Protein AF-A0A8H6S978-F1 (afdb_monomer)

Structure (mmCIF, N/CA/C/O backbone):
data_AF-A0A8H6S978-F1
#
_entry.id   AF-A0A8H6S978-F1
#
loop_
_atom_site.group_PDB
_atom_site.id
_atom_site.type_symbol
_atom_site.label_atom_id
_atom_site.label_alt_id
_atom_site.label_comp_id
_atom_site.label_asym_id
_atom_site.label_entity_id
_atom_site.label_seq_id
_atom_site.pdbx_PDB_ins_code
_atom_site.Cartn_x
_atom_site.Cartn_y
_atom_site.Cartn_z
_atom_site.occupancy
_atom_site.B_iso_or_equiv
_atom_site.auth_seq_id
_atom_site.auth_comp_id
_atom_site.auth_asym_id
_atom_site.auth_atom_id
_atom_site.pdbx_PDB_model_num
ATOM 1 N N . MET A 1 1 ? 49.369 -21.495 -21.274 1.00 32.34 1 MET A N 1
ATOM 2 C CA . MET A 1 1 ? 49.494 -20.547 -20.140 1.00 32.34 1 MET A CA 1
ATOM 3 C C . MET A 1 1 ? 48.156 -20.481 -19.416 1.00 32.34 1 MET A C 1
ATOM 5 O O . MET A 1 1 ? 47.133 -20.612 -20.068 1.00 32.34 1 MET A O 1
ATOM 9 N N . ARG A 1 2 ? 48.191 -20.422 -18.081 1.00 23.97 2 ARG A N 1
ATOM 10 C CA . ARG A 1 2 ? 47.099 -20.751 -17.141 1.00 23.97 2 ARG A CA 1
ATOM 11 C C . ARG A 1 2 ? 45.808 -19.911 -17.319 1.00 23.97 2 ARG A C 1
ATOM 13 O O . ARG A 1 2 ? 45.924 -18.722 -17.604 1.00 23.97 2 ARG A O 1
ATOM 20 N N . PRO A 1 3 ? 44.610 -20.479 -17.059 1.00 29.12 3 PRO A N 1
ATOM 21 C CA . PRO A 1 3 ? 43.333 -19.766 -17.052 1.00 29.12 3 PRO A CA 1
ATOM 22 C C . PRO A 1 3 ? 42.996 -19.294 -15.628 1.00 29.12 3 PRO A C 1
ATOM 24 O O . PRO A 1 3 ? 42.567 -20.088 -14.798 1.00 29.12 3 PRO A O 1
ATOM 27 N N . ALA A 1 4 ? 43.226 -18.017 -15.315 1.00 27.81 4 ALA A N 1
ATOM 28 C CA . ALA A 1 4 ? 42.827 -17.428 -14.030 1.00 27.81 4 ALA A CA 1
ATOM 29 C C . ALA A 1 4 ? 42.823 -15.887 -14.073 1.00 27.81 4 ALA A C 1
ATOM 31 O O . ALA A 1 4 ? 43.575 -15.265 -13.336 1.00 27.81 4 ALA A O 1
ATOM 32 N N . VAL A 1 5 ? 42.025 -15.256 -14.949 1.00 28.95 5 VAL A N 1
ATOM 33 C CA . VAL A 1 5 ? 41.787 -13.786 -14.893 1.00 28.95 5 VAL A CA 1
ATOM 34 C C . VAL A 1 5 ? 40.337 -13.372 -15.239 1.00 28.95 5 VAL A C 1
ATOM 36 O O . VAL A 1 5 ? 39.957 -12.225 -15.045 1.00 28.95 5 VAL A O 1
ATOM 39 N N . PHE A 1 6 ? 39.445 -14.275 -15.660 1.00 24.58 6 PHE A N 1
ATOM 40 C CA . PHE A 1 6 ? 38.125 -13.872 -16.189 1.00 24.58 6 PHE A CA 1
ATOM 41 C C . PHE A 1 6 ? 37.011 -13.637 -15.138 1.00 24.58 6 PHE A C 1
ATOM 43 O O . PHE A 1 6 ? 35.844 -13.524 -15.492 1.00 24.58 6 PHE A O 1
ATOM 50 N N . LEU A 1 7 ? 37.346 -13.546 -13.844 1.00 24.89 7 LEU A N 1
ATOM 51 C CA . LEU A 1 7 ? 36.374 -13.446 -12.736 1.00 24.89 7 LEU A CA 1
ATOM 52 C C . LEU A 1 7 ? 36.363 -12.084 -12.008 1.00 24.89 7 LEU A C 1
ATOM 54 O O . LEU A 1 7 ? 35.766 -11.968 -10.945 1.00 24.89 7 LEU A O 1
ATOM 58 N N . LEU A 1 8 ? 36.980 -11.039 -12.575 1.00 25.45 8 LEU A N 1
ATOM 59 C CA . LEU A 1 8 ? 37.105 -9.712 -11.934 1.00 25.45 8 LEU A CA 1
ATOM 60 C C . LEU A 1 8 ? 36.447 -8.540 -12.688 1.00 25.45 8 LEU A C 1
ATOM 62 O O . LEU A 1 8 ? 36.611 -7.392 -12.293 1.00 25.45 8 LEU A O 1
ATOM 66 N N . PHE A 1 9 ? 35.635 -8.803 -13.716 1.00 23.56 9 PHE A N 1
ATOM 67 C CA . PHE A 1 9 ? 34.916 -7.769 -14.484 1.00 23.56 9 PHE A CA 1
ATOM 68 C C . PHE A 1 9 ? 33.414 -7.676 -14.126 1.00 23.56 9 PHE A C 1
ATOM 70 O O . PHE A 1 9 ? 32.565 -7.531 -14.998 1.00 23.56 9 PHE A O 1
ATOM 77 N N . LEU A 1 10 ? 33.070 -7.770 -12.832 1.00 26.75 10 LEU A N 1
ATOM 78 C CA . LEU A 1 10 ? 31.687 -7.650 -12.322 1.00 26.75 10 LEU A CA 1
ATOM 79 C C . LEU A 1 10 ? 31.459 -6.488 -11.334 1.00 26.75 10 LEU A C 1
ATOM 81 O O . LEU A 1 10 ? 30.420 -6.425 -10.685 1.00 26.75 10 LEU A O 1
ATOM 85 N N . ALA A 1 11 ? 32.374 -5.524 -11.240 1.00 30.28 11 ALA A N 1
ATOM 86 C CA . ALA A 1 11 ? 32.172 -4.326 -10.422 1.00 30.28 11 ALA A CA 1
ATOM 87 C C . ALA A 1 11 ? 32.598 -3.075 -11.198 1.00 30.28 11 ALA A C 1
ATOM 89 O O . ALA A 1 11 ? 33.777 -2.738 -11.236 1.00 30.28 11 ALA A O 1
ATOM 90 N N . GLY A 1 12 ? 31.649 -2.394 -11.848 1.00 26.05 12 GLY A N 1
ATOM 91 C CA . GLY A 1 12 ? 31.983 -1.174 -12.583 1.00 26.05 12 GLY A CA 1
ATOM 92 C C . GLY A 1 12 ? 30.874 -0.564 -13.432 1.00 26.05 12 GLY A C 1
ATOM 93 O O . GLY A 1 12 ? 31.121 -0.273 -14.593 1.00 26.05 12 GLY A O 1
ATOM 94 N N . VAL A 1 13 ? 29.677 -0.330 -12.882 1.00 28.06 13 VAL A N 1
ATOM 95 C CA . VAL A 1 13 ? 28.770 0.705 -13.414 1.00 28.06 13 VAL A CA 1
ATOM 96 C C . VAL A 1 13 ? 28.078 1.407 -12.250 1.00 28.06 13 VAL A C 1
ATOM 98 O O . VAL A 1 13 ? 27.147 0.861 -11.672 1.00 28.06 13 VAL A O 1
ATOM 101 N N . ALA A 1 14 ? 28.546 2.609 -11.915 1.00 27.31 14 ALA A N 1
ATOM 102 C CA . ALA A 1 14 ? 27.720 3.741 -11.486 1.00 27.31 14 ALA A CA 1
ATOM 103 C C . ALA A 1 14 ? 28.640 4.921 -11.147 1.00 27.31 14 ALA A C 1
ATOM 105 O O . ALA A 1 14 ? 29.224 4.952 -10.071 1.00 27.31 14 ALA A O 1
ATOM 106 N N . THR A 1 15 ? 28.797 5.866 -12.076 1.00 26.31 15 THR A N 1
ATOM 107 C CA . THR A 1 15 ? 28.882 7.321 -11.817 1.00 26.31 15 THR A CA 1
ATOM 108 C C . THR A 1 15 ? 29.227 8.044 -13.123 1.00 26.31 15 THR A C 1
ATOM 110 O O . THR A 1 15 ? 30.367 8.049 -13.573 1.00 26.31 15 THR A O 1
ATOM 113 N N . ALA A 1 16 ? 28.232 8.683 -13.740 1.00 28.36 16 ALA A N 1
ATOM 114 C CA . ALA A 1 16 ? 28.463 9.783 -14.670 1.00 28.36 16 ALA A CA 1
ATOM 115 C C . ALA A 1 16 ? 28.036 11.073 -13.958 1.00 28.36 16 ALA A C 1
ATOM 117 O O . ALA A 1 16 ? 26.855 11.290 -13.699 1.00 28.36 16 ALA A O 1
ATOM 118 N N . ASN A 1 17 ? 29.030 11.880 -13.585 1.00 29.11 17 ASN A N 1
ATOM 119 C CA . ASN A 1 17 ? 28.871 13.203 -12.991 1.00 29.11 17 ASN A CA 1
ATOM 120 C C . ASN A 1 17 ? 28.384 14.221 -14.036 1.00 29.11 17 ASN A C 1
ATOM 122 O O . ASN A 1 17 ? 29.030 14.410 -15.067 1.00 29.11 17 ASN A O 1
ATOM 126 N N . LEU A 1 18 ? 27.330 14.966 -13.696 1.00 30.97 18 LEU A N 1
ATOM 127 C CA . LEU A 1 18 ? 27.175 16.362 -14.109 1.00 30.97 18 LEU A CA 1
ATOM 128 C C . LEU A 1 18 ? 28.048 17.219 -13.166 1.00 30.97 18 LEU A C 1
ATOM 130 O O . LEU A 1 18 ? 27.931 17.123 -11.947 1.00 30.97 18 LEU A O 1
ATOM 134 N N . ARG A 1 19 ? 28.983 17.988 -13.742 1.00 27.81 19 ARG A N 1
ATOM 135 C CA . ARG A 1 19 ? 29.936 18.916 -13.079 1.00 27.81 19 ARG A CA 1
ATOM 136 C C . ARG A 1 19 ? 29.170 20.040 -12.342 1.00 27.81 19 ARG A C 1
ATOM 138 O O . ARG A 1 19 ? 28.097 20.391 -12.810 1.00 27.81 19 ARG A O 1
ATOM 145 N N . HIS A 1 20 ? 29.582 20.693 -11.247 1.00 28.23 20 HIS A N 1
ATOM 146 C CA . HIS A 1 20 ? 30.849 21.209 -10.671 1.00 28.23 20 HIS A CA 1
ATOM 147 C C . HIS A 1 20 ? 30.548 21.659 -9.200 1.00 28.23 20 HIS A C 1
ATOM 149 O O . HIS A 1 20 ? 29.366 21.702 -8.861 1.00 28.23 20 HIS A O 1
ATOM 155 N N . PRO A 1 21 ? 31.490 22.169 -8.365 1.00 38.62 21 PRO A N 1
ATOM 156 C CA . PRO A 1 21 ? 32.953 22.063 -8.349 1.00 38.62 21 PRO A CA 1
ATOM 157 C C . PRO A 1 21 ? 33.514 21.533 -7.001 1.00 38.62 21 PRO A C 1
ATOM 159 O O . PRO A 1 21 ? 32.913 21.710 -5.951 1.00 38.62 21 PRO A O 1
ATOM 162 N N . GLY A 1 22 ? 34.712 20.942 -7.057 1.00 36.69 22 GLY A N 1
ATOM 163 C CA . GLY A 1 22 ? 35.703 20.867 -5.972 1.00 36.69 22 GLY A CA 1
ATOM 164 C C . GLY A 1 22 ? 35.261 20.360 -4.595 1.00 36.69 22 GLY A C 1
ATOM 165 O O . GLY A 1 22 ? 34.777 21.134 -3.779 1.00 36.69 22 GLY A O 1
ATOM 166 N N . HIS A 1 23 ? 35.607 19.114 -4.268 1.00 33.22 23 HIS A N 1
ATOM 167 C CA . HIS A 1 23 ? 36.156 18.840 -2.942 1.00 33.22 23 HIS A CA 1
ATOM 168 C C . HIS A 1 23 ? 37.057 17.604 -2.963 1.00 33.22 23 HIS A C 1
ATOM 170 O O . HIS A 1 23 ? 36.661 16.530 -3.414 1.00 33.22 23 HIS A O 1
ATOM 176 N N . ASP A 1 24 ? 38.282 17.827 -2.494 1.00 33.38 24 ASP A N 1
ATOM 177 C CA . ASP A 1 24 ? 39.302 16.840 -2.173 1.00 33.38 24 ASP A CA 1
ATOM 178 C C . ASP A 1 24 ? 38.775 15.701 -1.295 1.00 33.38 24 ASP A C 1
ATOM 180 O O . ASP A 1 24 ? 37.850 15.864 -0.496 1.00 33.38 24 ASP A O 1
ATOM 184 N N . GLY A 1 25 ? 39.412 14.539 -1.443 1.00 32.88 25 GLY A N 1
ATOM 185 C CA . GLY A 1 25 ? 39.165 13.362 -0.628 1.00 32.88 25 GLY A CA 1
ATOM 186 C C . GLY A 1 25 ? 39.464 13.588 0.855 1.00 32.88 25 GLY A C 1
ATOM 187 O O . GLY A 1 25 ? 40.465 14.190 1.231 1.00 32.88 25 GLY A O 1
ATOM 188 N N . GLY A 1 26 ? 38.594 13.029 1.691 1.00 31.67 26 GLY A N 1
ATOM 189 C CA . GLY A 1 26 ? 38.770 12.912 3.130 1.00 31.67 26 GLY A CA 1
ATOM 190 C C . GLY A 1 26 ? 37.582 12.160 3.714 1.00 31.67 26 GLY A C 1
ATOM 191 O O . GLY A 1 26 ? 36.440 12.596 3.592 1.00 31.67 26 GLY A O 1
ATOM 192 N N . HIS A 1 27 ? 37.836 10.998 4.308 1.00 42.81 27 HIS A N 1
ATOM 193 C CA . HIS A 1 27 ? 36.876 10.326 5.174 1.00 42.81 27 HIS A CA 1
ATOM 194 C C . HIS A 1 27 ? 36.425 11.308 6.268 1.00 42.81 27 HIS A C 1
ATOM 196 O O . HIS A 1 27 ? 37.266 11.794 7.016 1.00 42.81 27 HIS A O 1
ATOM 202 N N . GLY A 1 28 ? 35.127 11.614 6.363 1.00 40.69 28 GLY A N 1
ATOM 203 C CA . GLY A 1 28 ? 34.583 12.464 7.429 1.00 40.69 28 GLY A CA 1
ATOM 204 C C . GLY A 1 28 ? 34.590 11.733 8.772 1.00 40.69 28 GLY A C 1
ATOM 205 O O . GLY A 1 28 ? 33.564 11.200 9.185 1.00 40.69 28 GLY A O 1
ATOM 206 N N . HIS A 1 29 ? 35.765 11.673 9.398 1.00 51.75 29 HIS A N 1
ATOM 207 C CA . HIS A 1 29 ? 36.030 11.181 10.755 1.00 51.75 29 HIS A CA 1
ATOM 208 C C . HIS A 1 29 ? 36.187 12.328 11.766 1.00 51.75 29 HIS A C 1
ATOM 210 O O . HIS A 1 29 ? 36.676 12.105 12.870 1.00 51.75 29 HIS A O 1
ATOM 216 N N . ASP A 1 30 ? 35.793 13.548 11.398 1.00 73.81 30 ASP A N 1
ATOM 217 C CA . ASP A 1 30 ? 36.021 14.717 12.237 1.00 73.81 30 ASP A CA 1
ATOM 218 C C . ASP A 1 30 ? 34.826 14.980 13.163 1.00 73.81 30 ASP A C 1
ATOM 220 O O . ASP A 1 30 ? 33.661 14.979 12.743 1.00 73.81 30 ASP A O 1
ATOM 224 N N . ASP A 1 31 ? 35.139 15.238 14.430 1.00 90.56 31 ASP A N 1
ATOM 225 C CA . ASP A 1 31 ? 34.218 15.787 15.417 1.00 90.56 31 ASP A CA 1
ATOM 226 C C . ASP A 1 31 ? 34.239 17.321 15.307 1.00 90.56 31 ASP A C 1
ATOM 228 O O . ASP A 1 31 ? 35.295 17.955 15.309 1.00 90.56 31 ASP A O 1
ATOM 232 N N . CYS A 1 32 ? 33.064 17.938 15.201 1.00 95.88 32 CYS A N 1
ATOM 233 C CA . CYS A 1 32 ? 32.902 19.387 15.126 1.00 95.88 32 CYS A CA 1
ATOM 234 C C . CYS A 1 32 ? 32.482 19.942 16.490 1.00 95.88 32 CYS A C 1
ATOM 236 O O . CYS A 1 32 ? 31.431 19.560 16.993 1.00 95.88 32 CYS A O 1
ATOM 238 N N . THR A 1 33 ? 33.194 20.936 17.023 1.00 96.94 33 THR A N 1
ATOM 239 C CA . THR A 1 33 ? 32.703 21.746 18.154 1.00 96.94 33 THR A CA 1
ATOM 240 C C . THR A 1 33 ? 32.268 23.117 17.649 1.00 96.94 33 THR A C 1
ATOM 242 O O . THR A 1 33 ? 33.056 23.822 17.018 1.00 96.94 33 THR A O 1
ATOM 245 N N . LEU A 1 34 ? 31.016 23.500 17.903 1.00 96.81 34 LEU A N 1
ATOM 246 C CA . LEU A 1 34 ? 30.462 24.782 17.464 1.00 96.81 34 LEU A CA 1
ATOM 247 C C . LEU A 1 34 ? 30.522 25.830 18.575 1.00 96.81 34 LEU A C 1
ATOM 249 O O . LEU A 1 34 ? 30.194 25.547 19.721 1.00 96.81 34 LEU A O 1
ATOM 253 N N . VAL A 1 35 ? 30.877 27.060 18.205 1.00 94.19 35 VAL A N 1
ATOM 254 C CA . VAL A 1 35 ? 30.797 28.256 19.058 1.00 94.19 35 VAL A CA 1
ATOM 255 C C . VAL A 1 35 ? 29.865 29.277 18.412 1.00 94.19 35 VAL A C 1
ATOM 257 O O . VAL A 1 35 ? 29.745 29.320 17.187 1.00 94.19 35 VAL A O 1
ATOM 260 N N . ALA A 1 36 ? 29.190 30.095 19.215 1.00 93.81 36 ALA A N 1
ATOM 261 C CA . ALA A 1 36 ? 28.302 31.134 18.699 1.00 93.81 36 ALA A CA 1
ATOM 262 C C . ALA A 1 36 ? 29.104 32.200 17.937 1.00 93.81 36 ALA A C 1
ATOM 264 O O . ALA A 1 36 ? 30.150 32.647 18.412 1.00 93.81 36 ALA A O 1
ATOM 265 N N . LYS A 1 37 ? 28.610 32.652 16.778 1.00 91.94 37 LYS A N 1
ATOM 266 C CA . LYS A 1 37 ? 29.283 33.705 15.990 1.00 91.94 37 LYS A CA 1
ATOM 267 C C . LYS A 1 37 ? 29.174 35.107 16.585 1.00 91.94 37 LYS A C 1
ATOM 269 O O . LYS A 1 37 ? 29.856 36.020 16.124 1.00 91.94 37 LYS A O 1
ATOM 274 N N . GLY A 1 38 ? 28.323 35.277 17.588 1.00 83.38 38 GLY A N 1
ATOM 275 C CA . GLY A 1 38 ? 28.085 36.538 18.274 1.00 83.38 38 GLY A CA 1
ATOM 276 C C . GLY A 1 38 ? 26.605 36.931 18.279 1.00 83.38 38 GLY A C 1
ATOM 277 O O . GLY A 1 38 ? 25.775 36.276 17.645 1.00 83.38 38 GLY A O 1
ATOM 278 N N . PRO A 1 39 ? 26.246 37.992 19.016 1.00 81.44 39 PRO A N 1
ATOM 279 C CA . PRO A 1 39 ? 24.860 38.433 19.149 1.00 81.44 39 PRO A CA 1
ATOM 280 C C . PRO A 1 39 ? 24.250 38.832 17.799 1.00 81.44 39 PRO A C 1
ATOM 282 O O . PRO A 1 39 ? 24.867 39.568 17.033 1.00 81.44 39 PRO A O 1
ATOM 285 N N . GLY A 1 40 ? 23.032 38.366 17.513 1.00 79.75 40 GLY A N 1
ATOM 286 C CA . GLY A 1 40 ? 22.278 38.740 16.307 1.00 79.75 40 GLY A CA 1
ATOM 287 C C . GLY A 1 40 ? 22.775 38.124 14.993 1.00 79.75 40 GLY A C 1
ATOM 288 O O . GLY A 1 40 ? 22.184 38.384 13.947 1.00 79.75 40 GLY A O 1
ATOM 289 N N . VAL A 1 41 ? 23.829 37.303 15.022 1.00 93.75 41 VAL A N 1
ATOM 290 C CA . VAL A 1 41 ? 24.340 36.595 13.840 1.00 93.75 41 VAL A CA 1
ATOM 291 C C . VAL A 1 41 ? 23.658 35.234 13.713 1.00 93.75 41 VAL A C 1
ATOM 293 O O . VAL A 1 41 ? 23.515 34.522 14.701 1.00 93.75 41 VAL A O 1
ATOM 296 N N . ASP A 1 42 ? 23.257 34.860 12.496 1.00 97.06 42 ASP A N 1
ATOM 297 C CA . ASP A 1 42 ? 22.664 33.549 12.224 1.00 97.06 42 ASP A CA 1
ATOM 298 C C . ASP A 1 42 ? 23.717 32.424 12.234 1.00 97.06 42 ASP A C 1
ATOM 300 O O . ASP A 1 42 ? 24.650 32.375 11.417 1.00 97.06 42 ASP A O 1
ATOM 304 N N . ASP A 1 43 ? 23.536 31.489 13.160 1.00 98.19 43 ASP A N 1
ATOM 305 C CA . ASP A 1 43 ? 24.360 30.304 13.354 1.00 98.19 43 ASP A CA 1
ATOM 306 C C . ASP A 1 43 ? 23.853 29.089 12.553 1.00 98.19 43 ASP A C 1
ATOM 308 O O . ASP A 1 43 ? 24.572 28.092 12.425 1.00 98.19 43 ASP A O 1
ATOM 312 N N . ALA A 1 44 ? 22.673 29.156 11.927 1.00 97.56 44 ALA A N 1
ATOM 313 C CA . ALA A 1 44 ? 22.149 28.048 11.126 1.00 97.56 44 ALA A CA 1
ATOM 314 C C . ALA A 1 44 ? 23.116 27.578 10.014 1.00 97.56 44 ALA A C 1
ATOM 316 O O . ALA A 1 44 ? 23.350 26.369 9.897 1.00 97.56 44 ALA A O 1
ATOM 317 N N . PRO A 1 45 ? 23.797 28.466 9.252 1.00 97.81 45 PRO A N 1
ATOM 318 C CA . PRO A 1 45 ? 24.733 28.034 8.216 1.00 97.81 45 PRO A CA 1
ATOM 319 C C . PRO A 1 45 ? 25.951 27.277 8.752 1.00 97.81 45 PRO A C 1
ATOM 321 O O . PRO A 1 45 ? 26.501 26.439 8.039 1.00 97.81 45 PRO A O 1
ATOM 324 N N . GLN A 1 46 ? 26.414 27.567 9.976 1.00 96.75 46 GLN A N 1
ATOM 325 C CA . GLN A 1 46 ? 27.540 26.816 10.544 1.00 96.75 46 GLN A CA 1
ATOM 326 C C . GLN A 1 46 ? 27.109 25.437 11.042 1.00 96.75 46 GLN A C 1
ATOM 328 O O . GLN A 1 46 ? 27.819 24.464 10.791 1.00 96.75 46 GLN A O 1
ATOM 333 N N . LEU A 1 47 ? 25.919 25.334 11.639 1.00 97.75 47 LEU A N 1
ATOM 334 C CA . LEU A 1 47 ? 25.352 24.056 12.058 1.00 97.75 47 LEU A CA 1
ATOM 335 C C . LEU A 1 47 ? 25.105 23.131 10.854 1.00 97.75 47 LEU A C 1
ATOM 337 O O . LEU A 1 47 ? 25.490 21.965 10.886 1.00 97.75 47 LEU A O 1
ATOM 341 N N . LEU A 1 48 ? 24.566 23.659 9.749 1.00 98.19 48 LEU A N 1
ATOM 342 C CA . LEU A 1 48 ? 24.352 22.891 8.514 1.00 98.19 48 LEU A CA 1
ATOM 343 C C . LEU A 1 48 ? 25.662 22.413 7.867 1.00 98.19 48 LEU A C 1
ATOM 345 O O . LEU A 1 48 ? 25.732 21.294 7.359 1.00 98.19 48 LEU A O 1
ATOM 349 N N . ARG A 1 49 ? 26.728 23.223 7.905 1.00 96.31 49 ARG A N 1
ATOM 350 C CA . ARG A 1 49 ? 28.053 22.797 7.419 1.00 96.31 49 ARG A CA 1
ATOM 351 C C . ARG A 1 49 ? 28.641 21.685 8.285 1.00 96.31 49 ARG A C 1
ATOM 353 O O . ARG A 1 49 ? 29.186 20.728 7.740 1.00 96.31 49 ARG A O 1
ATOM 360 N N . ALA A 1 50 ? 28.511 21.788 9.609 1.00 96.69 50 ALA A N 1
ATOM 361 C CA . ALA A 1 50 ? 28.942 20.734 10.524 1.00 96.69 50 ALA A CA 1
ATOM 362 C C . ALA A 1 50 ? 28.140 19.442 10.314 1.00 96.69 50 ALA A C 1
ATOM 364 O O . ALA A 1 50 ? 28.731 18.369 10.243 1.00 96.69 50 ALA A O 1
ATOM 365 N N . TRP A 1 51 ? 26.825 19.545 10.092 1.00 96.75 51 TRP A N 1
ATOM 366 C CA . TRP A 1 51 ? 25.964 18.410 9.736 1.00 96.75 51 TRP A CA 1
ATOM 367 C C . TRP A 1 51 ? 26.464 17.635 8.520 1.00 96.75 51 TRP A C 1
ATOM 369 O O . TRP A 1 51 ? 26.492 16.403 8.535 1.00 96.75 51 TRP A O 1
ATOM 379 N N . GLN A 1 52 ? 26.903 18.343 7.481 1.00 94.50 52 GLN A N 1
ATOM 380 C CA . GLN A 1 52 ? 27.425 17.717 6.268 1.00 94.50 52 GLN A CA 1
ATOM 381 C C . GLN A 1 52 ? 28.790 17.054 6.491 1.00 94.50 52 GLN A C 1
ATOM 383 O O . GLN A 1 52 ? 29.011 15.956 5.987 1.00 94.50 52 GLN A O 1
ATOM 388 N N . LYS A 1 53 ? 29.688 17.688 7.256 1.00 93.94 53 LYS A N 1
ATOM 389 C CA . LYS A 1 53 ? 31.097 17.269 7.358 1.00 93.94 53 LYS A CA 1
ATOM 390 C C . LYS A 1 53 ? 31.401 16.289 8.492 1.00 93.94 53 LYS A C 1
ATOM 392 O O . LYS A 1 53 ? 32.181 15.368 8.286 1.00 93.94 53 LYS A O 1
ATOM 397 N N . CYS A 1 54 ? 30.791 16.474 9.658 1.00 94.94 54 CYS A N 1
ATOM 398 C CA . CYS A 1 54 ? 31.221 15.831 10.899 1.00 94.94 54 CYS A CA 1
ATOM 399 C C . CYS A 1 54 ? 30.316 14.667 11.313 1.00 94.94 54 CYS A C 1
ATOM 401 O O . CYS A 1 54 ? 29.109 14.682 11.048 1.00 94.94 54 CYS A O 1
ATOM 403 N N . SER A 1 55 ? 30.880 13.644 11.955 1.00 94.31 55 SER A N 1
ATOM 404 C CA . SER A 1 55 ? 30.113 12.533 12.546 1.00 94.31 55 SER A CA 1
ATOM 405 C C . SER A 1 55 ? 29.501 12.918 13.889 1.00 94.31 55 SER A C 1
ATOM 407 O O . SER A 1 55 ? 28.338 12.595 14.142 1.00 94.31 55 SER A O 1
ATOM 409 N N . LYS A 1 56 ? 30.258 13.656 14.709 1.00 97.12 56 LYS A N 1
ATOM 410 C CA . LYS A 1 56 ? 29.806 14.231 15.976 1.00 97.12 56 LYS A CA 1
ATOM 411 C C . LYS A 1 56 ? 29.797 15.755 15.894 1.00 97.12 56 LYS A C 1
ATOM 413 O O . LYS A 1 56 ? 30.709 16.354 15.329 1.00 97.12 56 LYS A O 1
ATOM 418 N N . ILE A 1 57 ? 28.770 16.386 16.450 1.00 98.31 57 ILE A N 1
ATOM 419 C CA . ILE A 1 57 ? 28.647 17.840 16.572 1.00 98.31 57 ILE A CA 1
ATOM 420 C C . ILE A 1 57 ? 28.408 18.164 18.040 1.00 98.31 57 ILE A C 1
ATOM 422 O O . ILE A 1 57 ? 27.337 17.865 18.559 1.00 98.31 57 ILE A O 1
ATOM 426 N N . SER A 1 58 ? 29.379 18.789 18.691 1.00 98.06 58 SER A N 1
ATOM 427 C CA . SER A 1 58 ? 29.291 19.217 20.083 1.00 98.06 58 SER A CA 1
ATOM 428 C C . SER A 1 58 ? 28.970 20.710 20.161 1.00 98.06 58 SER A C 1
ATOM 430 O O . SER A 1 58 ? 29.646 21.546 19.557 1.00 98.06 58 SER A O 1
ATOM 432 N N . ILE A 1 59 ? 27.929 21.056 20.915 1.00 98.31 59 ILE A N 1
ATOM 433 C CA . ILE A 1 59 ? 27.540 22.434 21.238 1.00 98.31 59 ILE A CA 1
ATOM 434 C C . ILE A 1 59 ? 27.740 22.584 22.748 1.00 98.31 59 ILE A C 1
ATOM 436 O O . ILE A 1 59 ? 26.875 22.139 23.504 1.00 98.31 59 ILE A O 1
ATOM 440 N N . PRO A 1 60 ? 28.877 23.133 23.204 1.00 97.38 60 PRO A N 1
ATOM 441 C CA . PRO A 1 60 ? 29.284 23.081 24.603 1.00 97.38 60 PRO A CA 1
ATOM 442 C C . PRO A 1 60 ? 28.440 23.994 25.499 1.00 97.38 60 PRO A C 1
ATOM 444 O O . PRO A 1 60 ? 27.744 24.902 25.031 1.00 97.38 60 PRO A O 1
ATOM 447 N N . HIS A 1 61 ? 28.538 23.776 26.812 1.00 95.94 61 HIS A N 1
ATOM 448 C CA . HIS A 1 61 ? 27.919 24.644 27.814 1.00 95.94 61 HIS A CA 1
ATOM 449 C C . HIS A 1 61 ? 28.241 26.128 27.577 1.00 95.94 61 HIS A C 1
ATOM 451 O O . HIS A 1 61 ? 29.301 26.487 27.064 1.00 95.94 61 HIS A O 1
ATOM 457 N N . HIS A 1 62 ? 27.303 26.997 27.962 1.00 93.25 62 HIS A N 1
ATOM 458 C CA . HIS A 1 62 ? 27.383 28.456 27.795 1.00 93.25 62 HIS A CA 1
ATOM 459 C C . HIS A 1 62 ? 27.446 28.956 26.339 1.00 93.25 62 HIS A C 1
ATOM 461 O O . HIS A 1 62 ? 27.601 30.155 26.116 1.00 93.25 62 HIS A O 1
ATOM 467 N N . THR A 1 63 ? 27.276 28.077 25.345 1.00 96.56 63 THR A N 1
ATOM 468 C CA . THR A 1 63 ? 27.111 28.469 23.939 1.00 96.56 63 THR A CA 1
ATOM 469 C C . THR A 1 63 ? 25.630 28.567 23.592 1.00 96.56 63 THR A C 1
ATOM 471 O O . THR A 1 63 ? 24.898 27.599 23.782 1.00 96.56 63 THR A O 1
ATOM 474 N N . THR A 1 64 ? 25.200 29.700 23.031 1.00 97.00 64 THR A N 1
ATOM 475 C CA . THR A 1 64 ? 23.850 29.872 22.470 1.00 97.00 64 THR A CA 1
ATOM 476 C C . THR A 1 64 ? 23.950 30.117 20.973 1.00 97.00 64 THR A C 1
ATOM 478 O O . THR A 1 64 ? 24.395 31.184 20.557 1.00 97.00 64 THR A O 1
ATOM 481 N N . LEU A 1 65 ? 23.541 29.132 20.173 1.00 97.88 65 LEU A N 1
ATOM 482 C CA . LEU A 1 65 ? 23.436 29.273 18.724 1.00 97.88 65 LEU A CA 1
ATOM 483 C C . LEU A 1 65 ? 22.115 29.966 18.378 1.00 97.88 65 LEU A C 1
ATOM 485 O O . LEU A 1 65 ? 21.045 29.446 18.702 1.00 97.88 65 LEU A O 1
ATOM 489 N N . ASN A 1 66 ? 22.189 31.117 17.711 1.00 96.88 66 ASN A N 1
ATOM 490 C CA . ASN A 1 66 ? 21.017 31.860 17.255 1.00 96.88 66 ASN A CA 1
ATOM 491 C C . ASN A 1 66 ? 20.624 31.395 15.850 1.00 96.88 66 ASN A C 1
ATOM 493 O O . ASN A 1 66 ? 21.340 31.642 14.884 1.00 96.88 66 ASN A O 1
ATOM 497 N N . ILE A 1 67 ? 19.480 30.732 15.720 1.00 97.69 67 ILE A N 1
ATOM 498 C CA . ILE A 1 67 ? 18.975 30.200 14.452 1.00 97.69 67 ILE A CA 1
ATOM 499 C C . ILE A 1 67 ? 17.950 31.179 13.886 1.00 97.69 67 ILE A C 1
ATOM 501 O O . ILE A 1 67 ? 16.824 31.269 14.377 1.00 97.69 67 ILE A O 1
ATOM 505 N N . SER A 1 68 ? 18.345 31.914 12.848 1.00 96.56 68 SER A N 1
ATOM 506 C CA . SER A 1 68 ? 17.474 32.852 12.124 1.00 96.56 68 SER A CA 1
ATOM 507 C C . SER A 1 68 ? 17.075 32.343 10.739 1.00 96.56 68 SER A C 1
ATOM 509 O O . SER A 1 68 ? 16.240 32.962 10.089 1.00 96.56 68 SER A O 1
ATOM 511 N N . THR A 1 69 ? 17.641 31.223 10.277 1.00 97.06 69 THR A N 1
ATOM 512 C CA . THR A 1 69 ? 17.210 30.555 9.043 1.00 97.06 69 THR A CA 1
ATOM 513 C C . THR A 1 69 ? 16.947 29.065 9.246 1.00 97.06 69 THR A C 1
ATOM 515 O O . THR A 1 69 ? 17.470 28.421 10.154 1.00 97.06 69 THR A O 1
ATOM 518 N N . ARG A 1 70 ? 16.069 28.516 8.402 1.00 96.62 70 ARG A N 1
ATOM 519 C CA . ARG A 1 70 ? 15.567 27.136 8.487 1.00 96.62 70 ARG A CA 1
ATOM 520 C C . ARG A 1 70 ? 16.670 26.065 8.413 1.00 96.62 70 ARG A C 1
ATOM 522 O O . ARG A 1 70 ? 17.569 26.136 7.574 1.00 96.62 70 ARG A O 1
ATOM 529 N N . LEU A 1 71 ? 16.554 25.019 9.233 1.00 98.00 71 LEU A N 1
ATOM 530 C CA . LEU A 1 71 ? 17.526 23.927 9.350 1.00 98.00 71 LEU A CA 1
ATOM 531 C C . LEU A 1 71 ? 17.055 22.675 8.596 1.00 98.00 71 LEU A C 1
ATOM 533 O O . LEU A 1 71 ? 16.273 21.881 9.115 1.00 98.00 71 LEU A O 1
ATOM 537 N N . ASN A 1 72 ? 17.551 22.461 7.374 1.00 97.69 72 ASN A N 1
ATOM 538 C CA . ASN A 1 72 ? 17.370 21.186 6.670 1.00 97.69 72 ASN A CA 1
ATOM 539 C C . ASN A 1 72 ? 18.540 20.236 6.965 1.00 97.69 72 ASN A C 1
ATOM 541 O O . ASN A 1 72 ? 19.526 20.202 6.231 1.00 97.69 72 ASN A O 1
ATOM 545 N N . MET A 1 73 ? 18.420 19.462 8.039 1.00 97.94 73 MET A N 1
ATOM 546 C CA . MET A 1 73 ? 19.392 18.453 8.463 1.00 97.94 73 MET A CA 1
ATOM 547 C C . MET A 1 73 ? 18.898 17.046 8.099 1.00 97.94 73 MET A C 1
ATOM 549 O O . MET A 1 73 ? 18.834 16.146 8.934 1.00 97.94 73 MET A O 1
ATOM 553 N N . THR A 1 74 ? 18.519 16.856 6.835 1.00 96.81 74 THR A N 1
ATOM 554 C CA . THR A 1 74 ? 18.131 15.548 6.284 1.00 96.81 74 THR A CA 1
ATOM 555 C C . THR A 1 74 ? 19.330 14.797 5.689 1.00 96.81 74 THR A C 1
ATOM 557 O O . THR A 1 74 ? 20.423 15.350 5.544 1.00 96.81 74 THR A O 1
ATOM 560 N N . GLY A 1 75 ? 19.150 13.506 5.383 1.00 89.50 75 GLY A N 1
ATOM 561 C CA . GLY A 1 75 ? 20.171 12.658 4.752 1.00 89.50 75 GLY A CA 1
ATOM 562 C C . GLY A 1 75 ? 21.345 12.244 5.651 1.00 89.50 75 GLY A C 1
ATOM 563 O O . GLY A 1 75 ? 22.311 11.670 5.151 1.00 89.50 75 GLY A O 1
ATOM 564 N N . GLY A 1 76 ? 21.291 12.506 6.961 1.00 92.50 76 GLY A N 1
ATOM 565 C CA . GLY A 1 76 ? 22.363 12.133 7.886 1.00 92.50 76 GLY A CA 1
ATOM 566 C C . GLY A 1 76 ? 22.485 10.621 8.061 1.00 92.50 76 GLY A C 1
ATOM 567 O O . GLY A 1 76 ? 21.484 9.924 8.179 1.00 92.50 76 GLY A O 1
ATOM 568 N N . VAL A 1 77 ? 23.704 10.090 8.114 1.00 94.88 77 VAL A N 1
ATOM 569 C CA . VAL A 1 77 ? 23.946 8.678 8.442 1.00 94.88 77 VAL A CA 1
ATOM 570 C C . VAL A 1 77 ? 24.988 8.606 9.547 1.00 94.88 77 VAL A C 1
ATOM 572 O O . VAL A 1 77 ? 26.065 9.172 9.382 1.00 94.88 77 VAL A O 1
ATOM 575 N N . ASN A 1 78 ? 24.669 7.911 10.643 1.00 96.00 78 ASN A N 1
ATOM 576 C CA . ASN A 1 78 ? 25.538 7.767 11.820 1.00 96.00 78 ASN A CA 1
ATOM 577 C C . ASN A 1 78 ? 25.981 9.129 12.381 1.00 96.00 78 ASN A C 1
ATOM 579 O O . ASN A 1 78 ? 27.171 9.436 12.428 1.00 96.00 78 ASN A O 1
ATOM 583 N N . LYS A 1 79 ? 25.008 9.964 12.754 1.00 97.50 79 LYS A N 1
ATOM 584 C CA . LYS A 1 79 ? 25.254 11.326 13.246 1.00 97.50 79 LYS A CA 1
ATOM 585 C C . LYS A 1 79 ? 24.969 11.418 14.738 1.00 97.50 79 LYS A C 1
ATOM 587 O O . LYS A 1 79 ? 23.962 10.889 15.203 1.00 97.50 79 LYS A O 1
ATOM 592 N N . HIS A 1 80 ? 25.818 12.130 15.466 1.00 98.31 80 HIS A N 1
ATOM 593 C CA . HIS A 1 80 ? 25.634 12.427 16.885 1.00 98.31 80 HIS A CA 1
ATOM 594 C C . HIS A 1 80 ? 25.690 13.938 17.107 1.00 98.31 80 HIS A C 1
ATOM 596 O O . HIS A 1 80 ? 26.676 14.580 16.770 1.00 98.31 80 HIS A O 1
ATOM 602 N N . ILE A 1 81 ? 24.623 14.514 17.648 1.00 98.50 81 ILE A N 1
ATOM 603 C CA . ILE A 1 81 ? 24.565 15.903 18.094 1.00 98.50 81 ILE A CA 1
ATOM 604 C C . ILE A 1 81 ? 24.585 15.882 19.624 1.00 98.50 81 ILE A C 1
ATOM 606 O O . ILE A 1 81 ? 23.620 15.453 20.249 1.00 98.50 81 ILE A O 1
ATOM 610 N N . GLU A 1 82 ? 25.687 16.335 20.206 1.00 98.31 82 GLU A N 1
ATOM 611 C CA . GLU A 1 82 ? 25.881 16.496 21.645 1.00 98.31 82 GLU A CA 1
ATOM 612 C C . GLU A 1 82 ? 25.617 17.966 22.013 1.00 98.31 82 GLU A C 1
ATOM 614 O O . GLU A 1 82 ? 26.489 18.834 21.951 1.00 98.31 82 GLU A O 1
ATOM 619 N N . LEU A 1 83 ? 24.368 18.260 22.343 1.00 98.31 83 LEU A N 1
ATOM 620 C CA . LEU A 1 83 ? 23.856 19.555 22.756 1.00 98.31 83 LEU A CA 1
ATOM 621 C C . LEU A 1 83 ? 23.966 19.723 24.279 1.00 98.31 83 LEU A C 1
ATOM 623 O O . LEU A 1 83 ? 23.113 19.243 25.014 1.00 98.31 83 LEU A O 1
ATOM 627 N N . GLN A 1 84 ? 24.974 20.465 24.740 1.00 98.38 84 GLN A N 1
ATOM 628 C CA . GLN A 1 84 ? 25.144 20.905 26.139 1.00 98.38 84 GLN A CA 1
ATOM 629 C C . GLN A 1 84 ? 24.764 22.384 26.344 1.00 98.38 84 GLN A C 1
ATOM 631 O O . GLN A 1 84 ? 24.410 22.807 27.446 1.00 98.38 84 GLN A O 1
ATOM 636 N N . GLY A 1 85 ? 24.887 23.189 25.285 1.00 97.94 85 GLY A N 1
ATOM 637 C CA . GLY A 1 85 ? 24.498 24.597 25.232 1.00 97.94 85 GLY A CA 1
ATOM 638 C C . GLY A 1 85 ? 23.023 24.796 24.874 1.00 97.94 85 GLY A C 1
ATOM 639 O O . GLY A 1 85 ? 22.164 23.992 25.229 1.00 97.94 85 GLY A O 1
ATOM 640 N N . THR A 1 86 ? 22.723 25.883 24.163 1.00 98.25 86 THR A N 1
ATOM 641 C CA . THR A 1 86 ? 21.371 26.232 23.705 1.00 98.25 86 THR A CA 1
ATOM 642 C C . THR A 1 86 ? 21.336 26.413 22.189 1.00 98.25 86 THR A C 1
ATOM 644 O O . THR A 1 86 ? 22.175 27.114 21.626 1.00 98.25 86 THR A O 1
ATOM 647 N N . ILE A 1 87 ? 20.340 25.832 21.524 1.00 98.06 87 ILE A N 1
ATOM 648 C CA . ILE A 1 87 ? 19.923 26.234 20.175 1.00 98.06 87 ILE A CA 1
ATOM 649 C C . ILE A 1 87 ? 18.647 27.051 20.347 1.00 98.06 87 ILE A C 1
ATOM 651 O O . ILE A 1 87 ? 17.639 26.525 20.817 1.00 98.06 87 ILE A O 1
ATOM 655 N N . ARG A 1 88 ? 18.691 28.335 19.986 1.00 97.31 88 ARG A N 1
ATOM 656 C CA . ARG A 1 88 ? 17.554 29.249 20.116 1.00 97.31 88 ARG A CA 1
ATOM 657 C C . ARG A 1 88 ? 17.056 29.681 18.743 1.00 97.31 88 ARG A C 1
ATOM 659 O O . ARG A 1 88 ? 17.820 30.242 17.961 1.00 97.31 88 ARG A O 1
ATOM 666 N N . ILE A 1 89 ? 15.775 29.458 18.468 1.00 96.44 89 ILE A N 1
ATOM 667 C CA . ILE A 1 89 ? 15.102 29.949 17.264 1.00 96.44 89 ILE A CA 1
ATOM 668 C C . ILE A 1 89 ? 14.767 31.431 17.467 1.00 96.44 89 ILE A C 1
ATOM 670 O O . ILE A 1 89 ? 14.115 31.809 18.439 1.00 96.44 89 ILE A O 1
ATOM 674 N N . ASN A 1 90 ? 15.238 32.294 16.570 1.00 94.56 90 ASN A N 1
ATOM 675 C CA . ASN A 1 90 ? 14.958 33.727 16.624 1.00 94.56 90 ASN A CA 1
ATOM 676 C C . ASN A 1 90 ? 13.473 33.992 16.283 1.00 94.56 90 ASN A C 1
ATOM 678 O O . ASN A 1 90 ? 13.031 33.517 15.236 1.00 94.56 90 ASN A O 1
ATOM 682 N N . PRO A 1 91 ? 12.688 34.732 17.094 1.00 94.94 91 PRO A N 1
ATOM 683 C CA . PRO A 1 91 ? 11.245 34.906 16.880 1.00 94.94 91 PRO A CA 1
ATOM 684 C C . PRO A 1 91 ? 10.894 35.958 15.803 1.00 94.94 91 PRO A C 1
ATOM 686 O O . PRO A 1 91 ? 10.090 36.860 16.032 1.00 94.94 91 PRO A O 1
ATOM 689 N N . ASP A 1 92 ? 11.485 35.849 14.611 1.00 96.06 92 ASP A N 1
ATOM 690 C CA . ASP A 1 92 ? 11.135 36.673 13.446 1.00 96.06 92 ASP A CA 1
ATOM 691 C C . ASP A 1 92 ? 9.847 36.145 12.789 1.00 96.06 92 ASP A C 1
ATOM 693 O O . ASP A 1 92 ? 9.866 35.248 11.939 1.00 96.06 92 ASP A O 1
ATOM 697 N N . ILE A 1 93 ? 8.708 36.678 13.237 1.00 96.62 93 ILE A N 1
ATOM 698 C CA . ILE A 1 93 ? 7.379 36.231 12.804 1.00 96.62 93 ILE A CA 1
ATOM 699 C C . ILE A 1 93 ? 7.192 36.345 11.279 1.00 96.62 93 ILE A C 1
ATOM 701 O O . ILE A 1 93 ? 6.804 35.338 10.670 1.00 96.62 93 ILE A O 1
ATOM 705 N N . PRO A 1 94 ? 7.468 37.500 10.631 1.00 95.81 94 PRO A N 1
ATOM 706 C CA . PRO A 1 94 ? 7.372 37.615 9.177 1.00 95.81 94 PRO A CA 1
ATOM 707 C C . PRO A 1 94 ? 8.240 36.602 8.428 1.00 95.81 94 PRO A C 1
ATOM 709 O O . PRO A 1 94 ? 7.770 36.003 7.458 1.00 95.81 94 PRO A O 1
ATOM 712 N N . TYR A 1 95 ? 9.481 36.374 8.874 1.00 96.94 95 TYR A N 1
ATOM 713 C CA . TYR A 1 95 ? 10.362 35.408 8.224 1.00 96.94 95 TYR A CA 1
ATOM 714 C C . TYR A 1 95 ? 9.797 33.990 8.315 1.00 96.94 95 TYR A C 1
ATOM 716 O O . TYR A 1 95 ? 9.578 33.352 7.282 1.00 96.94 95 TYR A O 1
ATOM 724 N N . TRP A 1 96 ? 9.541 33.487 9.523 1.00 96.88 96 TRP A N 1
ATOM 725 C CA . TRP A 1 96 ? 9.181 32.080 9.717 1.00 96.88 96 TRP A CA 1
ATOM 726 C C . TRP A 1 96 ? 7.823 31.728 9.116 1.00 96.88 96 TRP A C 1
ATOM 728 O O . TRP A 1 96 ? 7.709 30.672 8.495 1.00 96.88 96 TRP A O 1
ATOM 738 N N . SER A 1 97 ? 6.843 32.633 9.198 1.00 93.25 97 SER A N 1
ATOM 739 C CA . SER A 1 97 ? 5.512 32.426 8.604 1.00 93.25 97 SER A CA 1
ATOM 740 C C . SER A 1 97 ? 5.572 32.242 7.080 1.00 93.25 97 SER A C 1
ATOM 742 O O . SER A 1 97 ? 4.724 31.561 6.510 1.00 93.25 97 SER A O 1
ATOM 744 N N . GLY A 1 98 ? 6.573 32.837 6.414 1.00 92.31 98 GLY A N 1
ATOM 745 C CA . GLY A 1 98 ? 6.779 32.726 4.965 1.00 92.31 98 GLY A CA 1
ATOM 746 C C . GLY A 1 98 ? 7.866 31.736 4.524 1.00 92.31 98 GLY A C 1
ATOM 747 O O . GLY A 1 98 ? 7.889 31.354 3.357 1.00 92.31 98 GLY A O 1
ATOM 748 N N . ASN A 1 99 ? 8.779 31.329 5.416 1.00 95.69 99 ASN A N 1
ATOM 749 C CA . ASN A 1 99 ? 9.983 30.564 5.051 1.00 95.69 99 ASN A CA 1
ATOM 750 C C . ASN A 1 99 ? 10.128 29.204 5.752 1.00 95.69 99 ASN A C 1
ATOM 752 O O . ASN A 1 99 ? 10.992 28.416 5.343 1.00 95.69 99 ASN A O 1
ATOM 756 N N . GLY A 1 100 ? 9.310 28.906 6.770 1.00 94.94 100 GLY A N 1
ATOM 757 C CA . GLY A 1 100 ? 9.263 27.585 7.402 1.00 94.94 100 GLY A CA 1
ATOM 758 C C . GLY A 1 100 ? 8.982 26.470 6.388 1.00 94.94 100 GLY A C 1
ATOM 759 O O . GLY A 1 100 ? 8.395 26.702 5.330 1.00 94.94 100 GLY A O 1
ATOM 760 N N . PHE A 1 101 ? 9.430 25.246 6.671 1.00 97.56 101 PHE A N 1
ATOM 761 C CA . PHE A 1 101 ? 9.162 24.116 5.779 1.00 97.56 101 PHE A CA 1
ATOM 762 C C . PHE A 1 101 ? 7.693 23.693 5.901 1.00 97.56 101 PHE A C 1
ATOM 764 O O . PHE A 1 101 ? 7.284 23.344 7.008 1.00 97.56 101 PHE A O 1
ATOM 771 N N . PRO A 1 102 ? 6.906 23.700 4.810 1.00 95.44 102 PRO A N 1
ATOM 772 C CA . PRO A 1 102 ? 5.478 23.421 4.884 1.00 95.44 102 PRO A CA 1
ATOM 773 C C . PRO A 1 102 ? 5.173 21.921 4.964 1.00 95.44 102 PRO A C 1
ATOM 775 O O . PRO A 1 102 ? 5.766 21.107 4.254 1.00 95.44 102 PRO A O 1
ATOM 778 N N . PHE A 1 103 ? 4.164 21.576 5.761 1.00 90.44 103 PHE A N 1
ATOM 779 C CA . PHE A 1 103 ? 3.511 20.275 5.806 1.00 90.44 103 PHE A CA 1
ATOM 780 C C . PHE A 1 103 ? 2.037 20.414 5.432 1.00 90.44 103 PHE A C 1
ATOM 782 O O . PHE A 1 103 ? 1.296 21.209 6.004 1.00 90.44 103 PHE A O 1
ATOM 789 N N . ALA A 1 104 ? 1.593 19.594 4.477 1.00 83.62 104 ALA A N 1
ATOM 790 C CA . ALA A 1 104 ? 0.214 19.632 3.992 1.00 83.62 104 ALA A CA 1
ATOM 791 C C . ALA A 1 104 ? -0.812 19.233 5.067 1.00 83.62 104 ALA A C 1
ATOM 793 O O . ALA A 1 104 ? -1.944 19.709 5.056 1.00 83.62 104 ALA A O 1
ATOM 794 N N . PHE A 1 105 ? -0.431 18.353 5.997 1.00 84.81 105 PHE A N 1
ATOM 795 C CA . PHE A 1 105 ? -1.315 17.941 7.081 1.00 84.81 105 PHE A CA 1
ATOM 796 C C . PHE A 1 105 ? -1.502 19.095 8.070 1.00 84.81 105 PHE A C 1
ATOM 798 O O . PHE A 1 105 ? -0.530 19.574 8.647 1.00 84.81 105 PHE A O 1
ATOM 805 N N . GLN A 1 106 ? -2.754 19.534 8.230 1.00 87.25 106 GLN A N 1
ATOM 806 C CA . GLN A 1 106 ? -3.155 20.654 9.094 1.00 87.25 106 GLN A CA 1
ATOM 807 C C . GLN A 1 106 ? -2.435 21.982 8.800 1.00 87.25 106 GLN A C 1
ATOM 809 O O . GLN A 1 106 ? -2.423 22.865 9.648 1.00 87.25 106 GLN A O 1
ATOM 814 N N . THR A 1 107 ? -1.888 22.137 7.587 1.00 90.19 107 THR A N 1
ATOM 815 C CA . THR A 1 107 ? -1.212 23.364 7.133 1.00 90.19 107 THR A CA 1
ATOM 816 C C . THR A 1 107 ? -0.142 23.833 8.123 1.00 90.19 107 THR A C 1
ATOM 818 O O . THR A 1 107 ? -0.116 24.988 8.530 1.00 90.19 107 THR A O 1
ATOM 821 N N . GLN A 1 108 ? 0.735 22.920 8.539 1.00 93.75 108 GLN A N 1
ATOM 822 C CA . GLN A 1 108 ? 1.777 23.212 9.523 1.00 93.75 108 GLN A CA 1
ATOM 823 C C . GLN A 1 108 ? 3.081 23.665 8.867 1.00 93.75 108 GLN A C 1
ATOM 825 O O . GLN A 1 108 ? 3.341 23.361 7.701 1.00 93.75 108 GLN A O 1
ATOM 830 N N . ILE A 1 109 ? 3.935 24.358 9.621 1.00 97.06 109 ILE A N 1
ATOM 831 C CA . ILE A 1 109 ? 5.301 24.700 9.200 1.00 97.06 109 ILE A CA 1
ATOM 832 C C . ILE A 1 109 ? 6.320 24.273 10.262 1.00 97.06 109 ILE A C 1
ATOM 834 O O . ILE A 1 109 ? 6.009 24.234 11.446 1.00 97.06 109 ILE A O 1
ATOM 838 N N . THR A 1 110 ? 7.555 23.959 9.864 1.00 97.69 110 THR A N 1
ATOM 839 C CA . THR A 1 110 ? 8.645 23.613 10.799 1.00 97.69 110 THR A CA 1
ATOM 840 C C . THR A 1 110 ? 9.916 24.417 10.545 1.00 97.69 110 THR A C 1
ATOM 842 O O . THR A 1 110 ? 10.231 24.767 9.403 1.00 97.69 110 THR A O 1
ATOM 845 N N . ALA A 1 111 ? 10.661 24.698 11.614 1.00 97.50 111 ALA A N 1
ATOM 846 C CA . ALA A 1 111 ? 11.963 25.351 11.555 1.00 97.50 111 ALA A CA 1
ATOM 847 C C . ALA A 1 111 ? 13.106 24.358 11.287 1.00 97.50 111 ALA A C 1
ATOM 849 O O . ALA A 1 111 ? 14.077 24.717 10.613 1.00 97.50 111 ALA A O 1
ATOM 850 N N . TRP A 1 112 ? 12.996 23.119 11.784 1.00 98.19 112 TRP A N 1
ATOM 851 C CA . TRP A 1 112 ? 14.087 22.142 11.770 1.00 98.19 112 TRP A CA 1
ATOM 852 C C . TRP A 1 112 ? 13.621 20.747 11.348 1.00 98.19 112 TRP A C 1
ATOM 854 O O . TRP A 1 112 ? 12.862 20.081 12.048 1.00 98.19 112 TRP A O 1
ATOM 864 N N . LEU A 1 113 ? 14.150 20.279 10.215 1.00 98.56 113 LEU A N 1
ATOM 865 C CA . LEU A 1 113 ? 14.042 18.897 9.755 1.00 98.56 113 LEU A CA 1
ATOM 866 C C . LEU A 1 113 ? 15.291 18.108 10.155 1.00 98.56 113 LEU A C 1
ATOM 868 O O . LEU A 1 113 ? 16.379 18.384 9.649 1.00 98.56 113 LEU A O 1
ATOM 872 N N . LEU A 1 114 ? 15.131 17.102 11.011 1.00 98.38 114 LEU A N 1
ATOM 873 C CA . LEU A 1 114 ? 16.161 16.131 11.368 1.00 98.38 114 LEU A CA 1
ATOM 874 C C . LEU A 1 114 ? 15.837 14.790 10.695 1.00 98.38 114 LEU A C 1
ATOM 876 O O . LEU A 1 114 ? 14.889 14.109 11.084 1.00 98.38 114 LEU A O 1
ATOM 880 N N . GLY A 1 115 ? 16.603 14.412 9.669 1.00 96.38 115 GLY A N 1
ATOM 881 C CA . GLY A 1 115 ? 16.295 13.250 8.830 1.00 96.38 115 GLY A CA 1
ATOM 882 C C . GLY A 1 115 ? 17.510 12.406 8.461 1.00 96.38 115 GLY A C 1
ATOM 883 O O . GLY A 1 115 ? 18.617 12.923 8.300 1.00 96.38 115 GLY A O 1
ATOM 884 N N . GLY A 1 116 ? 17.304 11.098 8.284 1.00 94.56 116 GLY A N 1
ATOM 885 C CA . GLY A 1 116 ? 18.372 10.149 7.958 1.00 94.56 116 GLY A CA 1
ATOM 886 C C . GLY A 1 116 ? 18.328 8.847 8.763 1.00 94.56 116 GLY A C 1
ATOM 887 O O . GLY A 1 116 ? 17.260 8.400 9.170 1.00 94.56 116 GLY A O 1
ATOM 888 N N . LYS A 1 117 ? 19.477 8.199 8.976 1.00 97.06 117 LYS A N 1
ATOM 889 C CA . LYS A 1 117 ? 19.588 6.896 9.646 1.00 97.06 117 LYS A CA 1
ATOM 890 C C . LYS A 1 117 ? 20.625 6.910 10.768 1.00 97.06 117 LYS A C 1
ATOM 892 O O . LYS A 1 117 ? 21.748 7.348 10.544 1.00 97.06 117 LYS A O 1
ATOM 897 N N . ASN A 1 118 ? 20.292 6.310 11.913 1.00 97.06 118 ASN A N 1
ATOM 898 C CA . ASN A 1 118 ? 21.178 6.200 13.079 1.00 97.06 118 ASN A CA 1
ATOM 899 C C . ASN A 1 118 ? 21.623 7.590 13.564 1.00 97.06 118 ASN A C 1
ATOM 901 O O . ASN A 1 118 ? 22.774 7.986 13.382 1.00 97.06 118 ASN A O 1
ATOM 905 N N . ILE A 1 119 ? 20.680 8.348 14.118 1.00 98.69 119 ILE A N 1
ATOM 906 C CA . ILE A 1 119 ? 20.916 9.712 14.600 1.00 98.69 119 ILE A CA 1
ATOM 907 C C . ILE A 1 119 ? 20.718 9.741 16.113 1.00 98.69 119 ILE A C 1
ATOM 909 O O . ILE A 1 119 ? 19.720 9.224 16.611 1.00 98.69 119 ILE A O 1
ATOM 913 N N . VAL A 1 120 ? 21.652 10.357 16.831 1.00 98.81 120 VAL A N 1
ATOM 914 C CA . VAL A 1 120 ? 21.552 10.611 18.271 1.00 98.81 120 VAL A CA 1
ATOM 915 C C . VAL A 1 120 ? 21.583 12.117 18.511 1.00 98.81 120 VAL A C 1
ATOM 917 O O . VAL A 1 120 ? 22.463 12.794 17.987 1.00 98.81 120 VAL A O 1
ATOM 920 N N . LEU A 1 121 ? 20.633 12.632 19.287 1.00 98.69 121 LEU A N 1
ATOM 921 C CA . LEU A 1 121 ? 20.615 13.993 19.822 1.00 98.69 121 LEU A CA 1
ATOM 922 C C . LEU A 1 121 ? 20.500 13.899 21.346 1.00 98.69 121 LEU A C 1
ATOM 924 O O . LEU A 1 121 ? 19.467 13.460 21.853 1.00 98.69 121 LEU A O 1
ATOM 928 N N . ASP A 1 122 ? 21.550 14.283 22.063 1.00 98.44 122 ASP A N 1
ATOM 929 C CA . ASP A 1 122 ? 21.585 14.280 23.528 1.00 98.44 122 ASP A CA 1
ATOM 930 C C . ASP A 1 122 ? 22.478 15.388 24.097 1.00 98.44 122 ASP A C 1
ATOM 932 O O . ASP A 1 122 ? 22.921 16.242 23.341 1.00 98.44 122 ASP A O 1
ATOM 936 N N . GLY A 1 123 ? 22.719 15.411 25.414 1.00 94.94 123 GLY A N 1
ATOM 937 C CA . GLY A 1 123 ? 23.772 16.240 26.022 1.00 94.94 123 GLY A CA 1
ATOM 938 C C . GLY A 1 123 ? 23.341 17.166 27.166 1.00 94.94 123 GLY A C 1
ATOM 939 O O . GLY A 1 123 ? 24.184 17.885 27.699 1.00 94.94 123 GLY A O 1
ATOM 940 N N . GLY A 1 124 ? 22.070 17.160 27.574 1.00 97.06 124 GLY A N 1
ATOM 941 C CA . GLY A 1 124 ? 21.559 17.941 28.711 1.00 97.06 124 GLY A CA 1
ATOM 942 C C . GLY A 1 124 ? 21.218 19.403 28.397 1.00 97.06 124 GLY A C 1
ATOM 943 O O . GLY A 1 124 ? 20.751 20.126 29.276 1.00 97.06 124 GLY A O 1
ATOM 944 N N . GLY A 1 125 ? 21.463 19.860 27.168 1.00 98.12 125 GLY A N 1
ATOM 945 C CA . GLY A 1 125 ? 21.257 21.238 26.732 1.00 98.12 125 GLY A CA 1
ATOM 946 C C . GLY A 1 125 ? 19.811 21.579 26.361 1.00 98.12 125 GLY A C 1
ATOM 947 O O . GLY A 1 125 ? 18.867 20.833 26.636 1.00 98.12 125 GLY A O 1
ATOM 948 N N . THR A 1 126 ? 19.633 22.755 25.752 1.00 98.75 126 THR A N 1
ATOM 949 C CA . THR A 1 126 ? 18.319 23.390 25.566 1.00 98.75 126 THR A CA 1
ATOM 950 C C . THR A 1 126 ? 17.987 23.682 24.099 1.00 98.75 126 THR A C 1
ATOM 952 O O . THR A 1 126 ? 18.803 24.236 23.364 1.00 98.75 126 THR A O 1
ATOM 955 N N . LEU A 1 127 ? 16.757 23.367 23.688 1.00 98.44 127 LEU A N 1
ATOM 956 C CA . LEU A 1 127 ? 16.121 23.861 22.464 1.00 98.44 127 LEU A CA 1
ATOM 957 C C . LEU A 1 127 ? 15.083 24.921 22.836 1.00 98.44 127 LEU A C 1
ATOM 959 O O . LEU A 1 127 ? 14.096 24.607 23.489 1.00 98.44 127 LEU A O 1
ATOM 963 N N . ASP A 1 128 ? 15.293 26.171 22.443 1.00 98.31 128 ASP A N 1
ATOM 964 C CA . ASP A 1 128 ? 14.435 27.298 22.822 1.00 98.31 128 ASP A CA 1
ATOM 965 C C . ASP A 1 128 ? 13.731 27.887 21.595 1.00 98.31 128 ASP A C 1
ATOM 967 O O . ASP A 1 128 ? 14.372 28.428 20.693 1.00 98.31 128 ASP A O 1
ATOM 971 N N . GLY A 1 129 ? 12.405 27.774 21.555 1.00 97.62 129 GLY A N 1
ATOM 972 C CA . GLY A 1 129 ? 11.566 28.260 20.464 1.00 97.62 129 GLY A CA 1
ATOM 973 C C . GLY A 1 129 ? 11.223 29.750 20.523 1.00 97.62 129 GLY A C 1
ATOM 974 O O . GLY A 1 129 ? 10.639 30.266 19.572 1.00 97.62 129 GLY A O 1
ATOM 975 N N . ALA A 1 130 ? 11.563 30.445 21.616 1.00 96.31 130 ALA A N 1
ATOM 976 C CA . ALA A 1 130 ? 11.253 31.861 21.824 1.00 96.31 130 ALA A CA 1
ATOM 977 C C . ALA A 1 130 ? 9.761 32.231 21.618 1.00 96.31 130 ALA A C 1
ATOM 979 O O . ALA A 1 130 ? 9.431 33.291 21.083 1.00 96.31 130 ALA A O 1
ATOM 980 N N . GLY A 1 131 ? 8.850 31.368 22.074 1.00 97.25 131 GLY A N 1
ATOM 981 C CA . GLY A 1 131 ? 7.415 31.384 21.768 1.00 97.25 131 GLY A CA 1
ATOM 982 C C . GLY A 1 131 ? 6.597 32.597 22.226 1.00 97.25 131 GLY A C 1
ATOM 983 O O . GLY A 1 131 ? 5.511 32.795 21.699 1.00 97.25 131 GLY A O 1
ATOM 984 N N . GLN A 1 132 ? 7.078 33.446 23.143 1.00 97.12 132 GLN A N 1
ATOM 985 C CA . GLN A 1 132 ? 6.251 34.529 23.714 1.00 97.12 132 GLN A CA 1
ATOM 986 C C . GLN A 1 132 ? 5.640 35.454 22.650 1.00 97.12 132 GLN A C 1
ATOM 988 O O . GLN A 1 132 ? 4.429 35.661 22.630 1.00 97.12 132 GLN A O 1
ATOM 993 N N . ALA A 1 133 ? 6.470 35.959 21.731 1.00 95.88 133 ALA A N 1
ATOM 994 C CA . ALA A 1 133 ? 6.006 36.838 20.658 1.00 95.88 133 ALA A CA 1
ATOM 995 C C . ALA A 1 133 ? 4.952 36.151 19.770 1.00 95.88 133 ALA A C 1
ATOM 997 O O . ALA A 1 133 ? 4.035 36.799 19.268 1.00 95.88 133 ALA A O 1
ATOM 998 N N . TRP A 1 134 ? 5.061 34.831 19.612 1.00 97.31 134 TRP A N 1
ATOM 999 C CA . TRP A 1 134 ? 4.122 34.023 18.845 1.00 97.31 134 TRP A CA 1
ATOM 1000 C C . TRP A 1 134 ? 2.787 33.844 19.558 1.00 97.31 134 TRP A C 1
ATOM 1002 O O . TRP A 1 134 ? 1.754 33.938 18.902 1.00 97.31 134 TRP A O 1
ATOM 1012 N N . TYR A 1 135 ? 2.784 33.641 20.877 1.00 97.50 135 TYR A N 1
ATOM 1013 C CA . TYR A 1 135 ? 1.548 33.539 21.659 1.00 97.50 135 TYR A CA 1
ATOM 1014 C C . TYR A 1 135 ? 0.740 34.841 21.589 1.00 97.50 135 TYR A C 1
ATOM 1016 O O . TYR A 1 135 ? -0.470 34.812 21.364 1.00 97.50 135 TYR A O 1
ATOM 1024 N N . ASP A 1 136 ? 1.421 35.985 21.706 1.00 96.25 136 ASP A N 1
ATOM 1025 C CA . ASP A 1 136 ? 0.792 37.306 21.622 1.00 96.25 136 ASP A CA 1
ATOM 1026 C C . ASP A 1 136 ? 0.257 37.600 20.208 1.00 96.25 136 ASP A C 1
ATOM 1028 O O . ASP A 1 136 ? -0.863 38.093 20.041 1.00 96.25 136 ASP A O 1
ATOM 1032 N N . ALA A 1 137 ? 1.023 37.247 19.170 1.00 95.56 137 ALA A N 1
ATOM 1033 C CA . ALA A 1 137 ? 0.607 37.434 17.783 1.00 95.56 137 ALA A CA 1
ATOM 1034 C C . ALA A 1 137 ? -0.548 36.502 17.381 1.00 95.56 137 ALA A C 1
ATOM 1036 O O . ALA A 1 137 ? -1.491 36.942 16.723 1.00 95.56 137 ALA A O 1
ATOM 1037 N N . PHE A 1 138 ? -0.516 35.237 17.807 1.00 96.00 138 PHE A N 1
ATOM 1038 C CA . PHE A 1 138 ? -1.562 34.254 17.511 1.00 96.00 138 PHE A CA 1
ATOM 1039 C C . PHE A 1 138 ? -2.888 34.595 18.192 1.00 96.00 138 PHE A C 1
ATOM 1041 O O . PHE A 1 138 ? -3.950 34.416 17.599 1.00 96.00 138 PHE A O 1
ATOM 1048 N N . ALA A 1 139 ? -2.841 35.166 19.400 1.00 93.94 139 ALA A N 1
ATOM 1049 C CA . ALA A 1 139 ? -4.037 35.675 20.069 1.00 93.94 139 ALA A CA 1
ATOM 1050 C C . ALA A 1 139 ? -4.753 36.764 19.249 1.00 93.94 139 ALA A C 1
ATOM 1052 O O . ALA A 1 139 ? -5.978 36.865 19.300 1.00 93.94 139 ALA A O 1
ATOM 1053 N N . SER A 1 140 ? -4.000 37.545 18.467 1.00 93.44 140 SER A N 1
ATOM 1054 C CA . SER A 1 140 ? -4.542 38.570 17.566 1.00 93.44 140 SER A CA 1
ATOM 1055 C C . SER A 1 140 ? -4.894 38.027 16.173 1.00 93.44 140 SER A C 1
ATOM 1057 O O . SER A 1 140 ? -5.732 38.603 15.483 1.00 93.44 140 SER A O 1
ATOM 1059 N N . ASN A 1 141 ? -4.260 36.932 15.743 1.00 93.50 141 ASN A N 1
ATOM 1060 C CA . ASN A 1 141 ? -4.467 36.301 14.442 1.00 93.50 141 ASN A CA 1
ATOM 1061 C C . ASN A 1 141 ? -4.333 34.772 14.542 1.00 93.50 141 ASN A C 1
ATOM 1063 O O . ASN A 1 141 ? -3.241 34.220 14.403 1.00 93.50 141 ASN A O 1
ATOM 1067 N N . SER A 1 142 ? -5.462 34.078 14.689 1.00 90.38 142 SER A N 1
ATOM 1068 C CA . SER A 1 142 ? -5.513 32.613 14.792 1.00 90.38 142 SER A CA 1
ATOM 1069 C C . SER A 1 142 ? -5.189 31.866 13.491 1.00 90.38 142 SER A C 1
ATOM 1071 O O . SER A 1 142 ? -5.127 30.641 13.490 1.00 90.38 142 SER A O 1
ATOM 1073 N N . SER A 1 143 ? -4.999 32.578 12.373 1.00 91.25 143 SER A N 1
ATOM 1074 C CA . SER A 1 143 ? -4.542 32.003 11.096 1.00 91.25 143 SER A CA 1
ATOM 1075 C C . SER A 1 143 ? -3.026 32.124 10.898 1.00 91.25 143 SER A C 1
ATOM 1077 O O . SER A 1 143 ? -2.516 31.765 9.838 1.00 91.25 143 SER A O 1
ATOM 1079 N N . LEU A 1 144 ? -2.300 32.673 11.880 1.00 94.56 144 LEU A N 1
ATOM 1080 C CA . LEU A 1 144 ? -0.848 32.808 11.827 1.00 94.56 144 LEU A CA 1
ATOM 1081 C C . LEU A 1 144 ? -0.179 31.426 11.835 1.00 94.56 144 LEU A C 1
ATOM 1083 O O . LEU A 1 144 ? -0.363 30.653 12.771 1.00 94.56 144 LEU A O 1
ATOM 1087 N N . LEU A 1 145 ? 0.637 31.147 10.816 1.00 95.88 145 LEU A N 1
ATOM 1088 C CA . LEU A 1 145 ? 1.462 29.942 10.762 1.00 95.88 145 LEU A CA 1
ATOM 1089 C C . LEU A 1 145 ? 2.668 30.096 11.689 1.00 95.88 145 LEU A C 1
ATOM 1091 O O . LEU A 1 145 ? 3.448 31.037 11.544 1.00 95.88 145 LEU A O 1
ATOM 1095 N N . ARG A 1 146 ? 2.838 29.159 12.622 1.00 97.06 146 ARG A N 1
ATOM 1096 C CA . ARG A 1 146 ? 3.911 29.171 13.622 1.00 97.06 146 ARG A CA 1
ATOM 1097 C C . ARG A 1 146 ? 4.794 27.931 13.449 1.00 97.06 146 ARG A C 1
ATOM 1099 O O . ARG A 1 146 ? 4.269 26.853 13.178 1.00 97.06 146 ARG A O 1
ATOM 1106 N N . PRO A 1 147 ? 6.129 28.049 13.555 1.00 97.44 147 PRO A N 1
ATOM 1107 C CA . PRO A 1 147 ? 7.019 26.924 13.302 1.00 97.44 147 PRO A CA 1
ATOM 1108 C C . PRO A 1 147 ? 7.069 25.927 14.464 1.00 97.44 147 PRO A C 1
ATOM 1110 O O . PRO A 1 147 ? 7.325 26.296 15.608 1.00 97.44 147 PRO A O 1
ATOM 1113 N N . ILE A 1 148 ? 6.943 24.645 14.123 1.00 98.38 148 ILE A N 1
ATOM 1114 C CA . ILE A 1 148 ? 7.367 23.507 14.948 1.00 98.38 148 ILE A CA 1
ATOM 1115 C C . ILE A 1 148 ? 8.893 23.565 15.094 1.00 98.38 148 ILE A C 1
ATOM 1117 O O . ILE A 1 148 ? 9.603 23.763 14.102 1.00 98.38 148 ILE A O 1
ATOM 1121 N N . ILE A 1 149 ? 9.422 23.397 16.308 1.00 97.06 149 ILE A N 1
ATOM 1122 C CA . ILE A 1 149 ? 10.860 23.623 16.552 1.00 97.06 149 ILE A CA 1
ATOM 1123 C C . ILE A 1 149 ? 11.749 22.413 16.250 1.00 97.06 149 ILE A C 1
ATOM 1125 O O . ILE A 1 149 ? 12.917 22.605 15.917 1.00 97.06 149 ILE A O 1
ATOM 1129 N N . LEU A 1 150 ? 11.224 21.186 16.327 1.00 98.44 150 LEU A N 1
ATOM 1130 C CA . LEU A 1 150 ? 11.941 19.973 15.932 1.00 98.44 150 LEU A CA 1
ATOM 1131 C C . LEU A 1 150 ? 11.011 18.997 15.208 1.00 98.44 150 LEU A C 1
ATOM 1133 O O . LEU A 1 150 ? 10.003 18.541 15.742 1.00 98.44 150 LEU A O 1
ATOM 1137 N N . THR A 1 151 ? 11.375 18.618 13.987 1.00 98.69 151 THR A N 1
ATOM 1138 C CA . THR A 1 151 ? 10.685 17.568 13.240 1.00 98.69 151 THR A CA 1
ATOM 1139 C C . THR A 1 151 ? 11.647 16.448 12.876 1.00 98.69 151 THR A C 1
ATOM 1141 O O . THR A 1 151 ? 12.559 16.639 12.072 1.00 98.69 151 THR A O 1
ATOM 1144 N N . VAL A 1 152 ? 11.413 15.253 13.418 1.00 98.62 152 VAL A N 1
ATOM 1145 C CA . VAL A 1 152 ? 12.064 14.029 12.944 1.00 98.62 152 VAL A CA 1
ATOM 1146 C C . VAL A 1 152 ? 11.363 13.608 11.658 1.00 98.62 152 VAL A C 1
ATOM 1148 O O . VAL A 1 152 ? 10.211 13.176 11.685 1.00 98.62 152 VAL A O 1
ATOM 1151 N N . PHE A 1 153 ? 12.043 13.778 10.525 1.00 97.81 153 PHE A N 1
ATOM 1152 C CA . PHE A 1 153 ? 11.449 13.681 9.193 1.00 97.81 153 PHE A CA 1
ATOM 1153 C C . PHE A 1 153 ? 12.094 12.567 8.372 1.00 97.81 153 PHE A C 1
ATOM 1155 O O . PHE A 1 153 ? 13.303 12.602 8.128 1.00 97.81 153 PHE A O 1
ATOM 1162 N N . GLN A 1 154 ? 11.291 11.594 7.926 1.00 96.56 154 GLN A N 1
ATOM 1163 C CA . GLN A 1 154 ? 11.741 10.480 7.076 1.00 96.56 154 GLN A CA 1
ATOM 1164 C C . GLN A 1 154 ? 12.995 9.781 7.629 1.00 96.56 154 GLN A C 1
ATOM 1166 O O . GLN A 1 154 ? 13.941 9.457 6.904 1.00 96.56 154 GLN A O 1
ATOM 1171 N N . ALA A 1 155 ? 13.028 9.597 8.949 1.00 94.94 155 ALA A N 1
ATOM 1172 C CA . ALA A 1 155 ? 14.206 9.137 9.665 1.00 94.94 155 ALA A CA 1
ATOM 1173 C C . ALA A 1 155 ? 14.026 7.728 10.231 1.00 94.94 155 ALA A C 1
ATOM 1175 O O . ALA A 1 155 ? 12.921 7.320 10.591 1.00 94.94 155 ALA A O 1
ATOM 1176 N N . ARG A 1 156 ? 15.130 6.985 10.355 1.00 97.38 156 ARG A N 1
ATOM 1177 C CA . ARG A 1 156 ? 15.140 5.644 10.943 1.00 97.38 156 ARG A CA 1
ATOM 1178 C C . ARG A 1 156 ? 16.206 5.484 12.016 1.00 97.38 156 ARG A C 1
ATOM 1180 O O . ARG A 1 156 ? 17.359 5.830 11.779 1.00 97.38 156 ARG A O 1
ATOM 1187 N N . ASN A 1 157 ? 15.858 4.841 13.130 1.00 97.75 157 ASN A N 1
ATOM 1188 C CA . ASN A 1 157 ? 16.758 4.637 14.271 1.00 97.75 157 ASN A CA 1
ATOM 1189 C C . ASN A 1 157 ? 17.254 5.987 14.816 1.00 97.75 157 ASN A C 1
ATOM 1191 O O . ASN A 1 157 ? 18.424 6.340 14.657 1.00 97.75 157 ASN A O 1
ATOM 1195 N N . VAL A 1 158 ? 16.344 6.757 15.405 1.00 98.75 158 VAL A N 1
ATOM 1196 C CA . VAL A 1 158 ? 16.655 8.065 15.997 1.00 98.75 158 VAL A CA 1
ATOM 1197 C C . VAL A 1 158 ? 16.487 7.988 17.507 1.00 98.75 158 VAL A C 1
ATOM 1199 O O . VAL A 1 158 ? 15.472 7.485 17.983 1.00 98.75 158 VAL A O 1
ATOM 1202 N N . LEU A 1 159 ? 17.467 8.495 18.250 1.00 98.81 159 LEU A N 1
ATOM 1203 C CA . LEU A 1 159 ? 17.396 8.671 19.695 1.00 98.81 159 LEU A CA 1
ATOM 1204 C C . LEU A 1 159 ? 17.516 10.159 20.021 1.00 98.81 159 LEU A C 1
ATOM 1206 O O . LEU A 1 159 ? 18.550 10.762 19.754 1.00 98.81 159 LEU A O 1
ATOM 1210 N N . VAL A 1 160 ? 16.478 10.723 20.629 1.00 98.88 160 VAL A N 1
ATOM 1211 C CA . VAL A 1 160 ? 16.513 12.044 21.258 1.00 98.88 160 VAL A CA 1
ATOM 1212 C C . VAL A 1 160 ? 16.432 11.832 22.761 1.00 98.88 160 VAL A C 1
ATOM 1214 O O . VAL A 1 160 ? 15.508 11.181 23.256 1.00 98.88 160 VAL A O 1
ATOM 1217 N N . LYS A 1 161 ? 17.424 12.311 23.503 1.00 98.62 161 LYS A N 1
ATOM 1218 C CA . LYS A 1 161 ? 17.548 11.982 24.918 1.00 98.62 161 LYS A CA 1
ATOM 1219 C C . LYS A 1 161 ? 18.088 13.142 25.730 1.00 98.62 161 LYS A C 1
ATOM 1221 O O . LYS A 1 161 ? 19.038 13.769 25.303 1.00 98.62 161 LYS A O 1
ATOM 1226 N N . ASP A 1 162 ? 17.573 13.318 26.944 1.00 98.38 162 ASP A N 1
ATOM 1227 C CA . ASP A 1 162 ? 18.185 14.199 27.950 1.00 98.38 162 ASP A CA 1
ATOM 1228 C C . ASP A 1 162 ? 18.368 15.632 27.428 1.00 98.38 162 ASP A C 1
ATOM 1230 O O . ASP A 1 162 ? 19.478 16.148 27.356 1.00 98.38 162 ASP A O 1
ATOM 1234 N N . ILE A 1 163 ? 17.270 16.251 26.986 1.00 98.44 163 ILE A N 1
ATOM 1235 C CA . ILE A 1 163 ? 17.252 17.644 26.520 1.00 98.44 163 ILE A CA 1
ATOM 1236 C C . ILE A 1 163 ? 16.067 18.399 27.123 1.00 98.44 163 ILE A C 1
ATOM 1238 O O . ILE A 1 163 ? 15.000 17.830 27.379 1.00 98.44 163 ILE A O 1
ATOM 1242 N N . THR A 1 164 ? 16.250 19.703 27.311 1.00 98.88 164 THR A N 1
ATOM 1243 C CA . THR A 1 164 ? 15.179 20.627 27.697 1.00 98.88 164 THR A CA 1
ATOM 1244 C C . THR A 1 164 ? 14.659 21.357 26.462 1.00 98.88 164 THR A C 1
ATOM 1246 O O . THR A 1 164 ? 15.443 21.838 25.651 1.00 98.88 164 THR A O 1
ATOM 1249 N N . MET A 1 165 ? 13.341 21.459 26.306 1.00 98.81 165 MET A N 1
ATOM 1250 C CA . MET A 1 165 ? 12.706 22.215 25.230 1.00 98.81 165 MET A CA 1
ATOM 1251 C C . MET A 1 165 ? 11.841 23.323 25.828 1.00 98.81 165 MET A C 1
ATOM 1253 O O . MET A 1 165 ? 10.960 23.054 26.645 1.00 98.81 165 MET A O 1
ATOM 1257 N N . LEU A 1 166 ? 12.093 24.569 25.431 1.00 98.56 166 LEU A N 1
ATOM 1258 C CA . LEU A 1 166 ? 11.452 25.757 25.984 1.00 98.56 166 LEU A CA 1
ATOM 1259 C C . LEU A 1 166 ? 10.606 26.474 24.938 1.00 98.56 166 LEU A C 1
ATOM 1261 O O . LEU A 1 166 ? 11.056 26.685 23.815 1.00 98.56 166 LEU A O 1
ATOM 1265 N N . ASN A 1 167 ? 9.414 26.906 25.351 1.00 98.06 167 ASN A N 1
ATOM 1266 C CA . ASN A 1 167 ? 8.587 27.907 24.680 1.00 98.06 167 ASN A CA 1
ATOM 1267 C C . ASN A 1 167 ? 8.510 27.736 23.154 1.00 98.06 167 ASN A C 1
ATOM 1269 O O . ASN A 1 167 ? 8.927 28.622 22.408 1.00 98.06 167 ASN A O 1
ATOM 1273 N N . SER A 1 168 ? 8.012 26.595 22.684 1.00 98.12 168 SER A N 1
ATOM 1274 C CA . SER A 1 168 ? 7.762 26.393 21.256 1.00 98.12 168 SER A CA 1
ATOM 1275 C C . SER A 1 168 ? 6.649 27.332 20.752 1.00 98.12 168 SER A C 1
ATOM 1277 O O . SER A 1 168 ? 5.661 27.509 21.461 1.00 98.12 168 SER A O 1
ATOM 1279 N N . PRO A 1 169 ? 6.759 27.936 19.552 1.00 97.44 169 PRO A N 1
ATOM 1280 C CA . PRO A 1 169 ? 5.680 28.726 18.948 1.00 97.44 169 PRO A CA 1
ATOM 1281 C C . PRO A 1 169 ? 4.382 27.936 18.711 1.00 97.44 169 PRO A C 1
ATOM 1283 O O . PRO A 1 169 ? 3.292 28.484 18.874 1.00 97.44 169 PRO A O 1
ATOM 1286 N N . GLU A 1 170 ? 4.528 26.666 18.326 1.00 95.50 170 GLU A N 1
ATOM 1287 C CA . GLU A 1 170 ? 3.485 25.658 18.060 1.00 95.50 170 GLU A CA 1
ATOM 1288 C C . GLU A 1 170 ? 3.945 24.328 18.707 1.00 95.50 170 GLU A C 1
ATOM 1290 O O . GLU A 1 170 ? 4.535 24.341 19.791 1.00 95.50 170 GLU A O 1
ATOM 1295 N N . TRP A 1 171 ? 3.766 23.180 18.047 1.00 97.94 171 TRP A N 1
ATOM 1296 C CA . TRP A 1 171 ? 4.179 21.868 18.540 1.00 97.94 171 TRP A CA 1
ATOM 1297 C C . TRP A 1 171 ? 5.683 21.827 18.811 1.00 97.94 171 TRP A C 1
ATOM 1299 O O . TRP A 1 171 ? 6.494 22.342 18.036 1.00 97.94 171 TRP A O 1
ATOM 1309 N N . PHE A 1 172 ? 6.075 21.189 19.910 1.00 98.75 172 PHE A N 1
ATOM 1310 C CA . PHE A 1 172 ? 7.483 20.992 20.243 1.00 98.75 172 PHE A CA 1
ATOM 1311 C C . PHE A 1 172 ? 8.137 19.982 19.302 1.00 98.75 172 PHE A C 1
ATOM 1313 O O . PHE A 1 172 ? 9.229 20.231 18.784 1.00 98.75 172 PHE A O 1
ATOM 1320 N N . ASN A 1 173 ? 7.465 18.850 19.078 1.00 98.69 173 ASN A N 1
ATOM 1321 C CA . ASN A 1 173 ? 7.985 17.749 18.280 1.00 98.69 173 ASN A CA 1
ATOM 1322 C C . ASN A 1 173 ? 6.953 17.244 17.276 1.00 98.69 173 ASN A C 1
ATOM 1324 O O . ASN A 1 173 ? 5.820 16.941 17.639 1.00 98.69 173 ASN A O 1
ATOM 1328 N N . LEU A 1 174 ? 7.401 17.023 16.043 1.00 98.69 174 LEU A N 1
ATOM 1329 C CA . LEU A 1 174 ? 6.679 16.231 15.050 1.00 98.69 174 LEU A CA 1
ATOM 1330 C C . LEU A 1 174 ? 7.540 15.039 14.625 1.00 98.69 174 LEU A C 1
ATOM 1332 O O . LEU A 1 174 ? 8.677 15.211 14.189 1.00 98.69 174 LEU A O 1
ATOM 1336 N N . VAL A 1 175 ? 6.993 13.830 14.708 1.00 98.69 175 VAL A N 1
ATOM 1337 C CA . VAL A 1 175 ? 7.575 12.641 14.075 1.00 98.69 175 VAL A CA 1
ATOM 1338 C C . VAL A 1 175 ? 6.774 12.368 12.813 1.00 98.69 175 VAL A C 1
ATOM 1340 O O . VAL A 1 175 ? 5.619 11.956 12.890 1.00 98.69 175 VAL A O 1
ATOM 1343 N N . ASN A 1 176 ? 7.375 12.633 11.655 1.00 97.88 176 ASN A N 1
ATOM 1344 C CA . ASN A 1 176 ? 6.723 12.502 10.359 1.00 97.88 176 ASN A CA 1
ATOM 1345 C C . ASN A 1 176 ? 7.470 11.494 9.482 1.00 97.88 176 ASN A C 1
ATOM 1347 O O . ASN A 1 176 ? 8.652 11.681 9.179 1.00 97.88 176 ASN A O 1
ATOM 1351 N N . GLU A 1 177 ? 6.775 10.435 9.065 1.00 96.56 177 GLU A N 1
ATOM 1352 C CA . GLU A 1 177 ? 7.353 9.341 8.271 1.00 96.56 177 GLU A CA 1
ATOM 1353 C C . GLU A 1 177 ? 8.587 8.700 8.942 1.00 96.56 177 GLU A C 1
ATOM 1355 O O . GLU A 1 177 ? 9.532 8.260 8.285 1.00 96.56 177 GLU A O 1
ATOM 1360 N N . GLY A 1 178 ? 8.592 8.661 10.278 1.00 94.50 178 GLY A N 1
ATOM 1361 C CA . GLY A 1 178 ? 9.670 8.107 11.091 1.00 94.50 178 GLY A CA 1
ATOM 1362 C C . GLY A 1 178 ? 9.498 6.615 11.378 1.00 94.50 178 GLY A C 1
ATOM 1363 O O . GLY A 1 178 ? 8.380 6.113 11.499 1.00 94.50 178 GLY A O 1
ATOM 1364 N N . LYS A 1 179 ? 10.617 5.896 11.533 1.00 97.69 179 LYS A N 1
ATOM 1365 C CA . LYS A 1 179 ? 10.622 4.492 11.970 1.00 97.69 179 LYS A CA 1
ATOM 1366 C C . LYS A 1 179 ? 11.660 4.216 13.053 1.00 97.69 179 LYS A C 1
ATOM 1368 O O . LYS A 1 179 ? 12.840 4.475 12.836 1.00 97.69 179 LYS A O 1
ATOM 1373 N N . ASN A 1 180 ? 11.270 3.586 14.159 1.00 98.31 180 ASN A N 1
ATOM 1374 C CA . ASN A 1 180 ? 12.173 3.315 15.286 1.00 98.31 180 ASN A CA 1
ATOM 1375 C C . ASN A 1 180 ? 12.776 4.621 15.842 1.00 98.31 180 ASN A C 1
ATOM 1377 O O . ASN A 1 180 ? 13.971 4.891 15.694 1.00 98.31 180 ASN A O 1
ATOM 1381 N N . VAL A 1 181 ? 11.912 5.466 16.406 1.00 98.81 181 VAL A N 1
ATOM 1382 C CA . VAL A 1 181 ? 12.262 6.777 16.974 1.00 98.81 181 VAL A CA 1
ATOM 1383 C C . VAL A 1 181 ? 12.003 6.742 18.474 1.00 98.81 181 VAL A C 1
ATOM 1385 O O . VAL A 1 181 ? 10.910 6.390 18.901 1.00 98.81 181 VAL A O 1
ATOM 1388 N N . THR A 1 182 ? 13.002 7.090 19.280 1.00 98.88 182 THR A N 1
ATOM 1389 C CA . THR A 1 182 ? 12.903 7.088 20.743 1.00 98.88 182 THR A CA 1
ATOM 1390 C C . THR A 1 182 ? 13.176 8.473 21.309 1.00 98.88 182 THR A C 1
ATOM 1392 O O . THR A 1 182 ? 14.229 9.047 21.046 1.00 98.88 182 THR A O 1
ATOM 1395 N N . TYR A 1 183 ? 12.258 8.955 22.142 1.00 98.94 183 TYR A N 1
ATOM 1396 C CA . TYR A 1 183 ? 12.419 10.106 23.022 1.00 98.94 183 TYR A CA 1
ATOM 1397 C C . TYR A 1 183 ? 12.479 9.626 24.473 1.00 98.94 183 TYR A C 1
ATOM 1399 O O . TYR A 1 183 ? 11.629 8.848 24.912 1.00 98.94 183 TYR A O 1
ATOM 1407 N N . THR A 1 184 ? 13.479 10.064 25.238 1.00 98.81 184 THR A N 1
ATOM 1408 C CA . THR A 1 184 ? 13.578 9.714 26.665 1.00 98.81 184 THR A CA 1
ATOM 1409 C C . THR A 1 184 ? 14.225 10.821 27.487 1.00 98.81 184 THR A C 1
ATOM 1411 O O . THR A 1 184 ? 15.180 11.441 27.029 1.00 98.81 184 THR A O 1
ATOM 1414 N N . LYS A 1 185 ? 13.743 11.070 28.711 1.00 98.62 185 LYS A N 1
ATOM 1415 C CA . LYS A 1 185 ? 14.267 12.141 29.581 1.00 98.62 185 LYS A CA 1
ATOM 1416 C C . LYS A 1 185 ? 14.168 13.528 28.946 1.00 98.62 185 LYS A C 1
ATOM 1418 O O . LYS A 1 185 ? 15.128 14.289 28.946 1.00 98.62 185 LYS A O 1
ATOM 1423 N N . ILE A 1 186 ? 13.016 13.839 28.365 1.00 98.88 186 ILE A N 1
ATOM 1424 C CA . ILE A 1 186 ? 12.753 15.150 27.772 1.00 98.88 186 ILE A CA 1
ATOM 1425 C C . ILE A 1 186 ? 12.031 16.022 28.799 1.00 98.88 186 ILE A C 1
ATOM 1427 O O . ILE A 1 186 ? 11.106 15.566 29.474 1.00 98.88 186 ILE A O 1
ATOM 1431 N N . ASN A 1 187 ? 12.455 17.277 28.922 1.00 98.81 187 ASN A N 1
ATOM 1432 C CA . ASN A 1 187 ? 11.802 18.273 29.766 1.00 98.81 187 ASN A CA 1
ATOM 1433 C C . ASN A 1 187 ? 11.200 19.377 28.891 1.00 98.81 187 ASN A C 1
ATOM 1435 O O . ASN A 1 187 ? 11.936 20.210 28.368 1.00 98.81 187 ASN A O 1
ATOM 1439 N N . ILE A 1 188 ? 9.880 19.381 28.720 1.00 98.88 188 ILE A N 1
ATOM 1440 C CA . ILE A 1 188 ? 9.151 20.376 27.924 1.00 98.88 188 ILE A CA 1
ATOM 1441 C C . ILE A 1 188 ? 8.555 21.426 28.859 1.00 98.88 188 ILE A C 1
ATOM 1443 O O . ILE A 1 188 ? 7.822 21.081 29.787 1.00 98.88 188 ILE A O 1
ATOM 1447 N N . GLN A 1 189 ? 8.843 22.703 28.606 1.00 98.56 189 GLN A N 1
ATOM 1448 C CA . GLN A 1 189 ? 8.301 23.824 29.373 1.00 98.56 189 GLN A CA 1
ATOM 1449 C C . GLN A 1 189 ? 7.846 24.949 28.441 1.00 98.56 189 GLN A C 1
ATOM 1451 O O . GLN A 1 189 ? 8.657 25.569 27.755 1.00 98.56 189 GLN A O 1
ATOM 1456 N N . ALA A 1 190 ? 6.555 25.258 28.456 1.00 97.69 190 ALA A N 1
ATOM 1457 C CA . ALA A 1 190 ? 5.999 26.460 27.855 1.00 97.69 190 ALA A CA 1
ATOM 1458 C C . ALA A 1 190 ? 5.335 27.323 28.930 1.00 97.69 190 ALA A C 1
ATOM 1460 O O . ALA A 1 190 ? 4.570 26.834 29.762 1.00 97.69 190 ALA A O 1
ATOM 1461 N N . SER A 1 191 ? 5.613 28.622 28.907 1.00 96.12 191 SER A N 1
ATOM 1462 C CA . SER A 1 191 ? 4.930 29.607 29.740 1.00 96.12 191 SER A CA 1
ATOM 1463 C C . SER A 1 191 ? 4.722 30.905 28.969 1.00 96.12 191 SER A C 1
ATOM 1465 O O . SER A 1 191 ? 5.510 31.254 28.091 1.00 96.12 191 SER A O 1
ATOM 1467 N N . SER A 1 192 ? 3.634 31.606 29.290 1.00 95.69 192 SER A N 1
ATOM 1468 C CA . SER A 1 192 ? 3.378 32.958 28.797 1.00 95.69 192 SER A CA 1
ATOM 1469 C C . SER A 1 192 ? 3.592 33.955 29.932 1.00 95.69 192 SER A C 1
ATOM 1471 O O . SER A 1 192 ? 3.169 33.709 31.062 1.00 95.69 192 SER A O 1
ATOM 1473 N N . ASN A 1 193 ? 4.250 35.075 29.641 1.00 94.56 193 ASN A N 1
ATOM 1474 C CA . ASN A 1 193 ? 4.369 36.217 30.547 1.00 94.56 193 ASN A CA 1
ATOM 1475 C C . ASN A 1 193 ? 3.260 37.268 30.336 1.00 94.56 193 ASN A C 1
ATOM 1477 O O . ASN A 1 193 ? 3.234 38.278 31.040 1.00 94.56 193 ASN A O 1
ATOM 1481 N N . SER A 1 194 ? 2.346 37.021 29.394 1.00 93.50 194 SER A N 1
ATOM 1482 C CA . SER A 1 194 ? 1.156 37.825 29.127 1.00 93.50 194 SER A CA 1
ATOM 1483 C C . SER A 1 194 ? -0.117 37.071 29.538 1.00 93.50 194 SER A C 1
ATOM 1485 O O . SER A 1 194 ? -0.072 35.936 30.014 1.00 93.50 194 SER A O 1
ATOM 1487 N N . SER A 1 195 ? -1.287 37.689 29.355 1.00 91.56 195 SER A N 1
ATOM 1488 C CA . SER A 1 195 ? -2.583 37.025 29.561 1.00 91.56 195 SER A CA 1
ATOM 1489 C C . SER A 1 195 ? -2.958 36.051 28.433 1.00 91.56 195 SER A C 1
ATOM 1491 O O . SER A 1 195 ? -3.979 35.365 28.534 1.00 91.56 195 SER A O 1
ATOM 1493 N N . HIS A 1 196 ? -2.170 35.985 27.354 1.00 94.12 196 HIS A N 1
ATOM 1494 C CA . HIS A 1 196 ? -2.456 35.140 26.199 1.00 94.12 196 HIS A CA 1
ATOM 1495 C C . HIS A 1 196 ? -2.079 33.677 26.448 1.00 94.12 196 HIS A C 1
ATOM 1497 O O . HIS A 1 196 ? -1.083 33.365 27.106 1.00 94.12 196 HIS A O 1
ATOM 1503 N N . ARG A 1 197 ? -2.894 32.766 25.903 1.00 91.25 197 ARG A N 1
ATOM 1504 C CA . ARG A 1 197 ? -2.716 31.315 26.049 1.00 91.25 197 ARG A CA 1
ATOM 1505 C C . ARG A 1 197 ? -1.547 30.815 25.198 1.00 91.25 197 ARG A C 1
ATOM 1507 O O . ARG A 1 197 ? -1.387 31.231 24.056 1.00 91.25 197 ARG A O 1
ATOM 1514 N N . ILE A 1 198 ? -0.826 29.825 25.717 1.00 94.69 198 ILE A N 1
ATOM 1515 C CA . ILE A 1 198 ? 0.209 29.056 25.004 1.00 94.69 198 ILE A CA 1
ATOM 1516 C C . ILE A 1 198 ? -0.412 27.978 24.090 1.00 94.69 198 ILE A C 1
ATOM 1518 O O . ILE A 1 198 ? -0.156 26.784 24.239 1.00 94.69 198 ILE A O 1
ATOM 1522 N N . ALA A 1 199 ? -1.304 28.399 23.191 1.00 92.75 199 ALA A N 1
ATOM 1523 C CA . ALA A 1 199 ? -2.123 27.509 22.365 1.00 92.75 199 ALA A CA 1
ATOM 1524 C C . ALA A 1 199 ? -1.281 26.609 21.442 1.00 92.75 199 ALA A C 1
ATOM 1526 O O . ALA A 1 199 ? -0.310 27.088 20.855 1.00 92.75 199 ALA A O 1
ATOM 1527 N N . ASN A 1 200 ? -1.704 25.348 21.275 1.00 95.62 200 ASN A N 1
ATOM 1528 C CA . ASN A 1 200 ? -1.106 24.363 20.361 1.00 95.62 200 ASN A CA 1
ATOM 1529 C C . ASN A 1 200 ? 0.386 24.109 20.610 1.00 95.62 200 ASN A C 1
ATOM 1531 O O . ASN A 1 200 ? 1.181 23.986 19.683 1.00 95.62 200 ASN A O 1
ATOM 1535 N N . THR A 1 201 ? 0.785 24.080 21.879 1.00 98.00 201 THR A N 1
ATOM 1536 C CA . THR A 1 201 ? 2.154 23.747 22.287 1.00 98.00 201 THR A CA 1
ATOM 1537 C C . THR A 1 201 ? 2.300 22.250 22.562 1.00 98.00 201 THR A C 1
ATOM 1539 O O . THR A 1 201 ? 2.828 21.843 23.594 1.00 98.00 201 THR A O 1
ATOM 1542 N N . ASP A 1 202 ? 1.789 21.409 21.662 1.00 98.62 202 ASP A N 1
ATOM 1543 C CA . ASP A 1 202 ? 1.763 19.949 21.779 1.00 98.62 202 ASP A CA 1
ATOM 1544 C C . ASP A 1 202 ? 3.166 19.384 22.076 1.00 98.62 202 ASP A C 1
ATOM 1546 O O . ASP A 1 202 ? 4.173 19.850 21.534 1.00 98.62 202 ASP A O 1
ATOM 1550 N N . GLY A 1 203 ? 3.253 18.386 22.961 1.00 98.69 203 GLY A N 1
ATOM 1551 C CA . GLY A 1 203 ? 4.535 17.773 23.322 1.00 98.69 203 GLY A CA 1
ATOM 1552 C C . GLY A 1 203 ? 5.126 16.970 22.162 1.00 98.69 203 GLY A C 1
ATOM 1553 O O . GLY A 1 203 ? 6.258 17.220 21.731 1.00 98.69 203 GLY A O 1
ATOM 1554 N N . TRP A 1 204 ? 4.330 16.032 21.641 1.00 98.81 204 TRP A N 1
ATOM 1555 C CA . TRP A 1 204 ? 4.647 15.240 20.454 1.00 98.81 204 TRP A CA 1
ATOM 1556 C C . TRP A 1 204 ? 3.417 14.986 19.596 1.00 98.81 204 TRP A C 1
ATOM 1558 O O . TRP A 1 204 ? 2.432 14.429 20.078 1.00 98.81 204 TRP A O 1
ATOM 1568 N N . ASP A 1 205 ? 3.559 15.230 18.301 1.00 98.75 205 ASP A N 1
ATOM 1569 C CA . ASP A 1 205 ? 2.645 14.757 17.272 1.00 98.75 205 ASP A CA 1
ATOM 1570 C C . ASP A 1 205 ? 3.313 13.658 16.456 1.00 98.75 205 ASP A C 1
ATOM 1572 O O . ASP A 1 205 ? 4.402 13.830 15.902 1.00 98.75 205 ASP A O 1
ATOM 1576 N N . ILE A 1 206 ? 2.663 12.500 16.378 1.00 98.69 206 ILE A N 1
ATOM 1577 C CA . ILE A 1 206 ? 3.170 11.351 15.629 1.00 98.69 206 ILE A CA 1
ATOM 1578 C C . ILE A 1 206 ? 2.285 11.164 14.411 1.00 98.69 206 ILE A C 1
ATOM 1580 O O . ILE A 1 206 ? 1.091 10.906 14.549 1.00 98.69 206 ILE A O 1
ATOM 1584 N N . TYR A 1 207 ? 2.867 11.291 13.223 1.00 97.81 207 TYR A N 1
ATOM 1585 C CA . TYR A 1 207 ? 2.165 11.249 11.946 1.00 97.81 207 TYR A CA 1
ATOM 1586 C C . TYR A 1 207 ? 2.888 10.321 10.968 1.00 97.81 207 TYR A C 1
ATOM 1588 O O . TYR A 1 207 ? 4.106 10.409 10.795 1.00 97.81 207 TYR A O 1
ATOM 1596 N N . ARG A 1 208 ? 2.150 9.414 10.315 1.00 96.38 208 ARG A N 1
ATOM 1597 C CA . ARG A 1 208 ? 2.692 8.469 9.315 1.00 96.38 208 ARG A CA 1
ATOM 1598 C C . ARG A 1 208 ? 3.909 7.674 9.798 1.00 96.38 208 ARG A C 1
ATOM 1600 O O . ARG A 1 208 ? 4.812 7.401 9.011 1.00 96.38 208 ARG A O 1
ATOM 1607 N N . SER A 1 209 ? 3.965 7.343 11.083 1.00 97.69 209 SER A N 1
ATOM 1608 C CA . SER A 1 209 ? 5.174 6.816 11.722 1.00 97.69 209 SER A CA 1
ATOM 1609 C C . SER A 1 209 ? 4.941 5.471 12.408 1.00 97.69 209 SER A C 1
ATOM 1611 O O . SER A 1 209 ? 3.825 5.123 12.789 1.00 97.69 209 SER A O 1
ATOM 1613 N N . ASP A 1 210 ? 6.015 4.701 12.550 1.00 97.88 210 ASP A N 1
ATOM 1614 C CA . ASP A 1 210 ? 5.995 3.324 13.048 1.00 97.88 210 ASP A CA 1
ATOM 1615 C C . ASP A 1 210 ? 7.096 3.099 14.094 1.00 97.88 210 ASP A C 1
ATOM 1617 O O . ASP A 1 210 ? 8.220 3.569 13.919 1.00 97.88 210 ASP A O 1
ATOM 1621 N N . GLN A 1 211 ? 6.822 2.338 15.155 1.00 97.88 211 GLN A N 1
ATOM 1622 C CA . GLN A 1 211 ? 7.807 2.028 16.205 1.00 97.88 211 GLN A CA 1
ATOM 1623 C C . GLN A 1 211 ? 8.337 3.301 16.886 1.00 97.88 211 GLN A C 1
ATOM 1625 O O . GLN A 1 211 ? 9.528 3.613 16.815 1.00 97.88 211 GLN A O 1
ATOM 1630 N N . VAL A 1 212 ? 7.449 4.064 17.525 1.00 98.75 212 VAL A N 1
ATOM 1631 C CA . VAL A 1 212 ? 7.823 5.279 18.270 1.00 98.75 212 VAL A CA 1
ATOM 1632 C C . VAL A 1 212 ? 7.732 5.020 19.770 1.00 98.75 212 VAL A C 1
ATOM 1634 O O . VAL A 1 212 ? 6.747 4.469 20.252 1.00 98.75 212 VAL A O 1
ATOM 1637 N N . VAL A 1 213 ? 8.759 5.418 20.519 1.00 98.88 213 VAL A N 1
ATOM 1638 C CA . VAL A 1 213 ? 8.803 5.294 21.981 1.00 98.88 213 VAL A CA 1
ATOM 1639 C C . VAL A 1 213 ? 9.006 6.672 22.597 1.00 98.88 213 VAL A C 1
ATOM 1641 O O . VAL A 1 213 ? 9.975 7.350 22.268 1.00 98.88 213 VAL A O 1
ATOM 1644 N N . ILE A 1 214 ? 8.128 7.080 23.510 1.00 98.88 214 ILE A N 1
ATOM 1645 C CA . ILE A 1 214 ? 8.247 8.327 24.278 1.00 98.88 214 ILE A CA 1
ATOM 1646 C C . ILE A 1 214 ? 8.173 7.967 25.754 1.00 98.88 214 ILE A C 1
ATOM 1648 O O . ILE A 1 214 ? 7.173 7.409 26.205 1.00 98.88 214 ILE A O 1
ATOM 1652 N N . LYS A 1 215 ? 9.227 8.256 26.520 1.00 98.62 215 LYS A N 1
ATOM 1653 C CA . LYS A 1 215 ? 9.248 7.846 27.925 1.00 98.62 215 LYS A CA 1
ATOM 1654 C C . LYS A 1 215 ? 10.014 8.741 28.882 1.00 98.62 215 LYS A C 1
ATOM 1656 O O . LYS A 1 215 ? 10.847 9.545 28.473 1.00 98.62 215 LYS A O 1
ATOM 1661 N N . ASP A 1 216 ? 9.756 8.553 30.171 1.00 98.62 216 ASP A N 1
ATOM 1662 C CA . ASP A 1 216 ? 10.532 9.123 31.278 1.00 98.62 216 ASP A CA 1
ATOM 1663 C C . ASP A 1 216 ? 10.673 10.653 31.173 1.00 98.62 216 ASP A C 1
ATOM 1665 O O . ASP A 1 216 ? 11.774 11.183 31.293 1.00 98.62 216 ASP A O 1
ATOM 1669 N N . SER A 1 217 ? 9.587 11.359 30.845 1.00 98.81 217 SER A N 1
ATOM 1670 C CA . SER A 1 217 ? 9.625 12.781 30.463 1.00 98.81 217 SER A CA 1
ATOM 1671 C C . SER A 1 217 ? 8.624 13.630 31.254 1.00 98.81 217 SER A C 1
ATOM 1673 O O . SER A 1 217 ? 7.598 13.134 31.727 1.00 98.81 217 SER A O 1
ATOM 1675 N N . ILE A 1 218 ? 8.935 14.922 31.401 1.00 98.81 218 ILE A N 1
ATOM 1676 C CA . ILE A 1 218 ? 8.115 15.916 32.111 1.00 98.81 218 ILE A CA 1
ATOM 1677 C C . ILE A 1 218 ? 7.659 16.969 31.107 1.00 98.81 218 ILE A C 1
ATOM 1679 O O . ILE A 1 218 ? 8.469 17.493 30.345 1.00 98.81 218 ILE A O 1
ATOM 1683 N N . ILE A 1 219 ? 6.363 17.265 31.106 1.00 98.69 219 ILE A N 1
ATOM 1684 C CA . ILE A 1 219 ? 5.726 18.115 30.110 1.00 98.69 219 ILE A CA 1
ATOM 1685 C C . ILE A 1 219 ? 4.879 19.163 30.813 1.00 98.69 219 ILE A C 1
ATOM 1687 O O . ILE A 1 219 ? 3.997 18.845 31.606 1.00 98.69 219 ILE A O 1
ATOM 1691 N N . ASN A 1 220 ? 5.136 20.424 30.504 1.00 98.50 220 ASN A N 1
ATOM 1692 C CA . ASN A 1 220 ? 4.311 21.549 30.901 1.00 98.50 220 ASN A CA 1
ATOM 1693 C C . ASN A 1 220 ? 4.002 22.370 29.652 1.00 98.50 220 ASN A C 1
ATOM 1695 O O . ASN A 1 220 ? 4.889 23.034 29.110 1.00 98.50 220 ASN A O 1
ATOM 1699 N N . ASN A 1 221 ? 2.771 22.262 29.166 1.00 98.00 221 ASN A N 1
ATOM 1700 C CA . ASN A 1 221 ? 2.344 22.868 27.913 1.00 98.00 221 ASN A CA 1
ATOM 1701 C C . ASN A 1 221 ? 0.876 23.320 27.970 1.00 98.00 221 ASN A C 1
ATOM 1703 O O . ASN A 1 221 ? 0.268 23.327 29.038 1.00 98.00 221 ASN A O 1
ATOM 1707 N N . GLY A 1 222 ? 0.333 23.750 26.830 1.00 95.06 222 GLY A N 1
ATOM 1708 C CA . GLY A 1 222 ? -1.052 24.210 26.700 1.00 95.06 222 GLY A CA 1
ATOM 1709 C C . GLY A 1 222 ? -1.917 23.423 25.721 1.00 95.06 222 GLY A C 1
ATOM 1710 O O . GLY A 1 222 ? -2.980 23.922 25.359 1.00 95.06 222 GLY A O 1
ATOM 1711 N N . ASP A 1 223 ? -1.465 22.259 25.245 1.00 97.56 223 ASP A N 1
ATOM 1712 C CA . ASP A 1 223 ? -2.237 21.384 24.349 1.00 97.56 223 ASP A CA 1
ATOM 1713 C C . ASP A 1 223 ? -1.860 19.902 24.558 1.00 97.56 223 ASP A C 1
ATOM 1715 O O . ASP A 1 223 ? -1.397 19.550 25.640 1.00 97.56 223 ASP A O 1
ATOM 1719 N N . ASP A 1 224 ? -2.095 18.998 23.601 1.00 98.56 224 ASP A N 1
ATOM 1720 C CA . ASP A 1 224 ? -1.865 17.552 23.753 1.00 98.56 224 ASP A CA 1
ATOM 1721 C C . ASP A 1 224 ? -0.478 17.238 24.346 1.00 98.56 224 ASP A C 1
ATOM 1723 O O . ASP A 1 224 ? 0.546 17.778 23.926 1.00 98.56 224 ASP A O 1
ATOM 1727 N N . CYS A 1 225 ? -0.423 16.343 25.339 1.00 98.50 225 CYS A N 1
ATOM 1728 C CA . CYS A 1 225 ? 0.868 15.871 25.837 1.00 98.50 225 CYS A CA 1
ATOM 1729 C C . CYS A 1 225 ? 1.529 14.970 24.786 1.00 98.50 225 CYS A C 1
ATOM 1731 O O . CYS A 1 225 ? 2.695 15.153 24.441 1.00 98.50 225 CYS A O 1
ATOM 1733 N N . VAL A 1 226 ? 0.751 14.036 24.231 1.00 98.88 226 VAL A N 1
ATOM 1734 C CA . VAL A 1 226 ? 1.111 13.236 23.056 1.00 98.88 226 VAL A CA 1
ATOM 1735 C C . VAL A 1 226 ? -0.130 13.084 22.184 1.00 98.88 226 VAL A C 1
ATOM 1737 O O . VAL A 1 226 ? -1.200 12.749 22.694 1.00 98.88 226 VAL A O 1
ATOM 1740 N N . SER A 1 227 ? 0.019 13.295 20.879 1.00 98.50 227 SER A N 1
ATOM 1741 C CA . SER A 1 227 ? -1.044 13.184 19.887 1.00 98.50 227 SER A CA 1
ATOM 1742 C C . SER A 1 227 ? -0.683 12.157 18.807 1.00 98.50 227 SER A C 1
ATOM 1744 O O . SER A 1 227 ? 0.331 12.274 18.114 1.00 98.50 227 SER A O 1
ATOM 1746 N N . PHE A 1 228 ? -1.523 11.138 18.632 1.00 98.56 228 PHE A N 1
ATOM 1747 C CA . PHE A 1 228 ? -1.363 10.119 17.594 1.00 98.56 228 PHE A CA 1
ATOM 1748 C C . PHE A 1 228 ? -2.200 10.510 16.371 1.00 98.56 228 PHE A C 1
ATOM 1750 O O . PHE A 1 228 ? -3.408 10.275 16.322 1.00 98.56 228 PHE A O 1
ATOM 1757 N N . LYS A 1 229 ? -1.560 11.149 15.390 1.00 97.31 229 LYS A N 1
ATOM 1758 C CA . LYS A 1 229 ? -2.165 11.583 14.122 1.00 97.31 229 LYS A CA 1
ATOM 1759 C C . LYS A 1 229 ? -2.262 10.405 13.128 1.00 97.31 229 LYS A C 1
ATOM 1761 O O . LYS A 1 229 ? -1.766 9.319 13.429 1.00 97.31 229 LYS A O 1
ATOM 1766 N N . PRO A 1 230 ? -2.883 10.575 11.943 1.00 96.19 230 PRO A N 1
ATOM 1767 C CA . PRO A 1 230 ? -3.105 9.474 11.008 1.00 96.19 230 PRO A CA 1
ATOM 1768 C C . PRO A 1 230 ? -1.853 8.695 10.588 1.00 96.19 230 PRO A C 1
ATOM 1770 O O . PRO A 1 230 ? -0.776 9.255 10.369 1.00 96.19 230 PRO A O 1
ATOM 1773 N N . ASN A 1 231 ? -2.060 7.397 10.374 1.00 92.50 231 ASN A N 1
ATOM 1774 C CA . ASN A 1 231 ? -1.085 6.378 9.979 1.00 92.50 231 ASN A CA 1
ATOM 1775 C C . ASN A 1 231 ? 0.054 6.190 10.988 1.00 92.50 231 ASN A C 1
ATOM 1777 O O . ASN A 1 231 ? 1.215 6.051 10.606 1.00 92.50 231 ASN A O 1
ATOM 1781 N N . SER A 1 232 ? -0.296 6.173 12.271 1.00 95.00 232 SER A N 1
ATOM 1782 C CA . SER A 1 232 ? 0.641 6.037 13.386 1.00 95.00 232 SER A CA 1
ATOM 1783 C C . SER A 1 232 ? 0.470 4.684 14.066 1.00 95.00 232 SER A C 1
ATOM 1785 O O . SER A 1 232 ? -0.621 4.360 14.533 1.00 95.00 232 SER A O 1
ATOM 1787 N N . THR A 1 233 ? 1.531 3.870 14.084 1.00 96.44 233 THR A N 1
ATOM 1788 C CA . THR A 1 233 ? 1.447 2.462 14.510 1.00 96.44 233 THR A CA 1
ATOM 1789 C C . THR A 1 233 ? 2.591 2.029 15.420 1.00 96.44 233 THR A C 1
ATOM 1791 O O . THR A 1 233 ? 3.700 2.556 15.326 1.00 96.44 233 THR A O 1
ATOM 1794 N N . ASN A 1 234 ? 2.332 1.046 16.287 1.00 97.69 234 ASN A N 1
ATOM 1795 C CA . ASN A 1 234 ? 3.330 0.439 17.177 1.00 97.69 234 ASN A CA 1
ATOM 1796 C C . ASN A 1 234 ? 4.015 1.484 18.075 1.00 97.69 234 ASN A C 1
ATOM 1798 O O . ASN A 1 234 ? 5.209 1.758 17.934 1.00 97.69 234 ASN A O 1
ATOM 1802 N N . ILE A 1 235 ? 3.248 2.102 18.972 1.00 98.62 235 ILE A N 1
ATOM 1803 C CA . ILE A 1 235 ? 3.715 3.230 19.785 1.00 98.62 235 ILE A CA 1
ATOM 1804 C C . ILE A 1 235 ? 3.664 2.881 21.267 1.00 98.62 235 ILE A C 1
ATOM 1806 O O . ILE A 1 235 ? 2.658 2.375 21.759 1.00 98.62 235 ILE A O 1
ATOM 1810 N N . LEU A 1 236 ? 4.741 3.200 21.982 1.00 98.75 236 LEU A N 1
ATOM 1811 C CA . LEU A 1 236 ? 4.812 3.096 23.435 1.00 98.75 236 LEU A CA 1
ATOM 1812 C C . LEU A 1 236 ? 5.013 4.481 24.047 1.00 98.75 236 LEU A C 1
ATOM 1814 O O . LEU A 1 236 ? 6.017 5.146 23.790 1.00 98.75 236 LEU A O 1
ATOM 1818 N N . VAL A 1 237 ? 4.086 4.877 24.909 1.00 98.88 237 VAL A N 1
ATOM 1819 C CA . VAL A 1 237 ? 4.204 6.034 25.792 1.00 98.88 237 VAL A CA 1
ATOM 1820 C C . VAL A 1 237 ? 4.294 5.524 27.223 1.00 98.88 237 VAL A C 1
ATOM 1822 O O . VAL A 1 237 ? 3.417 4.782 27.658 1.00 98.88 237 VAL A O 1
ATOM 1825 N N . SER A 1 238 ? 5.342 5.885 27.967 1.00 98.75 238 SER A N 1
ATOM 1826 C CA . SER A 1 238 ? 5.485 5.388 29.342 1.00 98.75 238 SER A CA 1
ATOM 1827 C C . SER A 1 238 ? 6.147 6.356 30.314 1.00 98.75 238 SER A C 1
ATOM 1829 O O . SER A 1 238 ? 7.150 6.972 29.969 1.00 98.75 238 SER A O 1
ATOM 1831 N N . ASN A 1 239 ? 5.685 6.402 31.564 1.00 98.62 239 ASN A N 1
ATOM 1832 C CA . ASN A 1 239 ? 6.295 7.200 32.640 1.00 98.62 239 ASN A CA 1
ATOM 1833 C C . ASN A 1 239 ? 6.339 8.703 32.306 1.00 98.62 239 ASN A C 1
ATOM 1835 O O . ASN A 1 239 ? 7.407 9.325 32.318 1.00 98.62 239 ASN A O 1
ATOM 1839 N N . LEU A 1 240 ? 5.187 9.281 31.959 1.00 98.81 240 LEU A N 1
ATOM 1840 C CA . LEU A 1 240 ? 5.071 10.710 31.656 1.00 98.81 240 LEU A CA 1
ATOM 1841 C C . LEU A 1 240 ? 4.399 11.475 32.796 1.00 98.81 240 LEU A C 1
ATOM 1843 O O . LEU A 1 240 ? 3.451 10.989 33.409 1.00 98.81 240 LEU A O 1
ATOM 1847 N N . ASN A 1 241 ? 4.862 12.699 33.040 1.00 98.81 241 ASN A N 1
ATOM 1848 C CA . ASN A 1 241 ? 4.206 13.660 33.924 1.00 98.81 241 ASN A CA 1
ATOM 1849 C C . ASN A 1 241 ? 3.837 14.901 33.111 1.00 98.81 241 ASN A C 1
ATOM 1851 O O . ASN A 1 241 ? 4.721 15.706 32.815 1.00 98.81 241 ASN A O 1
ATOM 1855 N N . CYS A 1 242 ? 2.564 15.039 32.738 1.00 98.81 242 CYS A N 1
ATOM 1856 C CA . CYS A 1 242 ? 2.093 16.174 31.948 1.00 98.81 242 CYS A CA 1
ATOM 1857 C C . CYS A 1 242 ? 1.176 17.091 32.762 1.00 98.81 242 CYS A C 1
ATOM 1859 O O . CYS A 1 242 ? 0.234 16.652 33.425 1.00 98.81 242 CYS A O 1
ATOM 1861 N N . ASN A 1 243 ? 1.451 18.388 32.675 1.00 98.50 243 ASN A N 1
ATOM 1862 C CA . ASN A 1 243 ? 0.742 19.453 33.364 1.00 98.50 243 ASN A CA 1
ATOM 1863 C C . ASN A 1 243 ? 0.223 20.489 32.359 1.00 98.50 243 ASN A C 1
ATOM 1865 O O . ASN A 1 243 ? 0.957 20.871 31.452 1.00 98.50 243 ASN A O 1
ATOM 1869 N N . GLY A 1 244 ? -1.021 20.946 32.529 1.00 96.50 244 GLY A N 1
ATOM 1870 C CA . GLY A 1 244 ? -1.626 21.965 31.654 1.00 96.50 244 GLY A CA 1
ATOM 1871 C C . GLY A 1 244 ? -2.085 21.453 30.281 1.00 96.50 244 GLY A C 1
ATOM 1872 O O . GLY A 1 244 ? -2.608 22.227 29.484 1.00 96.50 244 GLY A O 1
ATOM 1873 N N . SER A 1 245 ? -1.907 20.156 30.011 1.00 97.50 245 SER A N 1
ATOM 1874 C CA . SER A 1 245 ? -2.067 19.566 28.678 1.00 97.50 245 SER A CA 1
ATOM 1875 C C . SER A 1 245 ? -3.524 19.285 28.278 1.00 97.50 245 SER A C 1
ATOM 1877 O O . SER A 1 245 ? -4.448 19.364 29.090 1.00 97.50 245 SER A O 1
ATOM 1879 N N . HIS A 1 246 ? -3.740 18.861 27.033 1.00 97.81 246 HIS A N 1
ATOM 1880 C CA . HIS A 1 246 ? -5.015 18.318 26.554 1.00 97.81 246 HIS A CA 1
ATOM 1881 C C . HIS A 1 246 ? -5.082 16.781 26.553 1.00 97.81 246 HIS A C 1
ATOM 1883 O O . HIS A 1 246 ? -6.042 16.221 26.012 1.00 97.81 246 HIS A O 1
ATOM 1889 N N . GLY A 1 247 ? -4.124 16.119 27.211 1.00 97.75 247 GLY A N 1
ATOM 1890 C CA . GLY A 1 247 ? -4.124 14.678 27.466 1.00 97.75 247 GLY A CA 1
ATOM 1891 C C . GLY A 1 247 ? -3.256 13.858 26.517 1.00 97.75 247 GLY A C 1
ATOM 1892 O O . GLY A 1 247 ? -2.517 14.391 25.684 1.00 97.75 247 GLY A O 1
ATOM 1893 N N . ILE A 1 248 ? -3.346 12.536 26.667 1.00 98.75 248 ILE A N 1
ATOM 1894 C CA . ILE A 1 248 ? -2.804 11.566 25.713 1.00 98.75 248 ILE A CA 1
ATOM 1895 C C . ILE A 1 248 ? -3.910 11.255 24.707 1.00 98.75 248 ILE A C 1
ATOM 1897 O O . ILE A 1 248 ? -4.911 10.617 25.038 1.00 98.75 248 ILE A O 1
ATOM 1901 N N . SER A 1 249 ? -3.734 11.744 23.484 1.00 98.50 249 SER A N 1
ATOM 1902 C CA . SER A 1 249 ? -4.804 11.868 22.502 1.00 98.50 249 SER A CA 1
ATOM 1903 C C . SER A 1 249 ? -4.572 10.995 21.275 1.00 98.50 249 SER A C 1
ATOM 1905 O O . SER A 1 249 ? -3.633 11.205 20.515 1.00 98.50 249 SER A O 1
ATOM 1907 N N . VAL A 1 250 ? -5.492 10.076 20.997 1.00 98.69 250 VAL A N 1
ATOM 1908 C CA . VAL A 1 250 ? -5.628 9.480 19.664 1.00 98.69 250 VAL A CA 1
ATOM 1909 C C . VAL A 1 250 ? -6.426 10.436 18.779 1.00 98.69 250 VAL A C 1
ATOM 1911 O O . VAL A 1 250 ? -7.592 10.728 19.056 1.00 98.69 250 VAL A O 1
ATOM 1914 N N . GLY A 1 251 ? -5.803 10.906 17.700 1.00 92.81 251 GLY A N 1
ATOM 1915 C CA . GLY A 1 251 ? -6.404 11.779 16.701 1.00 92.81 251 GLY A CA 1
ATOM 1916 C C . GLY A 1 251 ? -6.046 13.266 16.833 1.00 92.81 251 GLY A C 1
ATOM 1917 O O . GLY A 1 251 ? -5.096 13.654 17.494 1.00 92.81 251 GLY A O 1
ATOM 1918 N N . SER A 1 252 ? -6.794 14.171 16.205 1.00 94.31 252 SER A N 1
ATOM 1919 C CA . SER A 1 252 ? -8.070 13.896 15.544 1.00 94.31 252 SER A CA 1
ATOM 1920 C C . SER A 1 252 ? -7.921 13.085 14.257 1.00 94.31 252 SER A C 1
ATOM 1922 O O . SER A 1 252 ? -7.029 13.373 13.462 1.00 94.31 252 SER A O 1
ATOM 1924 N N . LEU A 1 253 ? -8.812 12.117 14.044 1.00 95.12 253 LEU A N 1
ATOM 1925 C CA . LEU A 1 253 ? -8.847 11.278 12.839 1.00 95.12 253 LEU A CA 1
ATOM 1926 C C . LEU A 1 253 ? -10.104 11.526 12.010 1.00 95.12 253 LEU A C 1
ATOM 1928 O O . LEU A 1 253 ? -11.134 11.946 12.539 1.00 95.12 253 LEU A O 1
ATOM 1932 N N . GLY A 1 254 ? -10.022 11.226 10.718 1.00 90.44 254 GLY A N 1
ATOM 1933 C CA . GLY A 1 254 ? -11.121 11.350 9.771 1.00 90.44 254 GLY A CA 1
ATOM 1934 C C . GLY A 1 254 ? -11.368 12.788 9.327 1.00 90.44 254 GLY A C 1
ATOM 1935 O O . GLY A 1 254 ? -12.463 13.095 8.889 1.00 90.44 254 GLY A O 1
ATOM 1936 N N . GLN A 1 255 ? -10.397 13.699 9.435 1.00 91.06 255 GLN A N 1
ATOM 1937 C CA . GLN A 1 255 ? -10.635 15.124 9.158 1.00 91.06 255 GLN A CA 1
ATOM 1938 C C . GLN A 1 255 ? -10.951 15.415 7.679 1.00 91.06 255 GLN A C 1
ATOM 1940 O O . GLN A 1 255 ? -11.758 16.292 7.382 1.00 91.06 255 GLN A O 1
ATOM 1945 N N . PHE A 1 256 ? -10.317 14.699 6.745 1.00 87.00 256 PHE A N 1
ATOM 1946 C CA . PHE A 1 256 ? -10.334 15.045 5.321 1.00 87.00 256 PHE A CA 1
ATOM 1947 C C . PHE A 1 256 ? -11.096 14.013 4.481 1.00 87.00 256 PHE A C 1
ATOM 1949 O O . PHE A 1 256 ? -10.783 12.823 4.522 1.00 87.00 256 PHE A O 1
ATOM 1956 N N . ALA A 1 257 ? -12.065 14.469 3.678 1.00 85.62 257 ALA A N 1
ATOM 1957 C CA . ALA A 1 257 ? -12.819 13.623 2.750 1.00 85.62 257 ALA A CA 1
ATOM 1958 C C . ALA A 1 257 ? -11.907 12.762 1.860 1.00 85.62 257 ALA A C 1
ATOM 1960 O O . ALA A 1 257 ? -10.893 13.228 1.341 1.00 85.62 257 ALA A O 1
ATOM 1961 N N . GLY A 1 258 ? -12.294 11.501 1.655 1.00 77.50 258 GLY A N 1
ATOM 1962 C CA . GLY A 1 258 ? -11.550 10.552 0.820 1.00 77.50 258 GLY A CA 1
ATOM 1963 C C . GLY A 1 258 ? -10.268 10.001 1.454 1.00 77.50 258 GLY A C 1
ATOM 1964 O O . GLY A 1 258 ? -9.661 9.099 0.879 1.00 77.50 258 GLY A O 1
ATOM 1965 N N . MET A 1 259 ? -9.876 10.488 2.635 1.00 79.62 259 MET A N 1
ATOM 1966 C CA . MET A 1 259 ? -8.760 9.937 3.402 1.00 79.62 259 MET A CA 1
ATOM 1967 C C . MET A 1 259 ? -9.245 8.830 4.341 1.00 79.62 259 MET A C 1
ATOM 1969 O O . MET A 1 259 ? -10.346 8.897 4.898 1.00 79.62 259 MET A O 1
ATOM 1973 N N . PHE A 1 260 ? -8.409 7.803 4.495 1.00 86.00 260 PHE A N 1
ATOM 1974 C CA . PHE A 1 260 ? -8.594 6.730 5.464 1.00 86.00 260 PHE A CA 1
ATOM 1975 C C . PHE A 1 260 ? -7.459 6.794 6.488 1.00 86.00 260 PHE A C 1
ATOM 1977 O O . PHE A 1 260 ? -6.304 6.536 6.144 1.00 86.00 260 PHE A O 1
ATOM 1984 N N . ASP A 1 261 ? -7.789 7.164 7.721 1.00 90.31 261 ASP A N 1
ATOM 1985 C CA . ASP A 1 261 ? -6.823 7.426 8.784 1.00 90.31 261 ASP A CA 1
ATOM 1986 C C . ASP A 1 261 ? -6.703 6.227 9.732 1.00 90.31 261 ASP A C 1
ATOM 1988 O O . ASP A 1 261 ? -7.707 5.708 10.219 1.00 90.31 261 ASP A O 1
ATOM 1992 N N . ILE A 1 262 ? -5.475 5.791 10.022 1.00 92.50 262 ILE A N 1
ATOM 1993 C CA . ILE A 1 262 ? -5.220 4.620 10.877 1.00 92.50 262 ILE A CA 1
ATOM 1994 C C . ILE A 1 262 ? -4.418 5.018 12.116 1.00 92.50 262 ILE A C 1
ATOM 1996 O O . ILE A 1 262 ? -3.380 5.666 11.992 1.00 92.50 262 ILE A O 1
ATOM 2000 N N . VAL A 1 263 ? -4.848 4.582 13.299 1.00 97.69 263 VAL A N 1
ATOM 2001 C CA . VAL A 1 263 ? -3.997 4.514 14.496 1.00 97.69 263 VAL A CA 1
ATOM 2002 C C . VAL A 1 263 ? -4.147 3.131 15.113 1.00 97.69 263 VAL A C 1
ATOM 2004 O O . VAL A 1 263 ? -5.256 2.726 15.456 1.00 97.69 263 VAL A O 1
ATOM 2007 N N . GLU A 1 264 ? -3.044 2.395 15.233 1.00 97.88 264 GLU A N 1
ATOM 2008 C CA . GLU A 1 264 ? -3.089 0.997 15.671 1.00 97.88 264 GLU A CA 1
ATOM 2009 C C . GLU A 1 264 ? -1.916 0.613 16.575 1.00 97.88 264 GLU A C 1
ATOM 2011 O O . GLU A 1 264 ? -0.777 1.017 16.339 1.00 97.88 264 GLU A O 1
ATOM 2016 N N . ASN A 1 265 ? -2.187 -0.233 17.573 1.00 97.81 265 ASN A N 1
ATOM 2017 C CA . ASN A 1 265 ? -1.187 -0.787 18.485 1.00 97.81 265 ASN A CA 1
ATOM 2018 C C . ASN A 1 265 ? -0.436 0.308 19.259 1.00 97.81 265 ASN A C 1
ATOM 2020 O O . ASN A 1 265 ? 0.755 0.555 19.042 1.00 97.81 265 ASN A O 1
ATOM 2024 N N . VAL A 1 266 ? -1.164 0.992 20.141 1.00 98.75 266 VAL A N 1
ATOM 2025 C CA . VAL A 1 266 ? -0.625 2.057 20.994 1.00 98.75 266 VAL A CA 1
ATOM 2026 C C . VAL A 1 266 ? -0.824 1.684 22.455 1.00 98.75 266 VAL A C 1
ATOM 2028 O O . VAL A 1 266 ? -1.942 1.410 22.881 1.00 98.75 266 VAL A O 1
ATOM 2031 N N . THR A 1 267 ? 0.245 1.736 23.241 1.00 98.81 267 THR A N 1
ATOM 2032 C CA . THR A 1 267 ? 0.181 1.582 24.696 1.00 98.81 267 THR A CA 1
ATOM 2033 C C . THR A 1 267 ? 0.664 2.863 25.357 1.00 98.81 267 THR A C 1
ATOM 2035 O O . THR A 1 267 ? 1.807 3.269 25.156 1.00 98.81 267 THR A O 1
ATOM 2038 N N . ALA A 1 268 ? -0.189 3.486 26.164 1.00 98.81 268 ALA A N 1
ATOM 2039 C CA . ALA A 1 268 ? 0.166 4.558 27.078 1.00 98.81 268 ALA A CA 1
ATOM 2040 C C . ALA A 1 268 ? 0.056 4.039 28.514 1.00 98.81 268 ALA A C 1
ATOM 2042 O O . ALA A 1 268 ? -1.035 3.677 28.946 1.00 98.81 268 ALA A O 1
ATOM 2043 N N . ILE A 1 269 ? 1.174 3.979 29.240 1.00 98.75 269 ILE A N 1
ATOM 2044 C CA . ILE A 1 269 ? 1.237 3.382 30.579 1.00 98.75 269 ILE A CA 1
ATOM 2045 C C . ILE A 1 269 ? 1.967 4.271 31.590 1.00 98.75 269 ILE A C 1
ATOM 2047 O O . ILE A 1 269 ? 2.970 4.899 31.263 1.00 98.75 269 ILE A O 1
ATOM 2051 N N . ASN A 1 270 ? 1.511 4.303 32.842 1.00 98.56 270 ASN A N 1
ATOM 2052 C CA . ASN A 1 270 ? 2.124 5.085 33.926 1.00 98.56 270 ASN A CA 1
ATOM 2053 C C . ASN A 1 270 ? 2.186 6.582 33.581 1.00 98.56 270 ASN A C 1
ATOM 2055 O O . ASN A 1 270 ? 3.262 7.167 33.418 1.00 98.56 270 ASN A O 1
ATOM 2059 N N . VAL A 1 271 ? 1.019 7.199 33.434 1.00 98.88 271 VAL A N 1
ATOM 2060 C CA . VAL A 1 271 ? 0.892 8.597 33.017 1.00 98.88 271 VAL A CA 1
ATOM 2061 C C . VAL A 1 271 ? 0.245 9.409 34.134 1.00 98.88 271 VAL A C 1
ATOM 2063 O O . VAL A 1 271 ? -0.855 9.108 34.584 1.00 98.88 271 VAL A O 1
ATOM 2066 N N . LYS A 1 272 ? 0.920 10.464 34.591 1.00 98.81 272 LYS A N 1
ATOM 2067 C CA . LYS A 1 272 ? 0.368 11.425 35.549 1.00 98.81 272 LYS A CA 1
ATOM 2068 C C . LYS A 1 272 ? -0.097 12.674 34.814 1.00 98.81 272 LYS A C 1
ATOM 2070 O O . LYS A 1 272 ? 0.745 13.400 34.287 1.00 98.81 272 LYS A O 1
ATOM 2075 N N . MET A 1 273 ? -1.401 12.935 34.819 1.00 98.56 273 MET A N 1
ATOM 2076 C CA . MET A 1 273 ? -2.011 14.155 34.285 1.00 98.56 273 MET A CA 1
ATOM 2077 C C . MET A 1 273 ? -2.377 15.116 35.409 1.00 98.56 273 MET A C 1
ATOM 2079 O O . MET A 1 273 ? -2.939 14.730 36.433 1.00 98.56 273 MET A O 1
ATOM 2083 N N . SER A 1 274 ? -2.049 16.396 35.250 1.00 98.44 274 SER A N 1
ATOM 2084 C CA . SER A 1 274 ? -2.364 17.434 36.236 1.00 98.44 274 SER A CA 1
ATOM 2085 C C . SER A 1 274 ? -2.845 18.717 35.569 1.00 98.44 274 SER A C 1
ATOM 2087 O O . SER A 1 274 ? -2.247 19.169 34.596 1.00 98.44 274 SER A O 1
ATOM 2089 N N . ASN A 1 275 ? -3.907 19.328 36.101 1.00 97.81 275 ASN A N 1
ATOM 2090 C CA . ASN A 1 275 ? -4.477 20.576 35.575 1.00 97.81 275 ASN A CA 1
ATOM 2091 C C . ASN A 1 275 ? -4.721 20.519 34.052 1.00 97.81 275 ASN A C 1
ATOM 2093 O O . ASN A 1 275 ? -4.405 21.469 33.339 1.00 97.81 275 ASN A O 1
ATOM 2097 N N . ALA A 1 276 ? -5.190 19.375 33.556 1.00 97.56 276 ALA A N 1
ATOM 2098 C CA . ALA A 1 276 ? -5.293 19.072 32.133 1.00 97.56 276 ALA A CA 1
ATOM 2099 C C . ALA A 1 276 ? -6.755 19.078 31.670 1.00 97.56 276 ALA A C 1
ATOM 2101 O O . ALA A 1 276 ? -7.666 18.801 32.447 1.00 97.56 276 ALA A O 1
ATOM 2102 N N . GLN A 1 277 ? -6.990 19.330 30.384 1.00 96.94 277 GLN A N 1
ATOM 2103 C CA . GLN A 1 277 ? -8.340 19.242 29.824 1.00 96.94 277 GLN A CA 1
ATOM 2104 C C . GLN A 1 277 ? -8.819 17.784 29.748 1.00 96.94 277 GLN A C 1
ATOM 2106 O O . GLN A 1 277 ? -9.999 17.503 29.949 1.00 96.94 277 GLN A O 1
ATOM 2111 N N . ASN A 1 278 ? -7.927 16.841 29.434 1.00 98.19 278 ASN A N 1
ATOM 2112 C CA . ASN A 1 278 ? -8.292 15.431 29.311 1.00 98.19 278 ASN A CA 1
ATOM 2113 C C . ASN A 1 278 ? -7.173 14.525 29.821 1.00 98.19 278 ASN A C 1
ATOM 2115 O O . ASN A 1 278 ? -6.010 14.929 29.827 1.00 98.19 278 ASN A O 1
ATOM 2119 N N . GLY A 1 279 ? -7.546 13.309 30.214 1.00 98.31 279 GLY A N 1
ATOM 2120 C CA . GLY A 1 279 ? -6.619 12.232 30.546 1.00 98.31 279 GLY A CA 1
ATOM 2121 C C . GLY A 1 279 ? -6.315 11.373 29.322 1.00 98.31 279 GLY A C 1
ATOM 2122 O O . GLY A 1 279 ? -5.551 11.766 28.435 1.00 98.31 279 GLY A O 1
ATOM 2123 N N . ALA A 1 280 ? -6.960 10.212 29.252 1.00 98.62 280 ALA A N 1
ATOM 2124 C CA . ALA A 1 280 ? -6.969 9.330 28.091 1.00 98.62 280 ALA A CA 1
ATOM 2125 C C . ALA A 1 280 ? -8.079 9.741 27.106 1.00 98.62 280 ALA A C 1
ATOM 2127 O O . ALA A 1 280 ? -9.264 9.717 27.453 1.00 98.62 280 ALA A O 1
ATOM 2128 N N . ARG A 1 281 ? -7.713 10.119 25.872 1.00 98.62 281 ARG A N 1
ATOM 2129 C CA . ARG A 1 281 ? -8.654 10.691 24.893 1.00 98.62 281 ARG A CA 1
ATOM 2130 C C . ARG A 1 281 ? -8.566 10.033 23.518 1.00 98.62 281 ARG A C 1
ATOM 2132 O O . ARG A 1 281 ? -7.484 9.882 22.961 1.00 98.62 281 ARG A O 1
ATOM 2139 N N . ILE A 1 282 ? -9.719 9.757 22.910 1.00 98.75 282 ILE A N 1
ATOM 2140 C CA . ILE A 1 282 ? -9.858 9.402 21.489 1.00 98.75 282 ILE A CA 1
ATOM 2141 C C . ILE A 1 282 ? -10.824 10.390 20.827 1.00 98.75 282 ILE A C 1
ATOM 2143 O O . ILE A 1 282 ? -11.944 10.558 21.306 1.00 98.75 282 ILE A O 1
ATOM 2147 N N . LYS A 1 283 ? -10.406 11.044 19.734 1.00 97.38 283 LYS A N 1
ATOM 2148 C CA . LYS A 1 283 ? -11.187 12.083 19.033 1.00 97.38 283 LYS A CA 1
ATOM 2149 C C . LYS A 1 283 ? -11.270 11.829 17.523 1.00 97.38 283 LYS A C 1
ATOM 2151 O O . LYS A 1 283 ? -10.250 11.762 16.836 1.00 97.38 283 LYS A O 1
ATOM 2156 N N . CYS A 1 284 ? -12.485 11.716 16.989 1.00 96.69 284 CYS A N 1
ATOM 2157 C CA . CYS A 1 284 ? -12.758 11.477 15.568 1.00 96.69 284 CYS A CA 1
ATOM 2158 C C . CYS A 1 284 ? -13.752 12.505 15.017 1.00 96.69 284 CYS A C 1
ATOM 2160 O O . CYS A 1 284 ? -14.753 12.815 15.661 1.00 96.69 284 CYS A O 1
ATOM 2162 N N . TRP A 1 285 ? -13.481 13.009 13.814 1.00 95.25 285 TRP A N 1
ATOM 2163 C CA . TRP A 1 285 ? -14.355 13.946 13.110 1.00 95.25 285 TRP A CA 1
ATOM 2164 C C . TRP A 1 285 ? -15.652 13.270 12.633 1.00 95.25 285 TRP A C 1
ATOM 2166 O O . TRP A 1 285 ? -15.667 12.080 12.301 1.00 95.25 285 TRP A O 1
ATOM 2176 N N . ALA A 1 286 ? -16.721 14.063 12.559 1.00 90.31 286 ALA A N 1
ATOM 2177 C CA . ALA A 1 286 ? -18.026 13.724 11.992 1.00 90.31 286 ALA A CA 1
ATOM 2178 C C . ALA A 1 286 ? -18.483 14.838 11.029 1.00 90.31 286 ALA A C 1
ATOM 2180 O O . ALA A 1 286 ? -17.957 15.949 11.063 1.00 90.31 286 ALA A O 1
ATOM 2181 N N . GLY A 1 287 ? -19.435 14.563 10.137 1.00 88.38 287 GLY A N 1
ATOM 2182 C CA . GLY A 1 287 ? -19.912 15.540 9.150 1.00 88.38 287 GLY A CA 1
ATOM 2183 C C . GLY A 1 287 ? -19.956 15.022 7.710 1.00 88.38 287 GLY A C 1
ATOM 2184 O O . GLY A 1 287 ? -19.402 13.983 7.375 1.00 88.38 287 GLY A O 1
ATOM 2185 N N . ALA A 1 288 ? -20.612 15.767 6.817 1.00 85.06 288 ALA A N 1
ATOM 2186 C CA . ALA A 1 288 ? -20.850 15.338 5.432 1.00 85.06 288 ALA A CA 1
ATOM 2187 C C . ALA A 1 288 ? -19.577 15.225 4.562 1.00 85.06 288 ALA A C 1
ATOM 2189 O O . ALA A 1 288 ? -19.587 14.539 3.543 1.00 85.06 288 ALA A O 1
ATOM 2190 N N . GLY A 1 289 ? -18.498 15.916 4.941 1.00 85.19 289 GLY A N 1
ATOM 2191 C CA . GLY A 1 289 ? -17.240 16.003 4.187 1.00 85.19 289 GLY A CA 1
ATOM 2192 C C . GLY A 1 289 ? -16.030 15.443 4.934 1.00 85.19 289 GLY A C 1
ATOM 2193 O O . GLY A 1 289 ? -14.908 15.872 4.677 1.00 85.19 289 GLY A O 1
ATOM 2194 N N . VAL A 1 290 ? -16.253 14.543 5.890 1.00 88.69 290 VAL A N 1
ATOM 2195 C CA . VAL A 1 290 ? -15.178 13.940 6.687 1.00 88.69 290 VAL A CA 1
ATOM 2196 C C . VAL A 1 290 ? -14.641 12.670 6.034 1.00 88.69 290 VAL A C 1
ATOM 2198 O O . VAL A 1 290 ? -15.294 12.038 5.201 1.00 88.69 290 VAL A O 1
ATOM 2201 N N . GLY A 1 291 ? -13.415 12.315 6.395 1.00 86.31 291 GLY A N 1
ATOM 2202 C CA . GLY A 1 291 ? -12.787 11.057 6.021 1.00 86.31 291 GLY A CA 1
ATOM 2203 C C . GLY A 1 291 ? -13.366 9.868 6.783 1.00 86.31 291 GLY A C 1
ATOM 2204 O O . GLY A 1 291 ? -14.406 9.940 7.435 1.00 86.31 291 GLY A O 1
ATOM 2205 N N . SER A 1 292 ? -12.663 8.749 6.701 1.00 89.12 292 SER A N 1
ATOM 2206 C CA . SER A 1 292 ? -12.957 7.527 7.456 1.00 89.12 292 SER A CA 1
ATOM 2207 C C . SER A 1 292 ? -11.681 7.025 8.118 1.00 89.12 292 SER A C 1
ATOM 2209 O O . SER A 1 292 ? -10.612 7.598 7.909 1.00 89.12 292 SER A O 1
ATOM 2211 N N . GLY A 1 293 ? -11.764 5.982 8.935 1.00 87.75 293 GLY A N 1
ATOM 2212 C CA . GLY A 1 293 ? -10.565 5.469 9.577 1.00 87.75 293 GLY A CA 1
ATOM 2213 C C . GLY A 1 293 ? -10.804 4.317 10.528 1.00 87.75 293 GLY A C 1
ATOM 2214 O O . GLY A 1 293 ? -11.932 3.848 10.698 1.00 87.75 293 GLY A O 1
ATOM 2215 N N . ILE A 1 294 ? -9.726 3.892 11.176 1.00 91.94 294 ILE A N 1
ATOM 2216 C CA . ILE A 1 294 ? -9.761 2.911 12.252 1.00 91.94 294 ILE A CA 1
ATOM 2217 C C . ILE A 1 294 ? -8.792 3.296 13.373 1.00 91.94 294 ILE A C 1
ATOM 2219 O O . ILE A 1 294 ? -7.632 3.635 13.136 1.00 91.94 294 ILE A O 1
ATOM 2223 N N . VAL A 1 295 ? -9.294 3.223 14.600 1.00 97.25 295 VAL A N 1
ATOM 2224 C CA . VAL A 1 295 ? -8.525 3.207 15.841 1.00 97.25 295 VAL A CA 1
ATOM 2225 C C . VAL A 1 295 ? -8.613 1.794 16.383 1.00 97.25 295 VAL A C 1
ATOM 2227 O O . VAL A 1 295 ? -9.721 1.317 16.631 1.00 97.25 295 VAL A O 1
ATOM 2230 N N . LYS A 1 296 ? -7.479 1.114 16.544 1.00 97.38 296 LYS A N 1
ATOM 2231 C CA . LYS A 1 296 ? -7.483 -0.290 16.955 1.00 97.38 296 LYS A CA 1
ATOM 2232 C C . LYS A 1 296 ? -6.386 -0.626 17.952 1.00 97.38 296 LYS A C 1
ATOM 2234 O O . LYS A 1 296 ? -5.253 -0.187 17.780 1.00 97.38 296 LYS A O 1
ATOM 2239 N N . ASN A 1 297 ? -6.696 -1.476 18.930 1.00 97.19 297 ASN A N 1
ATOM 2240 C CA . ASN A 1 297 ? -5.714 -2.028 19.864 1.00 97.19 297 ASN A CA 1
ATOM 2241 C C . ASN A 1 297 ? -4.959 -0.910 20.604 1.00 97.19 297 ASN A C 1
ATOM 2243 O O . ASN A 1 297 ? -3.757 -0.704 20.408 1.00 97.19 297 ASN A O 1
ATOM 2247 N N . ILE A 1 298 ? -5.709 -0.129 21.383 1.00 98.69 298 ILE A N 1
ATOM 2248 C CA . ILE A 1 298 ? -5.182 0.995 22.163 1.00 98.69 298 ILE A CA 1
ATOM 2249 C C . ILE A 1 298 ? -5.355 0.694 23.646 1.00 98.69 298 ILE A C 1
ATOM 2251 O O . ILE A 1 298 ? -6.471 0.455 24.101 1.00 98.69 298 ILE A O 1
ATOM 2255 N N . THR A 1 299 ? -4.268 0.783 24.403 1.00 98.81 299 THR A N 1
ATOM 2256 C CA . THR A 1 299 ? -4.267 0.574 25.852 1.00 98.81 299 THR A CA 1
ATOM 2257 C C . THR A 1 299 ? -3.847 1.851 26.564 1.00 98.81 299 THR A C 1
ATOM 2259 O O . THR A 1 299 ? -2.743 2.348 26.348 1.00 98.81 299 THR A O 1
ATOM 2262 N N . PHE A 1 300 ? -4.709 2.348 27.444 1.00 98.88 300 PHE A N 1
ATOM 2263 C CA . PHE A 1 300 ? -4.412 3.376 28.433 1.00 98.88 300 PHE A CA 1
ATOM 2264 C C . PHE A 1 300 ? -4.400 2.721 29.813 1.00 98.88 300 PHE A C 1
ATOM 2266 O O . PHE A 1 300 ? -5.435 2.241 30.274 1.00 98.88 300 PHE A O 1
ATOM 2273 N N . GLU A 1 301 ? -3.240 2.680 30.462 1.00 98.75 301 GLU A N 1
ATOM 2274 C CA . GLU A 1 301 ? -3.049 1.937 31.707 1.00 98.75 301 GLU A CA 1
ATOM 2275 C C . GLU A 1 301 ? -2.309 2.759 32.773 1.00 98.75 301 GLU A C 1
ATOM 2277 O O . GLU A 1 301 ? -1.355 3.477 32.476 1.00 98.75 301 GLU A O 1
ATOM 2282 N N . ASN A 1 302 ? -2.714 2.640 34.039 1.00 98.62 302 ASN A N 1
ATOM 2283 C CA . ASN A 1 302 ? -2.062 3.293 35.182 1.00 98.62 302 ASN A CA 1
ATOM 2284 C C . ASN A 1 302 ? -2.005 4.826 35.031 1.00 98.62 302 ASN A C 1
ATOM 2286 O O . ASN A 1 302 ? -0.927 5.432 35.029 1.00 98.62 302 ASN A O 1
ATOM 2290 N N . PHE A 1 303 ? -3.174 5.454 34.888 1.00 98.81 303 PHE A N 1
ATOM 2291 C CA . PHE A 1 303 ? -3.298 6.912 34.822 1.00 98.81 303 PHE A CA 1
ATOM 2292 C C . PHE A 1 303 ? -3.593 7.502 36.210 1.00 98.81 303 PHE A C 1
ATOM 2294 O O . PHE A 1 303 ? -4.457 7.013 36.942 1.00 98.81 303 PHE A O 1
ATOM 2301 N N . SER A 1 304 ? -2.874 8.571 36.564 1.00 98.69 304 SER A N 1
ATOM 2302 C CA . SER A 1 304 ? -3.084 9.361 37.782 1.00 98.69 304 SER A CA 1
ATOM 2303 C C . SER A 1 304 ? -3.547 10.767 37.416 1.00 98.69 304 SER A C 1
ATOM 2305 O O . SER A 1 304 ? -2.778 11.566 36.882 1.00 98.69 304 SER A O 1
ATOM 2307 N N . GLU A 1 305 ? -4.807 11.054 37.711 1.00 98.44 305 GLU A N 1
ATOM 2308 C CA . GLU A 1 305 ? -5.540 12.236 37.269 1.00 98.44 305 GLU A CA 1
ATOM 2309 C C . GLU A 1 305 ? -5.654 13.246 38.418 1.00 98.44 305 GLU A C 1
ATOM 2311 O O . GLU A 1 305 ? -6.154 12.932 39.497 1.00 98.44 305 GLU A O 1
ATOM 2316 N N . ILE A 1 306 ? -5.182 14.477 38.230 1.00 98.25 306 ILE A N 1
ATOM 2317 C CA . ILE A 1 306 ? -5.263 15.526 39.255 1.00 98.25 306 ILE A CA 1
ATOM 2318 C C . ILE A 1 306 ? -5.888 16.774 38.648 1.00 98.25 306 ILE A C 1
ATOM 2320 O O . ILE A 1 306 ? -5.231 17.502 37.902 1.00 98.25 306 ILE A O 1
ATOM 2324 N N . LYS A 1 307 ? -7.142 17.056 39.018 1.00 97.56 307 LYS A N 1
ATOM 2325 C CA . LYS A 1 307 ? -7.905 18.208 38.517 1.00 97.56 307 LYS A CA 1
ATOM 2326 C C . LYS A 1 307 ? -7.947 18.217 36.981 1.00 97.56 307 LYS A C 1
ATOM 2328 O O . LYS A 1 307 ? -7.524 19.184 36.347 1.00 97.56 307 LYS A O 1
ATOM 2333 N N . VAL A 1 308 ? -8.419 17.115 36.402 1.00 98.25 308 VAL A N 1
ATOM 2334 C CA . VAL A 1 308 ? -8.526 16.934 34.945 1.00 98.25 308 VAL A CA 1
ATOM 2335 C C . VAL A 1 308 ? -9.972 17.083 34.484 1.00 98.25 308 VAL A C 1
ATOM 2337 O O . VAL A 1 308 ? -10.861 16.488 35.082 1.00 98.25 308 VAL A O 1
ATOM 2340 N N . ASP A 1 309 ? -10.250 17.890 33.457 1.00 96.19 309 ASP A N 1
ATOM 2341 C CA . ASP A 1 309 ? -11.646 18.200 33.102 1.00 96.19 309 ASP A CA 1
ATOM 2342 C C . ASP A 1 309 ? -12.412 16.963 32.628 1.00 96.19 309 ASP A C 1
ATOM 2344 O O . ASP A 1 309 ? -13.535 16.731 33.072 1.00 96.19 309 ASP A O 1
ATOM 2348 N N . ASN A 1 310 ? -11.788 16.148 31.774 1.00 96.44 310 ASN A N 1
ATOM 2349 C CA . ASN A 1 310 ? -12.355 14.901 31.274 1.00 96.44 310 ASN A CA 1
ATOM 2350 C C . ASN A 1 310 ? -11.311 13.769 31.337 1.00 96.44 310 ASN A C 1
ATOM 2352 O O . ASN A 1 310 ? -10.588 13.537 30.365 1.00 96.44 310 ASN A O 1
ATOM 2356 N N . PRO A 1 311 ? -11.200 13.061 32.472 1.00 98.12 311 PRO A N 1
ATOM 2357 C CA . PRO A 1 311 ? -10.199 12.009 32.652 1.00 98.12 311 PRO A CA 1
ATOM 2358 C C . PRO A 1 311 ? -10.228 10.917 31.571 1.00 98.12 311 PRO A C 1
ATOM 2360 O O . PRO A 1 311 ? -9.182 10.531 31.059 1.00 98.12 311 PRO A O 1
ATOM 2363 N N . VAL A 1 312 ? -11.415 10.450 31.168 1.00 98.50 312 VAL A N 1
ATOM 2364 C CA . VAL A 1 312 ? -11.562 9.405 30.137 1.00 98.50 312 VAL A CA 1
ATOM 2365 C C . VAL A 1 312 ? -12.569 9.834 29.073 1.00 98.50 312 VAL A C 1
ATOM 2367 O O . VAL A 1 312 ? -13.728 10.109 29.392 1.00 98.50 312 VAL A O 1
ATOM 2370 N N . VAL A 1 313 ? -12.148 9.883 27.804 1.00 97.69 313 VAL A N 1
ATOM 2371 C CA . VAL A 1 313 ? -12.981 10.393 26.701 1.00 97.69 313 VAL A CA 1
ATOM 2372 C C . VAL A 1 313 ? -12.870 9.557 25.429 1.00 97.69 313 VAL A C 1
ATOM 2374 O O . VAL A 1 313 ? -11.779 9.346 24.900 1.00 97.69 313 VAL A O 1
ATOM 2377 N N . ILE A 1 314 ? -14.026 9.204 24.865 1.00 98.31 314 ILE A N 1
ATOM 2378 C CA . ILE A 1 314 ? -14.188 8.905 23.437 1.00 98.31 314 ILE A CA 1
ATOM 2379 C C . ILE A 1 314 ? -15.173 9.924 22.864 1.00 98.31 314 ILE A C 1
ATOM 2381 O O . ILE A 1 314 ? -16.299 10.031 23.347 1.00 98.31 314 ILE A O 1
ATOM 2385 N N . ASP A 1 315 ? -14.748 10.655 21.836 1.00 95.00 315 ASP A N 1
ATOM 2386 C CA . ASP A 1 315 ? -15.551 11.657 21.136 1.00 95.00 315 ASP A CA 1
ATOM 2387 C C . ASP A 1 315 ? -15.530 11.398 19.623 1.00 95.00 315 ASP A C 1
ATOM 2389 O O . ASP A 1 315 ? -14.556 11.709 18.931 1.00 95.00 315 ASP A O 1
ATOM 2393 N N . GLN A 1 316 ? -16.614 10.819 19.099 1.00 94.50 316 GLN A N 1
ATOM 2394 C CA . GLN A 1 316 ? -16.839 10.662 17.657 1.00 94.50 316 GLN A CA 1
ATOM 2395 C C . GLN A 1 316 ? -17.676 11.795 17.037 1.00 94.50 316 GLN A C 1
ATOM 2397 O O . GLN A 1 316 ? -18.200 11.631 15.940 1.00 94.50 316 GLN A O 1
ATOM 2402 N N . CYS A 1 317 ? -17.804 12.936 17.716 1.00 89.44 317 CYS A N 1
ATOM 2403 C CA . CYS A 1 317 ? -18.412 14.164 17.204 1.00 89.44 317 CYS A CA 1
ATOM 2404 C C . CYS A 1 317 ? -17.426 15.341 17.270 1.00 89.44 317 CYS A C 1
ATOM 2406 O O . CYS A 1 317 ? -17.833 16.500 17.388 1.00 89.44 317 CYS A O 1
ATOM 2408 N N . TYR A 1 318 ? -16.123 15.063 17.183 1.00 93.00 318 TYR A N 1
ATOM 2409 C CA . TYR A 1 318 ? -15.094 16.069 17.404 1.00 93.00 318 TYR A CA 1
ATOM 2410 C C . TYR A 1 318 ? -15.262 17.252 16.443 1.00 93.00 318 TYR A C 1
ATOM 2412 O O . TYR A 1 318 ? -15.443 17.069 15.235 1.00 93.00 318 TYR A O 1
ATOM 2420 N N . MET A 1 319 ? -15.235 18.471 16.995 1.00 86.00 319 MET A N 1
ATOM 2421 C CA . MET A 1 319 ? -15.419 19.736 16.263 1.00 86.00 319 MET A CA 1
ATOM 2422 C C . MET A 1 319 ? -16.719 19.814 15.437 1.00 86.00 319 MET A C 1
ATOM 2424 O O . MET A 1 319 ? -16.837 20.631 14.524 1.00 86.00 319 MET A O 1
ATOM 2428 N N . THR A 1 320 ? -17.718 18.993 15.776 1.00 83.31 320 THR A N 1
ATOM 2429 C CA . THR A 1 320 ? -18.990 18.879 15.057 1.00 83.31 320 THR A CA 1
ATOM 2430 C C . THR A 1 320 ? -20.141 19.065 16.035 1.00 83.31 320 THR A C 1
ATOM 2432 O O . THR A 1 320 ? -20.210 18.407 17.069 1.00 83.31 320 THR A O 1
ATOM 2435 N N . ASN A 1 321 ? -21.078 19.968 15.736 1.00 82.19 321 ASN A N 1
ATOM 2436 C CA . ASN A 1 321 ? -22.233 20.151 16.616 1.00 82.19 321 ASN A CA 1
ATOM 2437 C C . ASN A 1 321 ? -23.137 18.900 16.627 1.00 82.19 321 ASN A C 1
ATOM 2439 O O . ASN A 1 321 ? -23.165 18.129 15.667 1.00 82.19 321 ASN A O 1
ATOM 2443 N N . ALA A 1 322 ? -23.906 18.718 17.703 1.00 70.44 322 ALA A N 1
ATOM 2444 C CA . ALA A 1 322 ? -24.699 17.507 17.924 1.00 70.44 322 ALA A CA 1
ATOM 2445 C C . ALA A 1 322 ? -25.712 17.208 16.801 1.00 70.44 322 ALA A C 1
ATOM 2447 O O . ALA A 1 322 ? -25.886 16.047 16.429 1.00 70.44 322 ALA A O 1
ATOM 2448 N N . THR A 1 323 ? -26.350 18.235 16.227 1.00 74.06 323 THR A N 1
ATOM 2449 C CA . THR A 1 323 ? -27.310 18.077 15.121 1.00 74.06 323 THR A CA 1
ATOM 2450 C C . THR A 1 323 ? -26.620 17.551 13.865 1.00 74.06 323 THR A C 1
ATOM 2452 O O . THR A 1 323 ? -27.069 16.568 13.278 1.00 74.06 323 THR A O 1
ATOM 2455 N N . ALA A 1 324 ? -25.498 18.163 13.482 1.00 74.56 324 ALA A N 1
ATOM 2456 C CA . ALA A 1 324 ? -24.711 17.750 12.327 1.00 74.56 324 ALA A CA 1
ATOM 2457 C C . ALA A 1 324 ? -24.090 16.362 12.529 1.00 74.56 324 ALA A C 1
ATOM 2459 O O . ALA A 1 324 ? -24.114 15.556 11.605 1.00 74.56 324 ALA A O 1
ATOM 2460 N N . CYS A 1 325 ? -23.604 16.054 13.735 1.00 78.62 325 CYS A N 1
ATOM 2461 C CA . CYS A 1 325 ? -23.060 14.735 14.055 1.00 78.62 325 CYS A CA 1
ATOM 2462 C C . CYS A 1 325 ? -24.140 13.642 14.016 1.00 78.62 325 CYS A C 1
ATOM 2464 O O . CYS A 1 325 ? -23.895 12.546 13.529 1.00 78.62 325 CYS A O 1
ATOM 2466 N N . SER A 1 326 ? -25.361 13.946 14.469 1.00 73.06 326 SER A N 1
ATOM 2467 C CA . SER A 1 326 ? -26.482 12.998 14.400 1.00 73.06 326 SER A CA 1
ATOM 2468 C C . SER A 1 326 ? -26.910 12.716 12.958 1.00 73.06 326 SER A C 1
ATOM 2470 O O . SER A 1 326 ? -27.287 11.593 12.636 1.00 73.06 326 SER A O 1
ATOM 2472 N N . GLN A 1 327 ? -26.858 13.728 12.087 1.00 79.75 327 GLN A N 1
ATOM 2473 C CA . GLN A 1 327 ? -27.179 13.580 10.666 1.00 79.75 327 GLN A CA 1
ATOM 2474 C C . GLN A 1 327 ? -26.056 12.884 9.881 1.00 79.75 327 GLN A C 1
ATOM 2476 O O . GLN A 1 327 ? -26.330 12.112 8.964 1.00 79.75 327 GLN A O 1
ATOM 2481 N N . PHE A 1 328 ? -24.803 13.169 10.230 1.00 84.94 328 PHE A N 1
ATOM 2482 C CA . PHE A 1 328 ? -23.606 12.675 9.558 1.00 84.94 328 PHE A CA 1
ATOM 2483 C C . PHE A 1 328 ? -22.610 12.149 10.602 1.00 84.94 328 PHE A C 1
ATOM 2485 O O . PHE A 1 328 ? -21.652 12.855 10.937 1.00 84.94 328 PHE A O 1
ATOM 2492 N N . PRO A 1 329 ? -22.837 10.940 11.143 1.00 84.06 329 PRO A N 1
ATOM 2493 C CA . PRO A 1 329 ? -21.974 10.367 12.170 1.00 84.06 329 PRO A CA 1
ATOM 2494 C C . PRO A 1 329 ? -20.551 10.125 11.658 1.00 84.06 329 PRO A C 1
ATOM 2496 O O . PRO A 1 329 ? -20.293 10.115 10.451 1.00 84.06 329 PRO A O 1
ATOM 2499 N N . SER A 1 330 ? -19.610 9.918 12.579 1.00 90.06 330 SER A N 1
ATOM 2500 C CA . SER A 1 330 ? -18.230 9.603 12.212 1.00 90.06 330 SER A CA 1
ATOM 2501 C C . SER A 1 330 ? -18.151 8.287 11.440 1.00 90.06 330 SER A C 1
ATOM 2503 O O . SER A 1 330 ? -18.773 7.284 11.798 1.00 90.06 330 SER A O 1
ATOM 2505 N N . ASN A 1 331 ? -17.319 8.274 10.400 1.00 87.19 331 ASN A N 1
ATOM 2506 C CA . ASN A 1 331 ? -17.021 7.070 9.626 1.00 87.19 331 ASN A CA 1
ATOM 2507 C C . ASN A 1 331 ? -15.851 6.259 10.207 1.00 87.19 331 ASN A C 1
ATOM 2509 O O . ASN A 1 331 ? -15.461 5.249 9.619 1.00 87.19 331 ASN A O 1
ATOM 2513 N N . THR A 1 332 ? -15.267 6.704 11.322 1.00 87.94 332 THR A N 1
ATOM 2514 C CA . THR A 1 332 ? -14.123 6.046 11.957 1.00 87.94 332 THR A CA 1
ATOM 2515 C C . THR A 1 332 ? -14.592 4.915 12.868 1.00 87.94 332 THR A C 1
ATOM 2517 O O . THR A 1 332 ? -15.499 5.094 13.677 1.00 87.94 332 THR A O 1
ATOM 2520 N N . PHE A 1 333 ? -13.970 3.745 12.753 1.00 88.19 333 PHE A N 1
ATOM 2521 C CA 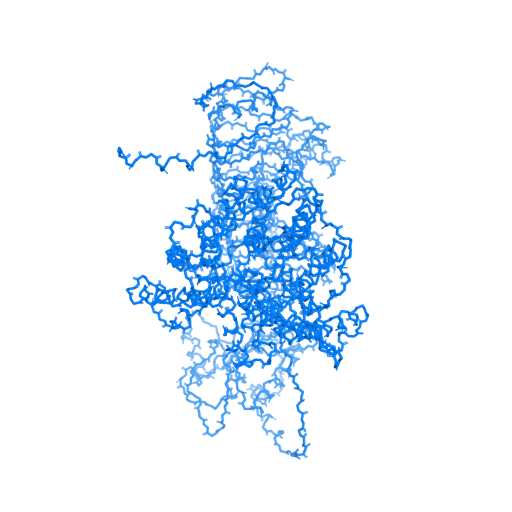. PHE A 1 333 ? -14.194 2.627 13.669 1.00 88.19 333 PHE A CA 1
ATOM 2522 C C . PHE A 1 333 ? -13.227 2.700 14.852 1.00 88.19 333 PHE A C 1
ATOM 2524 O O . PHE A 1 333 ? -12.066 3.052 14.671 1.00 88.19 333 PHE A O 1
ATOM 2531 N N . ILE A 1 334 ? -13.690 2.354 16.050 1.00 95.00 334 ILE A N 1
ATOM 2532 C CA . ILE A 1 334 ? -12.891 2.286 17.277 1.00 95.00 334 ILE A CA 1
ATOM 2533 C C . ILE A 1 334 ? -13.041 0.877 17.851 1.00 95.00 334 ILE A C 1
ATOM 2535 O O . ILE A 1 334 ? -14.145 0.461 18.196 1.00 95.00 334 ILE A O 1
ATOM 2539 N N . GLN A 1 335 ? -11.952 0.118 17.911 1.00 91.19 335 GLN A N 1
ATOM 2540 C CA . GLN A 1 335 ? -11.995 -1.302 18.253 1.00 91.19 335 GLN A CA 1
ATOM 2541 C C . GLN A 1 335 ? -10.869 -1.681 19.209 1.00 91.19 335 GLN A C 1
ATOM 2543 O O . GLN A 1 335 ? -9.772 -1.138 19.114 1.00 91.19 335 GLN A O 1
ATOM 2548 N N . ASP A 1 336 ? -11.123 -2.642 20.094 1.00 89.75 336 ASP A N 1
ATOM 2549 C CA . ASP A 1 336 ? -10.107 -3.214 20.984 1.00 89.75 336 ASP A CA 1
ATOM 2550 C C . ASP A 1 336 ? -9.418 -2.126 21.831 1.00 89.75 336 ASP A C 1
ATOM 2552 O O . ASP A 1 336 ? -8.209 -1.901 21.738 1.00 89.75 336 ASP A O 1
ATOM 2556 N N . ILE A 1 337 ? -10.209 -1.390 22.614 1.00 98.31 337 ILE A N 1
ATOM 2557 C CA . ILE A 1 337 ? -9.710 -0.307 23.471 1.00 98.31 337 ILE A CA 1
ATOM 2558 C C . ILE A 1 337 ? -9.745 -0.754 24.922 1.00 98.31 337 ILE A C 1
ATOM 2560 O O . ILE A 1 337 ? -10.773 -1.231 25.397 1.00 98.31 337 ILE A O 1
ATOM 2564 N N . VAL A 1 338 ? -8.646 -0.547 25.638 1.00 98.44 338 VAL A N 1
ATOM 2565 C CA . VAL A 1 338 ? -8.527 -0.855 27.061 1.00 98.44 338 VAL A CA 1
ATOM 2566 C C . VAL A 1 338 ? -8.227 0.424 27.829 1.00 98.44 338 VAL A 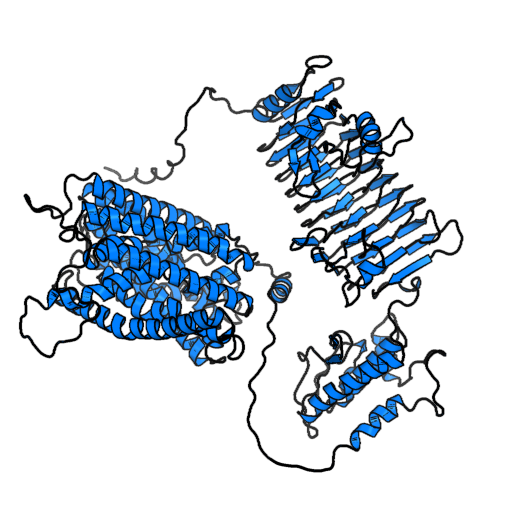C 1
ATOM 2568 O O . VAL A 1 338 ? -7.205 1.067 27.603 1.00 98.44 338 VAL A O 1
ATOM 2571 N N . PHE A 1 339 ? -9.100 0.765 28.770 1.00 98.69 339 PHE A N 1
ATOM 2572 C CA . PHE A 1 339 ? -8.835 1.736 29.824 1.00 98.69 339 PHE A CA 1
ATOM 2573 C C . PHE A 1 339 ? -8.704 0.972 31.137 1.00 98.69 339 PHE A C 1
ATOM 2575 O O . PHE A 1 339 ? -9.675 0.359 31.582 1.00 98.69 339 PHE A O 1
ATOM 2582 N N . LYS A 1 340 ? -7.520 0.985 31.749 1.00 98.44 340 LYS A N 1
ATOM 2583 C CA . LYS A 1 340 ? -7.218 0.167 32.925 1.00 98.44 340 LYS A CA 1
ATOM 2584 C C . LYS A 1 340 ? -6.529 0.971 34.020 1.00 98.44 340 LYS A C 1
ATOM 2586 O O . LYS A 1 340 ? -5.581 1.704 33.750 1.00 98.44 340 LYS A O 1
ATOM 2591 N N . ASN A 1 341 ? -6.967 0.789 35.262 1.00 98.38 341 ASN A N 1
ATOM 2592 C CA . ASN A 1 341 ? -6.351 1.389 36.446 1.00 98.38 341 ASN A CA 1
ATOM 2593 C C . ASN A 1 341 ? -6.195 2.918 36.317 1.00 98.38 341 ASN A C 1
ATOM 2595 O O . ASN A 1 341 ? -5.088 3.464 36.296 1.00 98.38 341 ASN A O 1
ATOM 2599 N N . ILE A 1 342 ? -7.327 3.610 36.165 1.00 98.75 342 ILE A N 1
ATOM 2600 C CA . ILE A 1 342 ? -7.389 5.073 36.040 1.00 98.75 342 ILE A CA 1
ATOM 2601 C C . ILE A 1 342 ? -7.947 5.642 37.341 1.00 98.75 342 ILE A C 1
ATOM 2603 O O . ILE A 1 342 ? -9.064 5.316 37.746 1.00 98.75 342 ILE A O 1
ATOM 2607 N N . SER A 1 343 ? -7.173 6.495 38.013 1.00 98.31 343 SER A N 1
ATOM 2608 C CA . SER A 1 343 ? -7.508 6.983 39.354 1.00 98.31 343 SER A CA 1
ATOM 2609 C C . SER A 1 343 ? -7.238 8.472 39.538 1.00 98.31 343 SER A C 1
ATOM 2611 O O . SER A 1 343 ? -6.333 9.021 38.913 1.00 98.31 343 SER A O 1
ATOM 2613 N N . GLY A 1 344 ? -7.998 9.130 40.421 1.00 97.38 344 GLY A N 1
ATOM 2614 C CA . GLY A 1 344 ? -7.753 10.520 40.808 1.00 97.38 344 GLY A CA 1
ATOM 2615 C C . GLY A 1 344 ? -8.986 11.427 40.820 1.00 97.38 344 GLY A C 1
ATOM 2616 O O . GLY A 1 344 ? -10.086 10.995 41.172 1.00 97.38 344 GLY A O 1
ATOM 2617 N N . THR A 1 345 ? -8.798 12.711 40.504 1.00 97.31 345 THR A N 1
ATOM 2618 C CA . THR A 1 345 ? -9.826 13.760 40.608 1.00 97.31 345 THR A CA 1
ATOM 2619 C C . THR A 1 345 ? -10.074 14.466 39.278 1.00 97.31 345 THR A C 1
ATOM 2621 O O . THR A 1 345 ? -9.144 14.960 38.633 1.00 97.31 345 THR A O 1
ATOM 2624 N N . SER A 1 346 ? -11.344 14.585 38.888 1.00 96.75 346 SER A N 1
ATOM 2625 C CA . SER A 1 346 ? -11.742 15.488 37.807 1.00 96.75 346 SER A CA 1
ATOM 2626 C C . SER A 1 346 ? -11.800 16.949 38.279 1.00 96.75 346 SER A C 1
ATOM 2628 O O . SER A 1 346 ? -11.770 17.230 39.478 1.00 96.75 346 SER A O 1
ATOM 2630 N N . SER A 1 347 ? -11.887 17.913 37.359 1.00 94.19 347 SER A N 1
ATOM 2631 C CA . SER A 1 347 ? -12.143 19.322 37.715 1.00 94.19 347 SER A CA 1
ATOM 2632 C C . SER A 1 347 ? -13.637 19.626 37.912 1.00 94.19 347 SER A C 1
ATOM 2634 O O . SER A 1 347 ? -13.993 20.502 38.701 1.00 94.19 347 SER A O 1
ATOM 2636 N N . GLY A 1 348 ? -14.511 18.884 37.224 1.00 92.06 348 GLY A N 1
ATOM 2637 C CA . GLY A 1 348 ? -15.970 18.994 37.292 1.00 92.06 348 GLY A CA 1
ATOM 2638 C C . GLY A 1 348 ? -16.646 17.658 37.602 1.00 92.06 348 GLY A C 1
ATOM 2639 O O . GLY A 1 348 ? -15.996 16.708 38.021 1.00 92.06 348 GLY A O 1
ATOM 2640 N N . ALA A 1 349 ? -17.961 17.570 37.390 1.00 91.00 349 ALA A N 1
ATOM 2641 C CA . ALA A 1 349 ? -18.740 16.378 37.745 1.00 91.00 349 ALA A CA 1
ATOM 2642 C C . ALA A 1 349 ? -18.471 15.156 36.848 1.00 91.00 349 ALA A C 1
ATOM 2644 O O . ALA A 1 349 ? -18.604 14.023 37.305 1.00 91.00 349 ALA A O 1
ATOM 2645 N N . THR A 1 350 ? -18.148 15.369 35.571 1.00 92.44 350 THR A N 1
ATOM 2646 C CA . THR A 1 350 ? -17.940 14.289 34.597 1.00 92.44 350 THR A CA 1
ATOM 2647 C C . THR A 1 350 ? -16.538 13.716 34.740 1.00 92.44 350 THR A C 1
ATOM 2649 O O . THR A 1 350 ? -15.560 14.444 34.626 1.00 92.44 350 THR A O 1
ATOM 2652 N N . VAL A 1 351 ? -16.451 12.408 34.975 1.00 96.38 351 VAL A N 1
ATOM 2653 C CA . VAL A 1 351 ? -15.174 11.689 35.102 1.00 96.38 351 VAL A CA 1
ATOM 2654 C C . VAL A 1 351 ? -14.884 10.793 33.898 1.00 96.38 351 VAL A C 1
ATOM 2656 O O . VAL A 1 351 ? -13.724 10.545 33.586 1.00 96.38 351 VAL A O 1
ATOM 2659 N N . ALA A 1 352 ? -15.921 10.352 33.183 1.00 96.88 352 ALA A N 1
ATOM 2660 C CA . ALA A 1 352 ? -15.778 9.617 31.933 1.00 96.88 352 ALA A CA 1
ATOM 2661 C C . ALA A 1 352 ? -16.937 9.921 30.977 1.00 96.88 352 ALA A C 1
ATOM 2663 O O . ALA A 1 352 ? -18.095 9.975 31.401 1.00 96.88 352 ALA A O 1
ATOM 2664 N N . ASN A 1 353 ? -16.633 10.082 29.690 1.00 95.06 353 ASN A N 1
ATOM 2665 C CA . ASN A 1 353 ? -17.627 10.234 28.630 1.00 95.06 353 ASN A CA 1
ATOM 2666 C C . ASN A 1 353 ? -17.228 9.423 27.390 1.00 95.06 353 ASN A C 1
ATOM 2668 O O . ASN A 1 353 ? -16.293 9.786 26.677 1.00 95.06 353 ASN A O 1
ATOM 2672 N N . LEU A 1 354 ? -17.937 8.323 27.140 1.00 96.31 354 LEU A N 1
ATOM 2673 C CA . LEU A 1 354 ? -17.668 7.397 26.041 1.00 96.31 354 LEU A CA 1
ATOM 2674 C C . LEU A 1 354 ? -18.772 7.506 24.981 1.00 96.31 354 LEU A C 1
ATOM 2676 O O . LEU A 1 354 ? -19.761 6.772 25.018 1.00 96.31 354 LEU A O 1
ATOM 2680 N N . ALA A 1 355 ? -18.623 8.458 24.059 1.00 89.62 355 ALA A N 1
ATOM 2681 C CA . ALA A 1 355 ? -19.631 8.785 23.057 1.00 89.62 355 ALA A CA 1
ATOM 2682 C C . ALA A 1 355 ? -19.229 8.299 21.658 1.00 89.62 355 ALA A C 1
ATOM 2684 O O . ALA A 1 355 ? -18.388 8.892 20.976 1.00 89.62 355 ALA A O 1
ATOM 2685 N N . CYS A 1 356 ? -19.880 7.223 21.220 1.00 89.69 356 CYS A N 1
ATOM 2686 C CA . CYS A 1 356 ? -19.677 6.626 19.911 1.00 89.69 356 CYS A CA 1
ATOM 2687 C C . CYS A 1 356 ? -20.777 7.020 18.917 1.00 89.69 356 CYS A C 1
ATOM 2689 O O . CYS A 1 356 ? -21.921 7.333 19.264 1.00 89.69 356 CYS A O 1
ATOM 2691 N N . SER A 1 357 ? -20.420 6.984 17.640 1.00 84.75 357 SER A N 1
ATOM 2692 C CA . SER A 1 357 ? -21.355 7.037 16.525 1.00 84.75 357 SER A CA 1
ATOM 2693 C C . SER A 1 357 ? -22.211 5.754 16.480 1.00 84.75 357 SER A C 1
ATOM 2695 O O . SER A 1 357 ? -21.770 4.710 16.968 1.00 84.75 357 SER A O 1
ATOM 2697 N N . PRO A 1 358 ? -23.446 5.816 15.944 1.00 72.81 358 PRO A N 1
ATOM 2698 C CA . PRO A 1 358 ? -24.357 4.669 15.840 1.00 72.81 358 PRO A CA 1
ATOM 2699 C C . PRO A 1 358 ? -23.813 3.557 14.918 1.00 72.81 358 PRO A C 1
ATOM 2701 O O . PRO A 1 358 ? -22.741 3.696 14.341 1.00 72.81 358 PRO A O 1
ATOM 2704 N N . ASP A 1 359 ? -24.554 2.453 14.773 1.00 66.75 359 ASP A N 1
ATOM 2705 C CA . ASP A 1 359 ? -24.249 1.332 13.857 1.00 66.75 359 ASP A CA 1
ATOM 2706 C C . ASP A 1 359 ? -22.989 0.513 14.198 1.00 66.75 359 ASP A C 1
ATOM 2708 O O . ASP A 1 359 ? -22.329 -0.042 13.320 1.00 66.75 359 ASP A O 1
ATOM 2712 N N . GLY A 1 360 ? -22.637 0.416 15.484 1.00 59.00 360 GLY A N 1
ATOM 2713 C CA . GLY A 1 360 ? -21.535 -0.444 15.939 1.00 59.00 360 GLY A CA 1
ATOM 2714 C C . GLY A 1 360 ? -20.139 0.103 15.627 1.00 59.00 360 GLY A C 1
ATOM 2715 O O . GLY A 1 360 ? -19.195 -0.665 15.459 1.00 59.00 360 GLY A O 1
ATOM 2716 N N . ARG A 1 361 ? -19.981 1.434 15.552 1.00 80.81 361 ARG A N 1
ATOM 2717 C CA . ARG A 1 361 ? -18.680 2.087 15.295 1.00 80.81 361 ARG A CA 1
ATOM 2718 C C . ARG A 1 361 ? -17.655 1.853 16.395 1.00 80.81 361 ARG A C 1
ATOM 2720 O O . ARG A 1 361 ? -16.463 1.925 16.111 1.00 80.81 361 ARG A O 1
ATOM 2727 N N . CYS A 1 362 ? -18.115 1.550 17.604 1.00 85.38 362 CYS A N 1
ATOM 2728 C CA . CYS A 1 362 ? -17.279 1.116 18.710 1.00 85.38 362 CYS A CA 1
ATOM 2729 C C . CYS A 1 362 ? -17.547 -0.350 19.049 1.00 85.38 362 CYS A C 1
ATOM 2731 O O . CYS A 1 362 ? -18.698 -0.732 19.265 1.00 85.38 362 CYS A O 1
ATOM 2733 N N . SER A 1 363 ? -16.491 -1.153 19.154 1.00 81.62 363 SER A N 1
ATOM 2734 C CA . SER A 1 363 ? -16.583 -2.556 19.567 1.00 81.62 363 SER A CA 1
ATOM 2735 C C . SER A 1 363 ? -15.429 -2.937 20.485 1.00 81.62 363 SER A C 1
ATOM 2737 O O . SER A 1 363 ? -14.308 -2.485 20.277 1.00 81.62 363 SER A O 1
ATOM 2739 N N . ASN A 1 364 ? -15.686 -3.813 21.458 1.00 81.62 364 ASN A N 1
ATOM 2740 C CA . ASN A 1 364 ? -14.669 -4.295 22.398 1.00 81.62 364 ASN A CA 1
ATOM 2741 C C . ASN A 1 364 ? -13.967 -3.145 23.154 1.00 81.62 364 ASN A C 1
ATOM 2743 O O . ASN A 1 364 ? -12.760 -2.935 23.030 1.00 81.62 364 ASN A O 1
ATOM 2747 N N . ILE A 1 365 ? -14.761 -2.355 23.887 1.00 93.62 365 ILE A N 1
ATOM 2748 C CA . ILE A 1 365 ? -14.274 -1.264 24.737 1.00 93.62 365 ILE A CA 1
ATOM 2749 C C . ILE A 1 365 ? -14.284 -1.747 26.189 1.00 93.62 365 ILE A C 1
ATOM 2751 O O . ILE A 1 365 ? -15.345 -1.876 26.803 1.00 93.62 365 ILE A O 1
ATOM 2755 N N . ASN A 1 366 ? -13.100 -2.016 26.728 1.00 91.19 366 ASN A N 1
ATOM 2756 C CA . ASN A 1 366 ? -12.907 -2.517 28.079 1.00 91.19 366 ASN A CA 1
ATOM 2757 C C . ASN A 1 366 ? -12.555 -1.380 29.044 1.00 91.19 366 ASN A C 1
ATOM 2759 O O . ASN A 1 366 ? -11.623 -0.612 28.797 1.00 91.19 366 ASN A O 1
ATOM 2763 N N . VAL A 1 367 ? -13.285 -1.300 30.155 1.00 94.75 367 VAL A N 1
ATOM 2764 C CA . VAL A 1 367 ? -13.060 -0.351 31.248 1.00 94.75 367 VAL A CA 1
ATOM 2765 C C . VAL A 1 367 ? -12.861 -1.121 32.554 1.00 94.75 367 VAL A C 1
ATOM 2767 O O . VAL A 1 367 ? -13.755 -1.816 33.039 1.00 94.75 367 VAL A O 1
ATOM 2770 N N . GLU A 1 368 ? -11.670 -1.013 33.132 1.00 91.81 368 GLU A N 1
ATOM 2771 C CA . GLU A 1 368 ? -11.256 -1.795 34.297 1.00 91.81 368 GLU A CA 1
ATOM 2772 C C . GLU A 1 368 ? -10.587 -0.897 35.346 1.00 91.81 368 GLU A C 1
ATOM 2774 O O . GLU A 1 368 ? -9.787 -0.018 35.020 1.00 91.81 368 GLU A O 1
ATOM 2779 N N . ASP A 1 369 ? -10.908 -1.126 36.616 1.00 93.31 369 ASP A N 1
ATOM 2780 C CA . ASP A 1 369 ? -10.265 -0.511 37.781 1.00 93.31 369 ASP A CA 1
ATOM 2781 C C . ASP A 1 369 ? -10.301 1.029 37.775 1.00 93.31 369 ASP A C 1
ATOM 2783 O O . ASP A 1 369 ? -9.278 1.713 37.843 1.00 93.31 369 ASP A O 1
ATOM 2787 N N . PHE A 1 370 ? -11.504 1.605 37.687 1.00 97.88 370 PHE A N 1
ATOM 2788 C CA . PHE A 1 370 ? -11.688 3.056 37.792 1.00 97.88 370 PHE A CA 1
ATOM 2789 C C . PHE A 1 370 ? -11.860 3.492 39.250 1.00 97.88 370 PHE A C 1
ATOM 2791 O O . PHE A 1 370 ? -12.768 3.039 39.945 1.00 97.88 370 PHE A O 1
ATOM 2798 N N . ASN A 1 371 ? -11.027 4.436 39.689 1.00 97.00 371 ASN A N 1
ATOM 2799 C CA . ASN A 1 371 ? -11.117 5.083 40.998 1.00 97.00 371 ASN A CA 1
ATOM 2800 C C . ASN A 1 371 ? -11.077 6.611 40.843 1.00 97.00 371 ASN A C 1
ATOM 2802 O O . ASN A 1 371 ? -10.113 7.283 41.224 1.00 97.00 371 ASN A O 1
ATOM 2806 N N . LEU A 1 372 ? -12.116 7.149 40.205 1.00 97.19 372 LEU A N 1
ATOM 2807 C CA . LEU A 1 372 ? -12.246 8.569 39.891 1.00 97.19 372 LEU A CA 1
ATOM 2808 C C . LEU A 1 372 ? -13.239 9.255 40.831 1.00 97.19 372 LEU A C 1
ATOM 2810 O O . LEU A 1 372 ? -14.308 8.730 41.143 1.00 97.19 372 LEU A O 1
ATOM 2814 N N . SER A 1 373 ? -12.895 10.470 41.244 1.00 96.19 373 SER A N 1
ATOM 2815 C CA . SER A 1 373 ? -13.689 11.300 42.148 1.00 96.19 373 SER A CA 1
ATOM 2816 C C . SER A 1 373 ? -13.939 12.683 41.548 1.00 96.19 373 SER A C 1
ATOM 2818 O O . SER A 1 373 ? -13.143 13.175 40.750 1.00 96.19 373 SER A O 1
ATOM 2820 N N . SER A 1 374 ? -15.052 13.313 41.929 1.00 94.00 374 SER A N 1
ATOM 2821 C CA . SER A 1 374 ? -15.415 14.658 41.474 1.00 94.00 374 SER A CA 1
ATOM 2822 C C . SER A 1 374 ? -15.470 15.625 42.662 1.00 94.00 374 SER A C 1
ATOM 2824 O O . SER A 1 374 ? -15.997 15.261 43.719 1.00 94.00 374 SER A O 1
ATOM 2826 N N . PRO A 1 375 ? -15.002 16.878 42.510 1.00 91.25 375 PRO A N 1
ATOM 2827 C CA . PRO A 1 375 ? -15.070 17.881 43.572 1.00 91.25 375 PRO A CA 1
ATOM 2828 C C . PRO A 1 375 ? -16.506 18.357 43.836 1.00 91.25 375 PRO A C 1
ATOM 2830 O O . PRO A 1 375 ? -16.791 18.923 44.886 1.00 91.25 375 PRO A O 1
ATOM 2833 N N . THR A 1 376 ? -17.426 18.120 42.897 1.00 87.19 376 THR A N 1
ATOM 2834 C CA . THR A 1 376 ? -18.833 18.541 42.968 1.00 87.19 376 THR A CA 1
ATOM 2835 C C . THR A 1 376 ? -19.769 17.478 43.559 1.00 87.19 376 THR A C 1
ATOM 2837 O O . THR A 1 376 ? -20.987 17.609 43.457 1.00 87.19 376 THR A O 1
ATOM 2840 N N . GLY A 1 377 ? -19.224 16.413 44.159 1.00 87.19 377 GLY A N 1
ATOM 2841 C CA . GLY A 1 377 ? -19.985 15.277 44.687 1.00 87.19 377 GLY A CA 1
ATOM 2842 C C . GLY A 1 377 ? -19.910 14.056 43.769 1.00 87.19 377 GLY A C 1
ATOM 2843 O O . GLY A 1 377 ? -18.832 13.726 43.274 1.00 87.19 377 GLY A O 1
ATOM 2844 N N . THR A 1 378 ? -21.041 13.380 43.542 1.00 88.88 378 THR A N 1
ATOM 2845 C CA . THR A 1 378 ? -21.109 12.097 42.821 1.00 88.88 378 THR A CA 1
ATOM 2846 C C . THR A 1 378 ? -20.496 12.174 41.411 1.00 88.88 378 THR A C 1
ATOM 2848 O O . THR A 1 378 ? -20.975 12.965 40.592 1.00 88.88 378 THR A O 1
ATOM 2851 N N . PRO A 1 379 ? -19.479 11.347 41.100 1.00 93.50 379 PRO A N 1
ATOM 2852 C CA . PRO A 1 379 ? -18.886 11.271 39.767 1.00 93.50 379 PRO A CA 1
ATOM 2853 C C . PRO A 1 379 ? -19.903 10.857 38.698 1.00 93.50 379 PRO A C 1
ATOM 2855 O O . PRO A 1 379 ? -20.673 9.916 38.896 1.00 93.50 379 PRO A O 1
ATOM 2858 N N . LYS A 1 380 ? -19.897 11.543 37.552 1.00 91.88 380 LYS A N 1
ATOM 2859 C CA . LYS A 1 380 ? -20.747 11.220 36.401 1.00 91.88 380 LYS A CA 1
ATOM 2860 C C . LYS A 1 380 ? -19.967 10.444 35.345 1.00 91.88 380 LYS A C 1
ATOM 2862 O O . LYS A 1 380 ? -18.979 10.943 34.803 1.00 91.88 380 LYS A O 1
ATOM 2867 N N . TYR A 1 381 ? -20.484 9.265 35.022 1.00 93.00 381 TYR A N 1
ATOM 2868 C CA . TYR A 1 381 ? -20.039 8.409 33.929 1.00 93.00 381 TYR A CA 1
ATOM 2869 C C . TYR A 1 381 ? -21.102 8.449 32.830 1.00 93.00 381 TYR A C 1
ATOM 2871 O O . TYR A 1 381 ? -22.278 8.196 33.091 1.00 93.00 381 TYR A O 1
ATOM 2879 N N . LEU A 1 382 ? -20.710 8.828 31.616 1.00 88.44 382 LEU A N 1
ATOM 2880 C CA . LEU A 1 382 ? -21.605 9.005 30.474 1.00 88.44 382 LEU A CA 1
ATOM 2881 C C . LEU A 1 382 ? -21.195 8.072 29.337 1.00 88.44 382 LEU A C 1
ATOM 2883 O O . LEU A 1 382 ? -20.008 7.835 29.113 1.00 88.44 382 LEU A O 1
ATOM 2887 N N . CYS A 1 383 ? -22.178 7.561 28.604 1.00 88.56 383 CYS A N 1
ATOM 2888 C CA . CYS A 1 383 ? -21.947 6.692 27.460 1.00 88.56 383 CYS A CA 1
ATOM 2889 C C . CYS A 1 383 ? -23.036 6.854 26.396 1.00 88.56 383 CYS A C 1
ATOM 2891 O O . CYS A 1 383 ? -24.188 7.170 26.706 1.00 88.56 383 CYS A O 1
ATOM 2893 N N . GLN A 1 384 ? -22.676 6.595 25.139 1.00 82.25 384 GLN A N 1
ATOM 2894 C CA . GLN A 1 384 ? -23.597 6.609 24.006 1.00 82.25 384 GLN A CA 1
ATOM 2895 C C . GLN A 1 384 ? -23.122 5.648 22.907 1.00 82.25 384 GLN A C 1
ATOM 2897 O O . GLN A 1 384 ? -21.953 5.674 22.536 1.00 82.25 384 GLN A O 1
ATOM 2902 N N . ASN A 1 385 ? -24.041 4.830 22.371 1.00 76.69 385 ASN A N 1
ATOM 2903 C CA . ASN A 1 385 ? -23.806 3.874 21.271 1.00 76.69 385 ASN A CA 1
ATOM 2904 C C . ASN A 1 385 ? -22.579 2.964 21.463 1.00 76.69 385 ASN A C 1
ATOM 2906 O O . ASN A 1 385 ? -21.861 2.659 20.512 1.00 76.69 385 ASN A O 1
ATOM 2910 N N . VAL A 1 386 ? -22.323 2.544 22.699 1.00 81.19 386 VAL A N 1
ATOM 2911 C CA . VAL A 1 386 ? -21.168 1.722 23.049 1.00 81.19 386 VAL A CA 1
ATOM 2912 C C . VAL A 1 386 ? -21.592 0.627 24.014 1.00 81.19 386 VAL A C 1
ATOM 2914 O O . VAL A 1 386 ? -22.390 0.871 24.919 1.00 81.19 386 VAL A O 1
ATOM 2917 N N . VAL A 1 387 ? -21.056 -0.572 23.805 1.00 79.25 387 VAL A N 1
ATOM 2918 C CA . VAL A 1 387 ? -21.138 -1.680 24.758 1.00 79.25 387 VAL A CA 1
ATOM 2919 C C . VAL A 1 387 ? -19.801 -1.750 25.480 1.00 79.25 387 VAL A C 1
ATOM 2921 O O . VAL A 1 387 ? -18.755 -1.817 24.833 1.00 79.25 387 VAL A O 1
ATOM 2924 N N . LEU A 1 388 ? -19.851 -1.691 26.808 1.00 84.19 388 LEU A N 1
ATOM 2925 C CA . LEU A 1 388 ? -18.677 -1.672 27.673 1.00 84.19 388 LEU A CA 1
ATOM 2926 C C . LEU A 1 388 ? -18.514 -3.024 28.366 1.00 84.19 388 LEU A C 1
ATOM 2928 O O . LEU A 1 388 ? -19.503 -3.633 28.774 1.00 84.19 388 LEU A O 1
ATOM 2932 N N . THR A 1 389 ? -17.271 -3.465 28.524 1.00 80.38 389 THR A N 1
ATOM 2933 C CA . THR A 1 389 ? -16.897 -4.642 29.322 1.00 80.38 389 THR A CA 1
ATOM 2934 C C . THR A 1 389 ? -15.977 -4.237 30.475 1.00 80.38 389 THR A C 1
ATOM 2936 O O . THR A 1 389 ? -15.460 -3.120 30.488 1.00 80.38 389 THR A O 1
ATOM 2939 N N . GLY A 1 390 ? -15.755 -5.144 31.428 1.00 79.06 390 GLY A N 1
ATOM 2940 C CA . GLY A 1 390 ? -14.873 -4.924 32.579 1.00 79.06 390 GLY A CA 1
ATOM 2941 C C . GLY A 1 390 ? -15.603 -4.425 33.830 1.00 79.06 390 GLY A C 1
ATOM 2942 O O . GLY A 1 390 ? -16.760 -4.004 33.783 1.00 79.06 390 GLY A O 1
ATOM 2943 N N . ASN A 1 391 ? -14.932 -4.497 34.981 1.00 74.38 391 ASN A N 1
ATOM 2944 C CA . ASN A 1 391 ? -15.546 -4.249 36.293 1.00 74.38 391 ASN A CA 1
ATOM 2945 C C . ASN A 1 391 ? -16.006 -2.791 36.506 1.00 74.38 391 ASN A C 1
ATOM 2947 O O . ASN A 1 391 ? -16.868 -2.537 37.348 1.00 74.38 391 ASN A O 1
ATOM 2951 N N . ALA A 1 392 ? -15.480 -1.830 35.742 1.00 85.38 392 ALA A N 1
ATOM 2952 C CA . ALA A 1 392 ? -15.871 -0.426 35.824 1.00 85.38 392 ALA A CA 1
ATOM 2953 C C . ALA A 1 392 ? -17.094 -0.102 34.947 1.00 85.38 392 ALA A C 1
ATOM 2955 O O . ALA A 1 392 ? -17.663 0.986 35.067 1.00 85.38 392 ALA A O 1
ATOM 2956 N N . ALA A 1 393 ? -17.550 -1.036 34.100 1.00 81.88 393 ALA A N 1
ATOM 2957 C CA . ALA A 1 393 ? -18.720 -0.837 33.243 1.00 81.88 393 ALA A CA 1
ATOM 2958 C C . ALA A 1 393 ? -19.996 -0.567 34.062 1.00 81.88 393 ALA A C 1
ATOM 2960 O O . ALA A 1 393 ? -20.849 0.206 33.632 1.00 81.88 393 ALA A O 1
ATOM 2961 N N . GLN A 1 394 ? -20.085 -1.113 35.281 1.00 79.31 394 GLN A N 1
ATOM 2962 C CA . GLN A 1 394 ? -21.198 -0.900 36.215 1.00 79.31 394 GLN A CA 1
ATOM 2963 C C . GLN A 1 394 ? -21.417 0.569 36.620 1.00 79.31 394 GLN A C 1
ATOM 2965 O O . GLN A 1 394 ? -22.504 0.926 37.070 1.00 79.31 394 GLN A O 1
ATOM 2970 N N . PHE A 1 395 ? -20.397 1.426 36.487 1.00 83.38 395 PHE A N 1
ATOM 2971 C CA . PHE A 1 395 ? -20.519 2.847 36.812 1.00 83.38 395 PHE A CA 1
ATOM 2972 C C . PHE A 1 395 ? -21.274 3.635 35.740 1.00 83.38 395 PHE A C 1
ATOM 2974 O O . PHE A 1 395 ? -21.799 4.713 36.026 1.00 83.38 395 PHE A O 1
ATOM 2981 N N . PHE A 1 396 ? -21.345 3.109 34.516 1.00 85.69 396 PHE A N 1
ATOM 2982 C CA . PHE A 1 396 ? -22.041 3.751 33.414 1.00 85.69 396 PHE A CA 1
ATOM 2983 C C . PHE A 1 396 ? -23.541 3.407 33.457 1.00 85.69 396 PHE A C 1
ATOM 2985 O O . PHE A 1 396 ? -23.913 2.247 33.652 1.00 85.69 396 PHE A O 1
ATOM 2992 N N . PRO A 1 397 ? -24.443 4.388 33.264 1.00 68.44 397 PRO A N 1
ATOM 2993 C CA . PRO A 1 397 ? -25.866 4.110 33.092 1.00 68.44 397 PRO A CA 1
ATOM 2994 C C . PRO A 1 397 ? -26.064 3.217 31.862 1.00 68.44 397 PRO A C 1
ATOM 2996 O O . PRO A 1 397 ? -25.318 3.344 30.902 1.00 68.44 397 PRO A O 1
ATOM 2999 N N . GLN A 1 398 ? -27.058 2.322 31.865 1.00 59.53 398 GLN A N 1
ATOM 3000 C CA . GLN A 1 398 ? -27.172 1.287 30.829 1.00 59.53 398 GLN A CA 1
ATOM 3001 C C . GLN A 1 398 ? -27.212 1.842 29.394 1.00 59.53 398 GLN A C 1
ATOM 3003 O O . GLN A 1 398 ? -28.228 2.360 28.922 1.00 59.53 398 GLN A O 1
ATOM 3008 N N . CYS A 1 399 ? -26.087 1.688 28.703 1.00 61.78 399 CYS A N 1
ATOM 3009 C CA . CYS A 1 399 ? -25.852 2.110 27.335 1.00 61.78 399 CYS A CA 1
ATOM 3010 C C . CYS A 1 399 ? -26.441 1.040 26.392 1.00 61.78 399 CYS A C 1
ATOM 3012 O O . CYS A 1 399 ? -25.887 -0.046 26.281 1.00 61.78 399 CYS A O 1
ATOM 3014 N N . GLY A 1 400 ? -27.567 1.308 25.716 1.00 55.75 400 GLY A N 1
ATOM 3015 C CA . GLY A 1 400 ? -28.013 0.475 24.578 1.00 55.75 400 GLY A CA 1
ATOM 3016 C C . GLY A 1 400 ? -29.188 -0.503 24.771 1.00 55.75 400 GLY A C 1
ATOM 3017 O O . GLY A 1 400 ? -29.201 -1.546 24.125 1.00 55.75 400 GLY A O 1
ATOM 3018 N N . ARG A 1 401 ? -30.216 -0.190 25.578 1.00 59.59 401 ARG A N 1
ATOM 3019 C CA . ARG A 1 401 ? -31.488 -0.958 25.571 1.00 59.59 401 ARG A CA 1
ATOM 3020 C C . ARG A 1 401 ? -32.404 -0.567 24.404 1.00 59.59 401 ARG A C 1
ATOM 3022 O O . ARG A 1 401 ? -32.599 0.622 24.147 1.00 59.59 401 ARG A O 1
ATOM 3029 N N . LEU A 1 402 ? -33.063 -1.547 23.782 1.00 62.38 402 LEU A N 1
ATOM 3030 C CA . LEU A 1 402 ? -34.205 -1.317 22.892 1.00 62.38 402 LEU A CA 1
ATOM 3031 C C . LEU A 1 402 ? -35.500 -1.185 23.703 1.00 62.38 402 LEU A C 1
ATOM 3033 O O . LEU A 1 402 ? -35.737 -1.914 24.666 1.00 62.38 402 LEU A O 1
ATOM 3037 N N . LYS A 1 403 ? -36.396 -0.283 23.287 1.00 70.56 403 LYS A N 1
ATOM 3038 C CA . LYS A 1 403 ? -37.766 -0.248 23.826 1.00 70.56 403 LYS A CA 1
ATOM 3039 C C . LYS A 1 403 ? -38.501 -1.516 23.385 1.00 70.56 403 LYS A C 1
ATOM 3041 O O . LYS A 1 403 ? -38.285 -1.991 22.275 1.00 70.56 403 LYS A O 1
ATOM 3046 N N . GLU A 1 404 ? -39.451 -2.012 24.181 1.00 66.94 404 GLU A N 1
ATOM 3047 C CA . GLU A 1 404 ? -40.227 -3.223 23.837 1.00 66.94 404 GLU A CA 1
ATOM 3048 C C . GLU A 1 404 ? -40.893 -3.159 22.452 1.00 66.94 404 GLU A C 1
ATOM 3050 O O . GLU A 1 404 ? -41.025 -4.171 21.766 1.00 66.94 404 GLU A O 1
ATOM 3055 N N . LYS A 1 405 ? -41.302 -1.961 22.014 1.00 70.69 405 LYS A N 1
ATOM 3056 C CA . LYS A 1 405 ? -41.842 -1.736 20.667 1.00 70.69 405 LYS A CA 1
ATOM 3057 C C . LYS A 1 405 ? -40.815 -2.062 19.578 1.00 70.69 405 LYS A C 1
ATOM 3059 O O . LYS A 1 405 ? -41.180 -2.664 18.576 1.00 70.69 405 LYS A O 1
ATOM 3064 N N . ASP A 1 406 ? -39.563 -1.674 19.778 1.00 67.88 406 ASP A N 1
ATOM 3065 C CA . ASP A 1 406 ? -38.482 -1.838 18.805 1.00 67.88 406 ASP A CA 1
ATOM 3066 C C . ASP A 1 406 ? -37.928 -3.268 18.852 1.00 67.88 406 ASP A C 1
ATOM 3068 O O . ASP A 1 406 ? -37.741 -3.892 17.809 1.00 67.88 406 ASP A O 1
ATOM 3072 N N . ALA A 1 407 ? -37.828 -3.852 20.051 1.00 75.12 407 ALA A N 1
ATOM 3073 C CA . ALA A 1 407 ? -37.526 -5.271 20.232 1.00 75.12 407 ALA A CA 1
ATOM 3074 C C . ALA A 1 407 ? -38.574 -6.192 19.573 1.00 75.12 407 ALA A C 1
ATOM 3076 O O . ALA A 1 407 ? -38.237 -7.268 19.086 1.00 75.12 407 ALA A O 1
ATOM 3077 N N . ARG A 1 408 ? -39.843 -5.766 19.486 1.00 76.69 408 ARG A N 1
ATOM 3078 C CA . ARG A 1 408 ? -40.892 -6.500 18.756 1.00 76.69 408 ARG A CA 1
ATOM 3079 C C . ARG A 1 408 ? -40.656 -6.521 17.246 1.00 76.69 408 ARG A C 1
ATOM 3081 O O . ARG A 1 408 ? -40.947 -7.531 16.611 1.00 76.69 408 ARG A O 1
ATOM 3088 N N . HIS A 1 409 ? -40.148 -5.430 16.671 1.00 74.81 409 HIS A N 1
ATOM 3089 C CA . HIS A 1 409 ? -39.788 -5.395 15.251 1.00 74.81 409 HIS A CA 1
ATOM 3090 C C . HIS A 1 409 ? -38.604 -6.327 14.964 1.00 74.81 409 HIS A C 1
ATOM 3092 O O . HIS A 1 409 ? -38.687 -7.123 14.033 1.00 74.81 409 HIS A O 1
ATOM 3098 N N . LEU A 1 410 ? -37.576 -6.302 15.823 1.00 79.62 410 LEU A N 1
ATOM 3099 C CA . LEU A 1 410 ? -36.456 -7.251 15.796 1.00 79.62 410 LEU A CA 1
ATOM 3100 C C . LEU A 1 410 ? -36.939 -8.706 15.859 1.00 79.62 410 LEU A C 1
ATOM 3102 O O . LEU A 1 410 ? -36.584 -9.512 15.002 1.00 79.62 410 LEU A O 1
ATOM 3106 N N . ALA A 1 411 ? -37.786 -9.033 16.841 1.00 82.12 411 ALA A N 1
ATOM 3107 C CA . ALA A 1 411 ? -38.326 -10.379 17.012 1.00 82.12 411 ALA A CA 1
ATOM 3108 C C . ALA A 1 411 ? -39.064 -10.860 15.758 1.00 82.12 411 ALA A C 1
ATOM 3110 O O . ALA A 1 411 ? -38.823 -11.964 15.282 1.00 82.12 411 ALA A O 1
ATOM 3111 N N . ARG A 1 412 ? -39.944 -10.019 15.205 1.00 85.50 412 ARG A N 1
ATOM 3112 C CA . ARG A 1 412 ? -40.743 -10.346 14.021 1.00 85.50 412 ARG A CA 1
ATOM 3113 C C . ARG A 1 412 ? -39.861 -10.737 12.836 1.00 85.50 412 ARG A C 1
ATOM 3115 O O . ARG A 1 412 ? -40.095 -11.776 12.228 1.00 85.50 412 ARG A O 1
ATOM 3122 N N . ASP A 1 413 ? -38.881 -9.905 12.501 1.00 82.94 413 ASP A N 1
ATOM 3123 C CA . ASP A 1 413 ? -38.069 -10.102 11.298 1.00 82.94 413 ASP A CA 1
ATOM 3124 C C . ASP A 1 413 ? -37.192 -11.362 11.414 1.00 82.94 413 ASP A C 1
ATOM 3126 O O . ASP A 1 413 ? -37.081 -12.138 10.464 1.00 82.94 413 ASP A O 1
ATOM 3130 N N . LEU A 1 414 ? -36.651 -11.635 12.605 1.00 87.31 414 LEU A N 1
ATOM 3131 C CA . LEU A 1 414 ? -35.842 -12.831 12.843 1.00 87.31 414 LEU A CA 1
ATOM 3132 C C . LEU A 1 414 ? -36.666 -14.115 12.926 1.00 87.31 414 LEU A C 1
ATOM 3134 O O . LEU A 1 414 ? -36.203 -15.154 12.463 1.00 87.31 414 LEU A O 1
ATOM 3138 N N . ILE A 1 415 ? -37.900 -14.054 13.436 1.00 87.25 415 ILE A N 1
ATOM 3139 C CA . ILE A 1 415 ? -38.833 -15.188 13.370 1.00 87.25 415 ILE A CA 1
ATOM 3140 C C . ILE A 1 415 ? -39.112 -15.551 11.909 1.00 87.25 415 ILE A C 1
ATOM 3142 O O . ILE A 1 415 ? -39.072 -16.731 11.568 1.00 87.25 415 ILE A O 1
ATOM 3146 N N . TYR A 1 416 ? -39.332 -14.567 11.030 1.00 83.31 416 TYR A N 1
ATOM 3147 C CA . TYR A 1 416 ? -39.509 -14.838 9.600 1.00 83.31 416 TYR A CA 1
ATOM 3148 C C . TYR A 1 416 ? -38.265 -15.469 8.966 1.00 83.31 416 TYR A C 1
ATOM 3150 O O . TYR A 1 416 ? -38.392 -16.421 8.195 1.00 83.31 416 TYR A O 1
ATOM 3158 N N . ALA A 1 417 ? -37.071 -14.980 9.309 1.00 85.94 417 ALA A N 1
ATOM 3159 C CA . ALA A 1 417 ? -35.817 -15.534 8.804 1.00 85.94 417 ALA A CA 1
ATOM 3160 C C . ALA A 1 417 ? -35.601 -16.989 9.259 1.00 85.94 417 ALA A C 1
ATOM 3162 O O . ALA A 1 417 ? -35.314 -17.858 8.434 1.00 85.94 417 ALA A O 1
ATOM 3163 N N . LEU A 1 418 ? -35.794 -17.279 10.549 1.00 89.25 418 LEU A N 1
ATOM 3164 C CA . LEU A 1 418 ? -35.662 -18.633 11.094 1.00 89.25 418 LEU A CA 1
ATOM 3165 C C . LEU A 1 418 ? -36.723 -19.575 10.533 1.00 89.25 418 LEU A C 1
ATOM 3167 O O . LEU A 1 418 ? -36.391 -20.673 10.099 1.00 89.25 418 LEU A O 1
ATOM 3171 N N . GLN A 1 419 ? -37.974 -19.122 10.432 1.00 86.44 419 GLN A N 1
ATOM 3172 C CA . GLN A 1 419 ? -39.046 -19.906 9.826 1.00 86.44 419 GLN A CA 1
ATOM 3173 C C . GLN A 1 419 ? -38.731 -20.260 8.368 1.00 86.44 419 GLN A C 1
ATOM 3175 O O . GLN A 1 419 ? -38.992 -21.385 7.938 1.00 86.44 419 GLN A O 1
ATOM 3180 N N . PHE A 1 420 ? -38.160 -19.326 7.603 1.00 85.88 420 PHE A N 1
ATOM 3181 C CA . PHE A 1 420 ? -37.709 -19.600 6.242 1.00 85.88 420 PHE A CA 1
ATOM 3182 C C . PHE A 1 420 ? -36.607 -20.668 6.217 1.00 85.88 420 PHE A C 1
ATOM 3184 O O . PHE A 1 420 ? -36.689 -21.600 5.418 1.00 85.88 420 PHE A O 1
ATOM 3191 N N . CYS A 1 421 ? -35.618 -20.586 7.110 1.00 85.94 421 CYS A N 1
ATOM 3192 C CA . CYS A 1 421 ? -34.549 -21.584 7.209 1.00 85.94 421 CYS A CA 1
ATOM 3193 C C . CYS A 1 421 ? -35.106 -22.967 7.564 1.00 85.94 421 CYS A C 1
ATOM 3195 O O . CYS A 1 421 ? -34.865 -23.937 6.843 1.00 85.94 421 CYS A O 1
ATOM 3197 N N . HIS A 1 422 ? -35.926 -23.045 8.616 1.00 89.88 422 HIS A N 1
ATOM 3198 C CA . HIS A 1 422 ? -36.475 -24.304 9.116 1.00 89.88 422 HIS A CA 1
ATOM 3199 C C . HIS A 1 422 ? -37.367 -24.994 8.078 1.00 89.88 422 HIS A C 1
ATOM 3201 O O . HIS A 1 422 ? -37.280 -26.207 7.909 1.00 89.88 422 HIS A O 1
ATOM 3207 N N . ARG A 1 423 ? -38.161 -24.232 7.310 1.00 83.69 423 ARG A N 1
ATOM 3208 C CA . ARG A 1 423 ? -38.971 -24.765 6.194 1.00 83.69 423 ARG A CA 1
ATOM 3209 C C . ARG A 1 423 ? -38.139 -25.344 5.053 1.00 83.69 423 ARG A C 1
ATOM 3211 O O . ARG A 1 423 ? -38.614 -26.237 4.362 1.00 83.69 423 ARG A O 1
ATOM 3218 N N . ASN A 1 424 ? -36.918 -24.855 4.866 1.00 85.81 424 ASN A N 1
ATOM 3219 C CA . ASN A 1 424 ? -35.974 -25.374 3.878 1.00 85.81 424 ASN A CA 1
ATOM 3220 C C . ASN A 1 424 ? -35.051 -26.459 4.464 1.00 85.81 424 ASN A C 1
ATOM 3222 O O . ASN A 1 424 ? -34.038 -26.797 3.857 1.00 85.81 424 ASN A O 1
ATOM 3226 N N . GLY A 1 425 ? -35.383 -27.002 5.642 1.00 86.50 425 GLY A N 1
ATOM 3227 C CA . GLY A 1 425 ? -34.604 -28.055 6.290 1.00 86.50 425 GLY A CA 1
ATOM 3228 C C . GLY A 1 425 ? -33.251 -27.581 6.819 1.00 86.50 425 GLY A C 1
ATOM 3229 O O . GLY A 1 425 ? -32.359 -28.402 6.990 1.00 86.50 425 GLY A O 1
ATOM 3230 N N . ILE A 1 426 ? -33.072 -26.279 7.067 1.00 91.31 426 ILE A N 1
ATOM 3231 C CA . ILE A 1 426 ? -31.827 -25.690 7.579 1.00 91.31 426 ILE A CA 1
ATOM 3232 C C . ILE A 1 426 ? -32.046 -25.208 9.009 1.00 91.31 426 ILE A C 1
ATOM 3234 O O . ILE A 1 426 ? -32.971 -24.443 9.259 1.00 91.31 426 ILE A O 1
ATOM 3238 N N . VAL A 1 427 ? -31.164 -25.597 9.928 1.00 91.44 427 VAL A N 1
ATOM 3239 C CA . VAL A 1 427 ? -31.063 -25.035 11.286 1.00 91.44 427 VAL A CA 1
ATOM 3240 C C . VAL A 1 427 ? -29.805 -24.165 11.369 1.00 91.44 427 VAL A C 1
ATOM 3242 O O . VAL A 1 427 ? -28.752 -24.570 10.873 1.00 91.44 427 VAL A O 1
ATOM 3245 N N . HIS A 1 428 ? -29.899 -22.972 11.961 1.00 93.62 428 HIS A N 1
ATOM 3246 C CA . HIS A 1 428 ? -28.806 -21.993 12.004 1.00 93.62 428 HIS A CA 1
ATOM 3247 C C . HIS A 1 428 ? -27.728 -22.352 13.040 1.00 93.62 428 HIS A C 1
ATOM 3249 O O . HIS A 1 428 ? -26.537 -22.220 12.768 1.00 93.62 428 HIS A O 1
ATOM 3255 N N . ARG A 1 429 ? -28.149 -22.831 14.215 1.00 91.50 429 ARG A N 1
ATOM 3256 C CA . ARG A 1 429 ? -27.340 -23.297 15.358 1.00 91.50 429 ARG A CA 1
ATOM 3257 C C . ARG A 1 429 ? -26.434 -22.256 16.026 1.00 91.50 429 ARG A C 1
ATOM 3259 O O . ARG A 1 429 ? -25.574 -22.626 16.817 1.00 91.50 429 ARG A O 1
ATOM 3266 N N . ASP A 1 430 ? -26.617 -20.971 15.726 1.00 90.81 430 ASP A N 1
ATOM 3267 C CA . ASP A 1 430 ? -25.807 -19.881 16.300 1.00 90.81 430 ASP A CA 1
ATOM 3268 C C . ASP A 1 430 ? -26.559 -18.541 16.260 1.00 90.81 430 ASP A C 1
ATOM 3270 O O . ASP A 1 430 ? -26.108 -17.544 15.698 1.00 90.81 430 ASP A O 1
ATOM 3274 N N . VAL A 1 431 ? -27.783 -18.527 16.787 1.00 87.31 431 VAL A N 1
ATOM 3275 C CA . VAL A 1 431 ? -28.627 -17.325 16.797 1.00 87.31 431 VAL A CA 1
ATOM 3276 C C . VAL A 1 431 ? -28.238 -16.422 17.968 1.00 87.31 431 VAL A C 1
ATOM 3278 O O . VAL A 1 431 ? -28.553 -16.718 19.118 1.00 87.31 431 VAL A O 1
ATOM 3281 N N . HIS A 1 432 ? -27.581 -15.300 17.671 1.00 85.06 432 HIS A N 1
ATOM 3282 C CA . HIS A 1 432 ? -27.239 -14.253 18.640 1.00 85.06 432 HIS A CA 1
ATOM 3283 C C . HIS A 1 432 ? -27.050 -12.891 17.952 1.00 85.06 432 HIS A C 1
ATOM 3285 O O . HIS A 1 432 ? -26.989 -12.799 16.727 1.00 85.06 432 HIS A O 1
ATOM 3291 N N . TYR A 1 433 ? -26.927 -11.813 18.734 1.00 76.56 433 TYR A N 1
ATOM 3292 C CA . TYR A 1 433 ? -26.950 -10.436 18.213 1.00 76.56 433 TYR A CA 1
ATOM 3293 C C . TYR A 1 433 ? -25.796 -10.080 17.261 1.00 76.56 433 TYR A C 1
ATOM 3295 O O . TYR A 1 433 ? -25.955 -9.174 16.451 1.00 76.56 433 TYR A O 1
ATOM 3303 N N . GLN A 1 434 ? -24.648 -10.768 17.320 1.00 74.38 434 GLN A N 1
ATOM 3304 C CA . GLN A 1 434 ? -23.536 -10.520 16.381 1.00 74.38 434 GLN A CA 1
ATOM 3305 C C . GLN A 1 434 ? -23.823 -11.108 14.988 1.00 74.38 434 GLN A C 1
ATOM 3307 O O . GLN A 1 434 ? -23.223 -10.682 14.006 1.00 74.38 434 GLN A O 1
ATOM 3312 N N . ASN A 1 435 ? -24.778 -12.039 14.905 1.00 83.69 435 ASN A N 1
ATOM 3313 C CA . ASN A 1 435 ? -25.243 -12.672 13.676 1.00 83.69 435 ASN A CA 1
ATOM 3314 C C . ASN A 1 435 ? -26.530 -12.011 13.147 1.00 83.69 435 ASN A C 1
ATOM 3316 O O . ASN A 1 435 ? -27.254 -12.599 12.347 1.00 83.69 435 ASN A O 1
ATOM 3320 N N . VAL A 1 436 ? -26.825 -10.774 13.565 1.00 80.38 436 VAL A N 1
ATOM 3321 C CA . VAL A 1 436 ? -27.963 -9.988 13.074 1.00 80.38 436 VAL A CA 1
ATOM 3322 C C . VAL A 1 436 ? -27.466 -8.682 12.466 1.00 80.38 436 VAL A C 1
ATOM 3324 O O . VAL A 1 436 ? -26.869 -7.848 13.141 1.00 80.38 436 VAL A O 1
ATOM 3327 N N . VAL A 1 437 ? -27.749 -8.480 11.181 1.00 76.81 437 VAL A N 1
ATOM 3328 C CA . VAL A 1 437 ? -27.488 -7.225 10.473 1.00 76.81 437 VAL A CA 1
ATOM 3329 C C . VAL A 1 437 ? -28.704 -6.318 10.597 1.00 76.81 437 VAL A C 1
ATOM 3331 O O . VAL A 1 437 ? -29.830 -6.712 10.286 1.00 76.81 437 VAL A O 1
ATOM 3334 N N . VAL A 1 438 ? -28.469 -5.078 11.018 1.00 70.81 438 VAL A N 1
ATOM 3335 C CA . VAL A 1 438 ? -29.490 -4.031 11.049 1.00 70.81 438 VAL A CA 1
ATOM 3336 C C . VAL A 1 438 ? -29.427 -3.252 9.740 1.00 70.81 438 VAL A C 1
ATOM 3338 O O . VAL A 1 438 ? -28.389 -2.709 9.373 1.00 70.81 438 VAL A O 1
ATOM 3341 N N . THR A 1 439 ? -30.547 -3.193 9.029 1.00 65.50 439 THR A N 1
ATOM 3342 C CA . THR A 1 439 ? -30.733 -2.313 7.868 1.00 65.50 439 THR A CA 1
ATOM 3343 C C . THR A 1 439 ? -31.646 -1.147 8.259 1.00 65.50 439 THR A C 1
ATOM 3345 O O . THR A 1 439 ? -32.330 -1.238 9.281 1.00 65.50 439 THR A O 1
ATOM 3348 N N . PRO A 1 440 ? -31.750 -0.072 7.453 1.00 53.12 440 PRO A N 1
ATOM 3349 C CA . PRO A 1 440 ? -32.643 1.049 7.764 1.00 53.12 440 PRO A CA 1
ATOM 3350 C C . PRO A 1 440 ? -34.117 0.661 7.973 1.00 53.12 440 PRO A C 1
ATOM 3352 O O . PRO A 1 440 ? -34.873 1.434 8.558 1.00 53.12 440 PRO A O 1
ATOM 3355 N N . THR A 1 441 ? -34.546 -0.507 7.479 1.00 62.28 441 THR A N 1
ATOM 3356 C CA . THR A 1 441 ? -35.955 -0.931 7.483 1.00 62.28 441 THR A CA 1
ATOM 3357 C C . THR A 1 441 ? -36.213 -2.335 8.038 1.00 62.28 441 THR A C 1
ATOM 3359 O O . THR A 1 441 ? -37.379 -2.690 8.204 1.00 62.28 441 THR A O 1
ATOM 3362 N N . SER A 1 442 ? -35.183 -3.144 8.312 1.00 74.62 442 SER A N 1
ATOM 3363 C CA . SER A 1 442 ? -35.349 -4.552 8.715 1.00 74.62 442 SER A CA 1
ATOM 3364 C C . SER A 1 442 ? -34.146 -5.130 9.465 1.00 74.62 442 SER A C 1
ATOM 3366 O O . SER A 1 442 ? -33.028 -4.620 9.341 1.00 74.62 442 SER A O 1
ATOM 3368 N N . PHE A 1 443 ? -34.369 -6.230 10.183 1.00 80.06 443 PHE A N 1
ATOM 3369 C CA . PHE A 1 443 ? -33.317 -7.042 10.802 1.00 80.06 443 PHE A CA 1
ATOM 3370 C C . PHE A 1 443 ? -33.105 -8.338 10.017 1.00 80.06 443 PHE A C 1
ATOM 3372 O O . PHE A 1 443 ? -34.061 -9.044 9.706 1.00 80.06 443 PHE A O 1
ATOM 3379 N N . GLN A 1 444 ? -31.855 -8.659 9.688 1.00 82.50 444 GLN A N 1
ATOM 3380 C CA . GLN A 1 444 ? -31.510 -9.796 8.834 1.00 82.50 444 GLN A CA 1
ATOM 3381 C C . GLN A 1 444 ? -30.565 -10.748 9.565 1.00 82.50 444 GLN A C 1
ATOM 3383 O O . GLN A 1 444 ? -29.541 -10.320 10.090 1.00 82.50 444 GLN A O 1
ATOM 3388 N N . LEU A 1 445 ? -30.898 -12.039 9.591 1.00 86.38 445 LEU A N 1
ATOM 3389 C CA . LEU A 1 445 ? -30.039 -13.081 10.156 1.00 86.38 445 LEU A CA 1
ATOM 3390 C C . LEU A 1 445 ? -28.888 -13.394 9.180 1.00 86.38 445 LEU A C 1
ATOM 3392 O O . LEU A 1 445 ? -29.125 -13.580 7.986 1.00 86.38 445 LEU A O 1
ATOM 3396 N N . THR A 1 446 ? -27.653 -13.424 9.674 1.00 81.69 446 THR A N 1
ATOM 3397 C CA . THR A 1 446 ? -26.419 -13.642 8.899 1.00 81.69 446 THR A CA 1
ATOM 3398 C C . THR A 1 446 ? -25.540 -14.709 9.560 1.00 81.69 446 THR A C 1
ATOM 3400 O O . THR A 1 446 ? -25.853 -15.177 10.643 1.00 81.69 446 THR A O 1
ATOM 3403 N N . ASN A 1 447 ? -24.408 -15.050 8.938 1.00 79.00 447 ASN A N 1
ATOM 3404 C CA . ASN A 1 447 ? -23.406 -15.987 9.457 1.00 79.00 447 ASN A CA 1
ATOM 3405 C C . ASN A 1 447 ? -23.921 -17.429 9.661 1.00 79.00 447 ASN A C 1
ATOM 3407 O O . ASN A 1 447 ? -24.000 -17.961 10.762 1.00 79.00 447 ASN A O 1
ATOM 3411 N N . PHE A 1 448 ? -24.161 -18.117 8.546 1.00 87.12 448 PHE A N 1
ATOM 3412 C CA . PHE A 1 448 ? -24.585 -19.521 8.508 1.00 87.12 448 PHE A CA 1
ATOM 3413 C C . PHE A 1 448 ? -23.415 -20.521 8.616 1.00 87.12 448 PHE A C 1
ATOM 3415 O O . PHE A 1 448 ? -23.546 -21.671 8.206 1.00 87.12 448 PHE A O 1
ATOM 3422 N N . ALA A 1 449 ? -22.251 -20.114 9.137 1.00 77.19 449 ALA A N 1
ATOM 3423 C CA . ALA A 1 449 ? -21.056 -20.966 9.187 1.00 77.19 449 ALA A CA 1
ATOM 3424 C C . ALA A 1 449 ? -21.254 -22.236 10.034 1.00 77.19 449 ALA A C 1
ATOM 3426 O O . ALA A 1 449 ? -20.664 -23.276 9.741 1.00 77.19 449 ALA A O 1
ATOM 3427 N N . LEU A 1 450 ? -22.099 -22.148 11.066 1.00 82.50 450 LEU A N 1
ATOM 3428 C CA . LEU A 1 450 ? -22.504 -23.276 11.901 1.00 82.50 450 LEU A CA 1
ATOM 3429 C C . LEU A 1 450 ? -23.846 -23.873 11.475 1.00 82.50 450 LEU A C 1
ATOM 3431 O O . LEU A 1 450 ? -24.263 -24.861 12.069 1.00 82.50 450 LEU A O 1
ATOM 3435 N N . ALA A 1 451 ? -24.509 -23.359 10.441 1.00 89.44 451 ALA A N 1
ATOM 3436 C CA . ALA A 1 451 ? -25.778 -23.915 9.996 1.00 89.44 451 ALA A CA 1
ATOM 3437 C C . ALA A 1 451 ? -25.596 -25.315 9.390 1.00 89.44 451 ALA A C 1
ATOM 3439 O O . ALA A 1 451 ? -24.535 -25.663 8.870 1.00 89.44 451 ALA A O 1
ATOM 3440 N N . THR A 1 452 ? -26.632 -26.147 9.462 1.00 89.38 452 THR A N 1
ATOM 3441 C CA . THR A 1 452 ? -26.638 -27.472 8.827 1.00 89.38 452 THR A CA 1
ATOM 3442 C C . THR A 1 452 ? -28.027 -27.829 8.335 1.00 89.38 452 THR A C 1
ATOM 3444 O O . THR A 1 452 ? -29.026 -27.285 8.808 1.00 89.38 452 THR A O 1
ATOM 3447 N N . ALA A 1 453 ? -28.088 -28.788 7.416 1.00 88.62 453 ALA A N 1
ATOM 3448 C CA . ALA A 1 453 ? -29.331 -29.477 7.127 1.00 88.62 453 ALA A CA 1
ATOM 3449 C C . ALA A 1 453 ? -29.774 -30.297 8.354 1.00 88.62 453 ALA A C 1
ATOM 3451 O O . ALA A 1 453 ? -28.933 -30.924 9.007 1.00 88.62 453 ALA A O 1
ATOM 3452 N N . PHE A 1 454 ? -31.072 -30.304 8.653 1.00 85.25 454 PHE A N 1
ATOM 3453 C CA . PHE A 1 454 ? -31.681 -31.165 9.666 1.00 85.25 454 PHE A CA 1
ATOM 3454 C C . PHE A 1 454 ? -32.841 -31.971 9.070 1.00 85.25 454 PHE A C 1
ATOM 3456 O O . PHE A 1 454 ? -33.522 -31.527 8.146 1.00 85.25 454 PHE A O 1
ATOM 3463 N N . ASN A 1 455 ? -33.068 -33.165 9.616 1.00 82.06 455 ASN A N 1
ATOM 3464 C CA . ASN A 1 455 ? -34.182 -34.042 9.268 1.00 82.06 455 ASN A CA 1
ATOM 3465 C C . ASN A 1 455 ? -34.946 -34.383 10.559 1.00 82.06 455 ASN A C 1
ATOM 3467 O O . ASN A 1 455 ? -34.319 -34.892 11.488 1.00 82.06 455 ASN A O 1
ATOM 3471 N N . PRO A 1 456 ? -36.275 -34.169 10.639 1.00 79.06 456 PRO A N 1
ATOM 3472 C CA . PRO A 1 456 ? -37.070 -34.497 11.830 1.00 79.06 456 PRO A CA 1
ATOM 3473 C C . PRO A 1 456 ? -36.953 -35.958 12.307 1.00 79.06 456 PRO A C 1
ATOM 3475 O O . PRO A 1 456 ? -37.139 -36.254 13.492 1.00 79.06 456 PRO A O 1
ATOM 3478 N N . SER A 1 457 ? -36.631 -36.872 11.386 1.00 79.12 457 SER A N 1
ATOM 3479 C CA . SER A 1 457 ? -36.470 -38.308 11.656 1.00 79.12 457 SER A CA 1
ATOM 3480 C C . SER A 1 457 ? -35.091 -38.671 12.216 1.00 79.12 457 SER A C 1
ATOM 3482 O O . SER A 1 457 ? -34.907 -39.775 12.723 1.00 79.12 457 SER A O 1
ATOM 3484 N N . GLU A 1 458 ? -34.124 -37.757 12.139 1.00 77.62 458 GLU A N 1
ATOM 3485 C CA . GLU A 1 458 ? -32.751 -37.950 12.601 1.00 77.62 458 GLU A CA 1
ATOM 3486 C C . GLU A 1 458 ? -32.451 -37.024 13.788 1.00 77.62 458 GLU A C 1
ATOM 3488 O O . GLU A 1 458 ? -33.257 -36.169 14.170 1.00 77.62 458 GLU A O 1
ATOM 3493 N N . ARG A 1 459 ? -31.315 -37.245 14.453 1.00 84.94 459 ARG A N 1
ATOM 3494 C CA . ARG A 1 459 ? -30.866 -36.408 15.570 1.00 84.94 459 ARG A CA 1
ATOM 3495 C C . ARG A 1 459 ? -29.457 -35.908 15.304 1.00 84.94 459 ARG A C 1
ATOM 3497 O O . ARG A 1 459 ? -28.567 -36.688 14.972 1.00 84.94 459 ARG A O 1
ATOM 3504 N N . LEU A 1 460 ? -29.261 -34.613 15.493 1.00 84.69 460 LEU A N 1
ATOM 3505 C CA . LEU A 1 460 ? -27.967 -33.955 15.493 1.00 84.69 460 LEU A CA 1
ATOM 3506 C C . LEU A 1 460 ? -27.283 -34.195 16.842 1.00 84.69 460 LEU A C 1
ATOM 3508 O O . LEU A 1 460 ? -27.918 -34.141 17.891 1.00 84.69 460 LEU A O 1
ATOM 3512 N N . THR A 1 461 ? -25.981 -34.473 16.813 1.00 81.44 461 THR A N 1
ATOM 3513 C CA . THR A 1 461 ? -25.182 -34.815 18.007 1.00 81.44 461 THR A CA 1
ATOM 3514 C C . THR A 1 461 ? -24.041 -33.837 18.275 1.00 81.44 461 THR A C 1
ATOM 3516 O O . THR A 1 461 ? -23.437 -33.871 19.343 1.00 81.44 461 THR A O 1
ATOM 3519 N N . LEU A 1 462 ? -23.730 -32.957 17.318 1.00 77.31 462 LEU A N 1
ATOM 3520 C CA . LEU A 1 462 ? -22.635 -31.999 17.432 1.00 77.31 462 LEU A CA 1
ATOM 3521 C C . LEU A 1 462 ? -23.058 -30.796 18.286 1.00 77.31 462 LEU A C 1
ATOM 3523 O O . LEU A 1 462 ? -23.955 -30.047 17.893 1.00 77.31 462 LEU A O 1
ATOM 3527 N N . ALA A 1 463 ? -22.380 -30.587 19.414 1.00 73.75 463 ALA A N 1
ATOM 3528 C CA . ALA A 1 463 ? -22.491 -29.358 20.194 1.00 73.75 463 ALA A CA 1
ATOM 3529 C C . ALA A 1 463 ? -21.735 -28.219 19.485 1.00 73.75 463 ALA A C 1
ATOM 3531 O O . ALA A 1 463 ? -20.549 -28.347 19.178 1.00 73.75 463 ALA A O 1
ATOM 3532 N N . CYS A 1 464 ? -22.430 -27.124 19.187 1.00 70.19 464 CYS A N 1
ATOM 3533 C CA . CYS A 1 464 ? -21.893 -25.929 18.534 1.00 70.19 464 CYS A CA 1
ATOM 3534 C C . CYS A 1 464 ? -22.748 -24.707 18.911 1.00 70.19 464 CYS A C 1
ATOM 3536 O O . CYS A 1 464 ? -23.864 -24.881 19.396 1.00 70.19 464 CYS A O 1
ATOM 3538 N N . GLY A 1 465 ? -22.207 -23.503 18.718 1.00 66.81 465 GLY A N 1
ATOM 3539 C CA . GLY A 1 465 ? -22.857 -22.237 19.070 1.00 66.81 465 GLY A CA 1
ATOM 3540 C C . GLY A 1 465 ? -22.116 -21.463 20.164 1.00 66.81 465 GLY A C 1
ATOM 3541 O O . GLY A 1 465 ? -21.210 -21.978 20.826 1.00 66.81 465 GLY A O 1
ATOM 3542 N N . THR A 1 466 ? -22.480 -20.195 20.329 1.00 70.94 466 THR A N 1
ATOM 3543 C CA . THR A 1 466 ? -21.873 -19.288 21.312 1.00 70.94 466 THR A CA 1
ATOM 3544 C C . THR A 1 466 ? -22.411 -19.549 22.727 1.00 70.94 466 THR A C 1
ATOM 3546 O O . THR A 1 466 ? -23.610 -19.438 22.956 1.00 70.94 466 THR A O 1
ATOM 3549 N N . GLY A 1 467 ? -21.528 -19.842 23.696 1.00 69.88 467 GLY A N 1
ATOM 3550 C CA . GLY A 1 467 ? -21.870 -20.395 25.024 1.00 69.88 467 GLY A CA 1
ATOM 3551 C C . GLY A 1 467 ? -23.070 -19.767 25.753 1.00 69.88 467 GLY A C 1
ATOM 3552 O O . GLY A 1 467 ? -23.958 -20.490 26.193 1.00 69.88 467 GLY A O 1
ATOM 3553 N N . TYR A 1 468 ? -23.157 -18.435 25.813 1.00 71.50 468 TYR A N 1
ATOM 3554 C CA . TYR A 1 468 ? -24.256 -17.713 26.481 1.00 71.50 468 TYR A CA 1
ATOM 3555 C C . TYR A 1 468 ? -25.636 -17.879 25.816 1.00 71.50 468 TYR A C 1
ATOM 3557 O O . TYR A 1 468 ? -26.659 -17.602 26.438 1.00 71.50 468 TYR A O 1
ATOM 3565 N N . PHE A 1 469 ? -25.669 -18.312 24.557 1.00 79.38 469 PHE A N 1
ATOM 3566 C CA . PHE A 1 469 ? -26.871 -18.505 23.742 1.00 79.38 469 PHE A CA 1
ATOM 3567 C C . PHE A 1 469 ? -27.210 -19.986 23.545 1.00 79.38 469 PHE A C 1
ATOM 3569 O O . PHE A 1 469 ? -28.181 -20.304 22.861 1.00 79.38 469 PHE A O 1
ATOM 3576 N N . SER A 1 470 ? -26.427 -20.895 24.132 1.00 83.75 470 SER A N 1
ATOM 3577 C CA . SER A 1 470 ? -26.592 -22.335 23.958 1.00 83.75 470 SER A CA 1
ATOM 3578 C C . SER A 1 470 ? -27.799 -22.870 24.728 1.00 83.75 470 SER A C 1
ATOM 3580 O O . SER A 1 470 ? -27.998 -22.562 25.904 1.00 83.75 470 SER A O 1
ATOM 3582 N N . ALA A 1 471 ? -28.588 -23.713 24.061 1.00 84.94 471 ALA A N 1
ATOM 3583 C CA . ALA A 1 471 ? -29.726 -24.399 24.660 1.00 84.94 471 ALA A CA 1
ATOM 3584 C C . ALA A 1 471 ? -29.282 -25.488 25.668 1.00 84.94 471 ALA A C 1
ATOM 3586 O O . ALA A 1 471 ? -28.196 -26.063 25.508 1.00 84.94 471 ALA A O 1
ATOM 3587 N N . PRO A 1 472 ? -30.101 -25.821 26.686 1.00 84.38 472 PRO A N 1
ATOM 3588 C CA . PRO A 1 472 ? -29.768 -26.819 27.710 1.00 84.38 472 PRO A CA 1
ATOM 3589 C C . PRO A 1 472 ? -29.340 -28.183 27.146 1.00 84.38 472 PRO A C 1
ATOM 3591 O O . PRO A 1 472 ? -28.428 -28.823 27.666 1.00 84.38 472 PRO A O 1
ATOM 3594 N N . GLU A 1 473 ? -29.971 -28.630 26.063 1.00 81.88 473 GLU A N 1
ATOM 3595 C CA . GLU A 1 473 ? -29.668 -29.878 25.364 1.00 81.88 473 GLU A CA 1
ATOM 3596 C C . GLU A 1 473 ? -28.260 -29.897 24.749 1.00 81.88 473 GLU A C 1
ATOM 3598 O O . GLU A 1 473 ? -27.605 -30.940 24.791 1.00 81.88 473 GLU A O 1
ATOM 3603 N N . LEU A 1 474 ? -27.750 -28.753 24.273 1.00 83.56 474 LEU A N 1
ATOM 3604 C CA . LEU A 1 474 ? -26.376 -28.623 23.776 1.00 83.56 474 LEU A CA 1
ATOM 3605 C C . LEU A 1 474 ? -25.367 -28.710 24.925 1.00 83.56 474 LEU A C 1
ATOM 3607 O O . LEU A 1 474 ? -24.358 -29.403 24.804 1.00 83.56 474 LEU A O 1
ATOM 3611 N N . LEU A 1 475 ? -25.666 -28.064 26.058 1.00 82.75 475 LEU A N 1
ATOM 3612 C CA . LEU A 1 475 ? -24.819 -28.091 27.258 1.00 82.75 475 LEU A CA 1
ATOM 3613 C C . LEU A 1 475 ? -24.754 -29.486 27.896 1.00 82.75 475 LEU A C 1
ATOM 3615 O O . LEU A 1 475 ? -23.742 -29.863 28.480 1.00 82.75 475 LEU A O 1
ATOM 3619 N N . GLN A 1 476 ? -25.824 -30.273 27.763 1.00 82.50 476 GLN A N 1
ATOM 3620 C CA . GLN A 1 476 ? -25.885 -31.666 28.216 1.00 82.50 476 GLN A CA 1
ATOM 3621 C C . GLN A 1 476 ? -25.343 -32.667 27.185 1.00 82.50 476 GLN A C 1
ATOM 3623 O O . GLN A 1 476 ? -25.393 -33.870 27.445 1.00 82.50 476 GLN A O 1
ATOM 3628 N N . ALA A 1 477 ? -24.873 -32.198 26.021 1.00 82.88 477 ALA A N 1
ATOM 3629 C CA . ALA A 1 477 ? -24.468 -33.029 24.886 1.00 82.88 477 ALA A CA 1
ATOM 3630 C C . ALA A 1 477 ? -25.535 -34.071 24.482 1.00 82.88 477 ALA A C 1
ATOM 3632 O O . ALA A 1 477 ? -25.219 -35.196 24.085 1.00 82.88 477 ALA A O 1
ATOM 3633 N N . LYS A 1 478 ? -26.819 -33.712 24.608 1.00 83.88 478 LYS A N 1
ATOM 3634 C CA . LYS A 1 478 ? -27.940 -34.571 24.217 1.00 83.88 478 LYS A CA 1
ATOM 3635 C C . LYS A 1 478 ? -28.207 -34.442 22.717 1.00 83.88 478 LYS A C 1
ATOM 3637 O O . LYS A 1 478 ? -28.148 -33.332 22.193 1.00 83.88 478 LYS A O 1
ATOM 3642 N N . PRO A 1 479 ? -28.556 -35.538 22.023 1.00 84.88 479 PRO A N 1
ATOM 3643 C CA . PRO A 1 479 ? -29.001 -35.450 20.641 1.00 84.88 479 PRO A CA 1
ATOM 3644 C C . PRO A 1 479 ? -30.283 -34.612 20.520 1.00 84.88 479 PRO A C 1
ATOM 3646 O O . PRO A 1 479 ? -31.215 -34.797 21.305 1.00 84.88 479 PRO A O 1
ATOM 3649 N N . TYR A 1 480 ? -30.343 -33.738 19.519 1.00 84.88 480 TYR A N 1
ATOM 3650 C CA . TYR A 1 480 ? -31.424 -32.769 19.291 1.00 84.88 480 TYR A CA 1
ATOM 3651 C C . TYR A 1 480 ? -31.896 -32.813 17.827 1.00 84.88 480 TYR A C 1
ATOM 3653 O O . TYR A 1 480 ? -31.262 -33.452 16.990 1.00 84.88 480 TYR A O 1
ATOM 3661 N N . ILE A 1 481 ? -33.038 -32.211 17.500 1.00 83.75 481 ILE A N 1
ATOM 3662 C CA . ILE A 1 481 ? -33.601 -32.186 16.140 1.00 83.75 481 ILE A CA 1
ATOM 3663 C C . ILE A 1 481 ? -33.011 -31.017 15.350 1.00 83.75 481 ILE A C 1
ATOM 3665 O O . ILE A 1 481 ? -32.534 -31.212 14.234 1.00 83.75 481 ILE A O 1
ATOM 3669 N N . GLY A 1 482 ? -32.990 -29.819 15.933 1.00 87.12 482 GLY A N 1
ATOM 3670 C CA . GLY A 1 482 ? -32.349 -28.639 15.357 1.00 87.12 482 GLY A CA 1
ATOM 3671 C C . GLY A 1 482 ? -33.087 -27.348 15.702 1.00 87.12 482 GLY A C 1
ATOM 3672 O O . GLY A 1 482 ? -32.559 -26.568 16.492 1.00 87.12 482 GLY A O 1
ATOM 3673 N N . PRO A 1 483 ? -34.269 -27.092 15.110 1.00 90.50 483 PRO A N 1
ATOM 3674 C CA . PRO A 1 483 ? -34.977 -25.814 15.210 1.00 90.50 483 PRO A CA 1
ATOM 3675 C C . PRO A 1 483 ? -35.138 -25.259 16.628 1.00 90.50 483 PRO A C 1
ATOM 3677 O O . PRO A 1 483 ? -35.031 -24.052 16.826 1.00 90.50 483 PRO A O 1
ATOM 3680 N N . GLU A 1 484 ? -35.355 -26.122 17.617 1.00 83.25 484 GLU A N 1
ATOM 3681 C CA . GLU A 1 484 ? -35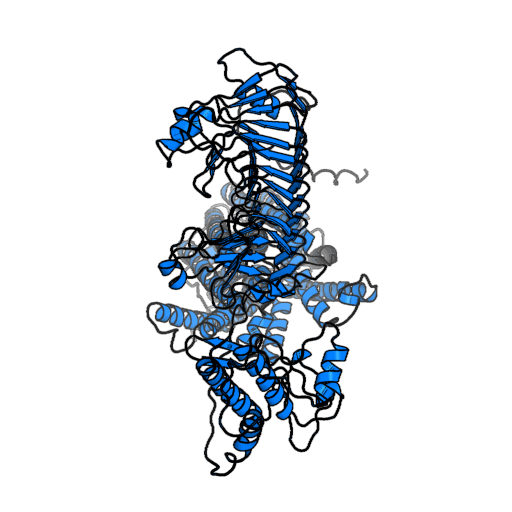.555 -25.762 19.019 1.00 83.25 484 GLU A CA 1
ATOM 3682 C C . GLU A 1 484 ? -34.404 -24.927 19.610 1.00 83.25 484 GLU A C 1
ATOM 3684 O O . GLU A 1 484 ? -34.657 -23.991 20.375 1.00 83.25 484 GLU A O 1
ATOM 3689 N N . ILE A 1 485 ? -33.158 -25.169 19.180 1.00 88.19 485 ILE A N 1
ATOM 3690 C CA . ILE A 1 485 ? -31.983 -24.452 19.698 1.00 88.19 485 ILE A CA 1
ATOM 3691 C C . ILE A 1 485 ? -31.873 -23.031 19.120 1.00 88.19 485 ILE A C 1
ATOM 3693 O O . ILE A 1 485 ? -31.393 -22.122 19.797 1.00 88.19 485 ILE A O 1
ATOM 3697 N N . ASP A 1 486 ? -32.368 -22.807 17.896 1.00 90.38 486 ASP A N 1
ATOM 3698 C CA . ASP A 1 486 ? -32.418 -21.476 17.274 1.00 90.38 486 ASP A CA 1
ATOM 3699 C C . ASP A 1 486 ? -33.447 -20.586 17.975 1.00 90.38 486 ASP A C 1
ATOM 3701 O O . ASP A 1 486 ? -33.223 -19.390 18.184 1.00 90.38 486 ASP A O 1
ATOM 3705 N N . VAL A 1 487 ? -34.580 -21.180 18.365 1.00 87.44 487 VAL A N 1
ATOM 3706 C CA . VAL A 1 487 ? -35.634 -20.474 19.101 1.00 87.44 487 VAL A CA 1
ATOM 3707 C C . VAL A 1 487 ? -35.150 -20.108 20.509 1.00 87.44 487 VAL A C 1
ATOM 3709 O O . VAL A 1 487 ? -35.452 -19.015 20.993 1.00 87.44 487 VAL A O 1
ATOM 3712 N N . TRP A 1 488 ? -34.344 -20.966 21.145 1.00 88.19 488 TRP A N 1
ATOM 3713 C CA . TRP A 1 488 ? -33.676 -20.641 22.407 1.00 88.19 488 TRP A CA 1
ATOM 3714 C C . TRP A 1 488 ? -32.725 -19.444 22.265 1.00 88.19 488 TRP A C 1
ATOM 3716 O O . TRP A 1 488 ? -32.862 -18.464 23.003 1.00 88.19 488 TRP A O 1
ATOM 3726 N N . GLY A 1 489 ? -31.815 -19.477 21.283 1.00 84.94 489 GLY A N 1
ATOM 3727 C CA . GLY A 1 489 ? -30.868 -18.384 21.028 1.00 84.94 489 GLY A CA 1
ATOM 3728 C C . GLY A 1 489 ? -31.565 -17.044 20.754 1.00 84.94 489 GLY A C 1
ATOM 3729 O O . GLY A 1 489 ? -31.194 -16.010 21.319 1.00 84.94 489 GLY A O 1
ATOM 3730 N N . LEU A 1 490 ? -32.662 -17.064 19.986 1.00 88.44 490 LEU A N 1
ATOM 3731 C CA . LEU A 1 490 ? -33.515 -15.890 19.776 1.00 88.44 490 LEU A CA 1
ATOM 3732 C C . LEU A 1 490 ? -34.104 -15.354 21.095 1.00 88.44 490 LEU A C 1
ATOM 3734 O O . LEU A 1 490 ? -34.140 -14.140 21.307 1.00 88.44 490 LEU A O 1
ATOM 3738 N N . GLY A 1 491 ? -34.547 -16.236 21.995 1.00 81.38 491 GLY A N 1
ATOM 3739 C CA . GLY A 1 491 ? -35.090 -15.863 23.303 1.00 81.38 491 GLY A CA 1
ATOM 3740 C C . GLY A 1 491 ? -34.073 -15.141 24.192 1.00 81.38 491 GLY A C 1
ATOM 3741 O O . GLY A 1 491 ? -34.383 -14.087 24.754 1.00 81.38 491 GLY A O 1
ATOM 3742 N N . VAL A 1 492 ? -32.843 -15.657 24.262 1.00 80.69 492 VAL A N 1
ATOM 3743 C CA . VAL A 1 492 ? -31.730 -15.022 24.993 1.00 80.69 492 VAL A CA 1
ATOM 3744 C C . VAL A 1 492 ? -31.414 -13.643 24.409 1.00 80.69 492 VAL A C 1
ATOM 3746 O O . VAL A 1 492 ? -31.260 -12.663 25.139 1.00 80.69 492 VAL A O 1
ATOM 3749 N N . MET A 1 493 ? -31.385 -13.532 23.082 1.00 83.12 493 MET A N 1
ATOM 3750 C CA . MET A 1 493 ? -31.098 -12.273 22.401 1.00 83.12 493 MET A CA 1
ATOM 3751 C C . MET A 1 493 ? -32.176 -11.205 22.643 1.00 83.12 493 MET A C 1
ATOM 3753 O O . MET A 1 493 ? -31.847 -10.042 22.880 1.00 83.12 493 MET A O 1
ATOM 3757 N N . LEU A 1 494 ? -33.459 -11.581 22.636 1.00 78.69 494 LEU A N 1
ATOM 3758 C CA . LEU A 1 494 ? -34.557 -10.659 22.950 1.00 78.69 494 LEU A CA 1
ATOM 3759 C C . LEU A 1 494 ? -34.534 -10.206 24.412 1.00 78.69 494 LEU A C 1
ATOM 3761 O O . LEU A 1 494 ? -34.839 -9.045 24.692 1.00 78.69 494 LEU A O 1
ATOM 3765 N N . TYR A 1 495 ? -34.135 -11.086 25.333 1.00 73.88 495 TYR A N 1
ATOM 3766 C CA . TYR A 1 495 ? -33.932 -10.714 26.730 1.00 73.88 495 TYR A CA 1
ATOM 3767 C C . TYR A 1 495 ? -32.860 -9.627 26.856 1.00 73.88 495 TYR A C 1
ATOM 3769 O O . TYR A 1 495 ? -33.124 -8.584 27.453 1.00 73.88 495 TYR A O 1
ATOM 3777 N N . ILE A 1 496 ? -31.694 -9.826 26.233 1.00 72.56 496 ILE A N 1
ATOM 3778 C CA . ILE A 1 496 ? -30.584 -8.860 26.248 1.00 72.56 496 ILE A CA 1
ATOM 3779 C C . ILE A 1 496 ? -31.013 -7.527 25.627 1.00 72.56 496 ILE A C 1
ATOM 3781 O O . ILE A 1 496 ? -30.771 -6.470 26.206 1.00 72.56 496 ILE A O 1
ATOM 3785 N N . ALA A 1 497 ? -31.717 -7.568 24.493 1.00 70.00 497 ALA A N 1
ATOM 3786 C CA . ALA A 1 497 ? -32.178 -6.370 23.798 1.00 70.00 497 ALA A CA 1
ATOM 3787 C C . ALA A 1 497 ? -33.113 -5.493 24.654 1.00 70.00 497 ALA A C 1
ATOM 3789 O O . ALA A 1 497 ? -33.036 -4.267 24.581 1.00 70.00 497 ALA A O 1
ATOM 3790 N N . VAL A 1 498 ? -33.991 -6.099 25.463 1.00 69.75 498 VAL A N 1
ATOM 3791 C CA . VAL A 1 498 ? -34.983 -5.379 26.287 1.00 69.75 498 VAL A CA 1
ATOM 3792 C C . VAL A 1 498 ? -34.445 -5.042 27.680 1.00 69.75 498 VAL A C 1
ATOM 3794 O O . VAL A 1 498 ? -34.721 -3.965 28.214 1.00 69.75 498 VAL A O 1
ATOM 3797 N N . CYS A 1 499 ? -33.679 -5.948 28.286 1.00 63.66 499 CYS A N 1
ATOM 3798 C CA . CYS A 1 499 ? -33.217 -5.818 29.668 1.00 63.66 499 CYS A CA 1
ATOM 3799 C C . CYS A 1 499 ? -31.849 -5.131 29.777 1.00 63.66 499 CYS A C 1
ATOM 3801 O O . CYS A 1 499 ? -31.526 -4.611 30.845 1.00 63.66 499 CYS A O 1
ATOM 3803 N N . GLY A 1 500 ? -31.067 -5.097 28.692 1.00 57.19 500 GLY A N 1
ATOM 3804 C CA . GLY A 1 500 ? -29.719 -4.516 28.637 1.00 57.19 500 GLY A CA 1
ATOM 3805 C C . GLY A 1 500 ? -28.633 -5.353 29.315 1.00 57.19 500 GLY A C 1
ATOM 3806 O O . GLY A 1 500 ? -27.476 -4.958 29.287 1.00 57.19 500 GLY A O 1
ATOM 3807 N N . ASN A 1 501 ? -29.003 -6.500 29.889 1.00 61.78 501 ASN A N 1
ATOM 3808 C CA . ASN A 1 501 ? -28.129 -7.435 30.592 1.00 61.78 501 ASN A CA 1
ATOM 3809 C C . ASN A 1 501 ? -28.413 -8.866 30.103 1.00 61.78 501 ASN A C 1
ATOM 3811 O O . ASN A 1 501 ? -29.498 -9.139 29.578 1.00 61.78 501 ASN A O 1
ATOM 3815 N N . VAL A 1 502 ? -27.470 -9.786 30.314 1.00 69.75 502 VAL A N 1
ATOM 3816 C CA . VAL A 1 502 ? -27.663 -11.221 30.047 1.00 69.75 502 VAL A CA 1
ATOM 3817 C C . VAL A 1 502 ? -28.669 -11.855 31.026 1.00 69.75 502 VAL A C 1
ATOM 3819 O O . VAL A 1 502 ? -28.874 -11.317 32.117 1.00 69.75 502 VAL A O 1
ATOM 3822 N N . PRO A 1 503 ? -29.352 -12.959 30.654 1.00 67.00 503 PRO A N 1
ATOM 3823 C CA . PRO A 1 503 ? -30.363 -13.572 31.518 1.00 67.00 503 PRO A CA 1
ATOM 3824 C C . PRO A 1 503 ? -29.771 -14.301 32.729 1.00 67.00 503 PRO A C 1
ATOM 3826 O O . PRO A 1 503 ? -30.361 -14.265 33.805 1.00 67.00 503 PRO A O 1
ATOM 3829 N N . TRP A 1 504 ? -28.596 -14.903 32.571 1.00 78.69 504 TRP A N 1
ATOM 3830 C CA . TRP A 1 504 ? -27.822 -15.524 33.645 1.00 78.69 504 TRP A CA 1
ATOM 3831 C C . TRP A 1 504 ? -26.436 -14.885 33.640 1.00 78.69 504 TRP A C 1
ATOM 3833 O O . TRP A 1 504 ? -25.814 -14.805 32.580 1.00 78.69 504 TRP A O 1
ATOM 3843 N N . ASP A 1 505 ? -26.003 -14.383 34.794 1.00 64.38 505 ASP A N 1
ATOM 3844 C CA . ASP A 1 505 ? -24.787 -13.584 34.960 1.00 64.38 505 ASP A CA 1
ATOM 3845 C C . ASP A 1 505 ? -23.977 -14.160 36.123 1.00 64.38 505 ASP A C 1
ATOM 3847 O O . ASP A 1 505 ? -24.491 -14.271 37.238 1.00 64.38 505 ASP A O 1
ATOM 3851 N N . ASP A 1 506 ? -22.753 -14.595 35.839 1.00 68.25 506 ASP A N 1
ATOM 3852 C CA . ASP A 1 506 ? -21.812 -15.152 36.811 1.00 68.25 506 ASP A CA 1
ATOM 3853 C C . ASP A 1 506 ? -20.381 -15.017 36.263 1.00 68.25 506 ASP A C 1
ATOM 3855 O O . ASP A 1 506 ? -20.169 -14.972 35.050 1.00 68.25 506 ASP A O 1
ATOM 3859 N N . GLU A 1 507 ? -19.383 -14.965 37.141 1.00 51.12 507 GLU A N 1
ATOM 3860 C CA . GLU A 1 507 ? -17.975 -14.845 36.740 1.00 51.12 507 GLU A CA 1
ATOM 3861 C C . GLU A 1 507 ? -17.415 -16.169 36.187 1.00 51.12 507 GLU A C 1
ATOM 3863 O O . GLU A 1 507 ? -16.405 -16.174 35.478 1.00 51.12 507 GLU A O 1
ATOM 3868 N N . VAL A 1 508 ? -18.074 -17.297 36.486 1.00 65.31 508 VAL A N 1
ATOM 3869 C CA . VAL A 1 508 ? -17.647 -18.647 36.096 1.00 65.31 508 VAL A CA 1
ATOM 3870 C C . VAL A 1 508 ? -18.654 -19.268 35.126 1.00 65.31 508 VAL A C 1
ATOM 3872 O O . VAL A 1 508 ? -19.814 -19.503 35.468 1.00 65.31 508 VAL A O 1
ATOM 3875 N N . ILE A 1 509 ? -18.209 -19.594 33.907 1.00 70.62 509 ILE A N 1
ATOM 3876 C CA . ILE A 1 509 ? -19.090 -20.090 32.834 1.00 70.62 509 ILE A CA 1
ATOM 3877 C C . ILE A 1 509 ? -19.769 -21.422 33.190 1.00 70.62 509 ILE A C 1
ATOM 3879 O O . ILE A 1 509 ? -20.905 -21.669 32.786 1.00 70.62 509 ILE A O 1
ATOM 3883 N N . GLU A 1 510 ? -19.121 -22.268 33.996 1.00 77.88 510 GLU A N 1
ATOM 3884 C CA . GLU A 1 510 ? -19.717 -23.496 34.523 1.00 77.88 510 GLU A CA 1
ATOM 3885 C C . GLU A 1 510 ? -20.915 -23.225 35.441 1.00 77.88 510 GLU A C 1
ATOM 3887 O O . GLU A 1 510 ? -21.873 -24.002 35.428 1.00 77.88 510 GLU A O 1
ATOM 3892 N N . GLU A 1 511 ? -20.906 -22.126 36.201 1.00 77.75 511 GLU A N 1
ATOM 3893 C CA . GLU A 1 511 ? -22.037 -21.752 37.053 1.00 77.75 511 GLU A CA 1
ATOM 3894 C C . GLU A 1 511 ? -23.184 -21.187 36.213 1.00 77.75 511 GLU A C 1
ATOM 3896 O O . GLU A 1 511 ? -24.339 -21.540 36.448 1.00 77.75 511 GLU A O 1
ATOM 3901 N N . ILE A 1 512 ? -22.884 -20.438 35.147 1.00 74.44 512 ILE A N 1
ATOM 3902 C CA . ILE A 1 512 ? -23.884 -20.032 34.146 1.00 74.44 512 ILE A CA 1
ATOM 3903 C C . ILE A 1 512 ? -24.541 -21.266 33.517 1.00 74.44 512 ILE A C 1
ATOM 3905 O O . ILE A 1 512 ? -25.769 -21.354 33.451 1.00 74.44 512 ILE A O 1
ATOM 3909 N N . HIS A 1 513 ? -23.749 -22.266 33.116 1.00 81.81 513 HIS A N 1
ATOM 3910 C CA . HIS A 1 513 ? -24.288 -23.535 32.630 1.00 81.81 513 HIS A CA 1
ATOM 3911 C C . HIS A 1 513 ? -25.153 -24.214 33.698 1.00 81.81 513 HIS A C 1
ATOM 3913 O O . HIS A 1 513 ? -26.250 -24.673 33.389 1.00 81.81 513 HIS A O 1
ATOM 3919 N N . ARG A 1 514 ? -24.722 -24.241 34.966 1.00 81.06 514 ARG A N 1
ATOM 3920 C CA . ARG A 1 514 ? -25.510 -24.814 36.068 1.00 81.06 514 ARG A CA 1
ATOM 3921 C C . ARG A 1 514 ? -26.850 -24.099 36.246 1.00 81.06 514 ARG A C 1
ATOM 3923 O O . ARG A 1 514 ? -27.866 -24.767 36.434 1.00 81.06 514 ARG A O 1
ATOM 3930 N N . GLN A 1 515 ? -26.874 -22.773 36.136 1.00 77.38 515 GLN A N 1
ATOM 3931 C CA . GLN A 1 515 ? -28.091 -21.966 36.198 1.00 77.38 515 GLN A CA 1
ATOM 3932 C C . GLN A 1 515 ? -29.030 -22.267 35.021 1.00 77.38 515 GLN A C 1
ATOM 3934 O O . GLN A 1 515 ? -30.211 -22.535 35.255 1.00 77.38 515 GLN A O 1
ATOM 3939 N N . ILE A 1 516 ? -28.513 -22.344 33.788 1.00 81.12 516 ILE A N 1
ATOM 3940 C CA . ILE A 1 516 ? -29.289 -22.740 32.598 1.00 81.12 516 ILE A CA 1
ATOM 3941 C C . ILE A 1 516 ? -29.892 -24.143 32.786 1.00 81.12 516 ILE A C 1
ATOM 3943 O O . ILE A 1 516 ? -31.082 -24.358 32.554 1.00 81.12 516 ILE A O 1
ATOM 3947 N N . LEU A 1 517 ? -29.091 -25.096 33.272 1.00 82.06 517 LEU A N 1
ATOM 3948 C CA . LEU A 1 517 ? -29.507 -26.485 33.487 1.00 82.06 517 LEU A CA 1
ATOM 3949 C C . LEU A 1 517 ? -30.447 -26.672 34.687 1.00 82.06 517 LEU A C 1
ATOM 3951 O O . LEU A 1 517 ? -31.171 -27.666 34.736 1.00 82.06 517 LEU A O 1
ATOM 3955 N N . SER A 1 518 ? -30.472 -25.729 35.634 1.00 79.94 518 SER A N 1
ATOM 3956 C CA . SER A 1 518 ? -31.390 -25.753 36.781 1.00 79.94 518 SER A CA 1
ATOM 3957 C C . SER A 1 518 ? -32.851 -25.494 36.393 1.00 79.94 518 SER A C 1
ATOM 3959 O O . SER A 1 518 ? -33.757 -25.774 37.179 1.00 79.94 518 SER A O 1
ATOM 3961 N N . GLY A 1 519 ? -33.088 -24.943 35.196 1.00 66.62 519 GLY A N 1
ATOM 3962 C CA . GLY A 1 519 ? -34.418 -24.560 34.722 1.00 66.62 519 GLY A CA 1
ATOM 3963 C C . GLY A 1 519 ? -35.008 -23.334 35.428 1.00 66.62 519 GLY A C 1
ATOM 3964 O O . GLY A 1 519 ? -36.189 -23.036 35.238 1.00 66.62 519 GLY A O 1
ATOM 3965 N N . HIS A 1 520 ? -34.223 -22.618 36.242 1.00 69.94 520 HIS A N 1
ATOM 3966 C CA . HIS A 1 520 ? -34.667 -21.385 36.887 1.00 69.94 520 HIS A CA 1
ATOM 3967 C C . HIS A 1 520 ? -34.689 -20.234 35.872 1.00 69.94 520 HIS A C 1
ATOM 3969 O O . HIS A 1 520 ? -33.659 -19.853 35.310 1.00 69.94 520 HIS A O 1
ATOM 3975 N N . LEU A 1 521 ? -35.881 -19.688 35.619 1.00 63.06 521 LEU A N 1
ATOM 3976 C CA . LEU A 1 521 ? -36.050 -18.567 34.698 1.00 63.06 521 LEU A CA 1
ATOM 3977 C C . LEU A 1 521 ? -35.519 -17.260 35.316 1.00 63.06 521 LEU A C 1
ATOM 3979 O O . LEU A 1 521 ? -35.716 -17.029 36.513 1.00 63.06 521 LEU A O 1
ATOM 3983 N N . PRO A 1 522 ? -34.901 -16.382 34.510 1.00 65.31 522 PRO A N 1
ATOM 3984 C CA . PRO A 1 522 ? -34.357 -15.111 34.971 1.00 65.31 522 PRO A CA 1
ATOM 3985 C C . PRO A 1 522 ? -35.465 -14.148 35.411 1.00 65.31 522 PRO A C 1
ATOM 3987 O O . PRO A 1 522 ? -36.565 -14.120 34.849 1.00 65.31 522 PRO A O 1
ATOM 3990 N N . SER A 1 523 ? -35.183 -13.338 36.433 1.00 60.97 523 SER A N 1
ATOM 3991 C CA . SER A 1 523 ? -36.142 -12.343 36.917 1.00 60.97 523 SER A CA 1
ATOM 3992 C C . SER A 1 523 ? -36.263 -11.175 35.932 1.00 60.97 523 SER A C 1
ATOM 3994 O O . SER A 1 523 ? -35.269 -10.546 35.581 1.00 60.97 523 SER A O 1
ATOM 3996 N N . PHE A 1 524 ? -37.486 -10.860 35.495 1.00 62.31 524 PHE A N 1
ATOM 3997 C CA . PHE A 1 524 ? -37.730 -9.705 34.630 1.00 62.31 524 PHE A CA 1
ATOM 3998 C C . PHE A 1 524 ? -37.826 -8.419 35.465 1.00 62.31 524 PHE A C 1
ATOM 4000 O O . PHE A 1 524 ? -38.598 -8.380 36.432 1.00 62.31 524 PHE A O 1
ATOM 4007 N N . PRO A 1 525 ? -37.099 -7.350 35.097 1.00 60.00 525 PRO A N 1
ATOM 4008 C CA . PRO A 1 525 ? -37.191 -6.070 35.788 1.00 60.00 525 PRO A CA 1
ATOM 4009 C C . PRO A 1 525 ? -38.606 -5.477 35.766 1.00 60.00 525 PRO A C 1
ATOM 4011 O O . PRO A 1 525 ? -39.366 -5.664 34.818 1.00 60.00 525 PRO A O 1
ATOM 4014 N N . SER A 1 526 ? -38.953 -4.689 36.787 1.00 52.69 526 SER A N 1
ATOM 4015 C CA . SER A 1 526 ? -40.299 -4.114 36.969 1.00 52.69 526 SER A CA 1
ATOM 4016 C C . SER A 1 526 ? -40.778 -3.202 35.832 1.00 52.69 526 SER A C 1
ATOM 4018 O O . SER A 1 526 ? -41.982 -2.988 35.704 1.00 52.69 526 SER A O 1
ATOM 4020 N N . PHE A 1 527 ? -39.855 -2.672 35.023 1.00 59.41 527 PHE A N 1
ATOM 4021 C CA . PHE A 1 527 ? -40.145 -1.826 33.863 1.00 59.41 527 PHE A CA 1
ATOM 4022 C C . PHE A 1 527 ? -40.557 -2.613 32.609 1.00 59.41 527 PHE A C 1
ATOM 4024 O O . PHE A 1 527 ? -41.022 -1.997 31.652 1.00 59.41 527 PHE A O 1
ATOM 4031 N N . VAL A 1 528 ? -40.389 -3.940 32.599 1.00 58.91 528 VAL A N 1
ATOM 4032 C CA . VAL A 1 528 ? -40.899 -4.808 31.532 1.00 58.91 528 VAL A CA 1
ATOM 4033 C C . VAL A 1 528 ? -42.400 -5.007 31.744 1.00 58.91 528 VAL A C 1
ATOM 4035 O O . VAL A 1 528 ? -42.853 -5.315 32.851 1.00 58.91 528 VAL A O 1
ATOM 4038 N N . SER A 1 529 ? -43.193 -4.795 30.696 1.00 60.94 529 SER A N 1
ATOM 4039 C CA . SER A 1 529 ? -44.648 -4.763 30.781 1.00 60.94 529 SER A CA 1
ATOM 4040 C C . SER A 1 529 ? -45.223 -6.104 31.266 1.00 60.94 529 SER A C 1
ATOM 4042 O O . SER A 1 529 ? -45.073 -7.161 30.651 1.00 60.94 529 SER A O 1
ATOM 4044 N N . LYS A 1 530 ? -45.921 -6.073 32.410 1.00 54.47 530 LYS A N 1
ATOM 4045 C CA . LYS A 1 530 ? -46.649 -7.230 32.951 1.00 54.47 530 LYS A CA 1
ATOM 4046 C C . LYS A 1 530 ? -47.983 -7.362 32.222 1.00 54.47 530 LYS A C 1
ATOM 4048 O O . LYS A 1 530 ? -48.969 -6.741 32.608 1.00 54.47 530 LYS A O 1
ATOM 4053 N N . VAL A 1 531 ? -48.035 -8.153 31.157 1.00 45.38 531 VAL A N 1
ATOM 4054 C CA . VAL A 1 531 ? -49.319 -8.493 30.530 1.00 45.38 531 VAL A CA 1
ATOM 4055 C C . VAL A 1 531 ? -50.057 -9.499 31.422 1.00 45.38 531 VAL A C 1
ATOM 4057 O O . VAL A 1 531 ? -49.462 -10.480 31.864 1.00 45.38 531 VAL A O 1
ATOM 4060 N N . ASN A 1 532 ? -51.337 -9.238 31.713 1.00 37.94 532 ASN A N 1
ATOM 4061 C CA . ASN A 1 532 ? -52.192 -10.058 32.580 1.00 37.94 532 ASN A CA 1
ATOM 4062 C C . ASN A 1 532 ? -52.098 -11.553 32.230 1.00 37.94 532 ASN A C 1
ATOM 4064 O O . ASN A 1 532 ? -52.593 -11.981 31.188 1.00 37.94 532 ASN A O 1
ATOM 4068 N N . GLY A 1 533 ? -51.468 -12.324 33.126 1.00 33.84 533 GLY A N 1
ATOM 4069 C CA . GLY A 1 533 ? -51.327 -13.777 33.018 1.00 33.84 533 GLY A CA 1
ATOM 4070 C C . GLY A 1 533 ? -49.895 -14.327 32.972 1.00 33.84 533 GLY A C 1
ATOM 4071 O O . GLY A 1 533 ? -49.647 -15.218 32.174 1.00 33.84 533 GLY A O 1
ATOM 4072 N N . GLY A 1 534 ? -48.981 -13.864 33.834 1.00 32.78 534 GLY A N 1
ATOM 4073 C CA . GLY A 1 534 ? -47.787 -14.620 34.261 1.00 32.78 534 GLY A CA 1
ATOM 4074 C C . GLY A 1 534 ? -46.773 -15.079 33.184 1.00 32.78 534 GLY A C 1
ATOM 4075 O O . GLY A 1 534 ? -46.929 -14.813 31.994 1.00 32.78 534 GLY A O 1
ATOM 4076 N N . PRO A 1 535 ? -45.685 -15.760 33.592 1.00 35.28 535 PRO A N 1
ATOM 4077 C CA . PRO A 1 535 ? -44.509 -16.060 32.765 1.00 35.28 535 PRO A CA 1
ATOM 4078 C C . PRO A 1 535 ? -44.760 -17.217 31.780 1.00 35.28 535 PRO A C 1
ATOM 4080 O O . PRO A 1 535 ? -44.148 -18.276 31.868 1.00 35.28 535 PRO A O 1
ATOM 4083 N N . ARG A 1 536 ? -45.701 -17.042 30.846 1.00 38.47 536 ARG A N 1
ATOM 4084 C CA . ARG A 1 536 ? -46.014 -18.038 29.804 1.00 38.47 536 ARG A CA 1
ATOM 4085 C C . ARG A 1 536 ? -46.090 -17.485 28.381 1.00 38.47 536 ARG A C 1
ATOM 4087 O O . ARG A 1 536 ? -46.305 -18.267 27.468 1.00 38.47 536 ARG A O 1
ATOM 4094 N N . ARG A 1 537 ? -45.865 -16.187 28.130 1.00 41.66 537 ARG A N 1
ATOM 4095 C CA . ARG A 1 537 ? -45.982 -15.632 26.761 1.00 41.66 537 ARG A CA 1
ATOM 4096 C C . ARG A 1 537 ? -44.740 -15.730 25.872 1.00 41.66 537 ARG A C 1
ATOM 4098 O O . ARG A 1 537 ? -44.919 -15.826 24.667 1.00 41.66 537 ARG A O 1
ATOM 4105 N N . ILE A 1 538 ? -43.524 -15.815 26.417 1.00 41.25 538 ILE A N 1
ATOM 4106 C CA . ILE A 1 538 ? -42.356 -16.201 25.595 1.00 41.25 538 ILE A CA 1
ATOM 4107 C C . ILE A 1 538 ? -42.492 -17.678 25.176 1.00 41.25 538 ILE A C 1
ATOM 4109 O O . ILE A 1 538 ? -42.304 -17.996 24.010 1.00 41.25 538 ILE A O 1
ATOM 4113 N N . ALA A 1 539 ? -42.989 -18.542 26.071 1.00 35.50 539 ALA A N 1
ATOM 4114 C CA . ALA A 1 539 ? -43.364 -19.923 25.747 1.00 35.50 539 ALA A CA 1
ATOM 4115 C C . ALA A 1 539 ? -44.600 -20.036 24.821 1.00 35.50 539 ALA A C 1
ATOM 4117 O O . ALA A 1 539 ? -44.701 -20.986 24.056 1.00 35.50 539 ALA A O 1
ATOM 4118 N N . ALA A 1 540 ? -45.531 -19.073 24.834 1.00 35.16 540 ALA A N 1
ATOM 4119 C CA . ALA A 1 540 ? -46.682 -19.061 23.919 1.00 35.16 540 ALA A CA 1
ATOM 4120 C C . ALA A 1 540 ? -46.288 -18.688 22.479 1.00 35.16 540 ALA A C 1
ATOM 4122 O O . ALA A 1 540 ? -46.828 -19.264 21.541 1.00 35.16 540 ALA A O 1
ATOM 4123 N N . VAL A 1 541 ? -45.296 -17.806 22.296 1.00 40.12 541 VAL A N 1
ATOM 4124 C CA . VAL A 1 541 ? -44.684 -17.556 20.974 1.00 40.12 541 VAL A CA 1
ATOM 4125 C C . VAL A 1 541 ? -43.954 -18.806 20.464 1.00 40.12 541 VAL A C 1
ATOM 4127 O O . VAL A 1 541 ? -43.945 -19.055 19.263 1.00 40.12 541 VAL A O 1
ATOM 4130 N N . MET A 1 542 ? -43.423 -19.636 21.370 1.00 39.00 542 MET A N 1
ATOM 4131 C CA . MET A 1 542 ? -42.866 -20.952 21.029 1.00 39.00 542 MET A CA 1
ATOM 4132 C C . MET A 1 542 ? -43.940 -22.005 20.680 1.00 39.00 542 MET A C 1
ATOM 4134 O O . MET A 1 542 ? -43.610 -22.979 20.018 1.00 39.00 542 MET A O 1
ATOM 4138 N N . GLY A 1 543 ? -45.208 -21.822 21.079 1.00 32.53 543 GLY A N 1
ATOM 4139 C CA . GLY A 1 543 ? -46.302 -22.779 20.831 1.00 32.53 543 GLY A CA 1
ATOM 4140 C C . GLY A 1 543 ? -47.237 -22.435 19.660 1.00 32.53 543 GLY A C 1
ATOM 4141 O O . GLY A 1 543 ? -47.787 -23.332 19.032 1.00 32.53 543 GLY A O 1
ATOM 4142 N N . GLU A 1 544 ? -47.424 -21.158 19.312 1.00 34.56 544 GLU A N 1
ATOM 4143 C CA . GLU A 1 544 ? -48.363 -20.758 18.241 1.00 34.56 544 GLU A CA 1
ATOM 4144 C C . GLU A 1 544 ? -47.817 -20.946 16.808 1.00 34.56 544 GLU A C 1
ATOM 4146 O O . GLU A 1 544 ? -48.563 -20.814 15.836 1.00 34.56 544 GLU A O 1
ATOM 4151 N N . LEU A 1 545 ? -46.541 -21.311 16.644 1.00 36.69 545 LEU A N 1
ATOM 4152 C CA . LEU A 1 545 ? -45.919 -21.528 15.330 1.00 36.69 545 LEU A CA 1
ATOM 4153 C C . LEU A 1 545 ? -46.130 -22.939 14.745 1.00 36.69 545 LEU A C 1
ATOM 4155 O O . LEU A 1 545 ? -45.802 -23.154 13.578 1.00 36.69 545 LEU A O 1
ATOM 4159 N N . GLU A 1 546 ? -46.759 -23.863 15.481 1.00 30.72 546 GLU A N 1
ATOM 4160 C CA . GLU A 1 546 ? -47.157 -25.188 14.965 1.00 30.72 546 GLU A CA 1
ATOM 4161 C C . GLU A 1 546 ? -48.451 -25.154 14.119 1.00 30.72 546 GLU A C 1
ATOM 4163 O O . GLU A 1 546 ? -48.688 -26.046 13.307 1.00 30.72 546 GLU A O 1
ATOM 4168 N N . ALA A 1 547 ? -49.276 -24.103 14.217 1.00 28.48 547 ALA A N 1
ATOM 4169 C CA . ALA A 1 547 ? -50.617 -24.083 13.611 1.00 28.48 547 ALA A CA 1
ATOM 4170 C C . ALA A 1 547 ? -50.695 -23.555 12.160 1.00 28.48 547 ALA A C 1
ATOM 4172 O O . ALA A 1 547 ? -51.775 -23.532 11.571 1.00 28.48 547 ALA A O 1
ATOM 4173 N N . VAL A 1 548 ? -49.581 -23.138 11.545 1.00 35.84 548 VAL A N 1
ATOM 4174 C CA . VAL A 1 548 ? -49.580 -22.562 10.176 1.00 35.84 548 VAL A CA 1
ATOM 4175 C C . VAL A 1 548 ? -49.130 -23.584 9.109 1.00 35.84 548 VAL A C 1
ATOM 4177 O O . VAL A 1 548 ? -48.962 -23.246 7.941 1.00 35.84 548 VAL A O 1
ATOM 4180 N N . SER A 1 549 ? -48.960 -24.859 9.481 1.00 28.06 549 SER A N 1
ATOM 4181 C CA . SER A 1 549 ? -48.389 -25.906 8.616 1.00 28.06 549 SER A CA 1
ATOM 4182 C C . SER A 1 549 ? -49.379 -26.635 7.685 1.00 28.06 549 SER A C 1
ATOM 4184 O O . SER A 1 549 ? -48.942 -27.460 6.885 1.00 28.06 549 SER A O 1
ATOM 4186 N N . GLU A 1 550 ? -50.688 -26.364 7.713 1.00 31.88 550 GLU A N 1
ATOM 4187 C CA . GLU A 1 550 ? -51.654 -27.147 6.917 1.00 31.88 550 GLU A CA 1
ATOM 4188 C C . GLU A 1 550 ? -52.663 -26.295 6.129 1.00 31.88 550 GLU A C 1
ATOM 4190 O O . GLU A 1 550 ? -53.818 -26.132 6.532 1.00 31.88 550 GLU A O 1
ATOM 4195 N N . ARG A 1 551 ? -52.257 -25.810 4.942 1.00 27.09 551 ARG A N 1
ATOM 4196 C CA . ARG A 1 551 ? -53.053 -25.956 3.701 1.00 27.09 551 ARG A CA 1
ATOM 4197 C C . ARG A 1 551 ? -52.363 -25.410 2.439 1.00 27.09 551 ARG A C 1
ATOM 4199 O O . ARG A 1 551 ? -52.107 -24.219 2.323 1.00 27.09 551 ARG A O 1
ATOM 4206 N N . LYS A 1 552 ? -52.290 -26.323 1.460 1.00 25.62 552 LYS A N 1
ATOM 4207 C CA . LYS A 1 552 ? -52.213 -26.183 -0.011 1.00 25.62 552 LYS A CA 1
ATOM 4208 C C . LYS A 1 552 ? -50.846 -25.991 -0.687 1.00 25.62 552 LYS A C 1
ATOM 4210 O O . LYS A 1 552 ? -50.383 -24.899 -0.983 1.00 25.62 552 LYS A O 1
ATOM 4215 N N . THR A 1 553 ? -50.323 -27.171 -1.002 1.00 24.23 553 THR A N 1
ATOM 4216 C CA . THR A 1 553 ? -49.572 -27.644 -2.169 1.00 24.23 553 THR A CA 1
ATOM 4217 C C . THR A 1 553 ? -49.911 -27.047 -3.551 1.00 24.23 553 THR A C 1
ATOM 4219 O O . THR A 1 553 ? -51.080 -26.867 -3.887 1.00 24.23 553 THR A O 1
ATOM 4222 N N . TYR A 1 554 ? -48.831 -26.967 -4.350 1.00 23.58 554 TYR A N 1
ATOM 4223 C CA . TYR A 1 554 ? -48.670 -27.143 -5.811 1.00 23.58 554 TYR A CA 1
ATOM 4224 C C . TYR A 1 554 ? -49.139 -26.045 -6.786 1.00 23.58 554 TYR A C 1
ATOM 4226 O O . TYR A 1 554 ? -50.333 -25.898 -7.018 1.00 23.58 554 TYR A O 1
ATOM 4234 N N . SER A 1 555 ? -48.190 -25.366 -7.453 1.00 22.81 555 SER A N 1
ATOM 4235 C CA . SER A 1 555 ? -47.645 -25.802 -8.760 1.00 22.81 555 SER A CA 1
ATOM 4236 C C . SER A 1 555 ? -46.552 -24.849 -9.291 1.00 22.81 555 SER A C 1
ATOM 4238 O O . SER A 1 555 ? -46.760 -23.639 -9.344 1.00 22.81 555 SER A O 1
ATOM 4240 N N . ASP A 1 556 ? -45.461 -25.471 -9.737 1.00 24.80 556 ASP A N 1
ATOM 4241 C CA . ASP A 1 556 ? -44.504 -25.097 -10.790 1.00 24.80 556 ASP A CA 1
ATOM 4242 C C . ASP A 1 556 ? -43.321 -24.135 -10.537 1.00 24.80 556 ASP A C 1
ATOM 4244 O O . ASP A 1 556 ? -43.423 -22.997 -10.079 1.00 24.80 556 ASP A O 1
ATOM 4248 N N . GLU A 1 557 ? -42.168 -24.710 -10.889 1.00 24.45 557 GLU A N 1
ATOM 4249 C CA . GLU A 1 557 ? -40.774 -24.282 -10.880 1.00 24.45 557 GLU A CA 1
ATOM 4250 C C . GLU A 1 557 ? -40.445 -23.348 -12.064 1.00 24.45 557 GLU A C 1
ATOM 4252 O O . GLU A 1 557 ? -40.972 -23.538 -13.152 1.00 24.45 557 GLU A O 1
ATOM 4257 N N . GLU A 1 558 ? -39.544 -22.370 -11.882 1.00 23.75 558 GLU A N 1
ATOM 4258 C CA . GLU A 1 558 ? -38.185 -22.384 -12.474 1.00 23.75 558 GLU A CA 1
ATOM 4259 C C . GLU A 1 558 ? -37.383 -21.105 -12.121 1.00 23.75 558 GLU A C 1
ATOM 4261 O O . GLU A 1 558 ? -37.623 -20.001 -12.603 1.00 23.75 558 GLU A O 1
ATOM 4266 N N . SER A 1 559 ? -36.392 -21.311 -11.247 1.00 23.52 559 SER A N 1
ATOM 4267 C CA . SER A 1 559 ? -35.036 -20.733 -11.209 1.00 23.52 559 SER A CA 1
ATOM 4268 C C . SER A 1 559 ? -34.787 -19.245 -11.535 1.00 23.52 559 SER A C 1
ATOM 4270 O O . SER A 1 559 ? -34.536 -18.864 -12.679 1.00 23.52 559 SER A O 1
ATOM 4272 N N . ALA A 1 560 ? -34.607 -18.444 -10.476 1.00 22.48 560 ALA A N 1
ATOM 4273 C CA . ALA A 1 560 ? -33.772 -17.241 -10.479 1.00 22.48 560 ALA A CA 1
ATOM 4274 C C . ALA A 1 560 ? -32.406 -17.549 -9.833 1.00 22.48 560 ALA A C 1
ATOM 4276 O O . ALA A 1 560 ? -32.314 -17.962 -8.678 1.00 22.48 560 ALA A O 1
ATOM 4277 N N . VAL A 1 561 ? -31.339 -17.364 -10.609 1.00 24.92 561 VAL A N 1
ATOM 4278 C CA . VAL A 1 561 ? -29.943 -17.596 -10.224 1.00 24.92 561 VAL A CA 1
ATOM 4279 C C . VAL A 1 561 ? -29.402 -16.421 -9.398 1.00 24.92 561 VAL A C 1
ATOM 4281 O O . VAL A 1 561 ? -29.254 -15.314 -9.905 1.00 24.92 561 VAL A O 1
ATOM 4284 N N . GLY A 1 562 ? -29.096 -16.717 -8.131 1.00 24.38 562 GLY A N 1
ATOM 4285 C CA . GLY A 1 562 ? -27.904 -16.324 -7.364 1.00 24.38 562 GLY A CA 1
ATOM 4286 C C . GLY A 1 562 ? -27.388 -14.881 -7.420 1.00 24.38 562 GLY A C 1
ATOM 4287 O O . GLY A 1 562 ? -26.592 -14.530 -8.288 1.00 24.38 562 GLY A O 1
ATOM 4288 N N . SER A 1 563 ? -27.686 -14.098 -6.378 1.00 21.92 563 SER A N 1
ATOM 4289 C CA . SER A 1 563 ? -26.921 -12.906 -5.993 1.00 21.92 563 SER A CA 1
ATOM 4290 C C . SER A 1 563 ? -25.818 -13.277 -4.991 1.00 21.92 563 SER A C 1
ATOM 4292 O O . SER A 1 563 ? -26.061 -13.377 -3.789 1.00 21.92 563 SER A O 1
ATOM 4294 N N . THR A 1 564 ? -24.594 -13.485 -5.470 1.00 27.03 564 THR A N 1
ATOM 4295 C CA . THR A 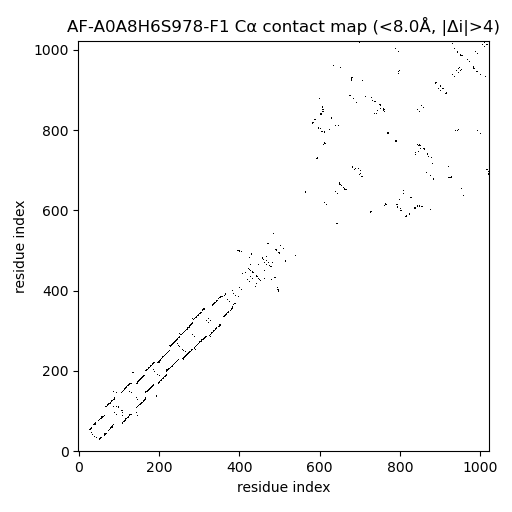1 564 ? -23.398 -13.609 -4.620 1.00 27.03 564 THR A CA 1
ATOM 4296 C C . THR A 1 564 ? -22.978 -12.239 -4.086 1.00 27.03 564 THR A C 1
ATOM 4298 O O . THR A 1 564 ? -22.569 -11.363 -4.852 1.00 27.03 564 THR A O 1
ATOM 4301 N N . SER A 1 565 ? -23.076 -12.064 -2.767 1.00 27.77 565 SER A N 1
ATOM 4302 C CA . SER A 1 565 ? -22.522 -10.943 -2.005 1.00 27.77 565 SER A CA 1
ATOM 4303 C C . SER A 1 565 ? -20.994 -10.932 -2.109 1.00 27.77 565 SER A C 1
ATOM 4305 O O . SER A 1 565 ? -20.341 -11.929 -1.804 1.00 27.77 565 SER A O 1
ATOM 4307 N N . ALA A 1 566 ? -20.434 -9.807 -2.549 1.00 27.38 566 ALA A N 1
ATOM 4308 C CA . ALA A 1 566 ? -18.998 -9.605 -2.686 1.00 27.38 566 ALA A CA 1
ATOM 4309 C C . ALA A 1 566 ? -18.299 -9.651 -1.315 1.00 27.38 566 ALA A C 1
ATOM 4311 O O . ALA A 1 566 ? -18.609 -8.855 -0.428 1.00 27.38 566 ALA A O 1
ATOM 4312 N N . TYR A 1 567 ? -17.340 -10.567 -1.165 1.00 34.62 567 TYR A N 1
ATOM 4313 C CA . TYR A 1 567 ? -16.366 -10.560 -0.074 1.00 34.62 567 TYR A CA 1
ATOM 4314 C C . TYR A 1 567 ? -15.526 -9.279 -0.148 1.00 34.62 567 TYR A C 1
ATOM 4316 O O . TYR A 1 567 ? -15.155 -8.840 -1.237 1.00 34.62 567 TYR A O 1
ATOM 4324 N N . SER A 1 568 ? -15.213 -8.660 0.994 1.00 38.22 568 SER A N 1
ATOM 4325 C CA . SER A 1 568 ? -14.381 -7.451 1.022 1.00 38.22 568 SER A CA 1
ATOM 4326 C C . SER A 1 568 ? -12.902 -7.806 1.209 1.00 38.22 568 SER A C 1
ATOM 4328 O O . SER A 1 568 ? -12.539 -8.618 2.060 1.00 38.22 568 SER A O 1
ATOM 4330 N N . VAL A 1 569 ? -12.025 -7.154 0.439 1.00 37.88 569 VAL A N 1
ATOM 4331 C CA . VAL A 1 569 ? -10.555 -7.290 0.516 1.00 37.88 569 VAL A CA 1
ATOM 4332 C C . VAL A 1 569 ? -10.021 -7.085 1.947 1.00 37.88 569 VAL A C 1
ATOM 4334 O O . VAL A 1 569 ? -9.015 -7.691 2.317 1.00 37.88 569 VAL A O 1
ATOM 4337 N N . GLY A 1 570 ? -10.706 -6.280 2.770 1.00 38.31 570 GLY A N 1
ATOM 4338 C CA . GLY A 1 570 ? -10.336 -6.023 4.166 1.00 38.31 570 GLY A CA 1
ATOM 4339 C C . GLY A 1 570 ? -10.471 -7.243 5.082 1.00 38.31 570 GLY A C 1
ATOM 4340 O O . GLY A 1 570 ? -9.680 -7.409 6.007 1.00 38.31 570 GLY A O 1
ATOM 4341 N N . GLU A 1 571 ? -11.399 -8.151 4.783 1.00 39.69 571 GLU A N 1
ATOM 4342 C CA . GLU A 1 571 ? -11.661 -9.352 5.587 1.00 39.69 571 GLU A CA 1
ATOM 4343 C C . GLU A 1 571 ? -10.574 -10.428 5.399 1.00 39.69 571 GLU A C 1
ATOM 4345 O O . GLU A 1 571 ? -10.270 -11.200 6.307 1.00 39.69 571 GLU A O 1
ATOM 4350 N N . GLN A 1 572 ? -9.923 -10.451 4.232 1.00 38.84 572 GLN A N 1
ATOM 4351 C CA . GLN A 1 572 ? -8.754 -11.301 3.989 1.00 38.84 572 GLN A CA 1
ATOM 4352 C C . GLN A 1 572 ? -7.480 -10.761 4.640 1.00 38.84 572 GLN A C 1
ATOM 4354 O O . GLN A 1 572 ? -6.689 -11.550 5.150 1.00 38.84 572 GLN A O 1
ATOM 4359 N N . ILE A 1 573 ? -7.293 -9.435 4.663 1.00 43.50 573 ILE A N 1
ATOM 4360 C CA . ILE A 1 573 ? -6.156 -8.789 5.345 1.00 43.50 573 ILE A CA 1
ATOM 4361 C C . ILE A 1 573 ? -6.197 -9.111 6.846 1.00 43.50 573 ILE A C 1
ATOM 4363 O O . ILE A 1 573 ? -5.172 -9.440 7.438 1.00 43.50 573 ILE A O 1
ATOM 4367 N N . ALA A 1 574 ? -7.396 -9.123 7.435 1.00 38.84 574 ALA A N 1
ATOM 4368 C CA . ALA A 1 574 ? -7.616 -9.500 8.829 1.00 38.84 574 ALA A CA 1
ATOM 4369 C C . ALA A 1 574 ? -7.375 -10.997 9.127 1.00 38.84 574 ALA A C 1
ATOM 4371 O O . ALA A 1 574 ? -7.097 -11.352 10.267 1.00 38.84 574 ALA A O 1
ATOM 4372 N N . LYS A 1 575 ? -7.446 -11.888 8.125 1.00 39.31 575 LYS A N 1
ATOM 4373 C CA . LYS A 1 575 ? -7.191 -13.336 8.290 1.00 39.31 575 LYS A CA 1
ATOM 4374 C C . LYS A 1 575 ? -5.708 -13.721 8.182 1.00 39.31 575 LYS A C 1
ATOM 4376 O O . LYS A 1 575 ? -5.336 -14.814 8.600 1.00 39.31 575 LYS A O 1
ATOM 4381 N N . GLU A 1 576 ? -4.848 -12.855 7.639 1.00 32.62 576 GLU A N 1
ATOM 4382 C CA . GLU A 1 576 ? -3.399 -13.105 7.513 1.00 32.62 576 GLU A CA 1
ATOM 4383 C C . GLU A 1 576 ? -2.563 -12.529 8.672 1.00 32.62 576 GLU A C 1
ATOM 4385 O O . GLU A 1 576 ? -1.379 -12.857 8.801 1.00 32.62 576 GLU A O 1
ATOM 4390 N N . SER A 1 577 ? -3.173 -11.744 9.569 1.00 34.81 577 SER A N 1
ATOM 4391 C CA . SER A 1 577 ? -2.507 -11.043 10.681 1.00 34.81 577 SER A CA 1
ATOM 4392 C C . SER A 1 577 ? -1.998 -11.948 11.818 1.00 34.81 577 SER A C 1
ATOM 4394 O O . SER A 1 577 ? -1.618 -11.451 12.873 1.00 34.81 577 SER A O 1
ATOM 4396 N N . GLY A 1 578 ? -1.953 -13.267 11.607 1.00 33.94 578 GLY A N 1
ATOM 4397 C CA . GLY A 1 578 ? -1.438 -14.261 12.556 1.00 33.94 578 GLY A CA 1
ATOM 4398 C C . GLY A 1 578 ? -0.423 -15.257 11.977 1.00 33.94 578 GLY A C 1
ATOM 4399 O O . GLY A 1 578 ? 0.020 -16.149 12.696 1.00 33.94 578 GLY A O 1
ATOM 4400 N N . HIS A 1 579 ? -0.032 -15.146 10.699 1.00 32.94 579 HIS A N 1
ATOM 4401 C CA . HIS A 1 579 ? 0.893 -16.098 10.066 1.00 32.94 579 HIS A CA 1
ATOM 4402 C C . HIS A 1 579 ? 2.345 -15.586 10.024 1.00 32.94 579 HIS A C 1
ATOM 4404 O O . HIS A 1 579 ? 2.615 -14.429 9.703 1.00 32.94 579 HIS A O 1
ATOM 4410 N N . ALA A 1 580 ? 3.303 -16.487 10.279 1.00 27.53 580 ALA A N 1
ATOM 4411 C CA . ALA A 1 580 ? 4.744 -16.200 10.325 1.00 27.53 580 ALA A CA 1
ATOM 4412 C C . ALA A 1 580 ? 5.364 -15.758 8.979 1.00 27.53 580 ALA A C 1
ATOM 4414 O O . ALA A 1 580 ? 6.479 -15.239 8.953 1.00 27.53 580 ALA A O 1
ATOM 4415 N N . ILE A 1 581 ? 4.663 -15.962 7.858 1.00 30.47 581 ILE A N 1
ATOM 4416 C CA . ILE A 1 581 ? 5.072 -15.511 6.523 1.00 30.47 581 ILE A CA 1
ATOM 4417 C C . ILE A 1 581 ? 3.959 -14.628 5.965 1.00 30.47 581 ILE A C 1
ATOM 4419 O O . ILE A 1 581 ? 2.860 -15.101 5.688 1.00 30.47 581 ILE A O 1
ATOM 4423 N N . GLN A 1 582 ? 4.273 -13.346 5.801 1.00 39.62 582 GLN A N 1
ATOM 4424 C CA . GLN A 1 582 ? 3.401 -12.339 5.204 1.00 39.62 582 GLN A CA 1
ATOM 4425 C C . GLN A 1 582 ? 3.576 -12.372 3.681 1.00 39.62 582 GLN A C 1
ATOM 4427 O O . GLN A 1 582 ? 4.691 -12.171 3.194 1.00 39.62 582 GLN A O 1
ATOM 4432 N N . TYR A 1 583 ? 2.509 -12.641 2.924 1.00 42.47 583 TYR A N 1
ATOM 4433 C CA . TYR A 1 583 ? 2.582 -12.753 1.459 1.00 42.47 583 TYR A CA 1
ATOM 4434 C C . TYR A 1 583 ? 2.339 -11.407 0.742 1.00 42.47 583 TYR A C 1
ATOM 4436 O O . TYR A 1 583 ? 2.929 -11.167 -0.309 1.00 42.47 583 TYR A O 1
ATOM 4444 N N . ARG A 1 584 ? 1.584 -10.468 1.340 1.00 55.38 584 ARG A N 1
ATOM 4445 C CA . ARG A 1 584 ? 1.311 -9.125 0.777 1.00 55.38 584 ARG A CA 1
ATOM 4446 C C . ARG A 1 584 ? 2.413 -8.101 1.070 1.00 55.38 584 ARG A C 1
ATOM 4448 O O . ARG A 1 584 ? 2.265 -7.203 1.898 1.00 55.38 584 ARG A O 1
ATOM 4455 N N . THR A 1 585 ? 3.563 -8.234 0.411 1.00 59.12 585 THR A N 1
ATOM 4456 C CA . THR A 1 585 ? 4.752 -7.390 0.670 1.00 59.12 585 THR A CA 1
ATOM 4457 C C . THR A 1 585 ? 5.058 -6.365 -0.428 1.00 59.12 585 THR A C 1
ATOM 4459 O O . THR A 1 585 ? 5.920 -5.492 -0.234 1.00 59.12 585 THR A O 1
ATOM 4462 N N . CYS A 1 586 ? 4.358 -6.430 -1.565 1.00 63.78 586 CYS A N 1
ATOM 4463 C CA . CYS A 1 586 ? 4.695 -5.669 -2.762 1.00 63.78 586 CYS A CA 1
ATOM 4464 C C . CYS A 1 586 ? 4.036 -4.276 -2.766 1.00 63.78 586 CYS A C 1
ATOM 4466 O O . CYS A 1 586 ? 2.828 -4.144 -2.588 1.00 63.78 586 CYS A O 1
ATOM 4468 N N . SER A 1 587 ? 4.818 -3.207 -2.951 1.00 81.69 587 SER A N 1
ATOM 4469 C CA . SER A 1 587 ? 4.270 -1.867 -3.226 1.00 81.69 587 SER A CA 1
ATOM 4470 C C . SER A 1 587 ? 3.990 -1.707 -4.722 1.00 81.69 587 SER A C 1
ATOM 4472 O O . SER A 1 587 ? 4.486 -2.497 -5.529 1.00 81.69 587 SER A O 1
ATOM 4474 N N . TRP A 1 588 ? 3.259 -0.667 -5.130 1.00 86.31 588 TRP A N 1
ATOM 4475 C CA . TRP A 1 588 ? 3.000 -0.430 -6.555 1.00 86.31 588 TRP A CA 1
ATOM 4476 C C . TRP A 1 588 ? 4.288 -0.186 -7.358 1.00 86.31 588 TRP A C 1
ATOM 4478 O O . TRP A 1 588 ? 4.376 -0.633 -8.491 1.00 86.31 588 TRP A O 1
ATOM 4488 N N . GLN A 1 589 ? 5.331 0.418 -6.774 1.00 86.56 589 GLN A N 1
ATOM 4489 C CA . GLN A 1 589 ? 6.627 0.600 -7.448 1.00 86.56 589 GLN A CA 1
ATOM 4490 C C . GLN A 1 589 ? 7.364 -0.727 -7.642 1.00 86.56 589 GLN A C 1
ATOM 4492 O O . GLN A 1 589 ? 7.930 -0.973 -8.702 1.00 86.56 589 GLN A O 1
ATOM 4497 N N . LYS A 1 590 ? 7.350 -1.602 -6.626 1.00 81.44 590 LYS A N 1
ATOM 4498 C CA . LYS A 1 590 ? 7.924 -2.949 -6.750 1.00 81.44 590 LYS A CA 1
ATOM 4499 C C . LYS A 1 590 ? 7.150 -3.778 -7.773 1.00 81.44 590 LYS A C 1
ATOM 4501 O O . LYS A 1 590 ? 7.764 -4.486 -8.560 1.00 81.44 590 LYS A O 1
ATOM 4506 N N . THR A 1 591 ? 5.827 -3.628 -7.793 1.00 85.00 591 THR A N 1
ATOM 4507 C CA . THR A 1 591 ? 4.946 -4.254 -8.786 1.00 85.00 591 THR A CA 1
ATOM 4508 C C . THR A 1 591 ? 5.257 -3.732 -10.186 1.00 85.00 591 THR A C 1
ATOM 4510 O O . THR A 1 591 ? 5.408 -4.529 -11.099 1.00 85.00 591 THR A O 1
ATOM 4513 N N . ALA A 1 592 ? 5.463 -2.422 -10.351 1.00 85.31 592 ALA A N 1
ATOM 4514 C CA . ALA A 1 592 ? 5.909 -1.836 -11.613 1.00 85.31 592 ALA A CA 1
ATOM 4515 C C . ALA A 1 592 ? 7.271 -2.400 -12.047 1.00 85.31 592 ALA A C 1
ATOM 4517 O O . ALA A 1 592 ? 7.434 -2.749 -13.205 1.00 85.31 592 ALA A O 1
ATOM 4518 N N . GLY A 1 593 ? 8.228 -2.563 -11.126 1.00 78.62 593 GLY A N 1
ATOM 4519 C CA . GLY A 1 593 ? 9.516 -3.208 -11.409 1.00 78.62 593 GLY A CA 1
ATOM 4520 C C . GLY A 1 593 ? 9.390 -4.669 -11.863 1.00 78.62 593 GLY A C 1
ATOM 4521 O O . GLY A 1 593 ? 10.100 -5.086 -12.776 1.00 78.62 593 GLY A O 1
ATOM 4522 N N . LEU A 1 594 ? 8.466 -5.435 -11.271 1.00 77.94 594 LEU A N 1
ATOM 4523 C CA . LEU A 1 594 ? 8.152 -6.803 -11.703 1.00 77.94 594 LEU A CA 1
ATOM 4524 C C . LEU A 1 594 ? 7.516 -6.818 -13.099 1.00 77.94 594 LEU A C 1
ATOM 4526 O O . LEU A 1 594 ? 8.001 -7.539 -13.968 1.00 77.94 594 LEU A O 1
ATOM 4530 N N . LEU A 1 595 ? 6.511 -5.971 -13.336 1.00 84.62 595 LEU A N 1
ATOM 4531 C CA . LEU A 1 595 ? 5.873 -5.812 -14.646 1.00 84.62 595 LEU A CA 1
ATOM 4532 C C . LEU A 1 595 ? 6.894 -5.375 -15.711 1.00 84.62 595 LEU A C 1
ATOM 4534 O O . LEU A 1 595 ? 6.923 -5.941 -16.793 1.00 84.62 595 LEU A O 1
ATOM 4538 N N . PHE A 1 596 ? 7.813 -4.455 -15.397 1.00 82.44 596 PHE A N 1
ATOM 4539 C CA . PHE A 1 596 ? 8.898 -4.083 -16.310 1.00 82.44 596 PHE A CA 1
ATOM 4540 C C . PHE A 1 596 ? 9.798 -5.264 -16.675 1.00 82.44 596 PHE A C 1
ATOM 4542 O O . PHE A 1 596 ? 10.229 -5.355 -17.820 1.00 82.44 596 PHE A O 1
ATOM 4549 N N . SER A 1 597 ? 10.088 -6.159 -15.728 1.00 76.31 597 SER A N 1
ATOM 4550 C CA . SER A 1 597 ? 10.892 -7.356 -16.005 1.00 76.31 597 SER A CA 1
ATOM 4551 C C . SER A 1 597 ? 10.171 -8.398 -16.859 1.00 76.31 597 SER A C 1
ATOM 4553 O O . SER A 1 597 ? 10.830 -9.156 -17.566 1.00 76.31 597 SER A O 1
ATOM 4555 N N . GLU A 1 598 ? 8.839 -8.413 -16.815 1.00 79.75 598 GLU A N 1
ATOM 4556 C CA . GLU A 1 598 ? 7.995 -9.266 -17.650 1.00 79.75 598 GLU A CA 1
ATOM 4557 C C . GLU A 1 598 ? 7.843 -8.693 -19.066 1.00 79.75 598 GLU A C 1
ATOM 4559 O O . GLU A 1 598 ? 8.072 -9.399 -20.048 1.00 79.75 598 GLU A O 1
ATOM 4564 N N . TYR A 1 599 ? 7.544 -7.400 -19.176 1.00 77.25 599 TYR A N 1
ATOM 4565 C CA . TYR A 1 599 ? 7.198 -6.775 -20.448 1.00 77.25 599 TYR A CA 1
ATOM 4566 C C . TYR A 1 599 ? 8.395 -6.245 -21.239 1.00 77.25 599 TYR A C 1
ATOM 4568 O O . TYR A 1 599 ? 8.454 -6.425 -22.454 1.00 77.25 599 TYR A O 1
ATOM 4576 N N . ILE A 1 600 ? 9.405 -5.649 -20.590 1.00 73.06 600 ILE A N 1
ATOM 4577 C CA . ILE A 1 600 ? 10.654 -5.242 -21.263 1.00 73.06 600 ILE A CA 1
ATOM 4578 C C . ILE A 1 600 ? 11.579 -6.457 -21.346 1.00 73.06 600 ILE A C 1
ATOM 4580 O O . ILE A 1 600 ? 12.632 -6.548 -20.708 1.00 73.06 600 ILE A O 1
ATOM 4584 N N . CYS A 1 601 ? 11.145 -7.426 -22.142 1.00 80.69 601 CYS A N 1
ATOM 4585 C CA . CYS A 1 601 ? 11.811 -8.697 -22.327 1.00 80.69 601 CYS A CA 1
ATOM 4586 C C . CYS A 1 601 ? 12.326 -8.862 -23.759 1.00 80.69 601 CYS A C 1
ATOM 4588 O O . CYS A 1 601 ? 12.323 -7.954 -24.588 1.00 80.69 601 CYS A O 1
ATOM 4590 N N . LEU A 1 602 ? 12.809 -10.063 -24.048 1.00 81.94 602 LEU A N 1
ATOM 4591 C CA . LEU A 1 602 ? 13.460 -10.431 -25.299 1.00 81.94 602 LEU A CA 1
ATOM 4592 C C . LEU A 1 602 ? 12.556 -10.298 -26.538 1.00 81.94 602 LEU A C 1
ATOM 4594 O O . LEU A 1 602 ? 13.058 -10.063 -27.638 1.00 81.94 602 LEU A O 1
ATOM 4598 N N . ALA A 1 603 ? 11.237 -10.422 -26.364 1.00 87.94 603 ALA A N 1
ATOM 4599 C CA . ALA A 1 603 ? 10.250 -10.412 -27.444 1.00 87.94 603 ALA A CA 1
ATOM 4600 C C . ALA A 1 603 ? 10.139 -9.056 -28.170 1.00 87.94 603 ALA A C 1
ATOM 4602 O O . ALA A 1 603 ? 9.799 -9.034 -29.355 1.00 87.94 603 ALA A O 1
ATOM 4603 N N . ILE A 1 604 ? 10.551 -7.949 -27.534 1.00 92.94 604 ILE A N 1
ATOM 4604 C CA . ILE A 1 604 ? 10.599 -6.606 -28.146 1.00 92.94 604 ILE A CA 1
ATOM 4605 C C . ILE A 1 604 ? 11.387 -6.575 -29.463 1.00 92.94 604 ILE A C 1
ATOM 4607 O O . ILE A 1 604 ? 11.053 -5.841 -30.388 1.00 92.94 604 ILE A O 1
ATOM 4611 N N . LEU A 1 605 ? 12.401 -7.430 -29.604 1.00 93.69 605 LEU A N 1
ATOM 4612 C CA . LEU A 1 605 ? 13.236 -7.490 -30.802 1.00 93.69 605 LEU A CA 1
ATOM 4613 C C . LEU A 1 605 ? 12.547 -8.162 -31.998 1.00 93.69 605 LEU A C 1
ATOM 4615 O O . LEU A 1 605 ? 13.181 -8.349 -33.034 1.00 93.69 605 LEU A O 1
ATOM 4619 N N . SER A 1 606 ? 11.266 -8.516 -31.874 1.00 95.06 606 SER A N 1
ATOM 4620 C CA . SER A 1 606 ? 10.392 -8.857 -33.000 1.00 95.06 606 SER A CA 1
ATOM 4621 C C . SER A 1 606 ? 9.760 -7.624 -33.665 1.00 95.06 606 SER A C 1
ATOM 4623 O O . SER A 1 606 ? 9.379 -7.704 -34.830 1.00 95.06 606 SER A O 1
ATOM 4625 N N . PHE A 1 607 ? 9.690 -6.470 -32.982 1.00 96.38 607 PHE A N 1
ATOM 4626 C CA . PHE A 1 607 ? 8.990 -5.272 -33.473 1.00 96.38 607 PHE A CA 1
ATOM 4627 C C . PHE A 1 607 ? 9.559 -4.728 -34.781 1.00 96.38 607 PHE A C 1
ATOM 4629 O O . PHE A 1 607 ? 8.766 -4.460 -35.685 1.00 96.38 607 PHE A O 1
ATOM 4636 N N . PRO A 1 608 ? 10.893 -4.599 -34.946 1.00 96.75 608 PRO A N 1
ATOM 4637 C CA . PRO A 1 608 ? 11.455 -4.151 -36.216 1.00 96.75 608 PRO A CA 1
ATOM 4638 C C . PRO A 1 608 ? 11.043 -5.049 -37.389 1.00 96.75 608 PRO A C 1
ATOM 4640 O O . PRO A 1 608 ? 10.693 -4.556 -38.460 1.00 96.75 608 PRO A O 1
ATOM 4643 N N . TRP A 1 609 ? 11.013 -6.369 -37.171 1.00 95.12 609 TRP A N 1
ATOM 4644 C CA . TRP A 1 609 ? 10.542 -7.323 -38.172 1.00 95.12 609 TRP A CA 1
ATOM 4645 C C . TRP A 1 609 ? 9.041 -7.154 -38.443 1.00 95.12 609 TRP A C 1
ATOM 4647 O O . TRP A 1 609 ? 8.646 -7.024 -39.600 1.00 95.12 609 TRP A O 1
ATOM 4657 N N . SER A 1 610 ? 8.201 -7.038 -37.410 1.00 95.44 610 SER A N 1
ATOM 4658 C CA . SER A 1 610 ? 6.765 -6.783 -37.593 1.00 95.44 610 SER A CA 1
ATOM 4659 C C . SER A 1 610 ? 6.496 -5.487 -38.371 1.00 95.44 610 SER A C 1
ATOM 4661 O O . SER A 1 610 ? 5.589 -5.442 -39.200 1.00 95.44 610 SER A O 1
ATOM 4663 N N . TYR A 1 611 ? 7.300 -4.441 -38.160 1.00 95.81 611 TYR A N 1
ATOM 4664 C CA . TYR A 1 611 ? 7.163 -3.159 -38.860 1.00 95.81 611 TYR A CA 1
ATOM 4665 C C . TYR A 1 611 ? 7.579 -3.263 -40.327 1.00 95.81 611 TYR A C 1
ATOM 4667 O O . TYR A 1 611 ? 6.968 -2.616 -41.172 1.00 95.81 611 TYR A O 1
ATOM 4675 N N . SER A 1 612 ? 8.542 -4.125 -40.657 1.00 93.25 612 SER A N 1
ATOM 4676 C CA . SER A 1 612 ? 8.885 -4.401 -42.058 1.00 93.25 612 SER A CA 1
ATOM 4677 C C . SER A 1 612 ? 7.782 -5.118 -42.833 1.00 93.25 612 SER A C 1
ATOM 4679 O O . SER A 1 612 ? 7.625 -4.918 -44.036 1.00 93.25 612 SER A O 1
ATOM 4681 N N . VAL A 1 613 ? 6.963 -5.910 -42.138 1.00 91.31 613 VAL A N 1
ATOM 4682 C CA . VAL A 1 613 ? 5.819 -6.604 -42.734 1.00 91.31 613 VAL A CA 1
ATOM 4683 C C . VAL A 1 613 ? 4.620 -5.665 -42.883 1.00 91.31 613 VAL A C 1
ATOM 4685 O O . VAL A 1 613 ? 3.982 -5.619 -43.937 1.00 91.31 613 VAL A O 1
ATOM 4688 N N . LEU A 1 614 ? 4.300 -4.914 -41.825 1.00 92.62 614 LEU A N 1
ATOM 4689 C CA . LEU A 1 614 ? 3.124 -4.039 -41.760 1.00 92.62 614 LEU A CA 1
ATOM 4690 C C . LEU A 1 614 ? 3.351 -2.663 -42.409 1.00 92.62 614 LEU A C 1
ATOM 4692 O O . LEU A 1 614 ? 2.396 -1.926 -42.656 1.00 92.62 614 LEU A O 1
ATOM 4696 N N . GLY A 1 615 ? 4.601 -2.294 -42.672 1.00 92.56 615 GLY A N 1
ATOM 4697 C CA . GLY A 1 615 ? 4.990 -0.916 -42.942 1.00 92.56 615 GLY A CA 1
ATOM 4698 C C . GLY A 1 615 ? 4.979 -0.053 -41.676 1.00 92.56 615 GLY A C 1
ATOM 4699 O O . GLY A 1 615 ? 4.356 -0.375 -40.659 1.00 92.56 615 GLY A O 1
ATOM 4700 N N . LEU A 1 616 ? 5.662 1.089 -41.749 1.00 94.75 616 LEU A N 1
ATOM 4701 C CA . LEU A 1 616 ? 5.906 1.950 -40.590 1.00 94.75 616 LEU A CA 1
ATOM 4702 C C . LEU A 1 616 ? 4.612 2.474 -39.941 1.00 94.75 616 LEU A C 1
ATOM 4704 O O . LEU A 1 616 ? 4.495 2.466 -38.717 1.00 94.75 616 LEU A O 1
ATOM 4708 N N . VAL A 1 617 ? 3.640 2.935 -40.739 1.00 95.19 617 VAL A N 1
ATOM 4709 C CA . VAL A 1 617 ? 2.424 3.574 -40.207 1.00 95.19 617 VAL A CA 1
ATOM 4710 C C . VAL A 1 617 ? 1.505 2.544 -39.541 1.00 95.19 617 VAL A C 1
ATOM 4712 O O . VAL A 1 617 ? 1.184 2.732 -38.365 1.00 95.19 617 VAL A O 1
ATOM 4715 N N . PRO A 1 618 ? 1.106 1.437 -40.202 1.00 94.31 618 PRO A N 1
ATOM 4716 C CA . PRO A 1 618 ? 0.301 0.417 -39.539 1.00 94.31 618 PRO A CA 1
ATOM 4717 C C . PRO A 1 618 ? 1.040 -0.275 -38.395 1.00 94.31 618 PRO A C 1
ATOM 4719 O O . PRO A 1 618 ? 0.397 -0.593 -37.404 1.00 94.31 618 PRO A O 1
ATOM 4722 N N . GLY A 1 619 ? 2.365 -0.450 -38.475 1.00 95.06 619 GLY A N 1
ATOM 4723 C CA . GLY A 1 619 ? 3.166 -0.987 -37.371 1.00 95.06 619 GLY A CA 1
ATOM 4724 C C . GLY A 1 619 ? 2.985 -0.189 -36.076 1.00 95.06 619 GLY A C 1
ATOM 4725 O O . GLY A 1 619 ? 2.607 -0.757 -35.053 1.00 95.06 619 GLY A O 1
ATOM 4726 N N . VAL A 1 620 ? 3.152 1.139 -36.137 1.00 96.44 620 VAL A N 1
ATOM 4727 C CA . VAL A 1 620 ? 2.956 2.033 -34.979 1.00 96.44 620 VAL A CA 1
ATOM 4728 C C . VAL A 1 620 ? 1.503 2.038 -34.501 1.00 96.44 620 VAL A C 1
ATOM 4730 O O . VAL A 1 620 ? 1.247 1.943 -33.300 1.00 96.44 620 VAL A O 1
ATOM 4733 N N . LEU A 1 621 ? 0.535 2.115 -35.421 1.00 96.38 621 LEU A N 1
ATOM 4734 C CA . LEU A 1 621 ? -0.887 2.122 -35.062 1.00 96.38 621 LEU A CA 1
ATOM 4735 C C . LEU A 1 621 ? -1.322 0.815 -34.389 1.00 96.38 621 LEU A C 1
ATOM 4737 O O . LEU A 1 621 ? -2.069 0.859 -33.414 1.00 96.38 621 LEU A O 1
ATOM 4741 N N . VAL A 1 622 ? -0.838 -0.331 -34.872 1.00 95.75 622 VAL A N 1
ATOM 4742 C CA . VAL A 1 622 ? -1.099 -1.641 -34.264 1.00 95.75 622 VAL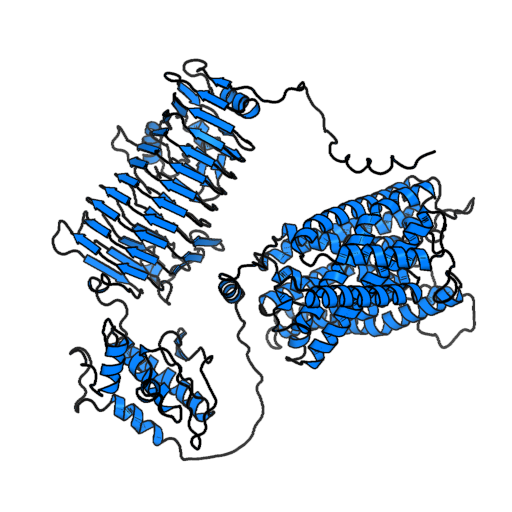 A CA 1
ATOM 4743 C C . VAL A 1 622 ? -0.455 -1.721 -32.883 1.00 95.75 622 VAL A C 1
ATOM 4745 O O . VAL A 1 622 ? -1.131 -2.132 -31.946 1.00 95.75 622 VAL A O 1
ATOM 4748 N N . THR A 1 623 ? 0.793 -1.268 -32.711 1.00 96.25 623 THR A N 1
ATOM 4749 C CA . THR A 1 623 ? 1.438 -1.204 -31.388 1.00 96.25 623 THR A CA 1
ATOM 4750 C C . THR A 1 623 ? 0.609 -0.396 -30.388 1.00 96.25 623 THR A C 1
ATOM 4752 O O . THR A 1 623 ? 0.308 -0.893 -29.304 1.00 96.25 623 THR A O 1
ATOM 4755 N N . ILE A 1 624 ? 0.185 0.818 -30.754 1.00 96.38 624 ILE A N 1
ATOM 4756 C CA . ILE A 1 624 ? -0.618 1.684 -29.876 1.00 96.38 624 ILE A CA 1
ATOM 4757 C C . ILE A 1 624 ? -2.000 1.072 -29.614 1.00 96.38 624 ILE A C 1
ATOM 4759 O O . ILE A 1 624 ? -2.463 1.067 -28.475 1.00 96.38 624 ILE A O 1
ATOM 4763 N N . GLY A 1 625 ? -2.662 0.549 -30.649 1.00 95.69 625 GLY A N 1
ATOM 4764 C CA . GLY A 1 625 ? -3.997 -0.038 -30.539 1.00 95.69 625 GLY A CA 1
ATOM 4765 C C . GLY A 1 625 ? -4.022 -1.278 -29.646 1.00 95.69 625 GLY A C 1
ATOM 4766 O O . GLY A 1 625 ? -4.878 -1.389 -28.766 1.00 95.69 625 GLY A O 1
ATOM 4767 N N . VAL A 1 626 ? -3.046 -2.173 -29.814 1.00 95.06 626 VAL A N 1
ATOM 4768 C CA . VAL A 1 626 ? -2.888 -3.352 -28.958 1.00 95.06 626 VAL A CA 1
ATOM 4769 C C . VAL A 1 626 ? -2.579 -2.923 -27.527 1.00 95.06 626 VAL A C 1
ATOM 4771 O O . VAL A 1 626 ? -3.296 -3.345 -26.624 1.00 95.06 626 VAL A O 1
ATOM 4774 N N . ALA A 1 627 ? -1.614 -2.024 -27.305 1.00 94.69 627 ALA A N 1
ATOM 4775 C CA . ALA A 1 627 ? -1.285 -1.541 -25.962 1.00 94.69 627 ALA A CA 1
ATOM 4776 C C . ALA A 1 627 ? -2.490 -0.883 -25.264 1.00 94.69 627 ALA A C 1
ATOM 4778 O O . ALA A 1 627 ? -2.744 -1.139 -24.090 1.00 94.69 627 ALA A O 1
ATOM 4779 N N . ALA A 1 628 ? -3.296 -0.100 -25.988 1.00 95.12 628 ALA A N 1
ATOM 4780 C CA . ALA A 1 628 ? -4.528 0.481 -25.457 1.00 95.12 628 ALA A CA 1
ATOM 4781 C C . ALA A 1 628 ? -5.571 -0.590 -25.089 1.00 95.12 628 ALA A C 1
ATOM 4783 O O . ALA A 1 628 ? -6.226 -0.486 -24.049 1.00 95.12 628 ALA A O 1
ATOM 4784 N N . SER A 1 629 ? -5.712 -1.642 -25.903 1.00 94.06 629 SER A N 1
ATOM 4785 C CA . SER A 1 629 ? -6.619 -2.759 -25.609 1.00 94.06 629 SER A CA 1
ATOM 4786 C C . SER A 1 629 ? -6.154 -3.591 -24.405 1.00 94.06 629 SER A C 1
ATOM 4788 O O . SER A 1 629 ? -6.967 -3.967 -23.558 1.00 94.06 629 SER A O 1
ATOM 4790 N N . VAL A 1 630 ? -4.844 -3.809 -24.270 1.00 92.88 630 VAL A N 1
ATOM 4791 C CA . VAL A 1 630 ? -4.219 -4.478 -23.122 1.00 92.88 630 VAL A CA 1
ATOM 4792 C C . VAL A 1 630 ? -4.389 -3.643 -21.861 1.00 92.88 630 VAL A C 1
ATOM 4794 O O . VAL A 1 630 ? -4.782 -4.177 -20.826 1.00 92.88 630 VAL A O 1
ATOM 4797 N N . GLN A 1 631 ? -4.173 -2.329 -21.940 1.00 94.44 631 GLN A N 1
ATOM 4798 C CA . GLN A 1 631 ? -4.408 -1.407 -20.830 1.00 94.44 631 GLN A CA 1
ATOM 4799 C C . GLN A 1 631 ? -5.855 -1.497 -20.346 1.00 94.44 631 GLN A C 1
ATOM 4801 O O . GLN A 1 631 ? -6.125 -1.636 -19.152 1.00 94.44 631 GLN A O 1
ATOM 4806 N N . TYR A 1 632 ? -6.799 -1.452 -21.287 1.00 95.12 632 TYR A N 1
ATOM 4807 C CA . TYR A 1 632 ? -8.221 -1.551 -20.997 1.00 95.12 632 TYR A CA 1
ATOM 4808 C C . TYR A 1 632 ? -8.590 -2.884 -20.331 1.00 95.12 632 TYR A C 1
ATOM 4810 O O . TYR A 1 632 ? -9.231 -2.898 -19.277 1.00 95.12 632 TYR A O 1
ATOM 4818 N N . THR A 1 633 ? -8.160 -4.006 -20.910 1.00 94.75 633 THR A N 1
ATOM 4819 C CA . THR A 1 633 ? -8.459 -5.338 -20.369 1.00 94.75 633 THR A CA 1
ATOM 4820 C C . THR A 1 633 ? -7.779 -5.574 -19.023 1.00 94.75 633 THR A C 1
ATOM 4822 O O . THR A 1 633 ? -8.421 -6.087 -18.113 1.00 94.75 633 THR A O 1
ATOM 4825 N N . SER A 1 634 ? -6.549 -5.096 -18.823 1.00 94.2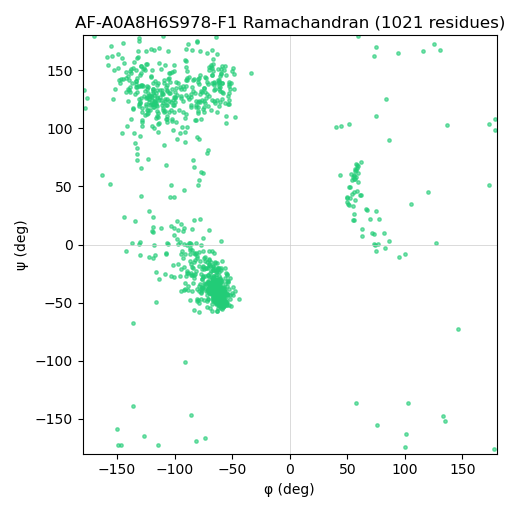5 634 SER A N 1
ATOM 4826 C CA . SER A 1 634 ? -5.839 -5.146 -17.535 1.00 94.25 634 SER A CA 1
ATOM 4827 C C . SER A 1 634 ? -6.578 -4.388 -16.428 1.00 94.25 634 SER A C 1
ATOM 4829 O O . SER A 1 634 ? -6.643 -4.853 -15.288 1.00 94.25 634 SER A O 1
ATOM 4831 N N . LEU A 1 635 ? -7.208 -3.250 -16.747 1.00 94.38 635 LEU A N 1
ATOM 4832 C CA . LEU A 1 635 ? -8.074 -2.534 -15.803 1.00 94.38 635 LEU A CA 1
ATOM 4833 C C . LEU A 1 635 ? -9.356 -3.316 -15.477 1.00 94.38 635 LEU A C 1
ATOM 4835 O O . LEU A 1 635 ? -9.861 -3.203 -14.358 1.00 94.38 635 LEU A O 1
ATOM 4839 N N . ILE A 1 636 ? -9.880 -4.120 -16.410 1.00 93.75 636 ILE 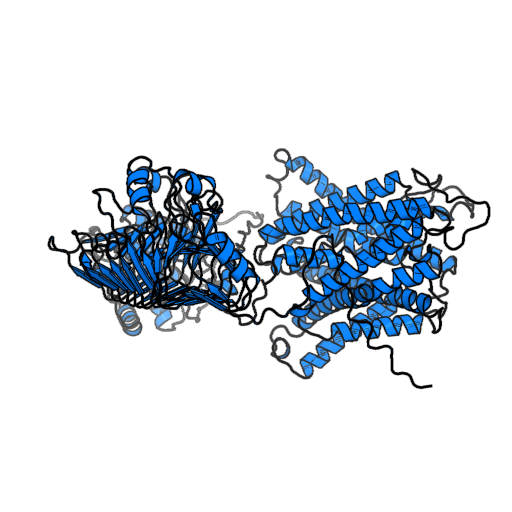A N 1
ATOM 4840 C CA . ILE A 1 636 ? -10.979 -5.053 -16.120 1.00 93.75 636 ILE A CA 1
ATOM 4841 C C . ILE A 1 636 ? -10.506 -6.148 -15.165 1.00 93.75 636 ILE A C 1
ATOM 4843 O O . ILE A 1 636 ? -11.194 -6.390 -14.178 1.00 93.75 636 ILE A O 1
ATOM 4847 N N . VAL A 1 637 ? -9.338 -6.760 -15.402 1.00 93.31 637 VAL A N 1
ATOM 4848 C CA . VAL A 1 637 ? -8.760 -7.768 -14.490 1.00 93.31 637 VAL A CA 1
ATOM 4849 C C . VAL A 1 637 ? -8.616 -7.196 -13.087 1.00 93.31 637 VAL A C 1
ATOM 4851 O O . VAL A 1 637 ? -9.055 -7.807 -12.120 1.00 93.31 637 VAL A O 1
ATOM 4854 N N . TRP A 1 638 ? -8.080 -5.983 -12.972 1.00 93.38 638 TRP A N 1
ATOM 4855 C CA . TRP A 1 638 ? -7.963 -5.295 -11.693 1.00 93.38 638 TRP A CA 1
ATOM 4856 C C . TRP A 1 638 ? -9.314 -5.113 -10.990 1.00 93.38 638 TRP A C 1
ATOM 4858 O O . TRP A 1 638 ? -9.458 -5.496 -9.829 1.00 93.38 638 TRP A O 1
ATOM 4868 N N . LYS A 1 639 ? -10.331 -4.597 -11.694 1.00 92.12 639 LYS A N 1
ATOM 4869 C CA . LYS A 1 639 ? -11.697 -4.478 -11.153 1.00 92.12 639 LYS A CA 1
ATOM 4870 C C . LYS A 1 639 ? -12.281 -5.839 -10.764 1.00 92.12 639 LYS A C 1
ATOM 4872 O O . LYS A 1 639 ? -12.979 -5.925 -9.756 1.00 92.12 639 LYS A O 1
ATOM 4877 N N . PHE A 1 640 ? -11.991 -6.884 -11.537 1.00 91.69 640 PHE A N 1
ATOM 4878 C CA . PHE A 1 640 ? -12.418 -8.251 -11.255 1.00 91.69 640 PHE A CA 1
ATOM 4879 C C . PHE A 1 640 ? -11.803 -8.757 -9.950 1.00 91.69 640 PHE A C 1
ATOM 4881 O O . PHE A 1 640 ? -12.543 -9.163 -9.061 1.00 91.69 640 PHE A O 1
ATOM 4888 N N . CYS A 1 641 ? -10.482 -8.648 -9.788 1.00 86.88 641 CYS A N 1
ATOM 4889 C CA . CYS A 1 641 ? -9.775 -9.051 -8.570 1.00 86.88 641 CYS A CA 1
ATOM 4890 C C . CYS A 1 641 ? -10.222 -8.247 -7.337 1.00 86.88 641 CYS A C 1
ATOM 4892 O O . CYS A 1 641 ? -10.283 -8.788 -6.239 1.00 86.88 641 CYS A O 1
ATOM 4894 N N . LEU A 1 642 ? -10.576 -6.965 -7.498 1.00 81.38 642 LEU A N 1
ATOM 4895 C CA . LEU A 1 642 ? -11.154 -6.178 -6.403 1.00 81.38 642 LEU A CA 1
ATOM 4896 C C . LEU A 1 642 ? -12.562 -6.650 -6.003 1.00 81.38 642 LEU A C 1
ATOM 4898 O O . LEU A 1 642 ? -12.918 -6.537 -4.832 1.00 81.38 642 LEU A O 1
ATOM 4902 N N . LYS A 1 643 ? -13.362 -7.146 -6.958 1.00 81.94 643 LYS A N 1
ATOM 4903 C CA . LYS A 1 643 ? -14.715 -7.685 -6.718 1.00 81.94 643 LYS A CA 1
ATOM 4904 C C . LYS A 1 643 ? -14.697 -9.137 -6.222 1.00 81.94 643 LYS A C 1
ATOM 4906 O O . LYS A 1 643 ? -15.631 -9.542 -5.537 1.00 81.94 643 LYS A O 1
ATOM 4911 N N . HIS A 1 644 ? -13.637 -9.875 -6.546 1.00 80.75 644 HIS A N 1
ATOM 4912 C CA . HIS A 1 644 ? -13.399 -11.270 -6.177 1.00 80.75 644 HIS A CA 1
ATOM 4913 C C . HIS A 1 644 ? -12.065 -11.415 -5.426 1.00 80.75 644 HIS A C 1
ATOM 4915 O O . HIS A 1 644 ? -11.092 -11.912 -6.002 1.00 80.75 644 HIS A O 1
ATOM 4921 N N . PRO A 1 645 ? -11.967 -10.976 -4.155 1.00 70.50 645 PRO A N 1
ATOM 4922 C CA . PRO A 1 645 ? -10.707 -11.013 -3.409 1.00 70.50 645 PRO A CA 1
ATOM 4923 C C . PRO A 1 645 ? -10.162 -12.429 -3.193 1.00 70.50 645 PRO A C 1
ATOM 4925 O O . PRO A 1 645 ? -8.981 -12.613 -2.917 1.00 70.50 645 PRO A O 1
ATOM 4928 N N . GLU A 1 646 ? -11.010 -13.455 -3.281 1.00 72.69 646 GLU A N 1
ATOM 4929 C CA . GLU A 1 646 ? -10.635 -14.869 -3.220 1.00 72.69 646 GLU A CA 1
ATOM 4930 C C . GLU A 1 646 ? -9.701 -15.318 -4.351 1.00 72.69 646 GLU A C 1
ATOM 4932 O O . GLU A 1 646 ? -9.007 -16.322 -4.186 1.00 72.69 646 GLU A O 1
ATOM 4937 N N . VAL A 1 647 ? -9.653 -14.576 -5.460 1.00 80.00 647 VAL A N 1
ATOM 4938 C CA . VAL A 1 647 ? -8.804 -14.867 -6.619 1.00 80.00 647 VAL A CA 1
ATOM 4939 C C . VAL A 1 647 ? -7.328 -14.694 -6.266 1.00 80.00 647 VAL A C 1
ATOM 4941 O O . VAL A 1 647 ? -6.896 -13.619 -5.850 1.00 80.00 647 VAL A O 1
ATOM 4944 N N . ARG A 1 648 ? -6.529 -15.742 -6.487 1.00 76.25 648 ARG A N 1
ATOM 4945 C CA . ARG A 1 648 ? -5.069 -15.724 -6.281 1.00 76.25 648 ARG A CA 1
ATOM 4946 C C . ARG A 1 648 ? -4.283 -15.874 -7.575 1.00 76.25 648 ARG A C 1
ATOM 4948 O O . ARG A 1 648 ? -3.163 -15.373 -7.687 1.00 76.25 648 ARG A O 1
ATOM 4955 N N . ASP A 1 649 ? -4.853 -16.574 -8.546 1.00 84.81 649 ASP A N 1
ATOM 4956 C CA . ASP A 1 649 ? -4.254 -16.776 -9.858 1.00 84.81 649 ASP A CA 1
ATOM 4957 C C . ASP A 1 649 ? -5.317 -16.811 -10.968 1.00 84.81 649 ASP A C 1
ATOM 4959 O O . ASP A 1 649 ? -6.525 -16.764 -10.726 1.00 84.81 649 ASP A O 1
ATOM 4963 N N . VAL A 1 650 ? -4.862 -16.857 -12.221 1.00 89.12 650 VAL A N 1
ATOM 4964 C CA . VAL A 1 650 ? -5.740 -16.848 -13.400 1.00 89.12 650 VAL A CA 1
ATOM 4965 C C . VAL A 1 650 ? -6.700 -18.048 -13.452 1.00 89.12 650 VAL A C 1
ATOM 4967 O O . VAL A 1 650 ? -7.764 -17.954 -14.066 1.00 89.12 650 VAL A O 1
ATOM 4970 N N . CYS A 1 651 ? -6.381 -19.165 -12.788 1.00 90.56 651 CYS A N 1
ATOM 4971 C CA . CYS A 1 651 ? -7.238 -20.350 -12.780 1.00 90.56 651 CYS A CA 1
ATOM 4972 C C . CYS A 1 651 ? -8.496 -20.120 -11.944 1.00 90.56 651 CYS A C 1
ATOM 4974 O O . CYS A 1 651 ? -9.573 -20.567 -12.345 1.00 90.56 651 CYS A O 1
ATOM 4976 N N . ASP A 1 652 ? -8.382 -19.394 -10.827 1.00 87.81 652 ASP A N 1
ATOM 4977 C CA . ASP A 1 652 ? -9.536 -18.986 -10.019 1.00 87.81 652 ASP A CA 1
ATOM 4978 C C . ASP A 1 652 ? -10.498 -18.126 -10.845 1.00 87.81 652 ASP A C 1
ATOM 4980 O O . ASP A 1 652 ? -11.709 -18.348 -10.826 1.00 87.81 652 ASP A O 1
ATOM 4984 N N . ILE A 1 653 ? -9.960 -17.206 -11.653 1.00 90.12 653 ILE A N 1
ATOM 4985 C CA . ILE A 1 653 ? -10.774 -16.383 -12.554 1.00 90.12 653 ILE A CA 1
ATOM 4986 C C . ILE A 1 653 ? -11.461 -17.251 -13.609 1.00 90.12 653 ILE A C 1
ATOM 4988 O O . ILE A 1 653 ? -12.671 -17.133 -13.793 1.00 90.12 653 ILE A O 1
ATOM 4992 N N . GLY A 1 654 ? -10.729 -18.166 -14.255 1.00 91.25 654 GLY A N 1
ATOM 4993 C CA . GLY A 1 654 ? -11.312 -19.116 -15.207 1.00 91.25 654 GLY A CA 1
ATOM 4994 C C . GLY A 1 654 ? -12.460 -19.920 -14.587 1.00 91.25 654 GLY A C 1
ATOM 4995 O O . GLY A 1 654 ? -13.523 -20.062 -15.185 1.00 91.25 654 GLY A O 1
ATOM 4996 N N . ARG A 1 655 ? -12.310 -20.375 -13.340 1.00 91.88 655 ARG A N 1
ATOM 4997 C CA . ARG A 1 655 ? -13.384 -21.064 -12.614 1.00 91.88 655 ARG A CA 1
ATOM 4998 C C . ARG A 1 655 ? -14.619 -20.185 -12.430 1.00 91.88 655 ARG A C 1
ATOM 5000 O O . ARG A 1 655 ? -15.728 -20.656 -12.672 1.00 91.88 655 ARG A O 1
ATOM 5007 N N . ILE A 1 656 ? -14.441 -18.939 -11.998 1.00 91.38 656 ILE A N 1
ATOM 5008 C CA . ILE A 1 656 ? -15.550 -18.008 -11.746 1.00 91.38 656 ILE A CA 1
ATOM 5009 C C . ILE A 1 656 ? -16.251 -17.638 -13.058 1.00 91.38 656 ILE A C 1
ATOM 5011 O O . ILE A 1 656 ? -17.480 -17.658 -13.115 1.00 91.38 656 ILE A O 1
ATOM 5015 N N . ILE A 1 657 ? -15.485 -17.373 -14.123 1.00 92.25 657 ILE A N 1
ATOM 5016 C CA . ILE A 1 657 ? -16.024 -17.000 -15.437 1.00 92.25 657 ILE A CA 1
ATOM 5017 C C . ILE A 1 657 ? -16.994 -18.054 -15.974 1.00 92.25 657 ILE A C 1
ATOM 5019 O O . ILE A 1 657 ? -18.036 -17.723 -16.537 1.00 92.25 657 ILE A O 1
ATOM 5023 N N . PHE A 1 658 ? -16.677 -19.326 -15.748 1.00 91.81 658 PHE A N 1
ATOM 5024 C CA . PHE A 1 658 ? -17.489 -20.459 -16.175 1.00 91.81 658 PHE A CA 1
ATOM 5025 C C . PHE A 1 658 ? -18.333 -21.040 -15.027 1.00 91.81 658 PHE A C 1
ATOM 5027 O O . PHE A 1 658 ? -18.452 -22.259 -14.886 1.00 91.81 658 PHE A O 1
ATOM 5034 N N . GLY A 1 659 ? -18.913 -20.175 -14.187 1.00 85.81 659 GLY A N 1
ATOM 5035 C CA . GLY A 1 659 ? -19.961 -20.551 -13.230 1.00 85.81 659 GLY A CA 1
ATOM 5036 C C . GLY A 1 659 ? -19.506 -21.498 -12.115 1.00 85.81 659 GLY A C 1
ATOM 5037 O O . GLY A 1 659 ? -20.277 -22.337 -11.662 1.00 85.81 659 GLY A O 1
ATOM 5038 N N . GLY A 1 660 ? -18.243 -21.417 -11.695 1.00 87.62 660 GLY A N 1
ATOM 5039 C CA . GLY A 1 660 ? -17.680 -22.265 -10.641 1.00 87.62 660 GLY A CA 1
ATOM 5040 C C . GLY A 1 660 ? -17.134 -23.615 -11.124 1.00 87.62 660 GLY A C 1
ATOM 5041 O O . GLY A 1 660 ? -16.669 -24.405 -10.294 1.00 87.62 660 GLY A O 1
ATOM 5042 N N . SER A 1 661 ? -17.153 -23.880 -12.437 1.00 91.06 661 SER A N 1
ATOM 5043 C CA . SER A 1 661 ? -16.797 -25.172 -13.036 1.00 91.06 661 SER A CA 1
ATOM 5044 C C . SER A 1 661 ? -15.355 -25.604 -12.750 1.00 91.06 661 SER A C 1
ATOM 5046 O O . SER A 1 661 ? -14.383 -24.945 -13.130 1.00 91.06 661 SER A O 1
ATOM 5048 N N . GLN A 1 662 ? -15.203 -26.783 -12.139 1.00 89.06 662 GLN A N 1
ATOM 5049 C CA . GLN A 1 662 ? -13.890 -27.383 -11.885 1.00 89.06 662 GLN A CA 1
ATOM 5050 C C . GLN A 1 662 ? -13.175 -27.786 -13.181 1.00 89.06 662 GLN A C 1
ATOM 5052 O O . GLN A 1 662 ? -11.945 -27.762 -13.246 1.00 89.06 662 GLN A O 1
ATOM 5057 N N . TRP A 1 663 ? -13.933 -28.123 -14.226 1.00 93.50 663 TRP A N 1
ATOM 5058 C CA . TRP A 1 663 ? -13.360 -28.391 -15.540 1.00 93.50 663 TRP A CA 1
ATOM 5059 C C . TRP A 1 663 ? -12.692 -27.136 -16.109 1.00 93.50 663 TRP A C 1
ATOM 5061 O O . TRP A 1 663 ? -11.550 -27.213 -16.552 1.00 93.50 663 TRP A O 1
ATOM 5071 N N . ALA A 1 664 ? -13.343 -25.972 -16.005 1.00 91.31 664 ALA A N 1
ATOM 5072 C CA . ALA A 1 664 ? -12.785 -24.706 -16.484 1.00 91.31 664 ALA A CA 1
ATOM 5073 C C . ALA A 1 664 ? -11.519 -24.296 -15.716 1.00 91.31 664 ALA A C 1
ATOM 5075 O O . ALA A 1 664 ? -10.554 -23.819 -16.315 1.00 91.31 664 ALA A O 1
ATOM 5076 N N . TYR A 1 665 ? -11.480 -24.554 -14.405 1.00 91.25 665 TYR A N 1
ATOM 5077 C CA . TYR A 1 665 ? -10.268 -24.390 -13.598 1.00 91.25 665 TYR A CA 1
ATOM 5078 C C . TYR A 1 665 ? -9.120 -25.270 -14.109 1.00 91.25 665 TYR A C 1
ATOM 5080 O O . TYR A 1 665 ? -8.013 -24.783 -14.322 1.00 91.25 665 TYR A O 1
ATOM 5088 N N . ASN A 1 666 ? -9.379 -26.564 -14.328 1.00 92.00 666 ASN A N 1
ATOM 5089 C CA . ASN A 1 666 ? -8.365 -27.513 -14.790 1.00 92.00 666 ASN A CA 1
ATOM 5090 C C . ASN A 1 666 ? -7.894 -27.197 -16.217 1.00 92.00 666 ASN A C 1
ATOM 5092 O O . ASN A 1 666 ? -6.699 -27.260 -16.487 1.00 92.00 666 ASN A O 1
ATOM 5096 N N . PHE A 1 667 ? -8.807 -26.808 -17.109 1.00 93.69 667 PHE A N 1
ATOM 5097 C CA . PHE A 1 667 ? -8.475 -26.346 -18.456 1.00 93.69 667 PHE A CA 1
ATOM 5098 C C . PHE A 1 667 ? -7.562 -25.114 -18.408 1.00 93.69 667 PHE A C 1
ATOM 5100 O O . PHE A 1 667 ? -6.497 -25.104 -19.023 1.00 93.69 667 PHE A O 1
ATOM 5107 N N . THR A 1 668 ? -7.926 -24.117 -17.597 1.00 93.00 668 THR A N 1
ATOM 5108 C CA . THR A 1 668 ? -7.112 -22.910 -17.400 1.00 93.00 668 THR A CA 1
ATOM 5109 C C . THR A 1 668 ? -5.742 -23.248 -16.814 1.00 93.00 668 THR A C 1
ATOM 5111 O O . THR A 1 668 ? -4.737 -22.705 -17.259 1.00 93.00 668 THR A O 1
ATOM 5114 N N . ALA A 1 669 ? -5.677 -24.193 -15.873 1.00 92.12 669 ALA A N 1
ATOM 5115 C CA . ALA A 1 669 ? -4.427 -24.659 -15.282 1.00 92.12 669 ALA A CA 1
ATOM 5116 C C . ALA A 1 669 ? -3.501 -25.322 -16.313 1.00 92.12 669 ALA A C 1
ATOM 5118 O O . ALA A 1 669 ? -2.297 -25.075 -16.297 1.00 92.12 669 ALA A O 1
ATOM 5119 N N . VAL A 1 670 ? -4.048 -26.133 -17.225 1.00 93.50 670 VAL A N 1
ATOM 5120 C CA . VAL A 1 670 ? -3.277 -26.722 -18.331 1.00 93.50 670 VAL A CA 1
ATOM 5121 C C . VAL A 1 670 ? -2.744 -25.623 -19.248 1.00 93.50 670 VAL A C 1
ATOM 5123 O O . VAL A 1 670 ? -1.551 -25.615 -19.542 1.00 93.50 670 VAL A O 1
ATOM 5126 N N . MET A 1 671 ? -3.587 -24.665 -19.641 1.00 92.88 671 MET A N 1
ATOM 5127 C CA . MET A 1 671 ? -3.170 -23.538 -20.484 1.00 92.88 671 MET A CA 1
ATOM 5128 C C . MET A 1 671 ? -2.098 -22.675 -19.810 1.00 92.88 671 MET A C 1
ATOM 5130 O O . MET A 1 671 ? -1.124 -22.304 -20.453 1.00 92.88 671 MET A O 1
ATOM 5134 N N . PHE A 1 672 ? -2.222 -22.423 -18.507 1.00 92.12 672 PHE A N 1
ATOM 5135 C CA . PHE A 1 672 ? -1.234 -21.695 -17.711 1.00 92.12 672 PHE A CA 1
ATOM 5136 C C . PHE A 1 672 ? 0.131 -22.400 -17.683 1.00 92.12 672 PHE A C 1
ATOM 5138 O O . PHE A 1 672 ? 1.162 -21.775 -17.935 1.00 92.12 672 PHE A O 1
ATOM 5145 N N . ILE A 1 673 ? 0.146 -23.7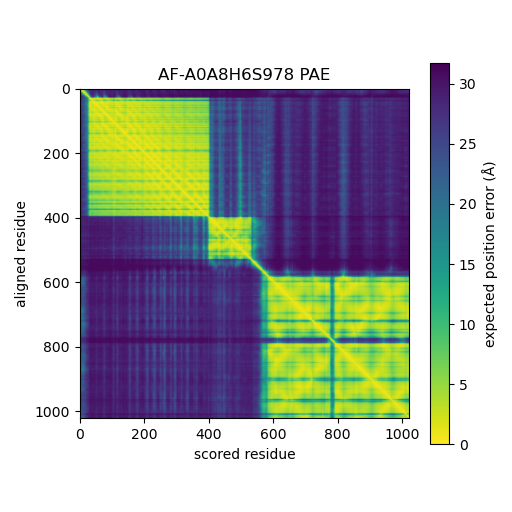12 -17.416 1.00 93.50 673 ILE A N 1
ATOM 5146 C CA . ILE A 1 673 ? 1.381 -24.512 -17.400 1.00 93.50 673 ILE A CA 1
ATOM 5147 C C . ILE A 1 673 ? 2.015 -24.543 -18.794 1.00 93.50 673 ILE A C 1
ATOM 5149 O O . ILE A 1 673 ? 3.228 -24.364 -18.916 1.00 93.50 673 ILE A O 1
ATOM 5153 N N . LEU A 1 674 ? 1.212 -24.752 -19.842 1.00 94.31 674 LEU A N 1
ATOM 5154 C CA . LEU A 1 674 ? 1.699 -24.778 -21.219 1.00 94.31 674 LEU A CA 1
ATOM 5155 C C . LEU A 1 674 ? 2.279 -23.423 -21.622 1.00 94.31 674 LEU A C 1
ATOM 5157 O O . LEU A 1 674 ? 3.431 -23.391 -22.042 1.00 94.31 674 LEU A O 1
ATOM 5161 N N . ASN A 1 675 ? 1.559 -22.320 -21.408 1.00 93.31 675 ASN A N 1
ATOM 5162 C CA . ASN A 1 675 ? 2.043 -20.972 -21.705 1.00 93.31 675 ASN A CA 1
ATOM 5163 C C . ASN A 1 675 ? 3.426 -20.720 -21.086 1.00 93.31 675 ASN A C 1
ATOM 5165 O O . ASN A 1 675 ? 4.391 -20.420 -21.786 1.00 93.31 675 ASN A O 1
ATOM 5169 N N . ASN A 1 676 ? 3.563 -20.969 -19.783 1.00 93.00 676 ASN A N 1
ATOM 5170 C CA . ASN A 1 676 ? 4.825 -20.770 -19.073 1.00 93.00 676 ASN A CA 1
ATOM 5171 C C . ASN A 1 676 ? 5.939 -21.722 -19.541 1.00 93.00 676 ASN A C 1
ATOM 5173 O O . ASN A 1 676 ? 7.123 -21.401 -19.426 1.00 93.00 676 ASN A O 1
ATOM 5177 N N . THR A 1 677 ? 5.592 -22.905 -20.052 1.00 95.75 677 THR A N 1
ATOM 5178 C CA . THR A 1 677 ? 6.561 -23.858 -20.617 1.00 95.75 677 THR A CA 1
ATOM 5179 C C . THR A 1 677 ? 7.031 -23.417 -22.003 1.00 95.75 677 THR A C 1
ATOM 5181 O O . THR A 1 677 ? 8.218 -23.522 -22.302 1.00 95.75 677 THR A O 1
ATOM 5184 N N . PHE A 1 678 ? 6.152 -22.843 -22.826 1.00 95.44 678 PHE A N 1
ATOM 5185 C CA . PHE A 1 678 ? 6.546 -22.214 -24.088 1.00 95.44 678 PHE A CA 1
ATOM 5186 C C . PHE A 1 678 ? 7.433 -20.979 -23.856 1.00 95.44 678 PHE A C 1
ATOM 5188 O O . PHE A 1 678 ? 8.401 -20.781 -24.587 1.00 95.44 678 PHE A O 1
ATOM 5195 N N . ILE A 1 679 ? 7.190 -20.200 -22.793 1.00 93.75 679 ILE A N 1
ATOM 5196 C CA . ILE A 1 679 ? 8.103 -19.113 -22.399 1.00 93.75 679 ILE A CA 1
ATOM 5197 C C . ILE A 1 679 ? 9.483 -19.683 -22.053 1.00 93.75 679 ILE A C 1
ATOM 5199 O O . ILE A 1 679 ? 10.493 -19.217 -22.574 1.00 93.75 679 ILE A O 1
ATOM 5203 N N . GLN A 1 680 ? 9.555 -20.743 -21.242 1.00 96.06 680 GLN A N 1
ATOM 5204 C CA . GLN A 1 680 ? 10.823 -21.437 -20.973 1.00 96.06 680 GLN A CA 1
ATOM 5205 C C . GLN A 1 680 ? 11.501 -21.911 -22.276 1.00 96.06 680 GLN A C 1
ATOM 5207 O O . GLN A 1 680 ? 12.712 -21.743 -22.428 1.00 96.06 680 GLN A O 1
ATOM 5212 N N . ALA A 1 681 ? 10.736 -22.425 -23.246 1.00 97.06 681 ALA A N 1
ATOM 5213 C CA . ALA A 1 681 ? 11.254 -22.851 -24.548 1.00 97.06 681 ALA A CA 1
ATOM 5214 C C . ALA A 1 681 ? 11.857 -21.685 -25.348 1.00 97.06 681 ALA A C 1
ATOM 5216 O O . ALA A 1 681 ? 12.930 -21.827 -25.937 1.00 97.06 681 ALA A O 1
ATOM 5217 N N . LEU A 1 682 ? 11.239 -20.501 -25.299 1.00 95.75 682 LEU A N 1
ATOM 5218 C CA . LEU A 1 682 ? 11.794 -19.267 -25.864 1.00 95.75 682 LEU A CA 1
ATOM 5219 C C . LEU A 1 682 ? 13.167 -18.929 -25.290 1.00 95.75 682 LEU A C 1
ATOM 5221 O O . LEU A 1 682 ? 14.075 -18.554 -26.035 1.00 95.75 682 LEU A O 1
ATOM 5225 N N . HIS A 1 683 ? 13.353 -19.132 -23.991 1.00 95.75 683 HIS A N 1
ATOM 5226 C CA . HIS A 1 683 ? 14.637 -18.914 -23.334 1.00 95.75 683 HIS A CA 1
ATOM 5227 C C . HIS A 1 683 ? 15.691 -19.968 -23.708 1.00 95.75 683 HIS A C 1
ATOM 5229 O O . HIS A 1 683 ? 16.866 -19.623 -23.862 1.00 95.75 683 HIS A O 1
ATOM 5235 N N . CYS A 1 684 ? 15.300 -21.223 -23.951 1.00 96.88 684 CYS A N 1
ATOM 5236 C CA . CYS A 1 684 ? 16.189 -22.231 -24.541 1.00 96.88 684 CYS A CA 1
ATOM 5237 C C . CYS A 1 684 ? 16.605 -21.847 -25.967 1.00 96.88 684 CYS A C 1
ATOM 5239 O O . CYS A 1 684 ? 17.801 -21.780 -26.261 1.00 96.88 684 CYS A O 1
ATOM 5241 N N . LEU A 1 685 ? 15.633 -21.511 -26.824 1.00 96.00 685 LEU A N 1
ATOM 5242 C CA . LEU A 1 685 ? 15.868 -21.155 -28.221 1.00 96.00 685 LEU A CA 1
ATOM 5243 C C . LEU A 1 685 ? 16.798 -19.948 -28.346 1.00 96.00 685 LEU A C 1
ATOM 5245 O O . LEU A 1 685 ? 17.797 -19.992 -29.067 1.00 96.00 685 LEU A O 1
ATOM 5249 N N . VAL A 1 686 ? 16.487 -18.850 -27.655 1.00 95.94 686 VAL A N 1
ATOM 5250 C CA . VAL A 1 686 ? 17.276 -17.624 -27.797 1.00 95.94 686 VAL A CA 1
ATOM 5251 C C . VAL A 1 686 ? 18.601 -17.711 -27.047 1.00 95.94 686 VAL A C 1
ATOM 5253 O O . VAL A 1 686 ? 19.590 -17.154 -27.520 1.00 95.94 686 VAL A O 1
ATOM 5256 N N . GLY A 1 687 ? 18.675 -18.475 -25.954 1.00 96.69 687 GLY A N 1
ATOM 5257 C CA . GLY A 1 687 ? 19.949 -18.826 -25.328 1.00 96.69 687 GLY A CA 1
ATOM 5258 C C . GLY A 1 687 ? 20.871 -19.583 -26.286 1.00 96.69 687 GLY A C 1
ATOM 5259 O O . GLY A 1 687 ? 22.045 -19.232 -26.410 1.00 96.69 687 GLY A O 1
ATOM 5260 N N . ALA A 1 688 ? 20.338 -20.540 -27.053 1.00 96.69 688 ALA A N 1
ATOM 5261 C CA . ALA A 1 688 ? 21.097 -21.223 -28.098 1.00 96.69 688 ALA A CA 1
ATOM 5262 C C . ALA A 1 688 ? 21.567 -20.256 -29.195 1.00 96.69 688 ALA A C 1
ATOM 5264 O O . ALA A 1 688 ? 22.748 -20.260 -29.539 1.00 96.69 688 ALA A O 1
ATOM 5265 N N . LYS A 1 689 ? 20.679 -19.373 -29.684 1.00 95.12 689 LYS A N 1
ATOM 5266 C CA . LYS A 1 689 ? 21.025 -18.333 -30.674 1.00 95.12 689 LYS A CA 1
ATOM 5267 C C . LYS A 1 689 ? 22.135 -17.416 -30.171 1.00 95.12 689 LYS A C 1
ATOM 5269 O O . LYS A 1 689 ? 23.081 -17.135 -30.908 1.00 95.12 689 LYS A O 1
ATOM 5274 N N . LEU A 1 690 ? 22.049 -16.971 -28.919 1.00 96.38 690 LEU A N 1
ATOM 5275 C CA . LEU A 1 690 ? 23.066 -16.146 -28.275 1.00 96.38 690 LEU A CA 1
ATOM 5276 C C . LEU A 1 690 ? 24.412 -16.874 -28.234 1.00 96.38 690 LEU A C 1
ATOM 5278 O O . LEU A 1 690 ? 25.410 -16.335 -28.709 1.00 96.38 690 LEU A O 1
ATOM 5282 N N . LEU A 1 691 ? 24.451 -18.089 -27.686 1.00 96.81 691 LEU A N 1
ATOM 5283 C CA . LEU A 1 691 ? 25.693 -18.843 -27.518 1.00 96.81 691 LEU A CA 1
ATOM 5284 C C . LEU A 1 691 ? 26.327 -19.201 -28.866 1.00 96.81 691 LEU A C 1
ATOM 5286 O O . LEU A 1 691 ? 27.539 -19.042 -29.025 1.00 96.81 691 LEU A O 1
ATOM 5290 N N . ASN A 1 692 ? 25.525 -19.583 -29.861 1.00 95.94 692 ASN A N 1
ATOM 5291 C CA . ASN A 1 692 ? 25.984 -19.768 -31.237 1.00 95.94 692 ASN A CA 1
ATOM 5292 C C . ASN A 1 692 ? 26.589 -18.475 -31.808 1.00 95.94 692 ASN A C 1
ATOM 5294 O O . ASN A 1 692 ? 27.691 -18.497 -32.351 1.00 95.94 692 ASN A O 1
ATOM 5298 N N . THR A 1 693 ? 25.926 -17.332 -31.629 1.00 95.38 693 THR A N 1
ATOM 5299 C CA . THR A 1 693 ? 26.409 -16.036 -32.139 1.00 95.38 693 THR A CA 1
ATOM 5300 C C . THR A 1 693 ? 27.715 -15.605 -31.464 1.00 95.38 693 THR A C 1
ATOM 5302 O O . THR A 1 693 ? 28.666 -15.202 -32.134 1.00 95.38 693 THR A O 1
ATOM 5305 N N . LEU A 1 694 ? 27.802 -15.710 -30.135 1.00 95.50 694 LEU A N 1
ATOM 5306 C CA . LEU A 1 694 ? 28.985 -15.294 -29.376 1.00 95.50 694 LEU A CA 1
ATOM 5307 C C . LEU A 1 694 ? 30.192 -16.202 -29.643 1.00 95.50 694 LEU A C 1
ATOM 5309 O O . LEU A 1 694 ? 31.310 -15.703 -29.785 1.00 95.50 694 LEU A O 1
ATOM 5313 N N . SER A 1 695 ? 29.963 -17.512 -29.757 1.00 95.06 695 SER A N 1
ATOM 5314 C CA . SER A 1 695 ? 31.017 -18.512 -29.961 1.00 95.06 695 SER A CA 1
ATOM 5315 C C . SER A 1 695 ? 31.402 -18.743 -31.424 1.00 95.06 695 SER A C 1
ATOM 5317 O O . SER A 1 695 ? 32.336 -19.496 -31.683 1.00 95.06 695 SER A O 1
ATOM 5319 N N . ASN A 1 696 ? 30.711 -18.108 -32.377 1.00 93.25 696 ASN A N 1
ATOM 5320 C CA . ASN A 1 696 ? 30.786 -18.442 -33.804 1.00 93.25 696 ASN A CA 1
ATOM 5321 C C . ASN A 1 696 ? 30.456 -19.923 -34.077 1.00 93.25 696 ASN A C 1
ATOM 5323 O O . ASN A 1 696 ? 31.134 -20.585 -34.857 1.00 93.25 696 ASN A O 1
ATOM 5327 N N . SER A 1 697 ? 29.395 -20.433 -33.451 1.00 93.62 697 SER A N 1
ATOM 5328 C CA . SER A 1 697 ? 28.891 -21.804 -33.611 1.00 93.62 697 SER A CA 1
ATOM 5329 C C . SER A 1 697 ? 29.883 -22.891 -33.179 1.00 93.62 697 SER A C 1
ATOM 5331 O O . SER A 1 697 ? 30.047 -23.903 -33.855 1.00 93.62 697 SER A O 1
ATOM 5333 N N . ALA A 1 698 ? 30.562 -22.691 -32.043 1.00 93.31 698 ALA A N 1
ATOM 5334 C CA . ALA A 1 698 ? 31.595 -23.616 -31.558 1.00 93.31 698 ALA A CA 1
ATOM 5335 C C . ALA A 1 698 ? 31.061 -24.989 -31.095 1.00 93.31 698 ALA A C 1
ATOM 5337 O O . ALA A 1 698 ? 31.840 -25.922 -30.910 1.00 93.31 698 ALA A O 1
ATOM 5338 N N . LEU A 1 699 ? 29.749 -25.115 -30.883 1.00 93.88 699 LEU A N 1
ATOM 5339 C CA . LEU A 1 699 ? 29.059 -26.346 -30.504 1.00 93.88 699 LEU A CA 1
ATOM 5340 C C . LEU A 1 699 ? 27.787 -26.489 -31.348 1.00 93.88 699 LEU A C 1
ATOM 5342 O O . LEU A 1 699 ? 27.238 -25.501 -31.829 1.00 93.88 699 LEU A O 1
ATOM 5346 N N . CYS A 1 700 ? 27.296 -27.720 -31.492 1.00 93.81 700 CYS A N 1
ATOM 5347 C CA . CYS A 1 700 ? 25.973 -27.988 -32.055 1.00 93.81 700 CYS A CA 1
ATOM 5348 C C . CYS A 1 700 ? 24.881 -27.182 -31.320 1.00 93.81 700 CYS A C 1
ATOM 5350 O O . CYS A 1 700 ? 24.875 -27.124 -30.087 1.00 93.81 700 CYS A O 1
ATOM 5352 N N . THR A 1 701 ? 23.927 -26.618 -32.073 1.00 94.12 701 THR A N 1
ATOM 5353 C CA . THR A 1 701 ? 22.807 -25.813 -31.545 1.00 94.12 701 THR A CA 1
ATOM 5354 C C . THR A 1 701 ? 22.039 -26.514 -30.428 1.00 94.12 701 THR A C 1
ATOM 5356 O O . THR A 1 701 ? 21.790 -25.901 -29.393 1.00 94.12 701 THR A O 1
ATOM 5359 N N . ILE A 1 702 ? 21.759 -27.810 -30.590 1.00 95.69 702 ILE A N 1
ATOM 5360 C CA . ILE A 1 702 ? 21.092 -28.644 -29.579 1.00 95.69 702 ILE A CA 1
ATOM 5361 C C . ILE A 1 702 ? 21.880 -28.624 -28.260 1.00 95.69 702 ILE A C 1
ATOM 5363 O O . ILE A 1 702 ? 21.311 -28.500 -27.178 1.00 95.69 702 ILE A O 1
ATOM 5367 N N . GLY A 1 703 ? 23.212 -28.693 -28.346 1.00 96.00 703 GLY A N 1
ATOM 5368 C CA . GLY A 1 703 ? 24.100 -28.613 -27.189 1.00 96.00 703 GLY A CA 1
ATOM 5369 C C . GLY A 1 703 ? 24.013 -27.258 -26.486 1.00 96.00 703 GLY A C 1
ATOM 5370 O O . GLY A 1 703 ? 23.904 -27.210 -25.263 1.00 96.00 703 GLY A O 1
ATOM 5371 N N . PHE A 1 704 ? 23.996 -26.152 -27.233 1.00 97.25 704 PHE A N 1
ATOM 5372 C CA . PHE A 1 704 ? 23.817 -24.822 -26.641 1.00 97.25 704 PHE A CA 1
ATOM 5373 C C . PHE A 1 704 ? 22.420 -24.602 -26.047 1.00 97.25 704 PHE A C 1
ATOM 5375 O O . PHE A 1 704 ? 22.301 -23.978 -24.992 1.00 97.25 704 PHE A O 1
ATOM 5382 N N . SER A 1 705 ? 21.380 -25.151 -26.670 1.00 96.56 705 SER A N 1
ATOM 5383 C CA . SER A 1 705 ? 20.010 -25.142 -26.148 1.00 96.56 705 SER A CA 1
ATOM 5384 C C . SER A 1 705 ? 19.913 -25.905 -24.822 1.00 96.56 705 SER A C 1
ATOM 5386 O O . SER A 1 705 ? 19.395 -25.376 -23.835 1.00 96.56 705 SER A O 1
ATOM 5388 N N . ALA A 1 706 ? 20.537 -27.087 -24.741 1.00 97.06 706 ALA A N 1
ATOM 5389 C CA . ALA A 1 706 ? 20.638 -27.864 -23.508 1.00 97.06 706 ALA A CA 1
ATOM 5390 C C . ALA A 1 706 ? 21.423 -27.121 -22.411 1.00 97.06 706 ALA A C 1
ATOM 5392 O O . ALA A 1 706 ? 20.992 -27.101 -21.259 1.00 97.06 706 ALA A O 1
ATOM 5393 N N . ILE A 1 707 ? 22.535 -26.456 -22.752 1.00 97.12 707 ILE A N 1
ATOM 5394 C CA . ILE A 1 707 ? 23.285 -25.612 -21.804 1.00 97.12 707 ILE A CA 1
ATOM 5395 C C . ILE A 1 707 ? 22.391 -24.495 -21.258 1.00 97.12 707 ILE A C 1
ATOM 5397 O O . ILE A 1 707 ? 22.367 -24.272 -20.048 1.00 97.12 707 ILE A O 1
ATOM 5401 N N . SER A 1 708 ? 21.625 -23.822 -22.122 1.00 96.69 708 SER A N 1
ATOM 5402 C CA . SER A 1 708 ? 20.689 -22.779 -21.693 1.00 96.69 708 SER A CA 1
ATOM 5403 C C . SER A 1 708 ? 19.619 -23.325 -20.740 1.00 96.69 708 SER A C 1
ATOM 5405 O O . SER A 1 708 ? 19.390 -22.744 -19.678 1.00 96.69 708 SER A O 1
ATOM 5407 N N . ALA A 1 709 ? 19.024 -24.481 -21.060 1.00 97.50 709 ALA A N 1
ATOM 5408 C CA . ALA A 1 709 ? 18.051 -25.157 -20.200 1.00 97.50 709 ALA A CA 1
ATOM 5409 C C . ALA A 1 709 ? 18.644 -25.527 -18.827 1.00 97.50 709 ALA A C 1
ATOM 5411 O O . ALA A 1 709 ? 18.015 -25.287 -17.799 1.00 97.50 709 ALA A O 1
ATOM 5412 N N . ILE A 1 710 ? 19.873 -26.057 -18.789 1.00 97.00 710 ILE A N 1
ATOM 5413 C CA . ILE A 1 710 ? 20.572 -26.420 -17.543 1.00 97.00 710 ILE A CA 1
ATOM 5414 C C . ILE A 1 710 ? 20.866 -25.180 -16.695 1.00 97.00 710 ILE A C 1
ATOM 5416 O O . ILE A 1 710 ? 20.660 -25.201 -15.481 1.00 97.00 710 ILE A O 1
ATOM 5420 N N . LEU A 1 711 ? 21.330 -24.090 -17.313 1.00 95.31 711 LEU A N 1
ATOM 5421 C CA . LEU A 1 711 ? 21.572 -22.839 -16.597 1.00 95.31 711 LEU A CA 1
ATOM 5422 C C . LEU A 1 711 ? 20.277 -22.321 -15.970 1.00 95.31 711 LEU A C 1
ATOM 5424 O O . LEU A 1 711 ? 20.247 -22.047 -14.773 1.00 95.31 711 LEU A O 1
ATOM 5428 N N . CYS A 1 712 ? 19.187 -22.261 -16.732 1.00 94.94 712 CYS A N 1
ATOM 5429 C CA . CYS A 1 712 ? 17.915 -21.785 -16.198 1.00 94.94 712 CYS A CA 1
ATOM 5430 C C . CYS A 1 712 ? 17.329 -22.743 -15.141 1.00 94.94 712 CYS A C 1
ATOM 5432 O O . CYS A 1 712 ? 16.803 -22.288 -14.126 1.00 94.94 712 CYS A O 1
ATOM 5434 N N . PHE A 1 713 ? 17.505 -24.062 -15.289 1.00 95.69 713 PHE A N 1
ATOM 5435 C CA . PHE A 1 713 ? 17.171 -25.049 -14.255 1.00 95.69 713 PHE A CA 1
ATOM 5436 C C . PHE A 1 713 ? 17.857 -24.719 -12.922 1.00 95.69 713 PHE A C 1
ATOM 5438 O O . PHE A 1 713 ? 17.187 -24.637 -11.893 1.00 95.69 713 PHE A O 1
ATOM 5445 N N . ILE A 1 714 ? 19.172 -24.466 -12.935 1.00 93.50 714 ILE A N 1
ATOM 5446 C CA . ILE A 1 714 ? 19.947 -24.152 -11.723 1.00 93.50 714 ILE A CA 1
ATOM 5447 C C . ILE A 1 714 ? 19.415 -22.879 -11.056 1.00 93.50 714 ILE A C 1
ATOM 5449 O O . ILE A 1 714 ? 19.213 -22.856 -9.841 1.00 93.50 714 ILE A O 1
ATOM 5453 N N . PHE A 1 715 ? 19.138 -21.840 -11.846 1.00 90.12 715 PHE A N 1
ATOM 5454 C CA . PHE A 1 715 ? 18.604 -20.573 -11.342 1.00 90.12 715 PHE A CA 1
ATOM 5455 C C . PHE A 1 715 ? 17.137 -20.659 -10.883 1.00 90.12 715 PHE A C 1
ATOM 5457 O O . PHE A 1 715 ? 16.691 -19.794 -10.132 1.00 90.12 715 PHE A O 1
ATOM 5464 N N . THR A 1 716 ? 16.410 -21.720 -11.250 1.00 91.38 716 THR A N 1
ATOM 5465 C CA . THR A 1 716 ? 15.040 -22.007 -10.781 1.00 91.38 716 THR A CA 1
ATOM 5466 C C . THR A 1 716 ? 15.017 -22.755 -9.433 1.00 91.38 716 THR A C 1
ATOM 5468 O O . THR A 1 716 ? 14.008 -22.751 -8.730 1.00 91.38 716 THR A O 1
ATOM 5471 N N . LEU A 1 717 ? 16.114 -23.409 -9.025 1.00 89.31 717 LEU A N 1
ATOM 5472 C CA . LEU A 1 717 ? 16.152 -24.230 -7.802 1.00 89.31 717 LEU A CA 1
ATOM 5473 C C . LEU A 1 717 ? 15.765 -23.497 -6.499 1.00 89.31 717 LEU A C 1
ATOM 5475 O O . LEU A 1 717 ? 15.120 -24.135 -5.655 1.00 89.31 717 LEU A O 1
ATOM 5479 N N . PRO A 1 718 ? 16.125 -22.215 -6.274 1.00 85.44 718 PRO A N 1
ATOM 5480 C CA . PRO A 1 718 ? 15.718 -21.495 -5.070 1.00 85.44 718 PRO A CA 1
ATOM 5481 C C . PRO A 1 718 ? 14.188 -21.426 -4.914 1.00 85.44 718 PRO A C 1
ATOM 5483 O O . PRO A 1 718 ? 13.474 -20.945 -5.784 1.00 85.44 718 PRO A O 1
ATOM 5486 N N . ARG A 1 719 ? 13.662 -21.869 -3.763 1.00 72.81 719 ARG A N 1
ATOM 5487 C CA . ARG A 1 719 ? 12.205 -21.945 -3.519 1.00 72.81 719 ARG A CA 1
ATOM 5488 C C . ARG A 1 719 ? 11.517 -20.624 -3.172 1.00 72.81 719 ARG A C 1
ATOM 5490 O O . ARG A 1 719 ? 10.288 -20.582 -3.116 1.00 72.81 719 ARG A O 1
ATOM 5497 N N . THR A 1 720 ? 12.267 -19.579 -2.828 1.00 63.62 720 THR A N 1
ATOM 5498 C CA . THR A 1 720 ? 11.709 -18.344 -2.259 1.00 63.62 720 THR A CA 1
ATOM 5499 C C . THR A 1 720 ? 11.723 -17.205 -3.276 1.00 63.62 720 THR A C 1
ATOM 5501 O O . THR A 1 720 ? 12.767 -16.824 -3.794 1.00 63.62 720 THR A O 1
ATOM 5504 N N . LEU A 1 721 ? 10.554 -16.597 -3.517 1.00 57.81 721 LEU A N 1
ATOM 5505 C CA . LEU A 1 721 ? 10.414 -15.492 -4.477 1.00 57.81 721 LEU A CA 1
ATOM 5506 C C . LEU A 1 721 ? 10.981 -14.149 -3.962 1.00 57.81 721 LEU A C 1
ATOM 5508 O O . LEU A 1 721 ? 11.165 -13.222 -4.743 1.00 57.81 721 LEU A O 1
ATOM 5512 N N . ASN A 1 722 ? 11.309 -14.032 -2.667 1.00 54.59 722 ASN A N 1
ATOM 5513 C CA . ASN A 1 722 ? 11.766 -12.778 -2.038 1.00 54.59 722 ASN A CA 1
ATOM 5514 C C . ASN A 1 722 ? 13.074 -12.207 -2.619 1.00 54.59 722 ASN A C 1
ATOM 5516 O O . ASN A 1 722 ? 13.348 -11.023 -2.447 1.00 54.59 722 ASN A O 1
ATOM 5520 N N . GLN A 1 723 ? 13.884 -13.026 -3.294 1.00 57.19 723 GLN A N 1
ATOM 5521 C CA . GLN A 1 723 ? 15.115 -12.584 -3.960 1.00 57.19 723 GLN A CA 1
ATOM 5522 C C . GLN A 1 723 ? 14.893 -12.210 -5.438 1.00 57.19 723 GLN A C 1
ATOM 5524 O O . GLN A 1 723 ? 15.758 -11.579 -6.046 1.00 57.19 723 GLN A O 1
ATOM 5529 N N . LEU A 1 724 ? 13.729 -12.537 -6.014 1.00 59.56 724 LEU A N 1
ATOM 5530 C CA . LEU A 1 724 ? 13.468 -12.369 -7.444 1.00 59.56 724 LEU A CA 1
ATOM 5531 C C . LEU A 1 724 ? 13.163 -10.918 -7.828 1.00 59.56 724 LEU A C 1
ATOM 5533 O O . LEU A 1 724 ? 13.622 -10.483 -8.871 1.00 59.56 724 LEU A O 1
ATOM 5537 N N . SER A 1 725 ? 12.507 -10.106 -6.987 1.00 64.06 725 SER A N 1
ATOM 5538 C CA . SER A 1 725 ? 12.173 -8.716 -7.370 1.00 64.06 725 SER A CA 1
ATOM 5539 C C . SER A 1 725 ? 13.406 -7.834 -7.630 1.00 64.06 725 SER A C 1
ATOM 5541 O O . SER A 1 725 ? 13.375 -6.938 -8.475 1.00 64.06 725 SER A O 1
ATOM 5543 N N . GLY A 1 726 ? 14.504 -8.084 -6.907 1.00 71.50 726 GLY A N 1
ATOM 5544 C CA . GLY A 1 726 ? 15.781 -7.402 -7.135 1.00 71.50 726 GLY A CA 1
ATOM 5545 C C . GLY A 1 726 ? 16.453 -7.869 -8.427 1.00 71.50 726 GLY A C 1
ATOM 5546 O O . GLY A 1 726 ? 16.906 -7.049 -9.223 1.00 71.50 726 GLY A O 1
ATOM 5547 N N . LEU A 1 727 ? 16.453 -9.184 -8.663 1.00 77.50 727 LEU A N 1
ATOM 5548 C CA . LEU A 1 727 ? 17.041 -9.790 -9.856 1.00 77.50 727 LEU A CA 1
ATOM 5549 C C . LEU A 1 727 ? 16.248 -9.459 -11.132 1.00 77.50 727 LEU A C 1
ATOM 5551 O O . LEU A 1 727 ? 16.850 -9.215 -12.174 1.00 77.50 727 LEU A O 1
ATOM 5555 N N . GLY A 1 728 ? 14.921 -9.351 -11.037 1.00 79.12 728 GLY A N 1
ATOM 5556 C CA . GLY A 1 728 ? 14.049 -8.933 -12.133 1.00 79.12 728 GLY A CA 1
ATOM 5557 C C . GLY A 1 728 ? 14.275 -7.493 -12.549 1.00 79.12 728 GLY A C 1
ATOM 5558 O O . GLY A 1 728 ? 14.437 -7.226 -13.735 1.00 79.12 728 GLY A O 1
ATOM 5559 N N . THR A 1 729 ? 14.408 -6.576 -11.587 1.00 81.25 729 THR A N 1
ATOM 5560 C CA . THR A 1 729 ? 14.792 -5.188 -11.893 1.00 81.25 729 THR A CA 1
ATOM 5561 C C . THR A 1 729 ? 16.155 -5.133 -12.595 1.00 81.25 729 THR A C 1
ATOM 5563 O O . THR A 1 729 ? 16.304 -4.435 -13.595 1.00 81.25 729 THR A O 1
ATOM 5566 N N . PHE A 1 730 ? 17.145 -5.894 -12.113 1.00 87.31 730 PHE A N 1
ATOM 5567 C CA . PHE A 1 730 ? 18.465 -5.966 -12.747 1.00 87.31 730 PHE A CA 1
ATOM 5568 C C . PHE A 1 730 ? 18.384 -6.494 -14.188 1.00 87.31 730 PHE A C 1
ATOM 5570 O O . PHE A 1 730 ? 18.924 -5.873 -15.103 1.00 87.31 730 PHE A O 1
ATOM 5577 N N . SER A 1 731 ? 17.651 -7.589 -14.402 1.00 88.88 731 SER A N 1
ATOM 5578 C CA . SER A 1 731 ? 17.399 -8.160 -15.726 1.00 88.88 731 SER A CA 1
ATOM 5579 C C . SER A 1 731 ? 16.736 -7.148 -16.669 1.00 88.88 731 SER A C 1
ATOM 5581 O O . SER A 1 731 ? 17.257 -6.917 -17.762 1.00 88.88 731 SER A O 1
ATOM 5583 N N . ALA A 1 732 ? 15.669 -6.472 -16.234 1.00 87.44 732 ALA A N 1
ATOM 5584 C CA . ALA A 1 732 ? 14.966 -5.461 -17.027 1.00 87.44 732 ALA A CA 1
ATOM 5585 C C . ALA A 1 732 ? 15.896 -4.318 -17.466 1.00 87.44 732 ALA A C 1
ATOM 5587 O O . ALA A 1 732 ? 15.902 -3.929 -18.633 1.00 87.44 732 ALA A O 1
ATOM 5588 N N . VAL A 1 733 ? 16.741 -3.817 -16.555 1.00 89.94 733 VAL A N 1
ATOM 5589 C CA . VAL A 1 733 ? 17.722 -2.762 -16.860 1.00 89.94 733 VAL A CA 1
ATOM 5590 C C . VAL A 1 733 ? 18.727 -3.236 -17.909 1.00 89.94 733 VAL A C 1
ATOM 5592 O O . VAL A 1 733 ? 18.980 -2.525 -18.882 1.00 89.94 733 VAL A O 1
ATOM 5595 N N . THR A 1 734 ? 19.277 -4.443 -17.756 1.00 93.50 734 THR A N 1
ATOM 5596 C CA . THR A 1 734 ? 20.235 -4.987 -18.732 1.00 93.50 734 THR A CA 1
ATOM 5597 C C . THR A 1 734 ? 19.600 -5.232 -20.101 1.00 93.50 734 THR A C 1
ATOM 5599 O O . THR A 1 734 ? 20.218 -4.912 -21.117 1.00 93.50 734 THR A O 1
ATOM 5602 N N . MET A 1 735 ? 18.337 -5.675 -20.150 1.00 92.50 735 MET A N 1
ATOM 5603 C CA . MET A 1 735 ? 17.594 -5.786 -21.408 1.00 92.50 735 MET A CA 1
ATOM 5604 C C . MET A 1 735 ? 17.352 -4.418 -22.045 1.00 92.50 735 MET A C 1
ATOM 5606 O O . MET A 1 735 ? 17.551 -4.263 -23.247 1.00 92.50 735 MET A O 1
ATOM 5610 N N . GLY A 1 736 ? 16.980 -3.410 -21.252 1.00 92.00 736 GLY A N 1
ATOM 5611 C CA . GLY A 1 736 ? 16.817 -2.038 -21.729 1.00 92.00 736 GLY A CA 1
ATOM 5612 C C . GLY A 1 736 ? 18.096 -1.492 -22.370 1.00 92.00 736 GLY A C 1
ATOM 5613 O O . GLY A 1 736 ? 18.038 -0.883 -23.437 1.00 92.00 736 GLY A O 1
ATOM 5614 N N . ILE A 1 737 ? 19.262 -1.784 -21.780 1.00 94.12 737 ILE A N 1
ATOM 5615 C CA . ILE A 1 737 ? 20.569 -1.458 -22.372 1.00 94.12 737 ILE A CA 1
ATOM 5616 C C . ILE A 1 737 ? 20.777 -2.221 -23.686 1.00 94.12 737 ILE A C 1
ATOM 5618 O O . ILE A 1 737 ? 21.176 -1.613 -24.677 1.00 94.12 737 ILE A O 1
ATOM 5622 N N . ALA A 1 738 ? 20.479 -3.523 -23.729 1.00 95.62 738 ALA A N 1
ATOM 5623 C CA . ALA A 1 738 ? 20.608 -4.335 -24.940 1.00 95.62 738 ALA A CA 1
ATOM 5624 C C . ALA A 1 738 ? 19.769 -3.776 -26.108 1.00 95.62 738 ALA A C 1
ATOM 5626 O O . ALA A 1 738 ? 20.266 -3.656 -27.229 1.00 95.62 738 ALA A O 1
ATOM 5627 N N . VAL A 1 739 ? 18.520 -3.379 -25.834 1.00 94.88 739 VAL A N 1
ATOM 5628 C CA . VAL A 1 739 ? 17.612 -2.746 -26.806 1.00 94.88 739 VAL A CA 1
ATOM 5629 C C . VAL A 1 739 ? 18.148 -1.392 -27.254 1.00 94.88 739 VAL A C 1
ATOM 5631 O O . VAL A 1 739 ? 18.223 -1.130 -28.453 1.00 94.88 739 VAL A O 1
ATOM 5634 N N . LEU A 1 740 ? 18.555 -0.537 -26.313 1.00 95.31 740 LEU A N 1
ATOM 5635 C CA . LEU A 1 740 ? 19.080 0.788 -26.633 1.00 95.31 740 LEU A CA 1
ATOM 5636 C C . LEU A 1 740 ? 20.331 0.694 -27.516 1.00 95.31 740 LEU A C 1
ATOM 5638 O O . LEU A 1 740 ? 20.447 1.424 -28.498 1.00 95.31 740 LEU A O 1
ATOM 5642 N N . LEU A 1 741 ? 21.235 -0.240 -27.211 1.00 96.75 741 LEU A N 1
ATOM 5643 C CA . LEU A 1 741 ? 22.409 -0.511 -28.037 1.00 96.75 741 LEU A CA 1
ATOM 5644 C C . LEU A 1 741 ? 22.021 -1.014 -29.428 1.00 96.75 741 LEU A C 1
ATOM 5646 O O . LEU A 1 741 ? 22.619 -0.573 -30.404 1.00 96.75 741 LEU A O 1
ATOM 5650 N N . ALA A 1 742 ? 21.011 -1.881 -29.549 1.00 96.19 742 ALA A N 1
ATOM 5651 C CA . ALA A 1 742 ? 20.537 -2.337 -30.854 1.00 96.19 742 ALA A CA 1
ATOM 5652 C C . ALA A 1 742 ? 19.986 -1.185 -31.710 1.00 96.19 742 ALA A C 1
ATOM 5654 O O . ALA A 1 742 ? 20.313 -1.091 -32.893 1.00 96.19 742 ALA A O 1
ATOM 5655 N N . ILE A 1 743 ? 19.220 -0.273 -31.101 1.00 96.69 743 ILE A N 1
ATOM 5656 C CA . ILE A 1 743 ? 18.714 0.940 -31.759 1.00 96.69 743 ILE A CA 1
ATOM 5657 C C . ILE A 1 743 ? 19.881 1.822 -32.216 1.00 96.69 743 ILE A C 1
ATOM 5659 O O . ILE A 1 743 ? 19.965 2.166 -33.393 1.00 96.69 743 ILE A O 1
ATOM 5663 N N . ILE A 1 744 ? 20.809 2.150 -31.313 1.00 96.88 744 ILE A N 1
ATOM 5664 C CA . ILE A 1 744 ? 21.954 3.020 -31.617 1.00 96.88 744 ILE A CA 1
ATOM 5665 C C . ILE A 1 744 ? 22.822 2.409 -32.719 1.00 96.88 744 ILE A C 1
ATOM 5667 O O . ILE A 1 744 ? 23.138 3.080 -33.699 1.00 96.88 744 ILE A O 1
ATOM 5671 N N . PHE A 1 745 ? 23.190 1.133 -32.594 1.00 97.56 745 PHE A N 1
ATOM 5672 C CA . PHE A 1 745 ? 24.043 0.476 -33.578 1.00 97.56 745 PHE A CA 1
ATOM 5673 C C . PHE A 1 745 ? 23.374 0.345 -34.941 1.00 97.56 745 PHE A C 1
ATOM 5675 O O . PHE A 1 745 ? 24.074 0.474 -35.939 1.00 97.56 745 PHE A O 1
ATOM 5682 N N . SER A 1 746 ? 22.048 0.181 -35.007 1.00 95.81 746 SER A N 1
ATOM 5683 C CA . SER A 1 746 ? 21.340 0.175 -36.292 1.00 95.81 746 SER A CA 1
ATOM 5684 C C . SER A 1 746 ? 21.506 1.489 -37.064 1.00 95.81 746 SER A C 1
ATOM 5686 O O . SER A 1 746 ? 21.626 1.445 -38.282 1.00 95.81 746 SER A O 1
ATOM 5688 N N . GLY A 1 747 ? 21.576 2.631 -36.367 1.00 93.81 747 GLY A N 1
ATOM 5689 C CA . GLY A 1 747 ? 21.751 3.948 -36.989 1.00 93.81 747 GLY A CA 1
ATOM 5690 C C . GLY A 1 747 ? 23.205 4.386 -37.189 1.00 93.81 747 GLY A C 1
ATOM 5691 O O . GLY A 1 747 ? 23.463 5.248 -38.023 1.00 93.81 747 GLY A O 1
ATOM 5692 N N . VAL A 1 748 ? 24.155 3.832 -36.425 1.00 95.25 748 VAL A N 1
ATOM 5693 C CA . VAL A 1 748 ? 25.585 4.206 -36.499 1.00 95.25 748 VAL A CA 1
ATOM 5694 C C . VAL A 1 748 ? 26.389 3.285 -37.417 1.00 95.25 748 VAL A C 1
ATOM 5696 O O . VAL A 1 748 ? 27.413 3.706 -37.956 1.00 95.25 748 VAL A O 1
ATOM 5699 N N . GLN A 1 749 ? 25.972 2.029 -37.595 1.00 94.75 749 GLN A N 1
ATOM 5700 C CA . GLN A 1 749 ? 26.659 1.121 -38.510 1.00 94.75 749 GLN A CA 1
ATOM 5701 C C . GLN A 1 749 ? 26.590 1.644 -39.950 1.00 94.75 749 GLN A C 1
ATOM 5703 O O . GLN A 1 749 ? 25.565 2.171 -40.371 1.00 94.75 749 GLN A O 1
ATOM 5708 N N . SER A 1 750 ? 27.678 1.486 -40.707 1.00 89.31 750 SER A N 1
ATOM 5709 C CA . SER A 1 750 ? 27.751 1.960 -42.096 1.00 89.31 750 SER A CA 1
ATOM 5710 C C . SER A 1 750 ? 26.698 1.306 -42.989 1.00 89.31 750 SER A C 1
ATOM 5712 O O . SER A 1 750 ? 26.122 1.963 -43.848 1.00 89.31 750 SER A O 1
ATOM 5714 N N . GLU A 1 751 ? 26.451 0.015 -42.769 1.00 91.31 751 GLU A N 1
ATOM 5715 C CA . GLU A 1 751 ? 25.517 -0.797 -43.540 1.00 91.31 751 GLU A CA 1
ATOM 5716 C C . GLU A 1 751 ? 24.967 -1.959 -42.691 1.00 91.31 751 GLU A C 1
ATOM 5718 O O . GLU A 1 751 ? 25.661 -2.434 -41.778 1.00 91.31 751 GLU A O 1
ATOM 5723 N N . PRO A 1 752 ? 23.729 -2.424 -42.947 1.00 93.00 752 PRO A N 1
ATOM 5724 C CA . PRO A 1 752 ? 23.144 -3.560 -42.242 1.00 93.00 752 PRO A CA 1
ATOM 5725 C C . PRO A 1 752 ? 23.851 -4.882 -42.546 1.00 93.00 752 PRO A C 1
ATOM 5727 O O . PRO A 1 752 ? 24.551 -5.039 -43.545 1.00 93.00 752 PRO A O 1
ATOM 5730 N N . PHE A 1 753 ? 23.676 -5.864 -41.665 1.00 90.88 753 PHE A N 1
ATOM 5731 C CA . PHE A 1 753 ? 24.221 -7.195 -41.911 1.00 90.88 753 PHE A CA 1
ATOM 5732 C C . PHE A 1 753 ? 23.540 -7.842 -43.124 1.00 90.88 753 PHE A C 1
ATOM 5734 O O . PHE A 1 753 ? 22.317 -7.824 -43.236 1.00 90.88 753 PHE A O 1
ATOM 5741 N N . GLY A 1 754 ? 24.340 -8.413 -44.028 1.00 87.44 754 GLY A N 1
ATOM 5742 C CA . GLY A 1 754 ? 23.849 -8.956 -45.299 1.00 87.44 754 GLY A CA 1
ATOM 5743 C C . GLY A 1 754 ? 23.641 -7.911 -46.400 1.00 87.44 754 GLY A C 1
ATOM 5744 O O . GLY A 1 754 ? 23.065 -8.258 -47.427 1.00 87.44 754 GLY A O 1
ATOM 5745 N N . TYR A 1 755 ? 24.106 -6.670 -46.203 1.00 91.31 755 TYR A N 1
ATOM 5746 C CA . TYR A 1 755 ? 24.020 -5.586 -47.184 1.00 91.31 755 TYR A CA 1
ATOM 5747 C C . TYR A 1 755 ? 24.559 -5.974 -48.569 1.00 91.31 755 TYR A C 1
ATOM 5749 O O . TYR A 1 755 ? 25.654 -6.528 -48.695 1.00 91.31 755 TYR A O 1
ATOM 5757 N N . ILE A 1 756 ? 23.795 -5.630 -49.609 1.00 88.25 756 ILE A N 1
ATOM 5758 C CA . ILE A 1 756 ? 24.183 -5.786 -51.011 1.00 88.25 756 ILE A CA 1
ATOM 5759 C C . ILE A 1 756 ? 24.634 -4.414 -51.545 1.00 88.25 756 ILE A C 1
ATOM 5761 O O . ILE A 1 756 ? 23.826 -3.479 -51.557 1.00 88.25 756 ILE A O 1
ATOM 5765 N N . PRO A 1 757 ? 25.893 -4.268 -52.012 1.00 85.94 757 PRO A N 1
ATOM 5766 C CA . PRO A 1 757 ? 26.406 -2.998 -52.520 1.00 85.94 757 PRO A CA 1
ATOM 5767 C C . PRO A 1 757 ? 25.524 -2.378 -53.608 1.00 85.94 757 PRO A C 1
ATOM 5769 O O . PRO A 1 757 ? 25.270 -2.995 -54.640 1.00 85.94 757 PRO A O 1
ATOM 5772 N N . GLY A 1 758 ? 25.101 -1.130 -53.390 1.00 79.81 758 GLY A N 1
ATOM 5773 C CA . GLY A 1 758 ? 24.305 -0.353 -54.346 1.00 79.81 758 GLY A CA 1
ATOM 5774 C C . GLY A 1 758 ? 22.791 -0.418 -54.132 1.00 79.81 758 GLY A C 1
ATOM 5775 O O . GLY A 1 758 ? 22.073 0.393 -54.715 1.00 79.81 758 GLY A O 1
ATOM 5776 N N . GLU A 1 759 ? 22.295 -1.306 -53.268 1.00 84.81 759 GLU A N 1
ATOM 5777 C CA . GLU A 1 759 ? 20.897 -1.280 -52.829 1.00 84.81 759 GLU A CA 1
ATOM 5778 C C . GLU A 1 759 ? 20.735 -0.352 -51.620 1.00 84.81 759 GLU A C 1
ATOM 5780 O O . GLU A 1 759 ? 21.618 -0.266 -50.771 1.00 84.81 759 GLU A O 1
ATOM 5785 N N . THR A 1 760 ? 19.616 0.362 -51.514 1.00 84.44 760 THR A N 1
ATOM 5786 C CA . THR A 1 760 ? 19.273 1.130 -50.307 1.00 84.44 760 THR A CA 1
ATOM 5787 C C . THR A 1 760 ? 18.259 0.358 -49.458 1.00 84.44 760 THR A C 1
ATOM 5789 O O . THR A 1 760 ? 17.445 -0.388 -50.013 1.00 84.44 760 THR A O 1
ATOM 5792 N N . PRO A 1 761 ? 18.278 0.512 -48.118 1.00 87.81 761 PRO A N 1
ATOM 5793 C CA . PRO A 1 761 ? 17.256 -0.065 -47.250 1.00 87.81 761 PRO A CA 1
ATOM 5794 C C . PRO A 1 761 ? 15.841 0.319 -47.697 1.00 87.81 761 PRO A C 1
ATOM 5796 O O . PRO A 1 761 ? 15.489 1.500 -47.755 1.00 87.81 761 PRO A O 1
ATOM 5799 N N . ILE A 1 762 ? 15.009 -0.679 -48.005 1.00 89.38 762 ILE A N 1
ATOM 5800 C CA . ILE A 1 762 ? 13.616 -0.445 -48.396 1.00 89.38 762 ILE A CA 1
ATOM 5801 C C . ILE A 1 762 ? 12.781 -0.191 -47.143 1.00 89.38 762 ILE A C 1
ATOM 5803 O O . ILE A 1 762 ? 12.550 -1.101 -46.346 1.00 89.38 762 ILE A O 1
ATOM 5807 N N . VAL A 1 763 ? 12.276 1.033 -47.006 1.00 92.38 763 VAL A N 1
ATOM 5808 C CA . VAL A 1 763 ? 11.370 1.436 -45.924 1.00 92.38 763 VAL A CA 1
ATOM 5809 C C . VAL A 1 763 ? 10.045 1.875 -46.527 1.00 92.38 763 VAL A C 1
ATOM 5811 O O . VAL A 1 763 ? 9.983 2.849 -47.281 1.00 92.38 763 VAL A O 1
ATOM 5814 N N . THR A 1 764 ? 8.966 1.176 -46.188 1.00 92.31 764 THR A N 1
ATOM 5815 C CA . THR A 1 764 ? 7.626 1.479 -46.690 1.00 92.31 764 THR A CA 1
ATOM 5816 C C . THR A 1 764 ? 6.743 2.053 -45.589 1.00 92.31 764 THR A C 1
ATOM 5818 O O . THR A 1 764 ? 6.773 1.643 -44.427 1.00 92.31 764 THR A O 1
ATOM 5821 N N . LYS A 1 765 ? 5.913 3.037 -45.954 1.00 92.50 765 LYS A N 1
ATOM 5822 C CA . LYS A 1 765 ? 4.905 3.592 -45.033 1.00 92.50 765 LYS A CA 1
ATOM 5823 C C . LYS A 1 765 ? 3.777 2.594 -44.761 1.00 92.50 765 LYS A C 1
ATOM 5825 O O . LYS A 1 765 ? 3.257 2.565 -43.653 1.00 92.50 765 LYS A O 1
ATOM 5830 N N . PHE A 1 766 ? 3.430 1.797 -45.768 1.00 91.38 766 PHE A N 1
ATOM 5831 C CA . PHE A 1 766 ? 2.351 0.808 -45.771 1.00 91.38 766 PHE A CA 1
ATOM 5832 C C . PHE A 1 766 ? 2.901 -0.575 -46.166 1.00 91.38 766 PHE A C 1
ATOM 5834 O O . PHE A 1 766 ? 4.033 -0.635 -46.663 1.00 91.38 766 PHE A O 1
ATOM 5841 N N . PRO A 1 767 ? 2.143 -1.670 -45.963 1.00 86.88 767 PRO A N 1
ATOM 5842 C CA . PRO A 1 767 ? 2.572 -3.004 -46.361 1.00 86.88 767 PRO A CA 1
ATOM 5843 C C . PRO A 1 767 ? 2.875 -3.056 -47.858 1.00 86.88 767 PRO A C 1
ATOM 5845 O O . PRO A 1 767 ? 2.261 -2.339 -48.655 1.00 86.88 767 PRO A O 1
ATOM 5848 N N . LEU A 1 768 ? 3.809 -3.923 -48.246 1.00 82.88 768 LEU A N 1
ATOM 5849 C CA . LEU A 1 768 ? 4.086 -4.169 -49.657 1.00 82.88 768 LEU A CA 1
ATOM 5850 C C . LEU A 1 768 ? 2.831 -4.714 -50.375 1.00 82.88 768 LEU A C 1
ATOM 5852 O O . LEU A 1 768 ? 2.060 -5.475 -49.779 1.00 82.88 768 LEU A O 1
ATOM 5856 N N . PRO A 1 769 ? 2.603 -4.352 -51.653 1.00 77.19 769 PRO A N 1
ATOM 5857 C CA . PRO A 1 769 ? 1.511 -4.923 -52.437 1.00 77.19 769 PRO A CA 1
ATOM 5858 C C . PRO A 1 769 ? 1.571 -6.458 -52.443 1.00 77.19 769 PRO A C 1
ATOM 5860 O O . PRO A 1 769 ? 2.611 -7.036 -52.751 1.00 77.19 769 PRO A O 1
ATOM 5863 N N . GLY A 1 770 ? 0.459 -7.114 -52.095 1.00 71.12 770 GLY A N 1
ATOM 5864 C CA . GLY A 1 770 ? 0.373 -8.576 -51.963 1.00 71.12 770 GLY A CA 1
ATOM 5865 C C . GLY A 1 770 ? 0.448 -9.107 -50.525 1.00 71.12 770 GLY A C 1
ATOM 5866 O O . GLY A 1 770 ? 0.179 -10.288 -50.318 1.00 71.12 770 GLY A O 1
ATOM 5867 N N . THR A 1 771 ? 0.740 -8.265 -49.524 1.00 71.62 771 THR A N 1
ATOM 5868 C CA . THR A 1 771 ? 0.637 -8.648 -48.104 1.00 71.62 771 THR A CA 1
ATOM 5869 C C . THR A 1 771 ? -0.821 -8.857 -47.698 1.00 71.62 771 THR A C 1
ATOM 5871 O O . THR A 1 771 ? -1.613 -7.915 -47.673 1.00 71.62 771 THR A O 1
ATOM 5874 N N . THR A 1 772 ? -1.177 -10.090 -47.337 1.00 72.00 772 THR A N 1
ATOM 5875 C CA . THR A 1 772 ? -2.501 -10.450 -46.805 1.00 72.00 772 THR A CA 1
ATOM 5876 C C . THR A 1 772 ? -2.461 -10.635 -45.287 1.00 72.00 772 THR A C 1
ATOM 5878 O O . THR A 1 772 ? -1.446 -11.040 -44.718 1.00 72.00 772 THR A O 1
ATOM 5881 N N . PHE A 1 773 ? -3.573 -10.318 -44.611 1.00 73.94 773 PHE A N 1
ATOM 5882 C CA . PHE A 1 773 ? -3.658 -10.387 -43.146 1.00 73.94 773 PHE A CA 1
ATOM 5883 C C . PHE A 1 773 ? -3.858 -11.825 -42.651 1.00 73.94 773 PHE A C 1
ATOM 5885 O O . PHE A 1 773 ? -3.085 -12.293 -41.830 1.00 73.94 773 PHE A O 1
ATOM 5892 N N . ILE A 1 774 ? -4.827 -12.554 -43.207 1.00 66.62 774 ILE A N 1
ATOM 5893 C CA . ILE A 1 774 ? -4.973 -14.010 -43.066 1.00 66.62 774 ILE A CA 1
ATOM 5894 C C . ILE A 1 774 ? -5.074 -14.576 -44.476 1.00 66.62 774 ILE A C 1
ATOM 5896 O O . ILE A 1 774 ? -5.795 -14.017 -45.305 1.00 66.62 774 ILE A O 1
ATOM 5900 N N . ALA A 1 775 ? -4.376 -15.673 -44.765 1.00 59.44 775 ALA A N 1
ATOM 5901 C CA . ALA A 1 775 ? -4.547 -16.345 -46.045 1.00 59.44 775 ALA A CA 1
ATOM 5902 C C . ALA A 1 775 ? -5.982 -16.883 -46.177 1.00 59.44 775 ALA A C 1
ATOM 5904 O O . ALA A 1 775 ? -6.373 -17.823 -45.487 1.00 59.44 775 ALA A O 1
ATOM 5905 N N . GLY A 1 776 ? -6.745 -16.330 -47.117 1.00 42.06 776 GLY A N 1
ATOM 5906 C CA . GLY A 1 776 ? -7.754 -17.086 -47.843 1.00 42.06 776 GLY A CA 1
ATOM 5907 C C . GLY A 1 776 ? -7.107 -17.585 -49.128 1.00 42.06 776 GLY A C 1
ATOM 5908 O O . GLY A 1 776 ? -6.570 -16.779 -49.884 1.00 42.06 776 GLY A O 1
ATOM 5909 N N . LYS A 1 777 ? -7.154 -18.894 -49.405 1.00 39.94 777 LYS A N 1
ATOM 5910 C CA . LYS A 1 777 ? -7.008 -19.356 -50.790 1.00 39.94 777 LYS A CA 1
ATOM 5911 C C . LYS A 1 777 ? -8.080 -18.627 -51.601 1.00 39.94 777 LYS A C 1
ATOM 5913 O O . LYS A 1 777 ? -9.260 -18.944 -51.449 1.00 39.94 777 LYS A O 1
ATOM 5918 N N . SER A 1 778 ? -7.705 -17.697 -52.476 1.00 35.69 778 SER A N 1
ATOM 5919 C CA . SER A 1 778 ? -8.520 -17.514 -53.666 1.00 35.69 778 SER A CA 1
ATOM 5920 C C . SER A 1 778 ? -8.518 -18.861 -54.381 1.00 35.69 778 SER A C 1
ATOM 5922 O O . SER A 1 778 ? -7.486 -19.499 -54.576 1.00 35.69 778 SER A O 1
ATOM 5924 N N . PHE A 1 779 ? -9.704 -19.315 -54.750 1.00 37.75 779 PHE A N 1
ATOM 5925 C CA . PHE A 1 779 ? -9.950 -20.477 -55.600 1.00 37.75 779 PHE A CA 1
ATOM 5926 C C . PHE A 1 779 ? -9.308 -20.350 -57.007 1.00 37.75 779 PHE A C 1
ATOM 5928 O O . PHE A 1 779 ? -9.436 -21.241 -57.838 1.00 37.75 779 PHE A O 1
ATOM 5935 N N . LEU A 1 780 ? -8.578 -19.266 -57.272 1.00 43.06 780 LEU A N 1
ATOM 5936 C CA . LEU A 1 780 ? -7.857 -18.987 -58.502 1.00 43.06 780 LEU A CA 1
ATOM 5937 C C . LEU A 1 780 ? -6.408 -18.629 -58.147 1.00 43.06 780 LEU A C 1
ATOM 5939 O O . LEU A 1 780 ? -6.176 -17.668 -57.413 1.00 43.06 780 LEU A O 1
ATOM 5943 N N . ASP A 1 781 ? -5.486 -19.470 -58.626 1.00 36.94 781 ASP A N 1
ATOM 5944 C CA . ASP A 1 781 ? -4.213 -19.111 -59.277 1.00 36.94 781 ASP A CA 1
ATOM 5945 C C . ASP A 1 781 ? -3.007 -19.952 -58.829 1.00 36.94 781 ASP A C 1
ATOM 5947 O O . ASP A 1 781 ? -2.390 -19.764 -57.781 1.00 36.94 781 ASP A O 1
ATOM 5951 N N . GLY A 1 782 ? -2.640 -20.895 -59.703 1.00 39.31 782 GLY A N 1
ATOM 5952 C CA . GLY A 1 782 ? -1.443 -21.729 -59.627 1.00 39.31 782 GLY A CA 1
ATOM 5953 C C . GLY A 1 782 ? -0.160 -20.986 -60.008 1.00 39.31 782 GLY A C 1
ATOM 5954 O O . GLY A 1 782 ? 0.511 -21.385 -60.956 1.00 39.31 782 GLY A O 1
ATOM 5955 N N . CYS A 1 783 ? 0.202 -19.929 -59.272 1.00 41.38 783 CYS A N 1
ATOM 5956 C CA . CYS A 1 783 ? 1.464 -19.207 -59.467 1.00 41.38 783 CYS A CA 1
ATOM 5957 C C . CYS A 1 783 ? 2.395 -19.354 -58.239 1.00 41.38 783 CYS A C 1
ATOM 5959 O O . CYS A 1 783 ? 2.180 -18.691 -57.224 1.00 41.38 783 CYS A O 1
ATOM 5961 N N . PRO A 1 784 ? 3.452 -20.192 -58.296 1.00 43.84 784 PRO A N 1
ATOM 5962 C CA . PRO A 1 784 ? 4.248 -20.575 -57.121 1.00 43.84 784 PRO A CA 1
ATOM 5963 C C . PRO A 1 784 ? 5.130 -19.458 -56.525 1.00 43.84 784 PRO A C 1
ATOM 5965 O O . PRO A 1 784 ? 5.613 -19.601 -55.401 1.00 43.84 784 PRO A O 1
ATOM 5968 N N . TYR A 1 785 ? 5.328 -18.336 -57.228 1.00 38.66 785 TYR A N 1
ATOM 5969 C CA . TYR A 1 785 ? 6.164 -17.221 -56.754 1.00 38.66 785 TYR A CA 1
ATOM 5970 C C . TYR A 1 785 ? 5.408 -16.167 -55.924 1.00 38.66 785 TYR A C 1
ATOM 5972 O O . TYR A 1 785 ? 6.023 -15.526 -55.074 1.00 38.66 785 TYR A O 1
ATOM 5980 N N . LEU A 1 786 ? 4.088 -16.023 -56.097 1.00 39.72 786 LEU A N 1
ATOM 5981 C CA . LEU A 1 786 ? 3.256 -15.062 -55.346 1.00 39.72 786 LEU A CA 1
ATOM 5982 C C . LEU A 1 786 ? 2.734 -15.617 -54.008 1.00 39.72 786 LEU A C 1
ATOM 5984 O O . LEU A 1 786 ? 2.328 -14.860 -53.132 1.00 39.72 786 LEU A O 1
ATOM 5988 N N . THR A 1 787 ? 2.821 -16.930 -53.795 1.00 40.94 787 THR A N 1
ATOM 5989 C CA . THR A 1 787 ? 2.409 -17.608 -52.554 1.00 40.94 787 THR A CA 1
ATOM 5990 C C . THR A 1 787 ? 3.253 -17.254 -51.319 1.00 40.94 787 THR A C 1
ATOM 5992 O O . THR A 1 787 ? 2.783 -17.446 -50.199 1.00 40.94 787 THR A O 1
ATOM 5995 N N . LYS A 1 788 ? 4.470 -16.708 -51.485 1.00 42.06 788 LYS A N 1
ATOM 5996 C CA . LYS A 1 788 ? 5.436 -16.487 -50.385 1.00 42.06 788 LYS A CA 1
ATOM 5997 C C . LYS A 1 788 ? 5.110 -15.330 -49.424 1.00 42.06 788 LYS A C 1
ATOM 5999 O O . LYS A 1 788 ? 5.716 -15.266 -48.363 1.00 42.06 788 LYS A O 1
ATOM 6004 N N . ILE A 1 789 ? 4.179 -14.432 -49.759 1.00 47.75 789 ILE A N 1
ATOM 6005 C CA . ILE A 1 789 ? 3.874 -13.219 -48.959 1.00 47.75 789 ILE A CA 1
ATOM 6006 C C . ILE A 1 789 ? 2.535 -13.356 -48.185 1.00 47.75 789 ILE A C 1
ATOM 6008 O O . ILE A 1 789 ? 2.131 -12.478 -47.425 1.00 47.75 789 ILE A O 1
ATOM 6012 N N . SER A 1 790 ? 1.845 -14.494 -48.314 1.00 51.59 790 SER A N 1
ATOM 6013 C CA . SER A 1 790 ? 0.402 -14.590 -48.038 1.00 51.59 790 SER A CA 1
ATOM 6014 C C . SER A 1 790 ? -0.045 -14.747 -46.564 1.00 51.59 790 SER A C 1
ATOM 6016 O O . SER A 1 790 ? -1.246 -14.812 -46.292 1.00 51.59 790 SER A O 1
ATOM 6018 N N . THR A 1 791 ? 0.856 -14.761 -45.578 1.00 59.66 791 THR A N 1
ATOM 6019 C CA . THR A 1 791 ? 0.484 -15.006 -44.160 1.00 59.66 791 THR A CA 1
ATOM 6020 C C . THR A 1 791 ? 1.163 -14.094 -43.136 1.00 59.66 791 THR A C 1
ATOM 6022 O O . THR A 1 791 ? 0.910 -14.215 -41.941 1.00 59.66 791 THR A O 1
ATOM 6025 N N . LEU A 1 792 ? 2.001 -13.145 -43.557 1.00 72.12 792 LEU A N 1
ATOM 6026 C CA . LEU A 1 792 ? 2.882 -12.440 -42.619 1.00 72.12 792 LEU A CA 1
ATOM 6027 C C . LEU A 1 792 ? 2.166 -11.371 -41.777 1.00 72.12 792 LEU A C 1
ATOM 6029 O O . LEU A 1 792 ? 2.616 -11.072 -40.672 1.00 72.12 792 LEU A O 1
ATOM 6033 N N . GLY A 1 793 ? 1.049 -10.811 -42.260 1.00 86.06 793 GLY A N 1
ATOM 6034 C CA . GLY A 1 793 ? 0.337 -9.727 -41.573 1.00 86.06 793 GLY A CA 1
ATOM 6035 C C . GLY A 1 793 ? -0.191 -10.125 -40.191 1.00 86.06 793 GLY A C 1
ATOM 6036 O O . GLY A 1 793 ? 0.045 -9.409 -39.216 1.00 86.06 793 GLY A O 1
ATOM 6037 N N . MET A 1 794 ? -0.850 -11.286 -40.085 1.00 89.56 794 MET A N 1
ATOM 6038 C CA . MET A 1 794 ? -1.306 -11.821 -38.799 1.00 89.56 794 MET A CA 1
ATOM 6039 C C . MET A 1 794 ? -0.124 -12.214 -37.903 1.00 89.56 794 MET A C 1
ATOM 6041 O O . MET A 1 794 ? -0.150 -11.868 -36.729 1.00 89.56 794 MET A O 1
ATOM 6045 N N . SER A 1 795 ? 0.945 -12.834 -38.416 1.00 90.56 795 SER A N 1
ATOM 6046 C CA . SER A 1 795 ? 2.131 -13.153 -37.594 1.00 90.56 795 SER A CA 1
ATOM 6047 C C . SER A 1 795 ? 2.797 -11.896 -37.015 1.00 90.56 795 SER A C 1
ATOM 6049 O O . SER A 1 795 ? 3.135 -11.844 -35.835 1.00 90.56 795 SER A O 1
ATOM 6051 N N . ALA A 1 796 ? 2.921 -10.828 -37.809 1.00 93.06 796 ALA A N 1
ATOM 6052 C CA . ALA A 1 796 ? 3.442 -9.547 -37.337 1.00 93.06 796 ALA A CA 1
ATOM 6053 C C . ALA A 1 796 ? 2.568 -8.936 -36.228 1.00 93.06 796 ALA A C 1
ATOM 6055 O O . ALA A 1 796 ? 3.099 -8.434 -35.232 1.00 93.06 796 ALA A O 1
ATOM 6056 N N . PHE A 1 797 ? 1.241 -9.022 -36.377 1.00 94.50 797 PHE A N 1
ATOM 6057 C CA . PHE A 1 797 ? 0.276 -8.623 -35.354 1.00 94.50 797 PHE A CA 1
ATOM 6058 C C . PHE A 1 797 ? 0.380 -9.484 -34.082 1.00 94.50 797 PHE A C 1
ATOM 6060 O O . PHE A 1 797 ? 0.382 -8.936 -32.980 1.00 94.50 797 PHE A O 1
ATOM 6067 N N . LEU A 1 798 ? 0.500 -10.809 -34.212 1.00 95.00 798 LEU A N 1
ATOM 6068 C CA . LEU A 1 798 ? 0.610 -11.734 -33.080 1.00 95.00 798 LEU A CA 1
ATOM 6069 C C . LEU A 1 798 ? 1.918 -11.536 -32.310 1.00 95.00 798 LEU A C 1
ATOM 6071 O O . LEU A 1 798 ? 1.899 -11.563 -31.088 1.00 95.00 798 LEU A O 1
ATOM 6075 N N . ASN A 1 799 ? 3.033 -11.248 -32.983 1.00 94.69 799 ASN A N 1
ATOM 6076 C CA . ASN A 1 799 ? 4.291 -10.911 -32.307 1.00 94.69 799 ASN A CA 1
ATOM 6077 C C . ASN A 1 799 ? 4.179 -9.635 -31.457 1.00 94.69 799 ASN A C 1
ATOM 6079 O O . ASN A 1 799 ? 4.653 -9.598 -30.318 1.00 94.69 799 ASN A O 1
ATOM 6083 N N . ILE A 1 800 ? 3.538 -8.592 -32.005 1.00 95.44 800 ILE A N 1
ATOM 6084 C CA . ILE A 1 800 ? 3.268 -7.349 -31.267 1.00 95.44 800 ILE A CA 1
ATOM 6085 C C . ILE A 1 800 ? 2.337 -7.640 -30.084 1.00 95.44 800 ILE A C 1
ATOM 6087 O O . ILE A 1 800 ? 2.600 -7.178 -28.977 1.00 95.44 800 ILE A O 1
ATOM 6091 N N . SER A 1 801 ? 1.286 -8.432 -30.315 1.00 94.38 801 SER A N 1
ATOM 6092 C CA . SER A 1 801 ? 0.310 -8.829 -29.294 1.00 94.38 801 SER A CA 1
ATOM 6093 C C . SER A 1 801 ? 0.966 -9.581 -28.149 1.00 94.38 801 SER A C 1
ATOM 6095 O O . SER A 1 801 ? 0.853 -9.143 -27.012 1.00 94.38 801 SER A O 1
ATOM 6097 N N . TYR A 1 802 ? 1.738 -10.620 -28.454 1.00 92.62 802 TYR A N 1
ATOM 6098 C CA . TYR A 1 802 ? 2.458 -11.412 -27.466 1.00 92.62 802 TYR A CA 1
ATOM 6099 C C . TYR A 1 802 ? 3.359 -10.593 -26.562 1.00 92.62 802 TYR A C 1
ATOM 6101 O O . TYR A 1 802 ? 3.393 -10.780 -25.354 1.00 92.62 802 TYR A O 1
ATOM 6109 N N . THR A 1 803 ? 4.084 -9.648 -27.146 1.00 91.50 803 THR A N 1
ATOM 6110 C CA . THR A 1 803 ? 5.025 -8.846 -26.367 1.00 91.50 803 THR A CA 1
ATOM 6111 C C . THR A 1 803 ? 4.312 -7.868 -25.426 1.00 91.50 803 THR A C 1
ATOM 6113 O O . THR A 1 803 ? 4.883 -7.473 -24.415 1.00 91.50 803 THR A O 1
ATOM 6116 N N . LEU A 1 804 ? 3.082 -7.459 -25.754 1.00 91.31 804 LEU A N 1
ATOM 6117 C CA . LEU A 1 804 ? 2.292 -6.519 -24.956 1.00 91.31 804 LEU A CA 1
ATOM 6118 C C . LEU A 1 804 ? 1.330 -7.221 -23.983 1.00 91.31 804 LEU A C 1
ATOM 6120 O O . LEU A 1 804 ? 0.892 -6.600 -23.023 1.00 91.31 804 LEU A O 1
ATOM 6124 N N . ILE A 1 805 ? 0.973 -8.486 -24.210 1.00 90.81 805 ILE A N 1
ATOM 6125 C CA . ILE A 1 805 ? 0.009 -9.232 -23.390 1.00 90.81 805 ILE A CA 1
ATOM 6126 C C . ILE A 1 805 ? 0.750 -10.014 -22.300 1.00 90.81 805 ILE A C 1
ATOM 6128 O O . ILE A 1 805 ? 1.465 -10.968 -22.572 1.00 90.81 805 ILE A O 1
ATOM 6132 N N . GLY A 1 806 ? 0.538 -9.642 -21.038 1.00 82.44 806 GLY A N 1
ATOM 6133 C CA . GLY A 1 806 ? 1.111 -10.324 -19.862 1.00 82.44 806 GLY A CA 1
ATOM 6134 C C . GLY A 1 806 ? 0.151 -10.353 -18.680 1.00 82.44 806 GLY A C 1
ATOM 6135 O O . GLY A 1 806 ? 0.538 -10.521 -17.527 1.00 82.44 806 GLY A O 1
ATOM 6136 N N . GLN A 1 807 ? -1.152 -10.238 -18.949 1.00 87.94 807 GLN A N 1
ATOM 6137 C CA . GLN A 1 807 ? -2.182 -10.239 -17.913 1.00 87.94 807 GLN A CA 1
ATOM 6138 C C . GLN A 1 807 ? -2.302 -11.576 -17.160 1.00 87.94 807 GLN A C 1
ATOM 6140 O O . GLN A 1 807 ? -3.018 -11.650 -16.162 1.00 87.94 807 GLN A O 1
ATOM 6145 N N . ILE A 1 808 ? -1.600 -12.627 -17.593 1.00 85.50 808 ILE A N 1
ATOM 6146 C CA . ILE A 1 808 ? -1.630 -13.951 -16.963 1.00 85.50 808 ILE A CA 1
ATOM 6147 C C . ILE A 1 808 ? -1.079 -13.942 -15.523 1.00 85.50 808 ILE A C 1
ATOM 6149 O O . ILE A 1 808 ? -1.542 -14.718 -14.686 1.00 85.50 808 ILE A O 1
ATOM 6153 N N . THR A 1 809 ? -0.134 -13.049 -15.211 1.00 80.94 809 THR A N 1
ATOM 6154 C CA . THR A 1 809 ? 0.497 -12.901 -13.884 1.00 80.94 809 THR A CA 1
ATOM 6155 C C . THR A 1 809 ? -0.144 -11.799 -13.036 1.00 80.94 809 THR A C 1
ATOM 6157 O O . THR A 1 809 ? 0.006 -11.803 -11.810 1.00 80.94 809 THR A O 1
ATOM 6160 N N . ILE A 1 810 ? -0.913 -10.892 -13.656 1.00 88.12 810 ILE A N 1
ATOM 6161 C CA . ILE A 1 810 ? -1.557 -9.750 -12.989 1.00 88.12 810 ILE A CA 1
ATOM 6162 C C . ILE A 1 810 ? -2.366 -10.164 -11.749 1.00 88.12 810 ILE A C 1
ATOM 6164 O O . ILE A 1 810 ? -2.175 -9.526 -10.713 1.00 88.12 810 ILE A O 1
ATOM 6168 N N . PRO A 1 811 ? -3.219 -11.212 -11.771 1.00 88.25 811 PRO A N 1
ATOM 6169 C CA . PRO A 1 811 ? -3.966 -11.619 -10.580 1.00 88.25 811 PRO A CA 1
ATOM 6170 C C . PRO A 1 811 ? -3.053 -11.955 -9.398 1.00 88.25 811 PRO A C 1
ATOM 6172 O O . PRO A 1 811 ? -3.319 -11.531 -8.275 1.00 88.25 811 PRO A O 1
ATOM 6175 N N . SER A 1 812 ? -1.938 -12.641 -9.657 1.00 82.00 812 SER A N 1
ATOM 6176 C CA . SER A 1 812 ? -0.961 -12.999 -8.629 1.00 82.00 812 SER A CA 1
ATOM 6177 C C . SER A 1 812 ? -0.199 -11.781 -8.113 1.00 82.00 812 SER A C 1
ATOM 6179 O O . SER A 1 812 ? -0.001 -11.657 -6.907 1.00 82.00 812 SER A O 1
ATOM 6181 N N . PHE A 1 813 ? 0.162 -10.833 -8.984 1.00 82.69 813 PHE A N 1
ATOM 6182 C CA . PHE A 1 813 ? 0.775 -9.579 -8.542 1.00 82.69 813 PHE A CA 1
ATOM 6183 C C . PHE A 1 813 ? -0.180 -8.746 -7.691 1.00 82.69 813 PHE A C 1
ATOM 6185 O O . PHE A 1 813 ? 0.214 -8.304 -6.616 1.00 82.69 813 PHE A O 1
ATOM 6192 N N . ILE A 1 814 ? -1.437 -8.588 -8.116 1.00 84.81 814 ILE A N 1
ATOM 6193 C CA . ILE A 1 814 ? -2.474 -7.878 -7.354 1.00 84.81 814 ILE A CA 1
ATOM 6194 C C . ILE A 1 814 ? -2.689 -8.544 -5.989 1.00 84.81 814 ILE A C 1
ATOM 6196 O O . ILE A 1 814 ? -2.776 -7.844 -4.981 1.00 84.81 814 ILE A O 1
ATOM 6200 N N . ALA A 1 815 ? -2.725 -9.878 -5.934 1.00 75.31 815 ALA A N 1
ATOM 6201 C CA . ALA A 1 815 ? -2.892 -10.625 -4.689 1.00 75.31 815 ALA A CA 1
ATOM 6202 C C . ALA A 1 815 ? -1.727 -10.432 -3.697 1.00 75.31 815 ALA A C 1
ATOM 6204 O O . ALA A 1 815 ? -1.945 -10.540 -2.489 1.00 75.31 815 ALA A O 1
ATOM 6205 N N . GLU A 1 816 ? -0.518 -10.121 -4.183 1.00 75.44 816 GLU A N 1
ATOM 6206 C CA . GLU A 1 816 ? 0.684 -9.840 -3.379 1.00 75.44 816 GLU A CA 1
ATOM 6207 C C . GLU A 1 816 ? 0.898 -8.338 -3.076 1.00 75.44 816 GLU A C 1
ATOM 6209 O O . GLU A 1 816 ? 1.806 -7.971 -2.313 1.00 75.44 816 GLU A O 1
ATOM 6214 N N . MET A 1 817 ? 0.072 -7.448 -3.640 1.00 76.50 817 MET A N 1
ATOM 6215 C CA . MET A 1 817 ? 0.144 -6.012 -3.365 1.00 76.50 817 MET A CA 1
ATOM 6216 C C . MET A 1 817 ? -0.345 -5.676 -1.955 1.00 76.50 817 MET A C 1
ATOM 6218 O O . MET A 1 817 ? -1.368 -6.171 -1.487 1.00 76.50 817 MET A O 1
ATOM 6222 N N . LYS A 1 818 ? 0.363 -4.751 -1.298 1.00 71.38 818 LYS A N 1
ATOM 6223 C CA . LYS A 1 818 ? -0.052 -4.162 -0.014 1.00 71.38 818 LYS A CA 1
ATOM 6224 C C . LYS A 1 818 ? -1.385 -3.421 -0.124 1.00 71.38 818 LYS A C 1
ATOM 6226 O O . LYS A 1 818 ? -2.221 -3.538 0.759 1.00 71.38 818 LYS A O 1
ATOM 6231 N N . GLU A 1 819 ? -1.556 -2.668 -1.209 1.00 77.56 819 GLU A N 1
ATOM 6232 C CA . GLU A 1 819 ? -2.782 -1.944 -1.546 1.00 77.56 819 GLU A CA 1
ATOM 6233 C C . GLU A 1 819 ? -3.157 -2.265 -3.003 1.00 77.56 819 GLU A C 1
ATOM 6235 O O . GLU A 1 819 ? -2.648 -1.624 -3.927 1.00 77.56 819 GLU A O 1
ATOM 6240 N N . PRO A 1 820 ? -4.007 -3.280 -3.244 1.00 79.75 820 PRO A N 1
ATOM 6241 C CA . PRO A 1 820 ? -4.445 -3.675 -4.584 1.00 79.75 820 PRO A CA 1
ATOM 6242 C C . PRO A 1 820 ? -5.083 -2.545 -5.407 1.00 79.75 820 PRO A C 1
ATOM 6244 O O . PRO A 1 820 ? -5.057 -2.586 -6.638 1.00 79.75 820 PRO A O 1
ATOM 6247 N N . ARG A 1 821 ? -5.641 -1.503 -4.770 1.00 84.00 821 ARG A N 1
ATOM 6248 C CA . ARG A 1 821 ? -6.224 -0.348 -5.480 1.00 84.00 821 ARG A CA 1
ATOM 6249 C C . ARG A 1 821 ? -5.185 0.521 -6.183 1.00 84.00 821 ARG A C 1
ATOM 6251 O O . ARG A 1 821 ? -5.544 1.252 -7.101 1.00 84.00 821 ARG A O 1
ATOM 6258 N N . ASP A 1 822 ? -3.913 0.412 -5.805 1.00 88.19 822 ASP A N 1
ATOM 6259 C CA . ASP A 1 822 ? -2.819 1.157 -6.428 1.00 88.19 822 ASP A CA 1
ATOM 6260 C C . ASP A 1 822 ? -2.287 0.506 -7.714 1.00 88.19 822 ASP A C 1
ATOM 6262 O O . ASP A 1 822 ? -1.480 1.123 -8.412 1.00 88.19 822 ASP A O 1
ATOM 6266 N N . PHE A 1 823 ? -2.736 -0.705 -8.066 1.00 91.44 823 PHE A N 1
ATOM 6267 C CA . PHE A 1 823 ? -2.288 -1.418 -9.267 1.00 91.44 823 PHE A CA 1
ATOM 6268 C C . PHE A 1 823 ? -2.337 -0.576 -10.562 1.00 91.44 823 PHE A C 1
ATOM 6270 O O . PHE A 1 823 ? -1.350 -0.598 -11.302 1.00 91.44 823 PHE A O 1
ATOM 6277 N N . PRO A 1 824 ? -3.378 0.248 -10.829 1.00 94.31 824 PRO A N 1
ATOM 6278 C CA . PRO A 1 824 ? -3.409 1.099 -12.018 1.00 94.31 824 PRO A CA 1
ATOM 6279 C C . PRO A 1 824 ? -2.211 2.049 -12.144 1.00 94.31 824 PRO A C 1
ATOM 6281 O O . PRO A 1 824 ? -1.818 2.363 -13.262 1.00 94.31 824 PRO A O 1
ATOM 6284 N N . LYS A 1 825 ? -1.595 2.489 -11.034 1.00 92.44 825 LYS A N 1
ATOM 6285 C CA . LYS A 1 825 ? -0.388 3.338 -11.067 1.00 92.44 825 LYS A CA 1
ATOM 6286 C C . LYS A 1 825 ? 0.794 2.591 -11.684 1.00 92.44 825 LYS A C 1
ATOM 6288 O O . LYS A 1 825 ? 1.496 3.141 -12.527 1.00 92.44 825 LYS A O 1
ATOM 6293 N N . ALA A 1 826 ? 0.992 1.338 -11.266 1.00 90.94 826 ALA A N 1
ATOM 6294 C CA . ALA A 1 826 ? 2.036 0.469 -11.798 1.00 90.94 826 ALA A CA 1
ATOM 6295 C C . ALA A 1 826 ? 1.786 0.163 -13.278 1.00 90.94 826 ALA A C 1
ATOM 6297 O O . ALA A 1 826 ? 2.689 0.310 -14.095 1.00 90.94 826 ALA A O 1
ATOM 6298 N N . LEU A 1 827 ? 0.540 -0.176 -13.614 1.00 93.12 827 LEU A N 1
ATOM 6299 C CA . LEU A 1 827 ? 0.125 -0.490 -14.973 1.00 93.12 827 LEU A CA 1
ATOM 6300 C C . LEU A 1 827 ? 0.357 0.694 -15.935 1.00 93.12 827 LEU A C 1
ATOM 6302 O O . LEU A 1 827 ? 1.044 0.535 -16.936 1.00 93.12 827 LEU A O 1
ATOM 6306 N N . TRP A 1 828 ? -0.115 1.903 -15.601 1.00 93.50 828 TRP A N 1
ATOM 6307 C CA . TRP A 1 828 ? 0.091 3.092 -16.444 1.00 93.50 828 TRP A CA 1
ATOM 6308 C C . TRP A 1 828 ? 1.568 3.427 -16.668 1.00 93.50 828 TRP A C 1
ATOM 6310 O O . TRP A 1 828 ? 1.953 3.761 -17.787 1.00 93.50 828 TRP A O 1
ATOM 6320 N N . ALA A 1 829 ? 2.395 3.340 -15.622 1.00 90.62 829 ALA A N 1
ATOM 6321 C CA . ALA A 1 829 ? 3.826 3.615 -15.739 1.00 90.62 829 ALA A CA 1
ATOM 6322 C C . ALA A 1 829 ? 4.503 2.673 -16.746 1.00 90.62 829 ALA A C 1
ATOM 6324 O O . ALA A 1 829 ? 5.348 3.101 -17.534 1.00 90.62 829 ALA A O 1
ATOM 6325 N N . VAL A 1 830 ? 4.108 1.401 -16.724 1.00 89.31 830 VAL A N 1
ATOM 6326 C CA . VAL A 1 830 ? 4.706 0.359 -17.550 1.00 89.31 830 VAL A CA 1
ATOM 6327 C C . VAL A 1 830 ? 4.202 0.442 -18.991 1.00 89.31 830 VAL A C 1
ATOM 6329 O O . VAL A 1 830 ? 5.021 0.544 -19.899 1.00 89.31 830 VAL A O 1
ATOM 6332 N N . THR A 1 831 ? 2.893 0.590 -19.206 1.00 92.06 831 THR A N 1
ATOM 6333 C CA . THR A 1 831 ? 2.312 0.726 -20.551 1.00 92.06 831 THR A CA 1
ATOM 6334 C C . THR A 1 831 ? 2.803 1.966 -21.300 1.00 92.06 831 THR A C 1
ATOM 6336 O O . THR A 1 831 ? 3.074 1.898 -22.498 1.00 92.06 831 THR A O 1
ATOM 6339 N N . ILE A 1 832 ? 2.969 3.111 -20.624 1.00 92.06 832 ILE A N 1
ATOM 6340 C CA . ILE A 1 832 ? 3.533 4.312 -21.268 1.00 92.06 832 ILE A CA 1
ATOM 6341 C C . ILE A 1 832 ? 4.964 4.037 -21.745 1.00 92.06 832 ILE A C 1
ATOM 6343 O O . ILE A 1 832 ? 5.328 4.394 -22.866 1.00 92.06 832 ILE A O 1
ATOM 6347 N N . CYS A 1 833 ? 5.770 3.3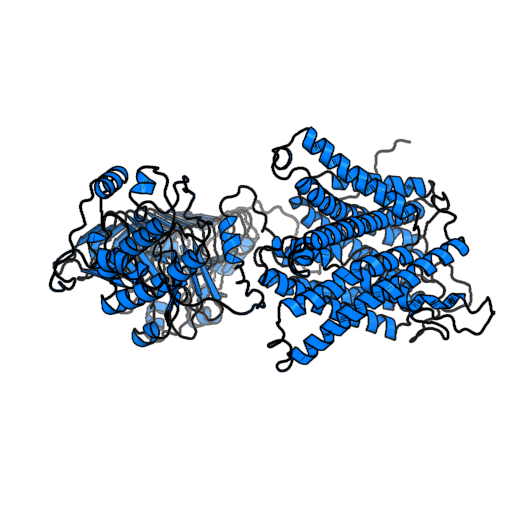92 -20.903 1.00 89.56 833 CYS A N 1
ATOM 6348 C CA . CYS A 1 833 ? 7.143 3.045 -21.240 1.00 89.56 833 CYS A CA 1
ATOM 6349 C C . CYS A 1 833 ? 7.203 2.047 -22.406 1.00 89.56 833 CYS A C 1
ATOM 6351 O O . CYS A 1 833 ? 7.966 2.265 -23.341 1.00 89.56 833 CYS A O 1
ATOM 6353 N N . GLU A 1 834 ? 6.370 1.005 -22.398 1.00 89.56 834 GLU A N 1
ATOM 6354 C CA . GLU A 1 834 ? 6.275 0.013 -23.478 1.00 89.56 834 GLU A CA 1
ATOM 6355 C C . GLU A 1 834 ? 5.947 0.661 -24.814 1.00 89.56 834 GLU A C 1
ATOM 6357 O O . GLU A 1 834 ? 6.684 0.483 -25.780 1.00 89.56 834 GLU A O 1
ATOM 6362 N N . VAL A 1 835 ? 4.881 1.466 -24.870 1.00 93.19 835 VAL A N 1
ATOM 6363 C CA . VAL A 1 835 ? 4.465 2.131 -26.110 1.00 93.19 835 VAL A CA 1
ATOM 6364 C C . VAL A 1 835 ? 5.610 2.963 -26.676 1.00 93.19 835 VAL A C 1
ATOM 6366 O O . VAL A 1 835 ? 5.874 2.897 -27.876 1.00 93.19 835 VAL A O 1
ATOM 6369 N N . VAL A 1 836 ? 6.323 3.706 -25.827 1.00 93.12 836 VAL A N 1
ATOM 6370 C CA . VAL A 1 836 ? 7.461 4.528 -26.251 1.00 93.12 836 VAL A CA 1
ATOM 6371 C C . VAL A 1 836 ? 8.626 3.655 -26.716 1.00 93.12 836 VAL A C 1
ATOM 6373 O O . VAL A 1 836 ? 9.074 3.785 -27.853 1.00 93.12 836 VAL A O 1
ATOM 6376 N N . VAL A 1 837 ? 9.120 2.753 -25.868 1.00 92.31 837 VAL A N 1
ATOM 6377 C CA . VAL A 1 837 ? 10.331 1.968 -26.143 1.00 92.31 837 VAL A CA 1
ATOM 6378 C C . VAL A 1 837 ? 10.118 1.029 -27.329 1.00 92.31 837 VAL A C 1
ATOM 6380 O O . VAL A 1 837 ? 11.002 0.909 -28.176 1.00 92.31 837 VAL A O 1
ATOM 6383 N N . PHE A 1 838 ? 8.949 0.399 -27.440 1.00 94.50 838 PHE A N 1
ATOM 6384 C CA . PHE A 1 838 ? 8.679 -0.600 -28.471 1.00 94.50 838 PHE A CA 1
ATOM 6385 C C . PHE A 1 838 ? 8.438 0.066 -29.825 1.00 94.50 838 PHE A C 1
ATOM 6387 O O . PHE A 1 838 ? 8.961 -0.405 -30.836 1.00 94.50 838 PHE A O 1
ATOM 6394 N N . SER A 1 839 ? 7.733 1.205 -29.844 1.00 95.62 839 SER A N 1
ATOM 6395 C CA . SER A 1 839 ? 7.560 1.991 -31.071 1.00 95.62 839 SER A CA 1
ATOM 6396 C C . SER A 1 839 ? 8.890 2.556 -31.559 1.00 95.62 839 SER A C 1
ATOM 6398 O O . SER A 1 839 ? 9.169 2.497 -32.753 1.00 95.62 839 SER A O 1
ATOM 6400 N N . LEU A 1 840 ? 9.740 3.063 -30.655 1.00 95.44 840 LEU A N 1
ATOM 6401 C CA . LEU A 1 840 ? 11.072 3.558 -31.016 1.00 95.44 840 LEU A CA 1
ATOM 6402 C C . LEU A 1 840 ? 11.975 2.429 -31.519 1.00 95.44 840 LEU A C 1
ATOM 6404 O O . LEU A 1 840 ? 12.622 2.591 -32.551 1.00 95.44 840 LEU A O 1
ATOM 6408 N N . CYS A 1 841 ? 11.990 1.282 -30.835 1.00 96.12 841 CYS A N 1
ATOM 6409 C CA . CYS A 1 841 ? 12.752 0.112 -31.262 1.00 96.12 841 CYS A CA 1
ATOM 6410 C C . CYS A 1 841 ? 12.319 -0.350 -32.657 1.00 96.12 841 CYS A C 1
ATOM 6412 O O . CYS A 1 841 ? 13.158 -0.434 -33.554 1.00 96.12 841 CYS A O 1
ATOM 6414 N N . GLY A 1 842 ? 11.014 -0.561 -32.857 1.00 96.25 842 GLY A N 1
ATOM 6415 C CA . GLY A 1 842 ? 10.436 -0.955 -34.137 1.00 96.25 842 GLY A CA 1
ATOM 6416 C C . GLY A 1 842 ? 10.732 0.048 -35.248 1.00 96.25 842 GLY A C 1
ATOM 6417 O O . GLY A 1 842 ? 11.318 -0.322 -36.260 1.00 96.25 842 GLY A O 1
ATOM 6418 N N . ALA A 1 843 ? 10.380 1.321 -35.051 1.00 96.69 843 ALA A N 1
ATOM 6419 C CA . ALA A 1 843 ? 10.476 2.356 -36.078 1.00 96.69 843 ALA A CA 1
ATOM 6420 C C . ALA A 1 843 ? 11.919 2.690 -36.470 1.00 96.69 843 ALA A C 1
ATOM 6422 O O . ALA A 1 843 ? 12.220 2.764 -37.660 1.00 96.69 843 ALA A O 1
ATOM 6423 N N . ILE A 1 844 ? 12.807 2.898 -35.492 1.00 96.75 844 ILE A N 1
ATOM 6424 C CA . ILE A 1 844 ? 14.174 3.360 -35.762 1.00 96.75 844 ILE A CA 1
ATOM 6425 C C . ILE A 1 844 ? 14.990 2.245 -36.408 1.00 96.75 844 ILE A C 1
ATOM 6427 O O . ILE A 1 844 ? 15.599 2.467 -37.453 1.00 96.75 844 ILE A O 1
ATOM 6431 N N . MET A 1 845 ? 14.967 1.035 -35.840 1.00 96.75 845 MET A N 1
ATOM 6432 C CA . MET A 1 845 ? 15.708 -0.078 -36.432 1.00 96.75 845 MET A CA 1
ATOM 6433 C C . MET A 1 845 ? 15.161 -0.418 -37.817 1.00 96.75 845 MET A C 1
ATOM 6435 O O . MET A 1 845 ? 15.943 -0.627 -38.738 1.00 96.75 845 MET A O 1
ATOM 6439 N N . TYR A 1 846 ? 13.836 -0.414 -37.994 1.00 96.69 846 TYR A N 1
ATOM 6440 C CA . TYR A 1 846 ? 13.241 -0.635 -39.308 1.00 96.69 846 TYR A CA 1
ATOM 6441 C C . TYR A 1 846 ? 13.679 0.425 -40.327 1.00 96.69 846 TYR A C 1
ATOM 6443 O O . TYR A 1 846 ? 14.038 0.081 -41.450 1.00 96.69 846 TYR A O 1
ATOM 6451 N N . HIS A 1 847 ? 13.708 1.700 -39.932 1.00 95.25 847 HIS A N 1
ATOM 6452 C CA . HIS A 1 847 ? 14.118 2.794 -40.806 1.00 95.25 847 HIS A CA 1
ATOM 6453 C C . HIS A 1 847 ? 15.561 2.651 -41.310 1.00 95.25 847 HIS A C 1
ATOM 6455 O O . HIS A 1 847 ? 15.815 2.872 -42.491 1.00 95.25 847 HIS A O 1
ATOM 6461 N N . TYR A 1 848 ? 16.500 2.274 -40.439 1.00 94.94 848 TYR A N 1
ATOM 6462 C CA . TYR A 1 848 ? 17.911 2.163 -40.821 1.00 94.94 848 TYR A CA 1
ATOM 6463 C C . TYR A 1 848 ? 18.280 0.820 -41.462 1.00 94.94 848 TYR A C 1
ATOM 6465 O O . TYR A 1 848 ? 19.226 0.756 -42.245 1.00 94.94 848 TYR A O 1
ATOM 6473 N N . VAL A 1 849 ? 17.549 -0.252 -41.152 1.00 94.94 849 VAL A N 1
ATOM 6474 C CA . VAL A 1 849 ? 17.848 -1.597 -41.663 1.00 94.94 849 VAL A CA 1
ATOM 6475 C C . VAL A 1 849 ? 17.052 -1.924 -42.926 1.00 94.94 849 VAL A C 1
ATOM 6477 O O . VAL A 1 849 ? 17.609 -2.505 -43.846 1.00 94.94 849 VAL A O 1
ATOM 6480 N N . GLY A 1 850 ? 15.777 -1.544 -43.012 1.00 90.81 850 GLY A N 1
ATOM 6481 C CA . GLY A 1 850 ? 14.905 -1.836 -44.156 1.00 90.81 850 GLY A CA 1
ATOM 6482 C C . GLY A 1 850 ? 14.400 -3.284 -44.245 1.00 90.81 850 GLY A C 1
ATOM 6483 O O . GLY A 1 850 ? 14.841 -4.181 -43.525 1.00 90.81 850 GLY A O 1
ATOM 6484 N N . ASN A 1 851 ? 13.441 -3.511 -45.151 1.00 88.06 851 ASN A N 1
ATOM 6485 C CA . ASN A 1 851 ? 12.721 -4.783 -45.311 1.00 88.06 851 ASN A CA 1
ATOM 6486 C C . ASN A 1 851 ? 13.636 -5.969 -45.641 1.00 88.06 851 ASN A C 1
ATOM 6488 O O . ASN A 1 851 ? 13.361 -7.083 -45.208 1.00 88.06 851 ASN A O 1
ATOM 6492 N N . GLN A 1 852 ? 14.691 -5.750 -46.433 1.00 86.12 852 GLN A N 1
ATOM 6493 C CA . GLN A 1 852 ? 15.520 -6.844 -46.955 1.00 86.12 852 GLN A CA 1
ATOM 6494 C C . GLN A 1 852 ? 16.425 -7.473 -45.891 1.00 86.12 852 GLN A C 1
ATOM 6496 O O . GLN A 1 852 ? 16.808 -8.632 -46.024 1.00 86.12 852 GLN A O 1
ATOM 6501 N N . TYR A 1 853 ? 16.788 -6.703 -44.864 1.00 91.75 853 TYR A N 1
ATOM 6502 C CA . TYR A 1 853 ? 17.878 -7.053 -43.953 1.00 91.75 853 TYR A CA 1
ATOM 6503 C C . TYR A 1 853 ? 17.414 -7.265 -42.510 1.00 91.75 853 TYR A C 1
ATOM 6505 O O . TYR A 1 853 ? 18.193 -7.716 -41.670 1.00 91.75 853 TYR A O 1
ATOM 6513 N N . ILE A 1 854 ? 16.157 -6.938 -42.194 1.00 92.44 854 ILE A N 1
ATOM 6514 C CA . ILE A 1 854 ? 15.653 -7.080 -40.833 1.00 92.44 854 ILE A CA 1
ATOM 6515 C C . ILE A 1 854 ? 15.387 -8.547 -40.487 1.00 92.44 854 ILE A C 1
ATOM 6517 O O . ILE A 1 854 ? 14.781 -9.308 -41.240 1.00 92.44 854 ILE A O 1
ATOM 6521 N N . THR A 1 855 ? 15.825 -8.940 -39.298 1.00 92.06 855 THR A N 1
ATOM 6522 C CA . THR A 1 855 ? 15.677 -10.299 -38.763 1.00 92.06 855 THR A CA 1
ATOM 6523 C C . THR A 1 855 ? 14.878 -10.291 -37.460 1.00 92.06 855 THR A C 1
ATOM 6525 O O . THR A 1 855 ? 14.643 -9.240 -36.866 1.00 92.06 855 THR A O 1
ATOM 6528 N N . ALA A 1 856 ? 14.457 -11.469 -36.997 1.00 90.56 856 ALA A N 1
ATOM 6529 C CA . ALA A 1 856 ? 13.812 -11.650 -35.699 1.00 90.56 856 ALA A CA 1
ATOM 6530 C C . ALA A 1 856 ? 14.532 -12.777 -34.924 1.00 90.56 856 ALA A C 1
ATOM 6532 O O . ALA A 1 856 ? 14.485 -13.931 -35.364 1.00 90.56 856 ALA A O 1
ATOM 6533 N N . PRO A 1 857 ? 15.205 -12.490 -33.790 1.00 94.50 857 PRO A N 1
ATOM 6534 C CA . PRO A 1 857 ? 15.363 -11.184 -33.139 1.00 94.50 857 PRO A CA 1
ATOM 6535 C C . PRO A 1 857 ? 16.216 -10.199 -33.952 1.00 94.50 857 PRO A C 1
ATOM 6537 O O . PRO A 1 857 ? 17.213 -10.591 -34.557 1.00 94.50 857 PRO A O 1
ATOM 6540 N N . ALA A 1 858 ? 15.889 -8.909 -33.875 1.00 95.00 858 ALA A N 1
ATOM 6541 C CA . ALA A 1 858 ? 16.506 -7.842 -34.668 1.00 95.00 858 ALA A CA 1
ATOM 6542 C C . ALA A 1 858 ? 18.027 -7.668 -34.502 1.00 95.00 858 ALA A C 1
ATOM 6544 O O . ALA A 1 858 ? 18.648 -7.029 -35.354 1.00 95.00 858 ALA A O 1
ATOM 6545 N N . PHE A 1 859 ? 18.648 -8.267 -33.475 1.00 95.81 859 PHE A N 1
ATOM 6546 C CA . PHE A 1 859 ? 20.109 -8.312 -33.328 1.00 95.81 859 PHE A CA 1
ATOM 6547 C C . PHE A 1 859 ? 20.823 -8.887 -34.559 1.00 95.81 859 PHE A C 1
ATOM 6549 O O . PHE A 1 859 ? 21.941 -8.464 -34.851 1.00 95.81 859 PHE A O 1
ATOM 6556 N N . GLY A 1 860 ? 20.201 -9.823 -35.287 1.00 94.00 860 GLY A N 1
ATOM 6557 C CA . GLY A 1 860 ? 20.809 -10.430 -36.478 1.00 94.00 860 GLY A CA 1
ATOM 6558 C C . GLY A 1 860 ? 21.076 -9.439 -37.607 1.00 94.00 860 GLY A C 1
ATOM 6559 O O . GLY A 1 860 ? 21.990 -9.643 -38.400 1.00 94.00 860 GLY A O 1
ATOM 6560 N N . SER A 1 861 ? 20.366 -8.314 -37.603 1.00 95.44 861 SER A N 1
ATOM 6561 C CA . SER A 1 861 ? 20.469 -7.255 -38.612 1.00 95.44 861 SER A CA 1
ATOM 6562 C C . SER A 1 861 ? 21.645 -6.292 -38.375 1.00 95.44 861 SER A C 1
ATOM 6564 O O . SER A 1 861 ? 21.927 -5.426 -39.207 1.00 95.44 861 SER A O 1
ATOM 6566 N N . LEU A 1 862 ? 22.330 -6.412 -37.233 1.00 96.88 862 LEU A N 1
ATOM 6567 C CA . LEU A 1 862 ? 23.486 -5.587 -36.879 1.00 96.88 862 LEU A CA 1
ATOM 6568 C C . LEU A 1 862 ? 24.792 -6.217 -37.366 1.00 96.88 862 LEU A C 1
ATOM 6570 O O . LEU A 1 862 ? 24.909 -7.438 -37.419 1.00 96.88 862 LEU A O 1
ATOM 6574 N N . GLN A 1 863 ? 25.815 -5.408 -37.638 1.00 95.38 863 GLN A N 1
ATOM 6575 C CA . GLN A 1 863 ? 27.149 -5.922 -37.986 1.00 95.38 863 GLN A CA 1
ATOM 6576 C C . GLN A 1 863 ? 27.746 -6.819 -36.873 1.00 95.38 863 GLN A C 1
ATOM 6578 O O . GLN A 1 863 ? 27.423 -6.624 -35.696 1.00 95.38 863 GLN A O 1
ATOM 6583 N N . PRO A 1 864 ? 28.647 -7.778 -37.189 1.00 94.62 864 PRO A N 1
ATOM 6584 C CA . PRO A 1 864 ? 29.120 -8.809 -36.255 1.00 94.62 864 PRO A CA 1
ATOM 6585 C C . PRO A 1 864 ? 29.592 -8.295 -34.886 1.00 94.62 864 PRO A C 1
ATOM 6587 O O . PRO A 1 864 ? 29.240 -8.862 -33.851 1.00 94.62 864 PRO A O 1
ATOM 6590 N N . THR A 1 865 ? 30.361 -7.205 -34.855 1.00 93.81 865 THR A N 1
ATOM 6591 C CA . THR A 1 865 ? 30.843 -6.605 -33.600 1.00 93.81 865 THR A CA 1
ATOM 6592 C C . THR A 1 865 ? 29.692 -6.021 -32.784 1.00 93.81 865 THR A C 1
ATOM 6594 O O . THR A 1 865 ? 29.567 -6.300 -31.591 1.00 93.81 865 THR A O 1
ATOM 6597 N N . TYR A 1 866 ? 28.812 -5.258 -33.430 1.00 96.50 866 TYR A N 1
ATOM 6598 C CA . TYR A 1 866 ? 27.676 -4.611 -32.783 1.00 96.50 866 TYR A CA 1
ATOM 6599 C C . TYR A 1 866 ? 26.647 -5.621 -32.271 1.00 96.50 866 TYR A C 1
ATOM 6601 O O . TYR A 1 866 ? 26.195 -5.483 -31.132 1.00 96.50 866 TYR A O 1
ATOM 6609 N N . LYS A 1 867 ? 26.340 -6.679 -33.044 1.00 95.12 867 LYS A N 1
ATOM 6610 C CA . LYS A 1 867 ? 25.419 -7.734 -32.591 1.00 95.12 867 LYS A CA 1
ATOM 6611 C C . LYS A 1 867 ? 25.941 -8.447 -31.351 1.00 95.12 867 LYS A C 1
ATOM 6613 O O . LYS A 1 867 ? 25.183 -8.626 -30.405 1.00 95.12 867 LYS A O 1
ATOM 6618 N N . LYS A 1 868 ? 27.233 -8.797 -31.296 1.00 96.19 868 LYS A N 1
ATOM 6619 C CA . LYS A 1 868 ? 27.814 -9.483 -30.128 1.00 96.19 868 LYS A CA 1
ATOM 6620 C C . LYS A 1 868 ? 27.771 -8.611 -28.875 1.00 96.19 868 LYS A C 1
ATOM 6622 O O . LYS A 1 868 ? 27.410 -9.109 -27.811 1.00 96.19 868 LYS A O 1
ATOM 6627 N N . ILE A 1 869 ? 28.089 -7.320 -29.006 1.00 95.94 869 ILE A N 1
ATOM 6628 C CA . ILE A 1 869 ? 28.034 -6.371 -27.887 1.00 95.94 869 ILE A CA 1
ATOM 6629 C C . ILE A 1 869 ? 26.596 -6.239 -27.381 1.00 95.94 869 ILE A C 1
ATOM 6631 O O . ILE A 1 869 ? 26.343 -6.528 -26.214 1.00 95.94 869 ILE A O 1
ATOM 6635 N N . ALA A 1 870 ? 25.651 -5.864 -28.246 1.00 96.00 870 ALA A N 1
ATOM 6636 C CA . ALA A 1 870 ? 24.268 -5.626 -27.836 1.00 96.00 870 ALA A CA 1
ATOM 6637 C C . ALA A 1 870 ? 23.604 -6.896 -27.272 1.00 96.00 870 ALA A C 1
ATOM 6639 O O . ALA A 1 870 ? 22.980 -6.846 -26.214 1.00 96.00 870 ALA A O 1
ATOM 6640 N N . PHE A 1 871 ? 23.800 -8.051 -27.919 1.00 95.81 871 PHE A N 1
ATOM 6641 C CA . PHE A 1 871 ? 23.153 -9.302 -27.517 1.00 95.81 871 PHE A CA 1
ATOM 6642 C C . PHE A 1 871 ? 23.701 -9.852 -26.186 1.00 95.81 871 PHE A C 1
ATOM 6644 O O . PHE A 1 871 ? 22.959 -10.470 -25.426 1.00 95.81 871 PHE A O 1
ATOM 6651 N N . SER A 1 872 ? 24.964 -9.573 -25.835 1.00 95.62 872 SER A N 1
ATOM 6652 C CA . SER A 1 872 ? 25.547 -10.007 -24.553 1.00 95.62 872 SER A CA 1
ATOM 6653 C C . SER A 1 872 ? 24.819 -9.441 -23.324 1.00 95.62 872 SER A C 1
ATOM 6655 O O . SER A 1 872 ? 24.665 -10.139 -22.322 1.00 95.62 872 SER A O 1
ATOM 6657 N N . PHE A 1 873 ? 24.272 -8.223 -23.416 1.00 95.62 873 PHE A N 1
ATOM 6658 C CA . PHE A 1 873 ? 23.486 -7.617 -22.336 1.00 95.62 873 PHE A CA 1
ATOM 6659 C C . PHE A 1 873 ? 22.120 -8.291 -22.128 1.00 95.62 873 PHE A C 1
ATOM 6661 O O . PHE A 1 873 ? 21.499 -8.084 -21.090 1.00 95.62 873 PHE A O 1
ATOM 6668 N N . ALA A 1 874 ? 21.665 -9.143 -23.056 1.00 94.06 874 ALA A N 1
ATOM 6669 C CA . ALA A 1 874 ? 20.437 -9.919 -22.892 1.00 94.06 874 ALA A CA 1
ATOM 6670 C C . ALA A 1 874 ? 20.621 -11.178 -22.017 1.00 94.06 874 ALA A C 1
ATOM 6672 O O . ALA A 1 874 ? 19.625 -11.798 -21.647 1.00 94.06 874 ALA A O 1
ATOM 6673 N N . ILE A 1 875 ? 21.860 -11.560 -21.658 1.00 94.12 875 ILE A N 1
ATOM 6674 C CA . ILE A 1 875 ? 22.154 -12.767 -20.855 1.00 94.12 875 ILE A CA 1
ATOM 6675 C C . ILE A 1 875 ? 21.340 -12.824 -19.554 1.00 94.12 875 ILE A C 1
ATOM 6677 O O . ILE A 1 875 ? 20.686 -13.847 -19.329 1.00 94.12 875 ILE A O 1
ATOM 6681 N N . PRO A 1 876 ? 21.325 -11.775 -18.701 1.00 92.88 876 PRO A N 1
ATOM 6682 C CA . PRO A 1 876 ? 20.592 -11.841 -17.440 1.00 92.88 876 PRO A CA 1
ATOM 6683 C C . PRO A 1 876 ? 19.102 -12.088 -17.660 1.00 92.88 876 PRO A C 1
ATOM 6685 O O . PRO A 1 876 ? 18.509 -12.879 -16.937 1.00 92.88 876 PRO A O 1
ATOM 6688 N N . THR A 1 877 ? 18.517 -11.490 -18.697 1.00 91.75 877 THR A N 1
ATOM 6689 C CA . THR A 1 877 ? 17.104 -11.669 -19.057 1.00 91.75 877 THR A CA 1
ATOM 6690 C C . THR A 1 877 ? 16.802 -13.041 -19.615 1.00 91.75 877 THR A C 1
ATOM 6692 O O . THR A 1 877 ? 15.783 -13.626 -19.254 1.00 91.75 877 THR A O 1
ATOM 6695 N N . ILE A 1 878 ? 17.698 -13.594 -20.433 1.00 93.25 878 ILE A N 1
ATOM 6696 C CA . ILE A 1 878 ? 17.541 -14.951 -20.954 1.00 93.25 878 ILE A CA 1
ATOM 6697 C C . ILE A 1 878 ? 17.499 -15.967 -19.804 1.00 93.25 878 ILE A C 1
ATOM 6699 O O . ILE A 1 878 ? 16.657 -16.857 -19.831 1.00 93.25 878 ILE A O 1
ATOM 6703 N N . VAL A 1 879 ? 18.343 -15.814 -18.782 1.00 91.75 879 VAL A N 1
ATOM 6704 C CA . VAL A 1 879 ? 18.394 -16.755 -17.651 1.00 91.75 879 VAL A CA 1
ATOM 6705 C C . VAL A 1 879 ? 17.285 -16.488 -16.631 1.00 91.75 879 VAL A C 1
ATOM 6707 O O . VAL A 1 879 ? 16.584 -17.411 -16.213 1.00 91.75 879 VAL A O 1
ATOM 6710 N N . TYR A 1 880 ? 17.112 -15.234 -16.213 1.00 89.06 880 TYR A N 1
ATOM 6711 C CA . TYR A 1 880 ? 16.196 -14.875 -15.133 1.00 89.06 880 TYR A CA 1
ATOM 6712 C C . TYR A 1 880 ? 14.733 -15.096 -15.508 1.00 89.06 880 TYR A C 1
ATOM 6714 O O . TYR A 1 880 ? 14.010 -15.750 -14.759 1.00 89.06 880 TYR A O 1
ATOM 6722 N N . LEU A 1 881 ? 14.288 -14.568 -16.651 1.00 87.81 881 LEU A N 1
ATOM 6723 C CA . LEU A 1 881 ? 12.863 -14.542 -16.978 1.00 87.81 881 LEU A CA 1
ATOM 6724 C C . LEU A 1 881 ? 12.324 -15.957 -17.242 1.00 87.81 881 LEU A C 1
ATOM 6726 O O . LEU A 1 881 ? 11.279 -16.323 -16.709 1.00 87.81 881 LEU A O 1
ATOM 6730 N N . GLY A 1 882 ? 13.091 -16.808 -17.933 1.00 89.00 882 GLY A N 1
ATOM 6731 C CA . GLY A 1 882 ? 12.756 -18.228 -18.068 1.00 89.00 882 GLY A CA 1
ATOM 6732 C C . GLY A 1 882 ? 12.663 -18.938 -16.711 1.00 89.00 882 GLY A C 1
ATOM 6733 O O . GLY A 1 882 ? 11.724 -19.696 -16.460 1.00 89.00 882 GLY A O 1
ATOM 6734 N N . SER A 1 883 ? 13.589 -18.635 -15.795 1.00 89.94 883 SER A N 1
ATOM 6735 C CA . SER A 1 883 ? 13.587 -19.191 -14.434 1.00 89.94 883 SER A CA 1
ATOM 6736 C C . SER A 1 883 ? 12.410 -18.691 -13.587 1.00 89.94 883 SER A C 1
ATOM 6738 O O . SER A 1 883 ? 11.889 -19.439 -12.757 1.00 89.94 883 SER A O 1
ATOM 6740 N N . LEU A 1 884 ? 11.947 -17.454 -13.802 1.00 86.12 884 LEU A N 1
ATOM 6741 C CA . LEU A 1 884 ? 10.782 -16.879 -13.126 1.00 86.12 884 LEU A CA 1
ATOM 6742 C C . LEU A 1 884 ? 9.511 -17.671 -13.460 1.00 86.12 884 LEU A C 1
ATOM 6744 O O . LEU A 1 884 ? 8.853 -18.175 -12.548 1.00 86.12 884 LEU A O 1
ATOM 6748 N N . TYR A 1 885 ? 9.198 -17.854 -14.746 1.00 88.19 885 TYR A N 1
ATOM 6749 C CA . TYR A 1 885 ? 8.010 -18.613 -15.165 1.00 88.19 885 TYR A CA 1
ATOM 6750 C C . TYR A 1 885 ? 8.090 -20.094 -14.780 1.00 88.19 885 TYR A C 1
ATOM 6752 O O . TYR A 1 885 ? 7.076 -20.698 -14.409 1.00 88.19 885 TYR A O 1
ATOM 6760 N N . SER A 1 886 ? 9.294 -20.673 -14.787 1.00 91.62 886 SER A N 1
ATOM 6761 C CA . SER A 1 886 ? 9.524 -22.027 -14.278 1.00 91.62 886 SER A CA 1
ATOM 6762 C C . SER A 1 886 ? 9.257 -22.126 -12.770 1.00 91.62 886 SER A C 1
ATOM 6764 O O . SER A 1 886 ? 8.558 -23.036 -12.317 1.00 91.62 886 SER A O 1
ATOM 6766 N N . SER A 1 887 ? 9.713 -21.144 -11.985 1.00 87.38 887 SER A N 1
ATOM 6767 C CA . SER A 1 887 ? 9.490 -21.077 -10.532 1.00 87.38 887 SER A CA 1
ATOM 6768 C C . SER A 1 887 ? 8.006 -20.934 -10.189 1.00 87.38 887 SER A C 1
ATOM 6770 O O . SER A 1 887 ? 7.497 -21.630 -9.306 1.00 87.38 887 SER A O 1
ATOM 6772 N N . VAL A 1 888 ? 7.292 -20.065 -10.914 1.00 85.31 888 VAL A N 1
ATOM 6773 C CA . VAL A 1 888 ? 5.845 -19.850 -10.757 1.00 85.31 888 VAL A CA 1
ATOM 6774 C C . VAL A 1 888 ? 5.073 -21.142 -11.050 1.00 85.31 888 VAL A C 1
ATOM 6776 O O . VAL A 1 888 ? 4.262 -21.584 -10.232 1.00 85.31 888 VAL A O 1
ATOM 6779 N N . THR A 1 889 ? 5.381 -21.803 -12.168 1.00 90.75 889 THR A N 1
ATOM 6780 C CA . THR A 1 889 ? 4.760 -23.077 -12.573 1.00 90.75 889 THR A CA 1
ATOM 6781 C C . THR A 1 889 ? 5.058 -24.196 -11.575 1.00 90.75 889 THR A C 1
ATOM 6783 O O . THR A 1 889 ? 4.158 -24.924 -11.149 1.00 90.75 889 THR A O 1
ATOM 6786 N N . THR A 1 890 ? 6.310 -24.298 -11.132 1.00 91.62 890 THR A N 1
ATOM 6787 C CA . THR A 1 890 ? 6.743 -25.299 -10.153 1.00 91.62 890 THR A CA 1
ATOM 6788 C C . THR A 1 890 ? 6.001 -25.130 -8.839 1.00 91.62 890 THR A C 1
ATOM 6790 O O . THR A 1 890 ? 5.463 -26.101 -8.308 1.00 91.62 890 THR A O 1
ATOM 6793 N N . ARG A 1 891 ? 5.899 -23.898 -8.327 1.00 86.06 891 ARG A N 1
ATOM 6794 C CA . ARG A 1 891 ? 5.163 -23.603 -7.092 1.00 86.06 891 ARG A CA 1
ATOM 6795 C C . ARG A 1 891 ? 3.689 -23.986 -7.209 1.00 86.06 891 ARG A C 1
ATOM 6797 O O . ARG A 1 891 ? 3.149 -24.615 -6.299 1.00 86.06 891 ARG A O 1
ATOM 6804 N N . PHE A 1 892 ? 3.065 -23.663 -8.339 1.00 86.94 892 PHE A N 1
ATOM 6805 C CA . PHE A 1 892 ? 1.670 -23.985 -8.632 1.00 86.94 892 PHE A CA 1
ATOM 6806 C C . PHE A 1 892 ? 1.385 -25.499 -8.630 1.00 86.94 892 PHE A C 1
ATOM 6808 O O . PHE A 1 892 ? 0.371 -25.935 -8.073 1.00 86.94 892 PHE A O 1
ATOM 6815 N N . ILE A 1 893 ? 2.281 -26.308 -9.208 1.00 91.81 893 ILE A N 1
ATOM 6816 C CA . ILE A 1 893 ? 2.175 -27.777 -9.228 1.00 91.81 893 ILE A CA 1
ATOM 6817 C C . ILE A 1 893 ? 2.514 -28.364 -7.851 1.00 91.81 893 ILE A C 1
ATOM 6819 O O . ILE A 1 893 ? 1.758 -29.171 -7.309 1.00 91.81 893 ILE A O 1
ATOM 6823 N N . PHE A 1 894 ? 3.615 -27.923 -7.242 1.00 90.19 894 PHE A N 1
ATOM 6824 C CA . PHE A 1 894 ? 4.095 -28.416 -5.950 1.00 90.19 894 PHE A CA 1
ATOM 6825 C C . PHE A 1 894 ? 3.051 -28.225 -4.841 1.00 90.19 894 PHE A C 1
ATOM 6827 O O . PHE A 1 894 ? 2.825 -29.128 -4.035 1.00 90.19 894 PHE A O 1
ATOM 6834 N N . PHE A 1 895 ? 2.353 -27.084 -4.826 1.00 84.94 895 PHE A N 1
ATOM 6835 C CA . PHE A 1 895 ? 1.289 -26.817 -3.854 1.00 84.94 895 PHE A CA 1
ATOM 6836 C C . PHE A 1 895 ? 0.037 -27.673 -4.063 1.00 84.94 895 PHE A C 1
ATOM 6838 O O . PHE A 1 895 ? -0.677 -27.911 -3.087 1.00 84.94 895 PHE A O 1
ATOM 6845 N N . ARG A 1 896 ? -0.212 -28.170 -5.282 1.00 86.19 896 ARG A N 1
ATOM 6846 C CA . ARG A 1 896 ? -1.288 -29.135 -5.561 1.00 86.19 896 ARG A CA 1
ATOM 6847 C C . ARG A 1 896 ? -0.923 -30.544 -5.116 1.00 86.19 896 ARG A C 1
ATOM 6849 O O . ARG A 1 896 ? -1.763 -31.210 -4.524 1.00 86.19 896 ARG A O 1
ATOM 6856 N N . ILE A 1 897 ? 0.318 -30.970 -5.360 1.00 90.31 897 ILE A N 1
ATOM 6857 C CA . ILE A 1 897 ? 0.814 -32.288 -4.931 1.00 90.31 897 ILE A CA 1
ATOM 6858 C C . ILE A 1 897 ? 0.829 -32.376 -3.400 1.00 90.31 897 ILE A C 1
ATOM 6860 O O . ILE A 1 897 ? 0.345 -33.345 -2.823 1.00 90.31 897 ILE A O 1
ATOM 6864 N N . PHE A 1 898 ? 1.340 -31.342 -2.728 1.00 88.38 898 PHE A N 1
ATOM 6865 C CA . PHE A 1 898 ? 1.423 -31.280 -1.270 1.00 88.38 898 PHE A CA 1
ATOM 6866 C C . PHE A 1 898 ? 0.403 -30.294 -0.702 1.00 88.38 898 PHE A C 1
ATOM 6868 O O . PHE A 1 898 ? 0.781 -29.233 -0.194 1.00 88.38 898 PHE A O 1
ATOM 6875 N N . ARG A 1 899 ? -0.892 -30.632 -0.801 1.00 76.62 899 ARG A N 1
ATOM 6876 C CA . ARG A 1 899 ? -1.972 -29.763 -0.310 1.00 76.62 899 ARG A CA 1
ATOM 6877 C C . ARG A 1 899 ? -1.939 -29.583 1.212 1.00 76.62 899 ARG A C 1
ATOM 6879 O O . ARG A 1 899 ? -1.895 -28.449 1.678 1.00 76.62 899 ARG A O 1
ATOM 6886 N N . ASP A 1 900 ? -1.821 -30.695 1.934 1.00 79.06 900 ASP A N 1
ATOM 6887 C CA . ASP A 1 900 ? -1.904 -30.760 3.402 1.00 79.06 900 ASP A CA 1
ATOM 6888 C C . ASP A 1 900 ? -0.704 -31.517 4.003 1.00 79.06 900 ASP A C 1
ATOM 6890 O O . ASP A 1 900 ? -0.836 -32.362 4.882 1.00 79.06 900 ASP A O 1
ATOM 6894 N N . SER A 1 901 ? 0.504 -31.270 3.479 1.00 81.81 901 SER A N 1
ATOM 6895 C CA . SER A 1 901 ? 1.711 -32.012 3.867 1.00 81.81 901 SER A CA 1
ATOM 6896 C C . SER A 1 901 ? 2.811 -31.122 4.442 1.00 81.81 901 SER A C 1
ATOM 6898 O O . SER A 1 901 ? 3.076 -30.026 3.942 1.00 81.81 901 SER A O 1
ATOM 6900 N N . LYS A 1 902 ? 3.556 -31.655 5.424 1.00 76.25 902 LYS A N 1
ATOM 6901 C CA . LYS A 1 902 ? 4.750 -31.015 6.013 1.00 76.25 902 LYS A CA 1
ATOM 6902 C C . LYS A 1 902 ? 5.815 -30.633 4.978 1.00 76.25 902 LYS A C 1
ATOM 6904 O O . LYS A 1 902 ? 6.587 -29.703 5.194 1.00 76.25 902 LYS A O 1
ATOM 6909 N N . HIS A 1 903 ? 5.847 -31.314 3.828 1.00 83.75 903 HIS A N 1
ATOM 6910 C CA . HIS A 1 903 ? 6.797 -31.044 2.743 1.00 83.75 903 HIS A CA 1
ATOM 6911 C C . HIS A 1 903 ? 6.638 -29.646 2.127 1.00 83.75 903 HIS A C 1
ATOM 6913 O O . HIS A 1 903 ? 7.591 -29.136 1.536 1.00 83.75 903 HIS A O 1
ATOM 6919 N N . ARG A 1 904 ? 5.471 -29.010 2.310 1.00 75.75 904 ARG A N 1
ATOM 6920 C CA . ARG A 1 904 ? 5.194 -27.641 1.862 1.00 75.75 904 ARG A CA 1
ATOM 6921 C C . ARG A 1 904 ? 5.962 -26.582 2.660 1.00 75.75 904 ARG A C 1
ATOM 6923 O O . ARG A 1 904 ? 6.392 -25.590 2.081 1.00 75.75 904 ARG A O 1
ATOM 6930 N N . HIS A 1 905 ? 6.138 -26.795 3.964 1.00 68.69 905 HIS A N 1
ATOM 6931 C CA . HIS A 1 905 ? 6.643 -25.777 4.896 1.00 68.69 905 HIS A CA 1
ATOM 6932 C C . HIS A 1 905 ? 7.975 -26.148 5.565 1.00 68.69 905 HIS A C 1
ATOM 6934 O O . HIS A 1 905 ? 8.513 -25.361 6.338 1.00 68.69 905 HIS A O 1
ATOM 6940 N N . SER A 1 906 ? 8.537 -27.323 5.271 1.00 71.06 906 SER A N 1
ATOM 6941 C CA . SER A 1 906 ? 9.787 -27.795 5.876 1.00 71.06 906 SER A CA 1
ATOM 6942 C C . SER A 1 906 ? 10.796 -28.285 4.834 1.00 71.06 906 SER A C 1
ATOM 6944 O O . SER A 1 906 ? 10.435 -28.896 3.822 1.00 71.06 906 SER A O 1
ATOM 6946 N N . ASN A 1 907 ? 12.087 -28.067 5.110 1.00 79.38 907 ASN A N 1
ATOM 6947 C CA . ASN A 1 907 ? 13.206 -28.553 4.297 1.00 79.38 907 ASN A CA 1
ATOM 6948 C C . ASN A 1 907 ? 13.361 -30.072 4.431 1.00 79.38 907 ASN A C 1
ATOM 6950 O O . ASN A 1 907 ? 14.174 -30.577 5.195 1.00 79.38 907 ASN A O 1
ATOM 6954 N N . THR A 1 908 ? 12.543 -30.805 3.688 1.00 87.81 908 THR A N 1
ATOM 6955 C CA . THR A 1 908 ? 12.564 -32.270 3.647 1.00 87.81 908 THR A CA 1
ATOM 6956 C C . THR A 1 908 ? 13.205 -32.755 2.354 1.00 87.81 908 THR A C 1
ATOM 6958 O O . THR A 1 908 ? 13.036 -32.124 1.308 1.00 87.81 908 THR A O 1
ATOM 6961 N N . LEU A 1 909 ? 13.890 -33.901 2.409 1.00 90.25 909 LEU A N 1
ATOM 6962 C CA . LEU A 1 909 ? 14.486 -34.527 1.224 1.00 90.25 909 LEU A CA 1
ATOM 6963 C C . LEU A 1 909 ? 13.425 -34.816 0.153 1.00 90.25 909 LEU A C 1
ATOM 6965 O O . LEU A 1 909 ? 13.617 -34.458 -1.001 1.00 90.25 909 LEU A O 1
ATOM 6969 N N . VAL A 1 910 ? 12.272 -35.367 0.552 1.00 91.38 910 VAL A N 1
ATOM 6970 C CA . VAL A 1 910 ? 11.137 -35.637 -0.350 1.00 91.38 910 VAL A CA 1
ATOM 6971 C C . VAL A 1 910 ? 10.622 -34.351 -0.996 1.00 91.38 910 VAL A C 1
ATOM 6973 O O . VAL A 1 910 ? 10.448 -34.302 -2.210 1.00 91.38 910 VAL A O 1
ATOM 6976 N N . GLY A 1 911 ? 10.442 -33.280 -0.215 1.00 90.12 911 GLY A N 1
ATOM 6977 C CA . GLY A 1 911 ? 10.049 -31.985 -0.765 1.00 90.12 911 GLY A CA 1
ATOM 6978 C C . GLY A 1 911 ? 11.070 -31.456 -1.778 1.00 90.12 911 GLY A C 1
ATOM 6979 O O . GLY A 1 911 ? 10.672 -30.913 -2.800 1.00 90.12 911 GLY A O 1
ATOM 6980 N N . TRP A 1 912 ? 12.379 -31.617 -1.522 1.00 92.06 912 TRP A N 1
ATOM 6981 C CA . TRP A 1 912 ? 13.450 -31.165 -2.435 1.00 92.06 912 TRP A CA 1
ATOM 6982 C C . TRP A 1 912 ? 13.556 -32.014 -3.691 1.00 92.06 912 TRP A C 1
ATOM 6984 O O . TRP A 1 912 ? 13.695 -31.443 -4.770 1.00 92.06 912 TRP A O 1
ATOM 6994 N N . ALA A 1 913 ? 13.383 -33.327 -3.573 1.00 94.69 913 ALA A N 1
ATOM 6995 C CA . ALA A 1 913 ? 13.333 -34.231 -4.711 1.00 94.69 913 ALA A CA 1
ATOM 6996 C C . ALA A 1 913 ? 12.143 -33.920 -5.630 1.00 94.69 913 ALA A C 1
ATOM 6998 O O . ALA A 1 913 ? 12.329 -33.778 -6.834 1.00 94.69 913 ALA A O 1
ATOM 6999 N N . VAL A 1 914 ? 10.936 -33.740 -5.077 1.00 94.88 914 VAL A N 1
ATOM 7000 C CA . VAL A 1 914 ? 9.746 -33.410 -5.882 1.00 94.88 914 VAL A CA 1
ATOM 7001 C C . VAL A 1 914 ? 9.854 -32.013 -6.492 1.00 94.88 914 VAL A C 1
ATOM 7003 O O . VAL A 1 914 ? 9.540 -31.844 -7.664 1.00 94.88 914 VAL A O 1
ATOM 7006 N N . TRP A 1 915 ? 10.343 -31.020 -5.741 1.00 94.06 915 TRP A N 1
ATOM 7007 C CA . TRP A 1 915 ? 10.570 -29.667 -6.261 1.00 94.06 915 TRP A CA 1
ATOM 7008 C C . TRP A 1 915 ? 11.532 -29.667 -7.456 1.00 94.06 915 TRP A C 1
ATOM 7010 O O . TRP A 1 915 ? 11.176 -29.192 -8.531 1.00 94.06 915 TRP A O 1
ATOM 7020 N N . ALA A 1 916 ? 12.721 -30.257 -7.294 1.00 95.00 916 ALA A N 1
ATOM 7021 C CA . ALA A 1 916 ? 13.705 -30.358 -8.370 1.00 95.00 916 ALA A CA 1
ATOM 7022 C C . ALA A 1 916 ? 13.200 -31.221 -9.539 1.00 95.00 916 ALA A C 1
ATOM 7024 O O . ALA A 1 916 ? 13.478 -30.908 -10.694 1.00 95.00 916 ALA A O 1
ATOM 7025 N N . GLY A 1 917 ? 12.422 -32.270 -9.253 1.00 96.88 917 GLY A N 1
ATOM 7026 C CA . GLY A 1 917 ? 11.801 -33.123 -10.264 1.00 96.88 917 GLY A CA 1
ATOM 7027 C C . GLY A 1 917 ? 10.813 -32.366 -11.153 1.00 96.88 917 GLY A C 1
ATOM 7028 O O . GLY A 1 917 ? 10.883 -32.494 -12.371 1.00 96.88 917 GLY A O 1
ATOM 7029 N N . ILE A 1 918 ? 9.943 -31.532 -10.571 1.00 96.69 918 ILE A N 1
ATOM 7030 C CA . ILE A 1 918 ? 9.003 -30.701 -11.340 1.00 96.69 918 ILE A CA 1
ATOM 7031 C C . ILE A 1 918 ? 9.767 -29.723 -12.242 1.00 96.69 918 ILE A C 1
ATOM 7033 O O . ILE A 1 918 ? 9.484 -29.675 -13.435 1.00 96.69 918 ILE A O 1
ATOM 7037 N N . ILE A 1 919 ? 10.764 -29.013 -11.697 1.00 96.50 919 ILE A N 1
ATOM 7038 C CA . ILE A 1 919 ? 11.607 -28.078 -12.465 1.00 96.50 919 ILE A CA 1
ATOM 7039 C C . ILE A 1 919 ? 12.290 -28.805 -13.631 1.00 96.50 919 ILE A C 1
ATOM 7041 O O . ILE A 1 919 ? 12.311 -28.313 -14.758 1.00 96.50 919 ILE A O 1
ATOM 7045 N N . GLY A 1 920 ? 12.844 -29.992 -13.371 1.00 96.81 920 GLY A N 1
ATOM 7046 C CA . GLY A 1 920 ? 13.510 -30.801 -14.388 1.00 96.81 920 GLY A CA 1
ATOM 7047 C C . GLY A 1 920 ? 12.560 -31.180 -15.520 1.00 96.81 920 GLY A C 1
ATOM 7048 O O . GLY A 1 920 ? 12.891 -30.989 -16.686 1.00 96.81 920 GLY A O 1
ATOM 7049 N N . LEU A 1 921 ? 11.355 -31.646 -15.185 1.00 97.00 921 LEU A N 1
ATOM 7050 C CA . LEU A 1 921 ? 10.344 -32.014 -16.175 1.00 97.00 921 LEU A CA 1
ATOM 7051 C C . LEU A 1 921 ? 9.901 -30.819 -17.029 1.00 97.00 921 LEU A C 1
ATOM 7053 O O . LEU A 1 921 ? 9.793 -30.961 -18.247 1.00 97.00 921 LEU A O 1
ATOM 7057 N N . THR A 1 922 ? 9.684 -29.642 -16.432 1.00 96.38 922 THR A N 1
ATOM 7058 C CA . THR A 1 922 ? 9.276 -28.451 -17.194 1.00 96.38 922 THR A CA 1
ATOM 7059 C C . THR A 1 922 ? 10.385 -27.945 -18.115 1.00 96.38 922 THR A C 1
ATOM 7061 O O . THR A 1 922 ? 10.098 -27.607 -19.260 1.00 96.38 922 THR A O 1
ATOM 7064 N N . TRP A 1 923 ? 11.652 -27.960 -17.680 1.00 97.94 923 TRP A N 1
ATOM 7065 C CA . TRP A 1 923 ? 12.780 -27.559 -18.535 1.00 97.94 923 TRP A CA 1
ATOM 7066 C C . TRP A 1 923 ? 13.088 -28.568 -19.645 1.00 97.94 923 TRP A C 1
ATOM 7068 O O . TRP A 1 923 ? 13.468 -28.162 -20.740 1.00 97.94 923 TRP A O 1
ATOM 7078 N N . ILE A 1 924 ? 12.877 -29.868 -19.409 1.00 97.94 924 ILE A N 1
ATOM 7079 C CA . ILE A 1 924 ? 12.965 -30.888 -20.466 1.00 97.94 924 ILE A CA 1
ATOM 7080 C C . ILE A 1 924 ? 11.882 -30.650 -21.523 1.00 97.94 924 ILE A C 1
ATOM 7082 O O . ILE A 1 924 ? 12.181 -30.651 -22.715 1.00 97.94 924 ILE A O 1
ATOM 7086 N N . ALA A 1 925 ? 10.637 -30.406 -21.103 1.00 97.56 925 ALA A N 1
ATOM 7087 C CA . ALA A 1 925 ? 9.550 -30.092 -22.028 1.00 97.56 925 ALA A CA 1
ATOM 7088 C C . ALA A 1 925 ? 9.836 -28.806 -22.823 1.00 97.56 925 ALA A C 1
ATOM 7090 O O . ALA A 1 925 ? 9.670 -28.787 -24.040 1.00 97.56 925 ALA A O 1
ATOM 7091 N N . ALA A 1 926 ? 10.329 -27.762 -22.153 1.00 97.81 926 ALA A N 1
ATOM 7092 C CA . ALA A 1 926 ? 10.731 -26.507 -22.779 1.00 97.81 926 ALA A CA 1
ATOM 7093 C C . ALA A 1 926 ? 11.841 -26.697 -23.825 1.00 97.81 926 ALA A C 1
ATOM 7095 O O . ALA A 1 926 ? 11.736 -26.184 -24.936 1.00 97.81 926 ALA A O 1
ATOM 7096 N N . PHE A 1 927 ? 12.873 -27.478 -23.497 1.00 98.00 927 PHE A N 1
ATOM 7097 C CA . PHE A 1 927 ? 13.937 -27.832 -24.432 1.00 98.00 927 PHE A CA 1
ATOM 7098 C C . PHE A 1 927 ? 13.380 -28.546 -25.671 1.00 98.00 927 PHE A C 1
ATOM 7100 O O . PHE A 1 927 ? 13.675 -28.138 -26.787 1.00 98.00 927 PHE A O 1
ATOM 7107 N N . ILE A 1 928 ? 12.510 -29.548 -25.496 1.00 97.44 928 ILE A N 1
ATOM 7108 C CA . ILE A 1 928 ? 11.885 -30.256 -26.626 1.00 97.44 928 ILE A CA 1
ATOM 7109 C C . ILE A 1 928 ? 11.102 -29.283 -27.516 1.00 97.44 928 ILE A C 1
ATOM 7111 O O . ILE A 1 928 ? 11.251 -29.321 -28.734 1.00 97.44 928 ILE A O 1
ATOM 7115 N N . ILE A 1 929 ? 10.298 -28.392 -26.928 1.00 97.00 929 ILE A N 1
ATOM 7116 C CA . ILE A 1 929 ? 9.526 -27.398 -27.687 1.00 97.00 929 ILE A CA 1
ATOM 7117 C C . ILE A 1 929 ? 10.459 -26.471 -28.481 1.00 97.00 929 ILE A C 1
ATOM 7119 O O . ILE A 1 929 ? 10.193 -26.216 -29.654 1.00 97.00 929 ILE A O 1
ATOM 7123 N N . ALA A 1 930 ? 11.567 -26.018 -27.887 1.00 96.25 930 ALA A N 1
ATOM 7124 C CA . ALA A 1 930 ? 12.538 -25.144 -28.548 1.00 96.25 930 ALA A CA 1
ATOM 7125 C C . ALA A 1 930 ? 13.192 -25.795 -29.782 1.00 96.25 930 ALA A C 1
ATOM 7127 O O . ALA A 1 930 ? 13.448 -25.113 -30.773 1.00 96.25 930 ALA A O 1
ATOM 7128 N N . GLU A 1 931 ? 13.417 -27.112 -29.746 1.00 94.62 931 GLU A N 1
ATOM 7129 C CA . GLU A 1 931 ? 13.974 -27.873 -30.875 1.00 94.62 931 GLU A CA 1
ATOM 7130 C C . GLU A 1 931 ? 12.920 -28.245 -31.937 1.00 94.62 931 GLU A C 1
ATOM 7132 O O . GLU A 1 931 ? 13.260 -28.483 -33.101 1.00 94.62 931 GLU A O 1
ATOM 7137 N N . VAL A 1 932 ? 11.640 -28.289 -31.551 1.00 94.31 932 VAL A N 1
ATOM 7138 C CA . VAL A 1 932 ? 10.491 -28.520 -32.448 1.00 94.31 932 VAL A CA 1
ATOM 7139 C C . VAL A 1 932 ? 10.026 -27.238 -33.137 1.00 94.31 932 VAL A C 1
ATOM 7141 O O . VAL A 1 932 ? 9.453 -27.307 -34.219 1.00 94.31 932 VAL A O 1
ATOM 7144 N N . ILE A 1 933 ? 10.261 -26.067 -32.542 1.00 93.06 933 ILE A N 1
ATOM 7145 C CA . ILE A 1 933 ? 9.911 -24.768 -33.128 1.00 93.06 933 ILE A CA 1
ATOM 7146 C C . ILE A 1 933 ? 11.115 -23.817 -33.003 1.00 93.06 933 ILE A C 1
ATOM 7148 O O . ILE A 1 933 ? 11.089 -22.872 -32.213 1.00 93.06 933 ILE A O 1
ATOM 7152 N N . PRO A 1 934 ? 12.188 -24.015 -33.794 1.00 92.44 934 PRO A N 1
ATOM 7153 C CA . PRO A 1 934 ? 13.427 -23.240 -33.693 1.00 92.44 934 PRO A CA 1
ATOM 7154 C C . PRO A 1 934 ? 13.341 -21.842 -34.342 1.00 92.44 934 PRO A C 1
ATOM 7156 O O . PRO A 1 934 ? 14.356 -21.239 -34.705 1.00 92.44 934 PRO A O 1
ATOM 7159 N N . PHE A 1 935 ? 12.131 -21.303 -34.497 1.00 91.12 935 PHE A N 1
ATOM 7160 C CA . PHE A 1 935 ? 11.847 -20.045 -35.181 1.00 91.12 935 PHE A CA 1
ATOM 7161 C C . PHE A 1 935 ? 11.314 -19.033 -34.168 1.00 91.12 935 PHE A C 1
ATOM 7163 O O . PHE A 1 935 ? 10.222 -19.191 -33.629 1.00 91.12 935 PHE A O 1
ATOM 7170 N N . PHE A 1 936 ? 12.089 -17.977 -33.906 1.00 92.44 936 PHE A N 1
ATOM 7171 C CA . PHE A 1 936 ? 11.761 -17.000 -32.865 1.00 92.44 936 PHE A CA 1
ATOM 7172 C C . PHE A 1 936 ? 10.395 -16.342 -33.101 1.00 92.44 936 PHE A C 1
ATOM 7174 O O . PHE A 1 936 ? 9.537 -16.411 -32.232 1.00 92.44 936 PHE A O 1
ATOM 7181 N N . SER A 1 937 ? 10.175 -15.766 -34.287 1.00 91.25 937 SER A N 1
ATOM 7182 C CA . SER A 1 937 ? 8.905 -15.116 -34.645 1.00 91.25 937 SER A CA 1
ATOM 7183 C C . SER A 1 937 ? 7.723 -16.089 -34.613 1.00 91.25 937 SER A C 1
ATOM 7185 O O . SER A 1 937 ? 6.688 -15.786 -34.027 1.00 91.25 937 SER A O 1
ATOM 7187 N N . ASP A 1 938 ? 7.873 -17.275 -35.206 1.00 91.94 938 ASP A N 1
ATOM 7188 C CA . ASP A 1 938 ? 6.758 -18.222 -35.293 1.00 91.94 938 ASP A CA 1
ATOM 7189 C C . ASP A 1 938 ? 6.361 -18.769 -33.916 1.00 91.94 938 ASP A C 1
ATOM 7191 O O . ASP A 1 938 ? 5.180 -19.002 -33.665 1.00 91.94 938 ASP A O 1
ATOM 7195 N N . MET A 1 939 ? 7.322 -18.922 -32.998 1.00 93.00 939 MET A N 1
ATOM 7196 C CA . MET A 1 939 ? 7.025 -19.331 -31.629 1.00 93.00 939 MET A CA 1
ATOM 7197 C C . MET A 1 939 ? 6.241 -18.257 -30.867 1.00 93.00 939 MET A C 1
ATOM 7199 O O . MET A 1 939 ? 5.250 -18.600 -30.228 1.00 93.00 939 MET A O 1
ATOM 7203 N N . LEU A 1 940 ? 6.615 -16.974 -30.981 1.00 94.00 940 LEU A N 1
ATOM 7204 C CA . LEU A 1 940 ? 5.843 -15.872 -30.382 1.00 94.00 940 LEU A CA 1
ATOM 7205 C C . LEU A 1 940 ? 4.419 -15.824 -30.956 1.00 94.00 940 LEU A C 1
ATOM 7207 O O . LEU A 1 940 ? 3.447 -15.744 -30.208 1.00 94.00 940 LEU A O 1
ATOM 7211 N N . SER A 1 941 ? 4.289 -15.938 -32.282 1.00 94.06 941 SER A N 1
ATOM 7212 C CA . SER A 1 941 ? 2.989 -15.944 -32.960 1.00 94.06 941 SER A CA 1
ATOM 7213 C C . SER A 1 941 ? 2.102 -17.108 -32.502 1.00 94.06 941 SER A C 1
ATOM 7215 O O . SER A 1 941 ? 0.927 -16.909 -32.177 1.00 94.06 941 SER A O 1
ATOM 7217 N N . LEU A 1 942 ? 2.674 -18.314 -32.397 1.00 94.88 942 LEU A N 1
ATOM 7218 C CA . LEU A 1 942 ? 1.956 -19.495 -31.930 1.00 94.88 942 LEU A CA 1
ATOM 7219 C C . LEU A 1 942 ? 1.483 -19.322 -30.483 1.00 94.88 942 LEU A C 1
ATOM 7221 O O . LEU A 1 942 ? 0.307 -19.559 -30.208 1.00 94.88 942 LEU A O 1
ATOM 7225 N N . MET A 1 943 ? 2.363 -18.864 -29.588 1.00 94.12 943 MET A N 1
ATOM 7226 C CA . MET A 1 943 ? 2.023 -18.593 -28.187 1.00 94.12 943 MET A CA 1
ATOM 7227 C C . MET A 1 943 ? 0.888 -17.574 -28.074 1.00 94.12 943 MET A C 1
ATOM 7229 O O . MET A 1 943 ? -0.082 -17.825 -27.359 1.00 94.12 943 MET A O 1
ATOM 7233 N N . SER A 1 944 ? 0.947 -16.487 -28.848 1.00 94.69 944 SER A N 1
ATOM 7234 C CA . SER A 1 944 ? -0.109 -15.476 -28.834 1.00 94.69 944 SER A CA 1
ATOM 7235 C C . SER A 1 944 ? -1.453 -16.019 -29.292 1.00 94.69 944 SER A C 1
ATOM 7237 O O . SER A 1 944 ? -2.488 -15.805 -28.661 1.00 94.69 944 SER A O 1
ATOM 7239 N N . SER A 1 945 ? -1.447 -16.783 -30.382 1.00 95.31 945 SER A N 1
ATOM 7240 C CA . SER A 1 945 ? -2.681 -17.355 -30.907 1.00 95.31 945 SER A CA 1
ATOM 7241 C C . SER A 1 945 ? -3.301 -18.404 -29.983 1.00 95.31 945 SER A C 1
ATOM 7243 O O . SER A 1 945 ? -4.518 -18.512 -29.948 1.00 95.31 945 SER A O 1
ATOM 7245 N N . LEU A 1 946 ? -2.497 -19.165 -29.231 1.00 94.94 946 LEU A N 1
ATOM 7246 C CA . LEU A 1 946 ? -2.991 -20.246 -28.374 1.00 94.94 946 LEU A CA 1
ATOM 7247 C C . LEU A 1 946 ? -3.366 -19.788 -26.963 1.00 94.94 946 LEU A C 1
ATOM 7249 O O . LEU A 1 946 ? -4.303 -20.340 -26.386 1.00 94.94 946 LEU A O 1
ATOM 7253 N N . PHE A 1 947 ? -2.636 -18.824 -26.397 1.00 94.56 947 PHE A N 1
ATOM 7254 C CA . PHE A 1 947 ? -2.748 -18.454 -24.984 1.00 94.56 947 PHE A CA 1
ATOM 7255 C C . PHE A 1 947 ? -3.239 -17.015 -24.799 1.00 94.56 947 PHE A C 1
ATOM 7257 O O . PHE A 1 947 ? -4.218 -16.795 -24.083 1.00 94.56 947 PHE A O 1
ATOM 7264 N N . ASP A 1 948 ? -2.642 -16.038 -25.481 1.00 92.75 948 ASP A N 1
ATOM 7265 C CA . ASP A 1 948 ? -3.010 -14.622 -25.321 1.00 92.75 948 ASP A CA 1
ATOM 7266 C C . ASP A 1 948 ? -4.414 -14.308 -25.827 1.00 92.75 948 ASP A C 1
ATOM 7268 O O . ASP A 1 948 ? -5.082 -13.410 -25.318 1.00 92.75 948 ASP A O 1
ATOM 7272 N N . CYS A 1 949 ? -4.922 -15.076 -26.790 1.00 93.56 949 CYS A N 1
ATOM 7273 C CA . CYS A 1 949 ? -6.322 -14.979 -27.184 1.00 93.56 949 CYS A CA 1
ATOM 7274 C C . CYS A 1 949 ? -7.268 -15.157 -25.978 1.00 93.56 949 CYS A C 1
ATOM 7276 O O . CYS A 1 949 ? -8.288 -14.473 -25.879 1.00 93.56 949 CYS A O 1
ATOM 7278 N N . TRP A 1 950 ? -6.906 -16.023 -25.024 1.00 93.19 950 TRP A N 1
ATOM 7279 C CA . TRP A 1 950 ? -7.642 -16.237 -23.781 1.00 93.19 950 TRP A CA 1
ATOM 7280 C C . TRP A 1 950 ? -7.278 -15.188 -22.736 1.00 93.19 950 TRP A C 1
ATOM 7282 O O . TRP A 1 950 ? -8.160 -14.474 -22.254 1.00 93.19 950 TRP A O 1
ATOM 7292 N N . PHE A 1 951 ? -5.985 -15.083 -22.422 1.00 90.31 951 PHE A N 1
ATOM 7293 C CA . PHE A 1 951 ? -5.451 -14.298 -21.306 1.00 90.31 951 PHE A CA 1
ATOM 7294 C C . PHE A 1 951 ? -5.182 -12.830 -21.629 1.00 90.31 951 PHE A C 1
ATOM 7296 O O . PHE A 1 951 ? -4.722 -12.106 -20.758 1.00 90.31 951 PHE A O 1
ATOM 7303 N N . GLY A 1 952 ? -5.463 -12.373 -22.843 1.00 89.44 952 GLY A N 1
ATOM 7304 C CA . GLY A 1 952 ? -5.419 -10.971 -23.254 1.00 89.44 952 GLY A CA 1
ATOM 7305 C C . GLY A 1 952 ? -6.789 -10.434 -23.667 1.00 89.44 952 GLY A C 1
ATOM 7306 O O . GLY A 1 952 ? -7.019 -9.231 -23.562 1.00 89.44 952 GLY A O 1
ATOM 7307 N N . PHE A 1 953 ? -7.722 -11.309 -24.074 1.00 93.62 953 PHE A N 1
ATOM 7308 C CA . PHE A 1 953 ? -8.993 -10.891 -24.677 1.00 93.62 953 PHE A CA 1
ATOM 7309 C C . PHE A 1 953 ? -10.225 -11.646 -24.156 1.00 93.62 953 PHE A C 1
ATOM 7311 O O . PHE A 1 953 ? -11.053 -11.033 -23.480 1.00 93.62 953 PHE A O 1
ATOM 7318 N N . ILE A 1 954 ? -10.376 -12.951 -24.438 1.00 94.88 954 ILE A N 1
ATOM 7319 C CA . ILE A 1 954 ? -11.628 -13.692 -24.165 1.00 94.88 954 ILE A CA 1
ATOM 7320 C C . ILE A 1 954 ? -11.995 -13.638 -22.680 1.00 94.88 954 ILE A C 1
ATOM 7322 O O . ILE A 1 954 ? -13.107 -13.228 -22.344 1.00 94.88 954 ILE A O 1
ATOM 7326 N N . TYR A 1 955 ? -11.077 -14.013 -21.781 1.00 94.31 955 TYR A N 1
ATOM 7327 C CA . TYR A 1 955 ? -11.378 -14.068 -20.346 1.00 94.31 955 TYR A CA 1
ATOM 7328 C C . TYR A 1 955 ? -11.739 -12.696 -19.790 1.00 94.31 955 TYR A C 1
ATOM 7330 O O . TYR A 1 955 ? -12.644 -12.587 -18.970 1.00 94.31 955 TYR A O 1
ATOM 7338 N N . TRP A 1 956 ? -11.095 -11.633 -20.259 1.00 92.56 956 TRP A N 1
ATOM 7339 C CA . TRP A 1 956 ? -11.321 -10.289 -19.730 1.00 92.56 956 TRP A CA 1
ATOM 7340 C C . TRP A 1 956 ? -12.593 -9.656 -20.279 1.00 92.56 956 TRP A C 1
ATOM 7342 O O . TRP A 1 956 ? -13.335 -9.031 -19.522 1.00 92.56 956 TRP A O 1
ATOM 7352 N N . GLY A 1 957 ? -12.916 -9.920 -21.546 1.00 93.00 957 GLY A N 1
ATOM 7353 C CA . GLY A 1 957 ? -14.225 -9.600 -22.100 1.00 93.00 957 GLY A CA 1
ATOM 7354 C C . GLY A 1 957 ? -15.348 -10.309 -21.340 1.00 93.00 957 GLY A C 1
ATOM 7355 O O . GLY A 1 957 ? -16.347 -9.687 -20.983 1.00 93.00 957 GLY A O 1
ATOM 7356 N N . MET A 1 958 ? -15.172 -11.593 -21.009 1.00 93.81 958 MET A N 1
ATOM 7357 C CA . MET A 1 958 ? -16.144 -12.340 -20.202 1.00 93.81 958 MET A CA 1
ATOM 7358 C C . MET A 1 958 ? -16.212 -11.841 -18.751 1.00 93.81 958 MET A C 1
ATOM 7360 O O . MET A 1 958 ? -17.307 -11.677 -18.213 1.00 93.81 958 MET A O 1
ATOM 7364 N N . ALA A 1 959 ? -15.071 -11.532 -18.132 1.00 92.75 959 ALA A N 1
ATOM 7365 C CA . ALA A 1 959 ? -14.992 -10.961 -16.790 1.00 92.75 959 ALA A CA 1
ATOM 7366 C C . ALA A 1 959 ? -15.761 -9.634 -16.695 1.00 92.75 959 ALA A C 1
ATOM 7368 O O . ALA A 1 959 ? -16.510 -9.429 -15.739 1.00 92.75 959 ALA A O 1
ATOM 7369 N N . TYR A 1 960 ? -15.663 -8.765 -17.709 1.00 93.69 960 TYR A N 1
ATOM 7370 C CA . TYR A 1 960 ? -16.465 -7.540 -17.789 1.00 93.69 960 TYR A CA 1
ATOM 7371 C C . TYR A 1 960 ? -17.970 -7.838 -17.738 1.00 93.69 960 TYR A C 1
ATOM 7373 O O . TYR A 1 960 ? -18.702 -7.226 -16.958 1.00 93.69 960 TYR A O 1
ATOM 7381 N N . LEU A 1 961 ? -18.431 -8.813 -18.530 1.00 91.62 961 LEU A N 1
ATOM 7382 C CA . LEU A 1 961 ? -19.847 -9.191 -18.597 1.00 91.62 961 LEU A CA 1
ATOM 7383 C C . LEU A 1 961 ? -20.376 -9.786 -17.281 1.00 91.62 961 LEU A C 1
ATOM 7385 O O . LEU A 1 961 ? -21.585 -9.757 -17.059 1.00 91.62 961 LEU A O 1
ATOM 7389 N N . ILE A 1 962 ? -19.493 -10.302 -16.421 1.00 89.69 962 ILE A N 1
ATOM 7390 C CA . ILE A 1 962 ? -19.822 -10.814 -15.081 1.00 89.69 962 ILE A CA 1
ATOM 7391 C C . ILE A 1 962 ? -19.846 -9.691 -14.045 1.00 89.69 962 ILE A C 1
ATOM 7393 O O . ILE A 1 962 ? -20.720 -9.655 -13.176 1.00 89.69 962 ILE A O 1
ATOM 7397 N N . ILE A 1 963 ? -18.910 -8.741 -14.125 1.00 90.25 963 ILE A N 1
ATOM 7398 C CA . ILE A 1 963 ? -18.884 -7.600 -13.204 1.00 90.25 963 ILE A CA 1
ATOM 7399 C C . ILE A 1 963 ? -20.130 -6.723 -13.394 1.00 90.25 963 ILE A C 1
ATOM 7401 O O . ILE A 1 963 ? -20.643 -6.211 -12.393 1.00 90.25 963 ILE A O 1
ATOM 7405 N N . TYR A 1 964 ? -20.631 -6.598 -14.630 1.00 87.50 964 TYR A N 1
ATOM 7406 C CA . TYR A 1 964 ? -21.775 -5.757 -14.995 1.00 87.50 964 TYR A CA 1
ATOM 7407 C C . TYR A 1 964 ? -22.951 -6.582 -15.566 1.00 87.50 964 TYR A C 1
ATOM 7409 O O . TYR A 1 964 ? -22.948 -6.923 -16.754 1.00 87.50 964 TYR A O 1
ATOM 7417 N N . PRO A 1 965 ? -23.991 -6.882 -14.760 1.00 80.56 965 PRO A N 1
ATOM 7418 C CA . PRO A 1 965 ? -25.144 -7.667 -15.205 1.00 80.56 965 PRO A CA 1
ATOM 7419 C C . PRO A 1 965 ? -26.005 -6.932 -16.252 1.00 80.56 965 PRO A C 1
ATOM 7421 O O . PRO A 1 965 ? -25.863 -5.728 -16.483 1.00 80.56 965 PRO A O 1
ATOM 7424 N N . LYS A 1 966 ? -26.916 -7.675 -16.906 1.00 75.62 966 LYS A N 1
ATOM 7425 C CA . LYS A 1 966 ? -27.699 -7.241 -18.087 1.00 75.62 966 LYS A CA 1
ATOM 7426 C C . LYS A 1 966 ? -28.346 -5.858 -17.961 1.00 75.62 966 LYS A C 1
ATOM 7428 O O . LYS A 1 966 ? -28.332 -5.111 -18.934 1.00 75.62 966 LYS A O 1
ATOM 7433 N N . GLU A 1 967 ? -28.879 -5.520 -16.794 1.00 74.31 967 GLU A N 1
ATOM 7434 C CA . GLU A 1 967 ? -29.582 -4.253 -16.553 1.00 74.31 967 GLU A CA 1
ATOM 7435 C C . GLU A 1 967 ? -28.642 -3.045 -16.420 1.00 74.31 967 GLU A C 1
ATOM 7437 O O . GLU A 1 967 ? -29.031 -1.916 -16.710 1.00 74.31 967 GLU A O 1
ATOM 7442 N N . GLU A 1 968 ? -27.397 -3.263 -15.992 1.00 77.12 968 GLU A N 1
ATOM 7443 C CA . GLU A 1 968 ? -26.404 -2.207 -15.762 1.00 77.12 968 GLU A CA 1
ATOM 7444 C C . GLU A 1 968 ? -25.542 -1.922 -16.991 1.00 77.12 968 GLU A C 1
ATOM 7446 O O . GLU A 1 968 ? -25.110 -0.786 -17.202 1.00 77.12 968 GLU A O 1
ATOM 7451 N N . ARG A 1 969 ? -25.265 -2.952 -17.796 1.00 82.31 969 ARG A N 1
ATOM 7452 C CA . ARG A 1 969 ? -24.256 -2.886 -18.862 1.00 82.31 969 ARG A CA 1
ATOM 7453 C C . ARG A 1 969 ? -24.688 -2.073 -20.088 1.00 82.31 969 ARG A C 1
ATOM 7455 O O . ARG A 1 969 ? -23.845 -1.554 -20.805 1.00 82.31 969 ARG A O 1
ATOM 7462 N N . TRP A 1 970 ? -25.990 -1.875 -20.292 1.00 86.38 970 TRP A N 1
ATOM 7463 C CA . TRP A 1 970 ? -26.525 -1.072 -21.404 1.00 86.38 970 TRP A CA 1
ATOM 7464 C C . TRP A 1 970 ? -26.890 0.372 -21.023 1.00 86.38 970 TRP A C 1
ATOM 7466 O O . TRP A 1 970 ? -27.421 1.109 -21.850 1.00 86.38 970 TRP A O 1
ATOM 7476 N N . LYS A 1 971 ? -26.613 0.806 -19.785 1.00 82.12 971 LYS A N 1
ATOM 7477 C CA . LYS A 1 971 ? -26.949 2.160 -19.318 1.00 82.12 971 LYS A CA 1
ATOM 7478 C C . LYS A 1 971 ? -25.852 3.171 -19.675 1.00 82.12 971 LYS A C 1
ATOM 7480 O O . LYS A 1 971 ? -24.689 3.002 -19.309 1.00 82.12 971 LYS A O 1
ATOM 7485 N N . GLY A 1 972 ? -26.241 4.264 -20.335 1.00 84.69 972 GLY A N 1
ATOM 7486 C CA . GLY A 1 972 ? -25.353 5.389 -20.652 1.00 84.69 972 GLY A CA 1
ATOM 7487 C C . GLY A 1 972 ? -24.123 4.977 -21.470 1.00 84.69 972 GLY A C 1
ATOM 7488 O O . GLY A 1 972 ? -24.219 4.176 -22.396 1.00 84.69 972 GLY A O 1
ATOM 7489 N N . LEU A 1 973 ? -22.947 5.499 -21.101 1.00 82.25 973 LEU A N 1
ATOM 7490 C CA . LEU A 1 973 ? -21.674 5.219 -21.785 1.00 82.25 973 LEU A CA 1
ATOM 7491 C C . LEU A 1 973 ? -21.216 3.746 -21.685 1.00 82.25 973 LEU A C 1
ATOM 7493 O O . LEU A 1 973 ? -20.386 3.318 -22.485 1.00 82.25 973 LEU A O 1
ATOM 7497 N N . ARG A 1 974 ? -21.779 2.938 -20.770 1.00 85.94 974 ARG A N 1
ATOM 7498 C CA . ARG A 1 974 ? -21.427 1.509 -20.625 1.00 85.94 974 ARG A CA 1
ATOM 7499 C C . ARG A 1 974 ? -21.927 0.638 -21.780 1.00 85.94 974 ARG A C 1
ATOM 7501 O O . ARG A 1 974 ? -21.367 -0.429 -22.019 1.00 85.94 974 ARG A O 1
ATOM 7508 N N . GLY A 1 975 ? -22.930 1.093 -22.539 1.00 88.50 975 GLY A N 1
ATOM 7509 C CA . GLY A 1 975 ? -23.385 0.376 -23.735 1.00 88.50 975 GLY A CA 1
ATOM 7510 C C . GLY A 1 975 ? -22.262 0.211 -24.766 1.00 88.50 975 GLY A C 1
ATOM 7511 O O . GLY A 1 975 ? -22.083 -0.874 -25.319 1.00 88.50 975 GLY A O 1
ATOM 7512 N N . PHE A 1 976 ? -21.442 1.252 -24.946 1.00 90.06 976 PHE A N 1
ATOM 7513 C CA . PHE A 1 976 ? -20.260 1.200 -25.807 1.00 90.06 976 PHE A CA 1
ATOM 7514 C C . PHE A 1 976 ? -19.200 0.230 -25.267 1.00 90.06 976 PHE A C 1
ATOM 7516 O O . PHE A 1 976 ? -18.707 -0.616 -26.011 1.00 90.06 976 PHE A O 1
ATOM 7523 N N . GLU A 1 977 ? -18.896 0.288 -23.966 1.00 90.88 977 GLU A N 1
ATOM 7524 C CA . GLU A 1 977 ? -17.974 -0.661 -23.326 1.00 90.88 977 GLU A CA 1
ATOM 7525 C C . GLU A 1 977 ? -18.449 -2.114 -23.486 1.00 90.88 977 GLU A C 1
ATOM 7527 O O . GLU A 1 977 ? -17.653 -3.004 -23.775 1.00 90.88 977 GLU A O 1
ATOM 7532 N N . THR A 1 978 ? -19.753 -2.365 -23.362 1.00 92.69 978 THR A N 1
ATOM 7533 C CA . THR A 1 978 ? -20.338 -3.697 -23.560 1.00 92.69 978 THR A CA 1
ATOM 7534 C C . THR A 1 978 ? -20.143 -4.192 -24.990 1.00 92.69 978 THR A C 1
ATOM 7536 O O . THR A 1 978 ? -19.706 -5.326 -25.185 1.00 92.69 978 THR A O 1
ATOM 7539 N N . MET A 1 979 ? -20.414 -3.350 -25.994 1.00 92.69 979 MET A N 1
ATOM 7540 C CA . MET A 1 979 ? -20.152 -3.693 -27.398 1.00 92.69 979 MET A CA 1
ATOM 7541 C C . MET A 1 979 ? -18.669 -3.978 -27.641 1.00 92.69 979 MET A C 1
ATOM 7543 O O . MET A 1 979 ? -18.333 -4.952 -28.313 1.00 92.69 979 MET A O 1
ATOM 7547 N N . MET A 1 980 ? -17.786 -3.173 -27.049 1.00 92.94 980 MET A N 1
ATOM 7548 C CA . MET A 1 980 ? -16.345 -3.366 -27.152 1.00 92.94 980 MET A CA 1
ATOM 7549 C C . MET A 1 980 ? -15.903 -4.703 -26.541 1.00 92.94 980 MET A C 1
ATOM 7551 O O . MET A 1 980 ? -15.115 -5.407 -27.157 1.00 92.94 980 MET A O 1
ATOM 7555 N N . ASN A 1 981 ? -16.440 -5.120 -25.391 1.00 95.06 981 ASN A N 1
ATOM 7556 C CA . ASN A 1 981 ? -16.088 -6.417 -24.795 1.00 95.06 981 ASN A CA 1
ATOM 7557 C C . ASN A 1 981 ? -16.610 -7.612 -25.600 1.00 95.06 981 ASN A C 1
ATOM 7559 O O . ASN A 1 981 ? -15.900 -8.608 -25.719 1.00 95.06 981 ASN A O 1
ATOM 7563 N N . TYR A 1 982 ? -17.798 -7.520 -26.208 1.00 95.19 982 TYR A N 1
ATOM 7564 C CA . TYR A 1 982 ? -18.231 -8.542 -27.169 1.00 95.19 982 TYR A CA 1
ATOM 7565 C C . TYR A 1 982 ? -17.292 -8.616 -28.373 1.00 95.19 982 TYR A C 1
ATOM 7567 O O . TYR A 1 982 ? -16.923 -9.715 -28.788 1.00 95.19 982 TYR A O 1
ATOM 7575 N N . PHE A 1 983 ? -16.860 -7.464 -28.893 1.00 95.44 983 PHE A N 1
ATOM 7576 C CA . PHE A 1 983 ? -15.845 -7.418 -29.938 1.00 95.44 983 PHE A CA 1
ATOM 7577 C C . PHE A 1 983 ? -14.538 -8.079 -29.482 1.00 95.44 983 PHE A C 1
ATOM 7579 O O . PHE A 1 983 ? -14.028 -8.915 -30.214 1.00 95.44 983 PHE A O 1
ATOM 7586 N N . LEU A 1 984 ? -14.035 -7.796 -28.273 1.00 95.44 984 LEU A N 1
ATOM 7587 C CA . LEU A 1 984 ? -12.810 -8.414 -27.743 1.00 95.44 984 LEU A CA 1
ATOM 7588 C C . LEU A 1 984 ? -12.926 -9.942 -27.625 1.00 95.44 984 LEU A C 1
ATOM 7590 O O . LEU A 1 984 ? -11.975 -10.646 -27.950 1.00 95.44 984 LEU A O 1
ATOM 7594 N N . ILE A 1 985 ? -14.086 -10.475 -27.225 1.00 96.62 985 ILE A N 1
ATOM 7595 C CA . ILE A 1 985 ? -14.317 -11.929 -27.175 1.00 96.62 985 ILE A CA 1
ATOM 7596 C C . ILE A 1 985 ? -14.254 -12.532 -28.582 1.00 96.62 985 ILE A C 1
ATOM 7598 O O . ILE A 1 985 ? -13.523 -13.494 -28.810 1.00 96.62 985 ILE A O 1
ATOM 7602 N N . VAL A 1 986 ? -14.992 -11.958 -29.538 1.00 96.25 986 VAL A N 1
ATOM 7603 C CA . VAL A 1 986 ? -15.000 -12.431 -30.934 1.00 96.25 986 VAL A CA 1
ATOM 7604 C C . VAL A 1 986 ? -13.610 -12.302 -31.557 1.00 96.25 986 VAL A C 1
ATOM 7606 O O . VAL A 1 986 ? -13.156 -13.204 -32.258 1.00 96.25 986 VAL A O 1
ATOM 7609 N N . PHE A 1 987 ? -12.910 -11.212 -31.260 1.00 94.06 987 PHE A N 1
ATOM 7610 C CA . PHE A 1 987 ? -11.552 -10.959 -31.713 1.00 94.06 987 PHE A CA 1
ATOM 7611 C C . PHE A 1 987 ? -10.557 -11.976 -31.147 1.00 94.06 987 PHE A C 1
ATOM 7613 O O . PHE A 1 987 ? -9.737 -12.503 -31.893 1.00 94.06 987 PHE A O 1
ATOM 7620 N N . GLY A 1 988 ? -10.671 -12.330 -29.866 1.00 95.00 988 GLY A N 1
ATOM 7621 C CA . GLY A 1 988 ? -9.872 -13.400 -29.277 1.00 95.00 988 GLY A CA 1
ATOM 7622 C C . GLY A 1 988 ? -10.148 -14.759 -29.930 1.00 95.00 988 GLY A C 1
ATOM 7623 O O . GLY A 1 988 ? -9.212 -15.478 -30.261 1.00 95.00 988 GLY A O 1
ATOM 7624 N N . VAL A 1 989 ? -11.408 -15.096 -30.230 1.00 95.38 989 VAL A N 1
ATOM 7625 C CA . VAL A 1 989 ? -11.734 -16.323 -30.989 1.00 95.38 989 VAL A CA 1
ATOM 7626 C C . VAL A 1 989 ? -11.127 -16.287 -32.396 1.00 95.38 989 VAL A C 1
ATOM 7628 O O . VAL A 1 989 ? -10.612 -17.293 -32.883 1.00 95.38 989 VAL A O 1
ATOM 7631 N N . PHE A 1 990 ? -11.137 -15.126 -33.046 1.00 92.38 990 PHE A N 1
ATOM 7632 C CA . PHE A 1 990 ? -10.490 -14.930 -34.339 1.00 92.38 990 PHE A CA 1
ATOM 7633 C C . PHE A 1 990 ? -8.964 -15.093 -34.262 1.00 92.38 990 PHE A C 1
ATOM 7635 O O . PHE A 1 990 ? -8.389 -15.751 -35.129 1.00 92.38 990 PHE A O 1
ATOM 7642 N N . MET A 1 991 ? -8.311 -14.569 -33.221 1.00 93.19 991 MET A N 1
ATOM 7643 C CA . MET A 1 991 ? -6.887 -14.814 -32.964 1.00 93.19 991 MET A CA 1
ATOM 7644 C C . MET A 1 991 ? -6.598 -16.298 -32.740 1.00 93.19 991 MET A C 1
ATOM 7646 O O . MET A 1 991 ? -5.624 -16.807 -33.286 1.00 93.19 991 MET A O 1
ATOM 7650 N N . LEU A 1 992 ? -7.464 -17.001 -32.008 1.00 94.94 992 LEU A N 1
ATOM 7651 C CA . LEU A 1 992 ? -7.321 -18.436 -31.777 1.00 94.94 992 LEU A CA 1
ATOM 7652 C C . LEU A 1 992 ? -7.413 -19.231 -33.080 1.00 94.94 992 LEU A C 1
ATOM 7654 O O . LEU A 1 992 ? -6.560 -20.054 -33.369 1.00 94.94 992 LEU A O 1
ATOM 7658 N N . VAL A 1 993 ? -8.425 -18.986 -33.910 1.00 91.44 993 VAL A N 1
ATOM 7659 C CA . VAL A 1 993 ? -8.611 -19.777 -35.137 1.00 91.44 993 VAL A CA 1
ATOM 7660 C C . VAL A 1 993 ? -7.665 -19.309 -36.246 1.00 91.44 993 VAL A C 1
ATOM 7662 O O . VAL A 1 993 ? -6.857 -20.080 -36.766 1.00 91.44 993 VAL A O 1
ATOM 7665 N N . GLY A 1 994 ? -7.756 -18.031 -36.614 1.00 86.94 994 GLY A N 1
ATOM 7666 C CA . GLY A 1 994 ? -6.998 -17.446 -37.716 1.00 86.94 994 GLY A CA 1
ATOM 7667 C C . GLY A 1 994 ? -5.513 -17.299 -37.401 1.00 86.94 994 GLY A C 1
ATOM 7668 O O . GLY A 1 994 ? -4.668 -17.561 -38.260 1.00 86.94 994 GLY A O 1
ATOM 7669 N N . GLY A 1 995 ? -5.180 -16.928 -36.165 1.00 90.88 995 GLY A N 1
ATOM 7670 C CA . GLY A 1 995 ? -3.795 -16.794 -35.726 1.00 90.88 995 GLY A CA 1
ATOM 7671 C C . GLY A 1 995 ? -3.083 -18.136 -35.593 1.00 90.88 995 GLY A C 1
ATOM 7672 O O . GLY A 1 995 ? -1.946 -18.253 -36.050 1.00 90.88 995 GLY A O 1
ATOM 7673 N N . THR A 1 996 ? -3.744 -19.174 -35.068 1.00 92.12 996 THR A N 1
ATOM 7674 C CA . THR A 1 996 ? -3.130 -20.509 -34.979 1.00 92.12 996 THR A CA 1
ATOM 7675 C C . THR A 1 996 ? -2.936 -21.117 -36.362 1.00 92.12 996 THR A C 1
ATOM 7677 O O . THR A 1 996 ? -1.858 -21.639 -36.637 1.00 92.12 996 THR A O 1
ATOM 7680 N N . TYR A 1 997 ? -3.912 -20.983 -37.269 1.00 88.19 997 TYR A N 1
ATOM 7681 C CA . TYR A 1 997 ? -3.735 -21.397 -38.665 1.00 88.19 997 TYR A CA 1
ATOM 7682 C C . TYR A 1 997 ? -2.518 -20.715 -39.307 1.00 88.19 997 TYR A C 1
ATOM 7684 O O . TYR A 1 997 ? -1.654 -21.387 -39.869 1.00 88.19 997 TYR A O 1
ATOM 7692 N N . THR A 1 998 ? -2.424 -19.390 -39.171 1.00 86.94 998 THR A N 1
ATOM 7693 C CA . THR A 1 998 ? -1.318 -18.600 -39.730 1.00 86.94 998 THR A CA 1
ATOM 7694 C C . THR A 1 998 ? 0.025 -19.017 -39.129 1.00 86.94 998 THR A C 1
ATOM 7696 O O . THR A 1 998 ? 0.981 -19.230 -39.870 1.00 86.94 998 THR A O 1
ATOM 7699 N N . SER A 1 999 ? 0.093 -19.200 -37.808 1.00 90.25 999 SER A N 1
ATOM 7700 C CA . SER A 1 999 ? 1.320 -19.592 -37.105 1.00 90.25 999 SER A CA 1
ATOM 7701 C C . SER A 1 999 ? 1.791 -20.984 -37.527 1.00 90.25 999 SER A C 1
ATOM 7703 O O . SER A 1 999 ? 2.962 -21.165 -37.846 1.00 90.25 999 SER A O 1
ATOM 7705 N N . ILE A 1 1000 ? 0.882 -21.964 -37.609 1.00 89.25 1000 ILE A N 1
ATOM 7706 C CA . ILE A 1 1000 ? 1.206 -23.319 -38.080 1.00 89.25 1000 ILE A CA 1
ATOM 7707 C C . ILE A 1 1000 ? 1.685 -23.285 -39.533 1.00 89.25 1000 ILE A C 1
ATOM 7709 O O . ILE A 1 1000 ? 2.688 -23.918 -39.862 1.00 89.25 1000 ILE A O 1
ATOM 7713 N N . GLN A 1 1001 ? 0.997 -22.536 -40.398 1.00 86.50 1001 GLN A N 1
ATOM 7714 C CA . GLN A 1 1001 ? 1.392 -22.402 -41.797 1.00 86.50 1001 GLN A CA 1
ATOM 7715 C C . GLN A 1 1001 ? 2.783 -21.760 -41.923 1.00 86.50 1001 GLN A C 1
ATOM 7717 O O . GLN A 1 1001 ? 3.613 -22.271 -42.671 1.00 86.50 1001 GLN A O 1
ATOM 7722 N N . SER A 1 1002 ? 3.068 -20.722 -41.127 1.00 84.75 1002 SER A N 1
ATOM 7723 C CA . SER A 1 1002 ? 4.387 -20.081 -41.051 1.00 84.75 1002 SER A CA 1
ATOM 7724 C C . SER A 1 1002 ? 5.477 -21.077 -40.643 1.00 84.75 1002 SER A C 1
ATOM 7726 O O . SER A 1 1002 ? 6.484 -21.190 -41.332 1.00 84.75 1002 SER A O 1
ATOM 7728 N N . ILE A 1 1003 ? 5.243 -21.903 -39.613 1.00 88.12 1003 ILE A N 1
ATOM 7729 C CA . ILE A 1 1003 ? 6.188 -22.953 -39.184 1.00 88.12 1003 ILE A CA 1
ATOM 7730 C C . ILE A 1 1003 ? 6.444 -23.971 -40.307 1.00 88.12 1003 ILE A C 1
ATOM 7732 O O . ILE A 1 1003 ? 7.592 -24.340 -40.564 1.00 88.12 1003 ILE A O 1
ATOM 7736 N N . ILE A 1 1004 ? 5.390 -24.428 -40.996 1.00 86.94 1004 ILE A N 1
ATOM 7737 C CA . ILE A 1 1004 ? 5.510 -25.364 -42.126 1.00 86.94 1004 ILE A CA 1
ATOM 7738 C C . ILE A 1 1004 ? 6.367 -24.753 -43.239 1.00 86.94 1004 ILE A C 1
ATOM 7740 O O . ILE A 1 1004 ? 7.245 -25.424 -43.788 1.00 86.94 1004 ILE A O 1
ATOM 7744 N N . ASP A 1 1005 ? 6.120 -23.491 -43.576 1.00 83.12 1005 ASP A N 1
ATOM 7745 C CA . ASP A 1 1005 ? 6.838 -22.802 -44.643 1.00 83.12 1005 ASP A CA 1
ATOM 7746 C C . ASP A 1 1005 ? 8.294 -22.513 -44.251 1.00 83.12 1005 ASP A C 1
ATOM 7748 O O . ASP A 1 1005 ? 9.193 -22.724 -45.069 1.00 83.12 1005 ASP A O 1
ATOM 7752 N N . SER A 1 1006 ? 8.553 -22.167 -42.989 1.00 84.00 1006 SER A N 1
ATOM 7753 C CA . SER A 1 1006 ? 9.897 -22.010 -42.427 1.00 84.00 1006 SER A CA 1
ATOM 7754 C C . SER A 1 1006 ? 10.712 -23.315 -42.487 1.00 84.00 1006 SER A C 1
ATOM 7756 O O . SER A 1 1006 ? 11.892 -23.296 -42.854 1.00 84.00 1006 SER A O 1
ATOM 7758 N N . TYR A 1 1007 ? 10.088 -24.471 -42.223 1.00 84.81 1007 TYR A N 1
ATOM 7759 C CA . TYR A 1 1007 ? 10.730 -25.779 -42.402 1.00 84.81 1007 TYR A CA 1
ATOM 7760 C C . TYR A 1 1007 ? 10.977 -26.129 -43.874 1.00 84.81 1007 TYR A C 1
ATOM 7762 O O . TYR A 1 1007 ? 12.055 -26.617 -44.217 1.00 84.81 1007 TYR A O 1
ATOM 7770 N N . ARG A 1 1008 ? 10.025 -25.847 -44.772 1.00 84.81 1008 ARG A N 1
ATOM 7771 C CA . ARG A 1 1008 ? 10.198 -26.065 -46.223 1.00 84.81 1008 ARG A CA 1
ATOM 7772 C C . ARG A 1 1008 ? 11.310 -25.205 -46.811 1.00 84.81 1008 ARG A C 1
ATOM 7774 O O . ARG A 1 1008 ? 12.039 -25.665 -47.686 1.00 84.81 1008 ARG A O 1
ATOM 7781 N N . ALA A 1 1009 ? 11.467 -23.983 -46.309 1.00 77.88 1009 ALA A N 1
ATOM 7782 C CA . ALA A 1 1009 ? 12.556 -23.088 -46.681 1.00 77.88 1009 ALA A CA 1
ATOM 7783 C C . ALA A 1 1009 ? 13.937 -23.587 -46.209 1.00 77.88 1009 ALA A C 1
ATOM 7785 O O . ALA A 1 1009 ? 14.946 -22.990 -46.572 1.00 77.88 1009 ALA A O 1
ATOM 7786 N N . SER A 1 1010 ? 13.998 -24.679 -45.432 1.00 66.19 1010 SER A N 1
ATOM 7787 C CA . SER A 1 1010 ? 15.226 -25.257 -44.866 1.00 66.19 1010 SER A CA 1
ATOM 7788 C C . SER A 1 1010 ? 16.049 -24.262 -44.037 1.00 66.19 1010 SER A C 1
ATOM 7790 O O . SER A 1 1010 ? 17.258 -24.431 -43.895 1.00 66.19 1010 SER A O 1
ATOM 7792 N N . ALA A 1 1011 ? 15.408 -23.237 -43.461 1.00 63.31 1011 ALA A N 1
ATOM 7793 C CA . ALA A 1 1011 ? 16.100 -22.122 -42.813 1.00 63.31 1011 ALA A CA 1
ATOM 7794 C C . ALA A 1 1011 ? 16.950 -22.544 -41.595 1.00 63.31 1011 ALA A C 1
ATOM 7796 O O . ALA A 1 1011 ? 17.996 -21.947 -41.357 1.00 63.31 1011 ALA A O 1
ATOM 7797 N N . TYR A 1 1012 ? 16.545 -23.592 -40.860 1.00 66.38 1012 TYR A N 1
ATOM 7798 C CA . TYR A 1 1012 ? 17.273 -24.122 -39.690 1.00 66.38 1012 TYR A CA 1
ATOM 7799 C C . TYR A 1 1012 ? 17.401 -25.662 -39.675 1.00 66.38 1012 TYR A C 1
ATOM 7801 O O . TYR A 1 1012 ? 17.663 -26.259 -38.633 1.00 66.38 1012 TYR A O 1
ATOM 7809 N N . GLY A 1 1013 ? 17.251 -26.324 -40.828 1.00 76.75 1013 GLY A N 1
ATOM 7810 C CA . GLY A 1 1013 ? 17.278 -27.791 -40.928 1.00 76.75 1013 GLY A CA 1
ATOM 7811 C C . GLY A 1 1013 ? 15.994 -28.474 -40.427 1.00 76.75 1013 GLY A C 1
ATOM 7812 O O . GLY A 1 1013 ? 14.915 -27.886 -40.466 1.00 76.75 1013 GLY A O 1
ATOM 7813 N N . THR A 1 1014 ? 16.096 -29.740 -40.006 1.00 84.56 1014 THR A N 1
ATOM 7814 C CA . THR A 1 1014 ? 14.977 -30.540 -39.468 1.00 84.56 1014 THR A CA 1
ATOM 7815 C C . THR A 1 1014 ? 14.816 -30.367 -37.952 1.00 84.56 1014 THR A C 1
ATOM 7817 O O . THR A 1 1014 ? 15.654 -29.761 -37.292 1.00 84.56 1014 THR A O 1
ATOM 7820 N N . VAL A 1 1015 ? 13.746 -30.922 -37.376 1.00 89.50 1015 VAL A N 1
ATOM 7821 C CA . VAL A 1 1015 ? 13.568 -31.024 -35.915 1.00 89.50 1015 VAL A CA 1
ATOM 7822 C C . VAL A 1 1015 ? 14.798 -31.697 -35.282 1.00 89.50 1015 VAL A C 1
ATOM 7824 O O . VAL A 1 1015 ? 15.289 -32.684 -35.834 1.00 89.50 1015 VAL A O 1
ATOM 7827 N N . PHE A 1 1016 ? 15.299 -31.165 -34.157 1.00 90.81 1016 PHE A N 1
ATOM 7828 C CA . PHE A 1 1016 ? 16.564 -31.590 -33.526 1.00 90.81 1016 PHE A CA 1
ATOM 7829 C C . PHE A 1 1016 ? 17.760 -31.587 -34.499 1.00 90.81 1016 PHE A C 1
ATOM 7831 O O . PHE A 1 1016 ? 18.507 -32.563 -34.599 1.00 90.81 1016 PHE A O 1
ATOM 7838 N N . SER A 1 1017 ? 17.951 -30.492 -35.240 1.00 87.81 1017 SER A N 1
ATOM 7839 C CA . SER A 1 1017 ? 19.113 -30.323 -36.119 1.00 87.81 1017 SER A CA 1
ATOM 7840 C C . SER A 1 1017 ? 20.295 -29.666 -35.401 1.00 87.81 1017 SER A C 1
ATOM 7842 O O . SER A 1 1017 ? 20.142 -28.705 -34.650 1.00 87.81 1017 SER A O 1
ATOM 7844 N N . CYS A 1 1018 ? 21.514 -30.121 -35.709 1.00 89.94 1018 CYS A N 1
ATOM 7845 C CA . CYS A 1 1018 ? 22.743 -29.437 -35.294 1.00 89.94 1018 CYS A CA 1
ATOM 7846 C C . CYS A 1 1018 ? 23.084 -28.195 -36.132 1.00 89.94 1018 CYS A C 1
ATOM 7848 O O . CYS A 1 1018 ? 24.093 -27.546 -35.850 1.00 89.94 1018 CYS A O 1
ATOM 7850 N N . THR A 1 1019 ? 22.275 -27.851 -37.141 1.00 89.88 1019 THR A N 1
ATOM 7851 C CA . THR A 1 1019 ? 22.446 -26.625 -37.932 1.00 89.88 1019 THR A CA 1
ATOM 7852 C C . THR A 1 1019 ? 22.538 -25.413 -37.009 1.00 89.88 1019 THR A C 1
ATOM 7854 O O . THR A 1 1019 ? 21.718 -25.242 -36.104 1.00 89.88 1019 THR A O 1
ATOM 7857 N N . SER A 1 1020 ? 23.554 -24.571 -37.220 1.00 89.94 1020 SER A N 1
ATOM 7858 C CA . SER A 1 1020 ? 23.723 -23.360 -36.419 1.00 89.94 1020 SER A CA 1
ATOM 7859 C C . SER A 1 1020 ? 22.515 -22.444 -36.572 1.00 89.94 1020 SER A C 1
ATOM 7861 O O . SER A 1 1020 ? 22.078 -22.160 -37.686 1.00 89.94 1020 SER A O 1
ATOM 7863 N N . ASN A 1 1021 ? 22.000 -21.959 -35.445 1.00 90.19 1021 ASN A N 1
ATOM 7864 C CA . ASN A 1 1021 ? 20.958 -20.938 -35.411 1.00 90.19 1021 ASN A CA 1
ATOM 7865 C C . ASN A 1 1021 ? 21.506 -19.539 -35.065 1.00 90.19 1021 ASN A C 1
ATOM 7867 O O . ASN A 1 1021 ? 20.710 -18.669 -34.692 1.00 90.19 1021 ASN A O 1
ATOM 7871 N N . ALA A 1 1022 ? 22.833 -19.340 -35.169 1.00 90.06 1022 ALA A N 1
ATOM 7872 C CA . ALA A 1 1022 ? 23.502 -18.051 -34.976 1.00 90.06 1022 ALA A CA 1
ATOM 7873 C C . ALA A 1 1022 ? 22.815 -16.927 -35.769 1.00 90.06 1022 ALA A C 1
ATOM 7875 O O . ALA A 1 1022 ? 22.275 -17.163 -36.851 1.00 90.06 1022 ALA A O 1
ATOM 7876 N N . LEU A 1 1023 ? 22.839 -15.715 -35.211 1.00 87.81 1023 LEU A N 1
ATOM 7877 C CA . LEU A 1 1023 ? 22.239 -14.523 -35.807 1.00 87.81 1023 LEU A CA 1
ATOM 7878 C C . LEU A 1 1023 ? 23.177 -13.775 -36.740 1.00 87.81 1023 LEU A C 1
ATOM 7880 O O . LEU A 1 1023 ? 24.382 -13.637 -36.430 1.00 87.81 1023 LEU A O 1
#

Solvent-accessible surface area (backbone atoms only — not comparable to full-atom values): 52120 Å² total; per-residue (Å²): 132,86,94,85,73,91,86,73,87,84,79,88,87,88,86,84,82,82,88,86,80,88,80,83,91,72,84,61,81,43,72,36,76,58,75,52,87,50,90,97,43,65,33,35,70,59,53,54,52,41,62,75,50,26,35,34,38,36,30,46,68,94,30,59,35,37,29,71,55,70,41,80,48,56,79,39,66,59,32,36,38,38,35,36,15,32,45,32,39,55,76,51,61,77,56,46,54,75,60,34,52,78,38,85,72,90,68,39,29,28,38,25,38,44,16,28,38,44,37,39,39,33,54,66,13,36,42,31,31,50,14,57,68,44,27,56,49,35,73,78,34,85,83,63,58,44,40,20,55,36,27,41,35,63,21,34,44,36,39,41,34,36,35,35,38,35,23,37,36,15,31,41,29,36,34,36,50,23,33,42,36,36,40,33,42,36,40,39,43,48,76,56,97,60,96,47,62,52,57,52,24,20,47,33,37,35,26,48,20,36,42,37,37,43,29,56,28,40,38,32,32,44,17,32,45,34,26,40,26,46,46,23,32,46,32,42,37,35,46,35,40,34,30,41,15,46,14,46,27,42,30,71,29,16,70,47,56,92,41,75,25,34,36,36,44,35,39,39,34,44,33,37,38,27,58,13,54,22,32,49,35,38,34,25,25,24,34,93,62,33,13,23,30,39,40,36,44,36,35,41,32,45,34,41,36,37,43,11,44,31,37,34,36,34,33,28,36,39,101,33,57,70,70,52,19,72,77,22,48,28,57,43,35,38,33,45,33,37,42,32,42,37,32,40,31,20,59,37,43,42,41,31,39,40,38,41,26,70,95,67,28,35,44,60,37,34,30,32,58,66,51,65,41,22,81,78,49,79,56,36,43,44,64,31,51,40,62,66,38,57,82,37,36,77,65,36,65,86,46,74,55,42,55,69,74,56,46,48,53,46,50,53,37,42,50,54,48,50,51,53,34,49,75,70,34,31,28,51,48,52,41,42,72,91,31,47,46,80,53,103,86,52,47,41,78,49,76,62,85,66,35,43,81,47,47,91,92,47,68,47,66,81,69,71,55,57,76,94,36,53,33,60,50,47,80,67,63,42,70,39,54,48,62,69,41,33,56,42,4,47,51,50,39,54,45,26,38,53,67,61,45,71,75,70,84,66,97,45,70,70,56,37,51,49,45,60,65,66,70,66,77,63,86,76,60,88,87,55,85,83,64,93,75,67,101,46,60,76,61,41,65,71,56,63,70,70,76,78,79,81,84,84,86,87,86,90,88,84,88,84,85,79,88,82,80,69,60,58,58,67,64,56,57,67,69,52,79,81,52,98,71,78,71,52,72,33,48,45,68,56,46,27,37,46,51,37,31,64,51,50,39,81,57,57,33,37,34,25,33,24,20,50,52,36,5,50,53,51,30,47,51,49,51,51,50,46,48,52,49,38,53,54,32,48,53,40,49,51,54,47,44,62,52,40,49,87,41,52,41,56,30,52,48,37,12,55,72,55,78,64,31,67,64,42,22,52,52,38,45,51,52,52,48,48,51,36,29,53,49,31,7,50,25,14,40,50,35,14,24,48,49,21,45,69,55,71,47,78,57,45,28,58,58,37,21,51,50,34,35,52,52,22,48,62,72,30,64,69,88,64,68,87,64,44,63,62,52,30,38,52,20,22,52,33,28,51,49,18,51,50,42,45,39,52,44,37,69,67,47,94,58,40,29,87,67,56,94,91,66,74,60,52,68,46,61,50,48,59,94,74,64,29,52,65,70,68,83,64,97,69,78,97,52,87,79,71,61,82,45,33,41,50,42,40,44,30,50,23,35,54,43,39,43,63,49,65,53,63,54,47,44,40,53,44,56,24,26,64,58,54,86,43,45,64,61,21,50,53,59,43,53,54,49,46,56,51,54,46,44,49,45,13,51,53,29,24,60,50,34,8,51,89,37,53,29,58,54,37,55,39,21,33,42,75,69,54,24,47,59,23,56,57,38,33,50,56,36,41,40,48,52,28,15,49,42,44,38,55,47,35,53,60,51,50,50,62,77,36,70,90,42,69,49,70,83,41,102,37,70,67,36,51,51,52,52,53,48,48,45,50,54,47,41,52,52,9,44,52,48,18,41,70,47,78,41,62,56,43,46,38,10,33,49,18,11,72,43,38,18,41,54,46,21,29,53,37,24,50,46,46,55,64,78,38,47,83,84,59,30,63,48,75,77,37,33,56,54,47,53,50,27,54,48,33,30,55,48,14,52,44,31,36,56,55,30,33,53,40,20,54,52,49,46,54,51,46,47,73,68,47,75,53,52,57,73,76,35,58,49,67,61,46,90

InterPro domains:
  IPR000719 Protein kinase domain [PS50011] (280-582)
  IPR000719 Protein kinase domain [SM00220] (331-567)
  IPR000743 Glycoside hydrolase, family 28 [PF00295] (54-387)
  IPR000743 Glycoside hydrolase, family 28 [PS00502] (239-252)
  IPR011009 Protein kinase-like domain superfamily [SSF56112] (377-530)
  IPR011050 Pectin lyase fold/virulence factor [SSF51126] (36-400)
  IPR012334 Pectin lyase fold [G3DSA:2.160.20.10] (31-391)
  IPR013057 Amino acid transporter, transmembrane domain [PF01490] (585-1000)

Nearest PDB structures (foldseek):
  4c2l-assembly1_A  TM=9.125E-01  e=8.743E-20  Aspergillus tubingensis
  6b1u-assembly1_A  TM=9.271E-01  e=1.524E-08  Homo sapiens
  6c9f-assembly1_A  TM=9.233E-01  e=1.524E-08  Homo sapiens
  8bik-assembly1_A  TM=8.822E-01  e=1.808E-08  Homo sapiens
  6b1u-assembly2_C  TM=8.810E-01  e=2.055E-08  Homo sapiens

Mean predicted aligned error: 19.82 Å

Organism: NCBI:txid2126181

Radius of gyration: 36.62 Å; Cα contacts (8 Å, |Δi|>4): 2101; chains: 1; bounding box: 102×77×104 Å

Foldseek 3Di:
DDDDDPPPPPDDDDDDDDDDDDDDDDDLADAAEDAEPDPPDACQVVVQVCLVRHQEYEDADPGEHEHAAAHDSAAGDNHEYAAQEEDEYDPPQVCQQPHFCFDPVVGAGARHEHYHENYEYEHQYEYEQVQQVLLVVCVVPVPRHFHAYYEDELHEQYEYENYEYERGNAEPYEYENYEQYEYEAYEYDYDYPDPGFQPRHEDYEYYLYENYEYEHYEEEGQEHPYEDEFNYEQYEAYHYEYENYQEHEYDQPQAAAPDEGEDENYEHEQYEYENYQEYAYYHYDWADGTGEYEAYQYEYYNYEYYQYAEHADYYQHPVHDPVRCLVTTHRYAYENYYYEQHAYEYNAQEHHAAEHRADCSYDNHEYENYHYDYPVPHHDYYYERDDYDYPCSVRYDQYAADAPVVLVQQLVQVVVQLVVQVVVQKFQLAQADVQWDDDPRHIDGHDSVVMDGFDQVDWDQDQDYDLLLAALCSLVSHTHRGSVSNLSSSVQRSCCNHVVDGQADDPDSVVSSVCNNVPDGRDDDPPPDDDPDDDCVSVVVVVPVVPPPDDDDDDDDDDDDDDDDFDALVVVVVVCVPDPDALQDDALVLLLLLVLLQQLFQLLLLLQQLCLQFFLQVSLVLLVVLLVLLLVLLVLVLVLCRRHVVQQFVLVLQCVLVPNDPVSSVVVLVLLLVLLLLVLLLLLLVQLQLCCLQVVLPDFSLVSSVVSLVLLLVVLLDQDCPPQSVLSSLLSVLSLQLLVLLLVQLVPPPAWPPDDPPDAAAHGNGGDPLAAQFDDPPPDDDDPPSVPRDQSNLLSSLSSNLSSFDLRCSSNSLSNHPDSVCNSVSSVVNSVVSSVSSSSSNNSSCVSQHSPQADVSRLSGGDSVSSSVSSVSNVSSSNSVSSVSLSVSLLVVLCVVPVPDPLNPDDDPVVSCSSSVSSVVSSVSSSQVCLQQSGSSLSSLQSSLARCLCRSFQSSLSSVCVVADPVGCCPDPSVVVNVVSVVSNVVSVCSNPRSNVSSVVVSVVCVVVCVQHHRPGSRRSHD

pLDDT: mean 84.16, std 18.93, range [21.92, 98.94]

Secondary structure (DSSP, 8-state):
-----TT--S------PPP----------PEEE-----TT---HHHHHHHHHH-SEEEE-TT-EEEE-S-EEEEEEEEEEEEE-SEEEE---HHHHHHHSEEETGGGEEESEEEEEEEEEEESS-EEE--THHHHHHHHH-TT---EESEEEES-EEEEEEEEEEE--SS-SEEEES-EEEEEEEEEEE---SSSS--TT--SEEEES-EEEEEEEEEEE-SS-SEEE-SSEEEEEEEEEEEES---EEEEEES-STT-EEEEEEEEEEEEEEES-SEEEEEEEE-STT--EEEEEEEEEEEEEEEEESEEEEEEEEETS-HHHHHHS--EEEEEEEEEEEEEEEESSSEEEEEE--TTT-EEEEEEEEEEEEBTTBSPEEEEES--EESTTGGGS--TTPPPHHHHHHHHHHHHHHHHHHHHTTEE-S--SGGGEEE-SS-EEE--GGG-EE--TTS-B----S-GGG--HHHHTT--B-SHHHHHHHHHHHHHHHHHSS-SS--SSHHHHHHHHHTTPPPPPPTTS---SS-TTHHHHHHHGGGTT--S-------------PPPPHHHHHHHHTT-SS----B-HHHHHHHHHHHHSSGGGGGHHHHHHHH-HHHHHHHHHHHHHHHHHHHHHHHHHHHH-TT--SHHHHHHHHTTT-HHHHHHHHHHHHHHHHHHHHHHHHHHHHHHHHHHTS-S-HHHHHHHHHHHHHHHH----GGGHHHHHHHHHHHHHHHHHHHHHHHHHSSS-TTPPTTPPP---SSPPTT--SS----S----TTGGGGTTHHHHHHHHHHHHH--TTTHHHHHHHBSSGGGHHHHHHHHHHHHHHHHHHHHHHHHHHH-TTT--SSGGGGS-HHHHHHHHHTTHHHHHHHHHHHHHHHHHHHHHHHTSS-GGGTS--HHHHHHHHHHHHHHHHHHHHHHHH---HHHHHHHHIIIIIIIIIIIHHHHHHHHHS-HHHHTSTTHHHHHHHHHHHHHHHHHIIIIIHHHHHHHHHHHHHTTTT-STT--S----

Sequence (1023 aa):
MRPAVFLLFLAGVATANLRHPGHDGGHGHDDCTLVAKGPGVDDAPQLLRAWQKCSKISIPHHTTLNISTRLNMTGGVNKHIELQGTIRINPDIPYWSGNGFPFAFQTQITAWLLGGKNIVLDGGGTLDGAGQAWYDAFASNSSLLRPIILTVFQARNVLVKDITMLNSPEWFNLVNEGKNVTYTKINIQASSNSSHRIANTDGWDIYRSDQVVIKDSIINNGDDCVSFKPNSTNILVSNLNCNGSHGISVGSLGQFAGMFDIVENVTAINVKMSNAQNGARIKCWAGAGVGSGIVKNITFENFSEIKVDNPVVIDQCYMTNATACSQFPSNTFIQDIVFKNISGTSSGATVANLACSPDGRCSNINVEDFNLSSPTGTPKYLCQNVVLTGNAAQFFPQCGRLKEKDARHLARDLIYALQFCHRNGIVHRDVHYQNVVVTPTSFQLTNFALATAFNPSERLTLACGTGYFSAPELLQAKPYIGPEIDVWGLGVMLYIAVCGNVPWDDEVIEEIHRQILSGHLPSFPSFVSKVNGGPRRIAAVMGELEAVSERKTYSDEESAVGSTSAYSVGEQIAKESGHAIQYRTCSWQKTAGLLFSEYICLAILSFPWSYSVLGLVPGVLVTIGVAASVQYTSLIVWKFCLKHPEVRDVCDIGRIIFGGSQWAYNFTAVMFILNNTFIQALHCLVGAKLLNTLSNSALCTIGFSAISAILCFIFTLPRTLNQLSGLGTFSAVTMGIAVLLAIIFSGVQSEPFGYIPGETPIVTKFPLPGTTFIAGKSFLDGCPYLTKISTLGMSAFLNISYTLIGQITIPSFIAEMKEPRDFPKALWAVTICEVVVFSLCGAIMYHYVGNQYITAPAFGSLQPTYKKIAFSFAIPTIVYLGSLYSSVTTRFIFFRIFRDSKHRHSNTLVGWAVWAGIIGLTWIAAFIIAEVIPFFSDMLSLMSSLFDCWFGFIYWGMAYLIIYPKEERWKGLRGFETMMNYFLIVFGVFMLVGGTYTSIQSIIDSYRASAYGTVFSCTSNAL